Protein AF-0000000077595700 (afdb_homodimer)

Structure (mmCIF, N/CA/C/O backbone):
data_AF-0000000077595700-model_v1
#
loop_
_entity.id
_entity.type
_entity.pdbx_description
1 polymer 'Protein kinase domain-containing protein'
#
loop_
_atom_site.group_PDB
_atom_site.id
_atom_site.type_symbol
_atom_site.label_atom_id
_atom_site.label_alt_id
_atom_site.label_comp_id
_atom_site.label_asym_id
_atom_site.label_entity_id
_atom_site.label_seq_id
_atom_site.pdbx_PDB_ins_code
_atom_site.Cartn_x
_atom_site.Cartn_y
_atom_site.Cartn_z
_atom_site.occupancy
_atom_site.B_iso_or_equiv
_atom_site.auth_seq_id
_atom_site.auth_comp_id
_atom_site.auth_asym_id
_atom_site.auth_atom_id
_atom_site.pdbx_PDB_model_num
ATOM 1 N N . MET A 1 1 ? -30.312 36.594 15.594 1 29.98 1 MET A N 1
ATOM 2 C CA . MET A 1 1 ? -31.547 36.438 16.359 1 29.98 1 MET A CA 1
ATOM 3 C C . MET A 1 1 ? -31.688 37.562 17.391 1 29.98 1 MET A C 1
ATOM 5 O O . MET A 1 1 ? -30.922 37.625 18.344 1 29.98 1 MET A O 1
ATOM 9 N N . GLY A 1 2 ? -31.953 38.75 16.875 1 34.53 2 GLY A N 1
ATOM 10 C CA . GLY A 1 2 ? -32.062 39.938 17.734 1 34.53 2 GLY A CA 1
ATOM 11 C C . GLY A 1 2 ? -33.031 39.75 18.891 1 34.53 2 GLY A C 1
ATOM 12 O O . GLY A 1 2 ? -33.844 38.844 18.875 1 34.53 2 GLY A O 1
ATOM 13 N N . PRO A 1 3 ? -32.688 40.281 20.062 1 37.25 3 PRO A N 1
ATOM 14 C CA . PRO A 1 3 ? -33.594 40.25 21.203 1 37.25 3 PRO A CA 1
ATOM 15 C C . PRO A 1 3 ? -35 40.719 20.859 1 37.25 3 PRO A C 1
ATOM 17 O O . PRO A 1 3 ? -35.188 41.844 20.453 1 37.25 3 PRO A O 1
ATOM 20 N N . ARG A 1 4 ? -35.781 39.969 20.203 1 41.84 4 ARG A N 1
ATOM 21 C CA . ARG A 1 4 ? -37.188 40.344 20.234 1 41.84 4 ARG A CA 1
ATOM 22 C C . ARG A 1 4 ? -37.594 40.906 21.609 1 41.84 4 ARG A C 1
ATOM 24 O O . ARG A 1 4 ? -36.906 40.594 22.609 1 41.84 4 ARG A O 1
ATOM 31 N N . GLY A 1 5 ? -38.375 42 21.688 1 43.66 5 GLY A N 1
ATOM 32 C CA . GLY A 1 5 ? -39.031 42.75 22.734 1 43.66 5 GLY A CA 1
ATOM 33 C C . GLY A 1 5 ? -39.469 41.906 23.906 1 43.66 5 GLY A C 1
ATOM 34 O O . GLY A 1 5 ? -40.469 42.25 24.578 1 43.66 5 GLY A O 1
ATOM 35 N N . ALA A 1 6 ? -39.156 40.844 23.984 1 52.19 6 ALA A N 1
ATOM 36 C CA . ALA A 1 6 ? -39.812 40.062 25.031 1 52.19 6 ALA A CA 1
ATOM 37 C C . ALA A 1 6 ? -39.469 40.625 26.406 1 52.19 6 ALA A C 1
ATOM 39 O O . ALA A 1 6 ? -38.312 40.906 26.703 1 52.19 6 ALA A O 1
ATOM 40 N N . LEU A 1 7 ? -40.312 41.188 27.031 1 61.59 7 LEU A N 1
ATOM 41 C CA . LEU A 1 7 ? -40.281 41.625 28.422 1 61.59 7 LEU A CA 1
ATOM 42 C C . LEU A 1 7 ? -39.531 40.625 29.297 1 61.59 7 LEU A C 1
ATOM 44 O O . LEU A 1 7 ? -39.75 39.438 29.172 1 61.59 7 LEU A O 1
ATOM 48 N N . ALA A 1 8 ? -38.344 41.156 29.938 1 73 8 ALA A N 1
ATOM 49 C CA . ALA A 1 8 ? -37.562 40.344 30.906 1 73 8 ALA A CA 1
ATOM 50 C C . ALA A 1 8 ? -38.5 39.812 32 1 73 8 ALA A C 1
ATOM 52 O O . ALA A 1 8 ? -39.188 40.562 32.688 1 73 8 ALA A O 1
ATOM 53 N N . VAL A 1 9 ? -38.719 38.469 31.906 1 76.75 9 VAL A N 1
ATOM 54 C CA . VAL A 1 9 ? -39.625 37.875 32.875 1 76.75 9 VAL A CA 1
ATOM 55 C C . VAL A 1 9 ? -38.906 36.812 33.688 1 76.75 9 VAL A C 1
ATOM 57 O O . VAL A 1 9 ? -37.938 36.219 33.219 1 76.75 9 VAL A O 1
ATOM 60 N N . SER A 1 10 ? -39.156 36.781 34.938 1 86 10 SER A N 1
ATOM 61 C CA . SER A 1 10 ? -38.812 35.688 35.844 1 86 10 SER A CA 1
ATOM 62 C C . SER A 1 10 ? -40.031 35.031 36.438 1 86 10 SER A C 1
ATOM 64 O O . SER A 1 10 ? -40.875 35.719 37.031 1 86 10 SER A O 1
ATOM 66 N N . LEU A 1 11 ? -40.156 33.75 36.219 1 84.12 11 LEU A N 1
ATOM 67 C CA . LEU A 1 11 ? -41.312 33 36.688 1 84.12 11 LEU A CA 1
ATOM 68 C C . LEU A 1 11 ? -42.625 33.656 36.156 1 84.12 11 LEU A C 1
ATOM 70 O O . LEU A 1 11 ? -43.562 33.812 36.906 1 84.12 11 LEU A O 1
ATOM 74 N N . GLY A 1 12 ? -42.594 34.188 34.969 1 82.5 12 GLY A N 1
ATOM 75 C CA . GLY A 1 12 ? -43.75 34.719 34.281 1 82.5 12 GLY A CA 1
ATOM 76 C C . GLY A 1 12 ? -44.062 36.156 34.656 1 82.5 12 GLY A C 1
ATOM 77 O O . GLY A 1 12 ? -45.031 36.719 34.156 1 82.5 12 GLY A O 1
ATOM 78 N N . LYS A 1 13 ? -43.281 36.781 35.5 1 87.31 13 LYS A N 1
ATOM 79 C CA . LYS A 1 13 ? -43.531 38.156 36 1 87.31 13 LYS A CA 1
ATOM 80 C C . LYS A 1 13 ? -42.469 39.125 35.5 1 87.31 13 LYS A C 1
ATOM 82 O O . LYS A 1 13 ? -41.281 38.781 35.438 1 87.31 13 LYS A O 1
ATOM 87 N N . THR A 1 14 ? -42.969 40.281 35.156 1 87.5 14 THR A N 1
ATOM 88 C CA . THR A 1 14 ? -42.031 41.344 34.75 1 87.5 14 THR A CA 1
ATOM 89 C C . THR A 1 14 ? -41.375 41.969 35.969 1 87.5 14 THR A C 1
ATOM 91 O O . THR A 1 14 ? -41.781 41.75 37.094 1 87.5 14 THR A O 1
ATOM 94 N N . ALA A 1 15 ? -40.344 42.719 35.625 1 87.25 15 ALA A N 1
ATOM 95 C CA . ALA A 1 15 ? -39.625 43.406 36.719 1 87.25 15 ALA A CA 1
ATOM 96 C C . ALA A 1 15 ? -40.594 44.25 37.531 1 87.25 15 ALA A C 1
ATOM 98 O O . ALA A 1 15 ? -40.531 44.312 38.75 1 87.25 15 ALA A O 1
ATOM 99 N N . ALA A 1 16 ? -41.562 44.812 36.844 1 84.62 16 ALA A N 1
ATOM 100 C CA . ALA A 1 16 ? -42.531 45.656 37.5 1 84.62 16 ALA A CA 1
ATOM 101 C C . ALA A 1 16 ? -43.5 44.844 38.375 1 84.62 16 ALA A C 1
ATOM 103 O O . ALA A 1 16 ? -43.844 45.25 39.469 1 84.62 16 ALA A O 1
ATOM 104 N N . GLN A 1 17 ? -43.875 43.812 37.844 1 88.44 17 GLN A N 1
ATOM 105 C CA . GLN A 1 17 ? -44.781 42.906 38.594 1 88.44 17 GLN A CA 1
ATOM 106 C C . GLN A 1 17 ? -44.062 42.344 39.812 1 88.44 17 GLN A C 1
ATOM 108 O O . GLN A 1 17 ? -44.688 42.188 40.875 1 88.44 17 GLN A O 1
ATOM 113 N N . ILE A 1 18 ? -42.844 42.062 39.625 1 90.25 18 ILE A N 1
ATOM 114 C CA . ILE A 1 18 ? -42.031 41.531 40.719 1 90.25 18 ILE A CA 1
ATOM 115 C C . ILE A 1 18 ? -41.938 42.594 41.812 1 90.25 18 ILE A C 1
ATOM 117 O O . ILE A 1 18 ? -42.156 42.312 43 1 90.25 18 ILE A O 1
ATOM 121 N N . ALA A 1 19 ? -41.594 43.812 41.469 1 88.62 19 ALA A N 1
ATOM 122 C CA . ALA A 1 19 ? -41.5 44.906 42.438 1 88.62 19 ALA A CA 1
ATOM 123 C C . ALA A 1 19 ? -42.844 45.125 43.156 1 88.62 19 ALA A C 1
ATOM 125 O O . ALA A 1 19 ? -42.844 45.344 44.375 1 88.62 19 ALA A O 1
ATOM 126 N N . ALA A 1 20 ? -43.938 44.906 42.469 1 88.5 20 ALA A N 1
ATOM 127 C CA . ALA A 1 20 ? -45.25 45.062 43.062 1 88.5 20 ALA A CA 1
ATOM 128 C C . ALA A 1 20 ? -45.562 43.938 44.062 1 88.5 20 ALA A C 1
ATOM 130 O O . ALA A 1 20 ? -46.188 44.188 45.094 1 88.5 20 ALA A O 1
ATOM 131 N N . ASP A 1 21 ? -45.156 42.812 43.719 1 88.06 21 ASP A N 1
ATOM 132 C CA . ASP A 1 21 ? -45.406 41.656 44.562 1 88.06 21 ASP A CA 1
ATOM 133 C C . ASP A 1 21 ? -44.719 41.812 45.906 1 88.06 21 ASP A C 1
ATOM 135 O O . ASP A 1 21 ? -45.188 41.312 46.938 1 88.06 21 ASP A O 1
ATOM 139 N N . PHE A 1 22 ? -43.594 42.562 45.969 1 88.38 22 PHE A N 1
ATOM 140 C CA . PHE A 1 22 ? -42.812 42.656 47.188 1 88.38 22 PHE A CA 1
ATOM 141 C C . PHE A 1 22 ? -42.969 44 47.844 1 88.38 22 PHE A C 1
ATOM 143 O O . PHE A 1 22 ? -42.406 44.25 48.938 1 88.38 22 PHE A O 1
ATOM 150 N N . ALA A 1 23 ? -43.75 44.938 47.312 1 83.38 23 ALA A N 1
ATOM 151 C CA . ALA A 1 23 ? -43.906 46.344 47.781 1 83.38 23 ALA A CA 1
ATOM 152 C C . ALA A 1 23 ? -44.438 46.375 49.219 1 83.38 23 ALA A C 1
ATOM 154 O O . ALA A 1 23 ? -44 47.219 50 1 83.38 23 ALA A O 1
ATOM 155 N N . PRO A 1 24 ? -45.344 45.438 49.562 1 77.25 24 PRO A N 1
ATOM 156 C CA . PRO A 1 24 ? -45.938 45.531 50.906 1 77.25 24 PRO A CA 1
ATOM 157 C C . PRO A 1 24 ? -44.938 45.156 52 1 77.25 24 PRO A C 1
ATOM 159 O O . PRO A 1 24 ? -45.25 45.344 53.188 1 77.25 24 PRO A O 1
ATOM 162 N N . ILE A 1 25 ? -43.875 44.625 51.719 1 79.88 25 ILE A N 1
ATOM 163 C CA . ILE A 1 25 ? -42.969 44.094 52.719 1 79.88 25 ILE A CA 1
ATOM 164 C C . ILE A 1 25 ? -41.844 45.094 52.969 1 79.88 25 ILE A C 1
ATOM 166 O O . ILE A 1 25 ? -40.938 45.25 52.125 1 79.88 25 ILE A O 1
ATOM 170 N N . PRO A 1 26 ? -41.875 45.812 54.094 1 77.12 26 PRO A N 1
ATOM 171 C CA . PRO A 1 26 ? -40.844 46.781 54.406 1 77.12 26 PRO A CA 1
ATOM 172 C C . PRO A 1 26 ? -39.438 46.156 54.5 1 77.12 26 PRO A C 1
ATOM 174 O O . PRO A 1 26 ? -39.312 45.031 54.938 1 77.12 26 PRO A O 1
ATOM 177 N N . GLY A 1 27 ? -38.312 46.688 53.969 1 80.75 27 GLY A N 1
ATOM 178 C CA . GLY A 1 27 ? -36.938 46.25 54.125 1 80.75 27 GLY A CA 1
ATOM 179 C C . GLY A 1 27 ? -36.438 45.469 52.906 1 80.75 27 GLY A C 1
ATOM 180 O O . GLY A 1 27 ? -35.219 45.281 52.75 1 80.75 27 GLY A O 1
ATOM 181 N N . LEU A 1 28 ? -37.438 45 52.125 1 88.94 28 LEU A N 1
ATOM 182 C CA . LEU A 1 28 ? -37.031 44.125 51.031 1 88.94 28 LEU A CA 1
ATOM 183 C C . LEU A 1 28 ? -36.719 44.938 49.781 1 88.94 28 LEU A C 1
ATOM 185 O O . LEU A 1 28 ? -36.406 44.375 48.719 1 88.94 28 LEU A O 1
ATOM 189 N N . MET A 1 29 ? -36.781 46.188 49.875 1 88.44 29 MET A N 1
ATOM 190 C CA . MET A 1 29 ? -36.625 47.062 48.719 1 88.44 29 MET A CA 1
ATOM 191 C C . MET A 1 29 ? -35.281 46.875 48.062 1 88.44 29 MET A C 1
ATOM 193 O O . MET A 1 29 ? -35.156 46.844 46.844 1 88.44 29 MET A O 1
ATOM 197 N N . GLY A 1 30 ? -34.219 46.75 48.875 1 91.56 30 GLY A N 1
ATOM 198 C CA . GLY A 1 30 ? -32.875 46.562 48.344 1 91.56 30 GLY A CA 1
ATOM 199 C C . GLY A 1 30 ? -32.719 45.25 47.594 1 91.56 30 GLY A C 1
ATOM 200 O O . GLY A 1 30 ? -32.188 45.219 46.5 1 91.56 30 GLY A O 1
ATOM 201 N N . ALA A 1 31 ? -33.219 44.188 48.156 1 93.81 31 ALA A N 1
ATOM 202 C CA . ALA A 1 31 ? -33.156 42.875 47.531 1 93.81 31 ALA A CA 1
ATOM 203 C C . ALA A 1 31 ? -33.969 42.812 46.25 1 93.81 31 ALA A C 1
ATOM 205 O O . ALA A 1 31 ? -33.562 42.219 45.25 1 93.81 31 ALA A O 1
ATOM 206 N N . VAL A 1 32 ? -35.125 43.438 46.281 1 94.38 32 VAL A N 1
ATOM 207 C CA . VAL A 1 32 ? -36 43.469 45.094 1 94.38 32 VAL A CA 1
ATOM 208 C C . VAL A 1 32 ? -35.344 44.25 43.969 1 94.38 32 VAL A C 1
ATOM 210 O O . VAL A 1 32 ? -35.438 43.844 42.812 1 94.38 32 VAL A O 1
ATOM 213 N N . GLU A 1 33 ? -34.688 45.281 44.281 1 94.06 33 GLU A N 1
ATOM 214 C CA . GLU A 1 33 ? -33.969 46.062 43.25 1 94.06 33 GLU A CA 1
ATOM 215 C C . GLU A 1 33 ? -32.875 45.219 42.625 1 94.06 33 GLU A C 1
ATOM 217 O O . GLU A 1 33 ? -32.656 45.281 41.406 1 94.06 33 GLU A O 1
ATOM 222 N N . LEU A 1 34 ? -32.156 44.5 43.406 1 95.69 34 LEU A N 1
ATOM 223 C CA . LEU A 1 34 ? -31.094 43.594 42.906 1 95.69 34 LEU A CA 1
ATOM 224 C C . LEU A 1 34 ? -31.688 42.531 42 1 95.69 34 LEU A C 1
ATOM 226 O O . LEU A 1 34 ? -31.141 42.219 40.938 1 95.69 34 LEU A O 1
ATOM 230 N N . LEU A 1 35 ? -32.781 41.938 42.406 1 95.62 35 LEU A N 1
ATOM 231 C CA . LEU A 1 35 ? -33.438 40.906 41.625 1 95.62 35 LEU A CA 1
ATOM 232 C C . LEU A 1 35 ? -33.906 41.469 40.281 1 95.62 35 LEU A C 1
ATOM 234 O O . LEU A 1 35 ? -33.719 40.844 39.25 1 95.62 35 LEU A O 1
ATOM 238 N N . CYS A 1 36 ? -34.5 42.594 40.344 1 94.25 36 CYS A N 1
ATOM 239 C CA . CYS A 1 36 ? -34.969 43.219 39.094 1 94.25 36 CYS A CA 1
ATOM 240 C C . CYS A 1 36 ? -33.781 43.5 38.156 1 94.25 36 CYS A C 1
ATOM 242 O O . CYS A 1 36 ? -33.906 43.375 36.938 1 94.25 36 CYS A O 1
ATOM 244 N N . GLY A 1 37 ? -32.688 43.906 38.75 1 94.25 37 GLY A N 1
ATOM 245 C CA . GLY A 1 37 ? -31.469 44.062 37.969 1 94.25 37 GLY A CA 1
ATOM 246 C C . GLY A 1 37 ? -31.016 42.781 37.312 1 94.25 37 GLY A C 1
ATOM 247 O O . GLY A 1 37 ? -30.594 42.812 36.156 1 94.25 37 GLY A O 1
ATOM 248 N N . ILE A 1 38 ? -31.047 41.688 38 1 95.88 38 ILE A N 1
ATOM 249 C CA . ILE A 1 38 ? -30.672 40.375 37.469 1 95.88 38 ILE A CA 1
ATOM 250 C C . ILE A 1 38 ? -31.594 40 36.312 1 95.88 38 ILE A C 1
ATOM 252 O O . ILE A 1 38 ? -31.141 39.5 35.281 1 95.88 38 ILE A O 1
ATOM 256 N N . VAL A 1 39 ? -32.844 40.219 36.469 1 94.44 39 VAL A N 1
ATOM 257 C CA . VAL A 1 39 ? -33.844 39.875 35.438 1 94.44 39 VAL A CA 1
ATOM 258 C C . VAL A 1 39 ? -33.562 40.688 34.156 1 94.44 39 VAL A C 1
ATOM 260 O O . VAL A 1 39 ? -33.656 40.125 33.062 1 94.44 39 VAL A O 1
ATOM 263 N N . GLN A 1 40 ? -33.188 41.844 34.312 1 92.31 40 GLN A N 1
ATOM 264 C CA . GLN A 1 40 ? -32.906 42.688 33.156 1 92.31 40 GLN A CA 1
ATOM 265 C C . GLN A 1 40 ? -31.594 42.25 32.5 1 92.31 40 GLN A C 1
ATOM 267 O O . GLN A 1 40 ? -31.531 42.156 31.266 1 92.31 40 GLN A O 1
ATOM 272 N N . LEU A 1 41 ? -30.594 42 33.25 1 93.25 41 LEU A N 1
ATOM 273 C CA . LEU A 1 41 ? -29.297 41.594 32.75 1 93.25 41 LEU A CA 1
ATOM 274 C C . LEU A 1 41 ? -29.391 40.281 32 1 93.25 41 LEU A C 1
ATOM 276 O O . LEU A 1 41 ? -28.719 40.062 31 1 93.25 41 LEU A O 1
ATOM 280 N N . CYS A 1 42 ? -30.172 39.406 32.5 1 92.94 42 CYS A N 1
ATOM 281 C CA . CYS A 1 42 ? -30.281 38.062 31.984 1 92.94 42 CYS A CA 1
ATOM 282 C C . CYS A 1 42 ? -30.688 38.062 30.516 1 92.94 42 CYS A C 1
ATOM 284 O O . CYS A 1 42 ? -30.266 37.219 29.734 1 92.94 42 CYS A O 1
ATOM 286 N N . GLU A 1 43 ? -31.406 39 30.125 1 90.31 43 GLU A N 1
ATOM 287 C CA . GLU A 1 43 ? -31.875 39.094 28.734 1 90.31 43 GLU A CA 1
ATOM 288 C C . GLU A 1 43 ? -30.719 39.406 27.781 1 90.31 43 GLU A C 1
ATOM 290 O O . GLU A 1 43 ? -30.812 39.125 26.594 1 90.31 43 GLU A O 1
ATOM 295 N N . ASN A 1 44 ? -29.75 39.938 28.344 1 90.94 44 ASN A N 1
ATOM 296 C CA . ASN A 1 44 ? -28.641 40.344 27.5 1 90.94 44 ASN A CA 1
ATOM 297 C C . ASN A 1 44 ? -27.5 39.344 27.516 1 90.94 44 ASN A C 1
ATOM 299 O O . ASN A 1 44 ? -26.469 39.531 26.875 1 90.94 44 ASN A O 1
ATOM 303 N N . VAL A 1 45 ? -27.688 38.312 28.188 1 91.25 45 VAL A N 1
ATOM 304 C CA . VAL A 1 45 ? -26.703 37.25 28.188 1 91.25 45 VAL A CA 1
ATOM 305 C C . VAL A 1 45 ? -26.766 36.5 26.859 1 91.25 45 VAL A C 1
ATOM 307 O O . VAL A 1 45 ? -27.828 36.031 26.438 1 91.25 45 VAL A O 1
ATOM 310 N N . THR A 1 46 ? -25.625 36.375 26.219 1 88.62 46 THR A N 1
ATOM 311 C CA . THR A 1 46 ? -25.625 35.812 24.875 1 88.62 46 THR A CA 1
ATOM 312 C C . THR A 1 46 ? -25.141 34.375 24.891 1 88.62 46 THR A C 1
ATOM 314 O O . THR A 1 46 ? -25.438 33.594 23.969 1 88.62 46 THR A O 1
ATOM 317 N N . SER A 1 47 ? -24.344 33.969 25.812 1 90.25 47 SER A N 1
ATOM 318 C CA . SER A 1 47 ? -23.859 32.594 25.969 1 90.25 47 SER A CA 1
ATOM 319 C C . SER A 1 47 ? -24.344 31.984 27.281 1 90.25 47 SER A C 1
ATOM 321 O O . SER A 1 47 ? -24.438 32.688 28.297 1 90.25 47 SER A O 1
ATOM 323 N N . ASN A 1 48 ? -24.578 30.625 27.297 1 93.88 48 ASN A N 1
ATOM 324 C CA . ASN A 1 48 ? -25.141 29.922 28.453 1 93.88 48 ASN A CA 1
ATOM 325 C C . ASN A 1 48 ? -26.453 30.547 28.906 1 93.88 48 ASN A C 1
ATOM 327 O O . ASN A 1 48 ? -26.656 30.781 30.094 1 93.88 48 ASN A O 1
ATOM 331 N N . ARG A 1 49 ? -27.266 30.859 27.984 1 92.5 49 ARG A N 1
ATOM 332 C CA . ARG A 1 49 ? -28.5 31.594 28.219 1 92.5 49 ARG A CA 1
ATOM 333 C C . ARG A 1 49 ? -29.469 30.781 29.094 1 92.5 49 ARG A C 1
ATOM 335 O O . ARG A 1 49 ? -30.078 31.328 30.016 1 92.5 49 ARG A O 1
ATOM 342 N N . HIS A 1 50 ? -29.578 29.609 28.828 1 93.56 50 HIS A N 1
ATOM 343 C CA . HIS A 1 50 ? -30.516 28.781 29.562 1 93.56 50 HIS A CA 1
ATOM 344 C C . HIS A 1 50 ? -30.109 28.625 31.031 1 93.56 50 HIS A C 1
ATOM 346 O O . HIS A 1 50 ? -30.938 28.672 31.922 1 93.56 50 HIS A O 1
ATOM 352 N N . ALA A 1 51 ? -28.844 28.422 31.156 1 94.75 51 ALA A N 1
ATOM 353 C CA . ALA A 1 51 ? -28.344 28.344 32.531 1 94.75 51 ALA A CA 1
ATOM 354 C C . ALA A 1 51 ? -28.547 29.656 33.281 1 94.75 51 ALA A C 1
ATOM 356 O O . ALA A 1 51 ? -28.875 29.656 34.469 1 94.75 51 ALA A O 1
ATOM 357 N N . ALA A 1 52 ? -28.375 30.719 32.594 1 95.19 52 ALA A N 1
ATOM 358 C CA . ALA A 1 52 ? -28.594 32.031 33.188 1 95.19 52 ALA A CA 1
ATOM 359 C C . ALA A 1 52 ? -30.062 32.25 33.562 1 95.19 52 ALA A C 1
ATOM 361 O O . ALA A 1 52 ? -30.375 32.812 34.594 1 95.19 52 ALA A O 1
ATOM 362 N N . PHE A 1 53 ? -30.953 31.766 32.75 1 94.31 53 PHE A N 1
ATOM 363 C CA . PHE A 1 53 ? -32.375 31.875 33 1 94.31 53 PHE A CA 1
ATOM 364 C C . PHE A 1 53 ? -32.75 31.062 34.25 1 94.31 53 PHE A C 1
ATOM 366 O O . PHE A 1 53 ? -33.562 31.531 35.062 1 94.31 53 PHE A O 1
ATOM 373 N N . GLN A 1 54 ? -32.188 29.953 34.312 1 94.19 54 GLN A N 1
ATOM 374 C CA . GLN A 1 54 ? -32.438 29.141 35.5 1 94.19 54 GLN A CA 1
ATOM 375 C C . GLN A 1 54 ? -31.969 29.859 36.75 1 94.19 54 GLN A C 1
ATOM 377 O O . GLN A 1 54 ? -32.656 29.828 37.781 1 94.19 54 GLN A O 1
ATOM 382 N N . LEU A 1 55 ? -30.781 30.391 36.625 1 95.06 55 LEU A N 1
ATOM 383 C CA . LEU A 1 55 ? -30.219 31.109 37.781 1 95.06 55 LEU A CA 1
ATOM 384 C C . LEU A 1 55 ? -31.109 32.281 38.188 1 95.06 55 LEU A C 1
ATOM 386 O O . LEU A 1 55 ? -31.359 32.469 39.375 1 95.06 55 LEU A O 1
ATOM 390 N N . ARG A 1 56 ? -31.547 32.969 37.219 1 94.56 56 ARG A N 1
ATOM 391 C CA . ARG A 1 56 ? -32.469 34.094 37.438 1 94.56 56 ARG A CA 1
ATOM 392 C C . ARG A 1 56 ? -33.719 33.594 38.188 1 94.56 56 ARG A C 1
ATOM 394 O O . ARG A 1 56 ? -34.125 34.219 39.156 1 94.56 56 ARG A O 1
ATOM 401 N N . ASP A 1 57 ? -34.312 32.594 37.75 1 93.38 57 ASP A N 1
ATOM 402 C CA . ASP A 1 57 ? -35.531 32.062 38.344 1 93.38 57 ASP A CA 1
ATOM 403 C C . ASP A 1 57 ? -35.281 31.578 39.781 1 93.38 57 ASP A C 1
ATOM 405 O O . ASP A 1 57 ? -36.156 31.734 40.625 1 93.38 57 ASP A O 1
ATOM 409 N N . ARG A 1 58 ? -34.188 31.031 39.969 1 93.56 58 ARG A N 1
ATOM 410 C CA . ARG A 1 58 ? -33.875 30.562 41.312 1 93.56 58 ARG A CA 1
ATOM 411 C C . ARG A 1 58 ? -33.656 31.719 42.281 1 93.56 58 ARG A C 1
ATOM 413 O O . ARG A 1 58 ? -34 31.625 43.438 1 93.56 58 ARG A O 1
ATOM 420 N N . CYS A 1 59 ? -33.062 32.781 41.812 1 94 59 CYS A N 1
ATOM 421 C CA . CYS A 1 59 ? -32.938 34 42.594 1 94 59 CYS A CA 1
ATOM 422 C C . CYS A 1 59 ? -34.312 34.5 43.031 1 94 59 CYS A C 1
ATOM 424 O O . CYS A 1 59 ? -34.5 34.906 44.188 1 94 59 CYS A O 1
ATOM 426 N N . HIS A 1 60 ? -35.188 34.5 42.062 1 92.44 60 HIS A N 1
ATOM 427 C CA . HIS A 1 60 ? -36.562 34.906 42.344 1 92.44 60 HIS A CA 1
ATOM 428 C C . HIS A 1 60 ? -37.219 34 43.406 1 92.44 60 HIS A C 1
ATOM 430 O O . HIS A 1 60 ? -37.812 34.5 44.344 1 92.44 60 HIS A O 1
ATOM 436 N N . THR A 1 61 ? -37.062 32.75 43.219 1 91.06 61 THR A N 1
ATOM 437 C CA . THR A 1 61 ? -37.625 31.781 44.156 1 91.06 61 THR A CA 1
ATOM 438 C C . THR A 1 61 ? -37.031 31.953 45.531 1 91.06 61 THR A C 1
ATOM 440 O O . THR A 1 61 ? -37.719 31.797 46.531 1 91.06 61 THR A O 1
ATOM 443 N N . MET A 1 62 ? -35.781 32.219 45.594 1 90.31 62 MET A N 1
ATOM 444 C CA . MET A 1 62 ? -35.125 32.438 46.875 1 90.31 62 MET A CA 1
ATOM 445 C C . MET A 1 62 ? -35.719 33.625 47.594 1 90.31 62 MET A C 1
ATOM 447 O O . MET A 1 62 ? -35.969 33.562 48.781 1 90.31 62 MET A O 1
ATOM 451 N N . LEU A 1 63 ? -35.969 34.656 46.875 1 90.44 63 LEU A N 1
ATOM 452 C CA . LEU A 1 63 ? -36.531 35.875 47.469 1 90.44 63 LEU A CA 1
ATOM 453 C C . LEU A 1 63 ? -37.969 35.625 47.938 1 90.44 63 LEU A C 1
ATOM 455 O O . LEU A 1 63 ? -38.406 36.156 48.969 1 90.44 63 LEU A O 1
ATOM 459 N N . LEU A 1 64 ? -38.719 34.844 47.156 1 87.12 64 LEU A N 1
ATOM 460 C CA . LEU A 1 64 ? -40.062 34.469 47.562 1 87.12 64 LEU A CA 1
ATOM 461 C C . LEU A 1 64 ? -40.031 33.625 48.844 1 87.12 64 LEU A C 1
ATOM 463 O O . LEU A 1 64 ? -40.844 33.812 49.75 1 87.12 64 LEU A O 1
ATOM 467 N N . ALA A 1 65 ? -39.156 32.75 48.875 1 85.44 65 ALA A N 1
ATOM 468 C CA . ALA A 1 65 ? -39 31.922 50.062 1 85.44 65 ALA A CA 1
ATOM 469 C C . ALA A 1 65 ? -38.688 32.781 51.281 1 85.44 65 ALA A C 1
ATOM 471 O O . ALA A 1 65 ? -39.156 32.5 52.375 1 85.44 65 ALA A O 1
ATOM 472 N N . PHE A 1 66 ? -37.844 33.75 51.062 1 85.56 66 PHE A N 1
ATOM 473 C CA . PHE A 1 66 ? -37.5 34.656 52.156 1 85.56 66 PHE A CA 1
ATOM 474 C C . PHE A 1 66 ? -38.75 35.406 52.625 1 85.56 66 PHE A C 1
ATOM 476 O O . PHE A 1 66 ? -38.969 35.594 53.812 1 85.56 66 PHE A O 1
ATOM 483 N N . LYS A 1 67 ? -39.562 35.906 51.75 1 83.56 67 LYS A N 1
ATOM 484 C CA . LYS A 1 67 ? -40.781 36.625 52.031 1 83.56 67 LYS A CA 1
ATOM 485 C C . LYS A 1 67 ? -41.719 35.75 52.906 1 83.56 67 LYS A C 1
ATOM 487 O O . LYS A 1 67 ? -42.312 36.25 53.875 1 83.56 67 LYS A O 1
ATOM 492 N N . ASP A 1 68 ? -41.844 34.562 52.594 1 81.81 68 ASP A N 1
ATOM 493 C CA . ASP A 1 68 ? -42.75 33.656 53.281 1 81.81 68 ASP A CA 1
ATOM 494 C C . ASP A 1 68 ? -42.25 33.312 54.688 1 81.81 68 ASP A C 1
ATOM 496 O O . ASP A 1 68 ? -43.031 33 55.562 1 81.81 68 ASP A O 1
ATOM 500 N N . SER A 1 69 ? -41 33.344 54.844 1 77.81 69 SER A N 1
ATOM 501 C CA . SER A 1 69 ? -40.406 32.906 56.094 1 77.81 69 SER A CA 1
ATOM 502 C C . SER A 1 69 ? -40.438 34.062 57.125 1 77.81 69 SER A C 1
ATOM 504 O O . SER A 1 69 ? -40.219 33.812 58.312 1 77.81 69 SER A O 1
ATOM 506 N N . GLN A 1 70 ? -40.625 35.281 56.812 1 74.5 70 GLN A N 1
ATOM 507 C CA . GLN A 1 70 ? -40.594 36.438 57.719 1 74.5 70 GLN A CA 1
ATOM 508 C C . GLN A 1 70 ? -41.719 36.344 58.75 1 74.5 70 GLN A C 1
ATOM 510 O O . GLN A 1 70 ? -41.625 36.938 59.812 1 74.5 70 GLN A O 1
ATOM 515 N N . GLN A 1 71 ? -42.75 35.438 58.438 1 61.5 71 GLN A N 1
ATOM 516 C CA . GLN A 1 71 ? -43.844 35.344 59.375 1 61.5 71 GLN A CA 1
ATOM 517 C C . GLN A 1 71 ? -43.438 34.594 60.625 1 61.5 71 GLN A C 1
ATOM 519 O O . GLN A 1 71 ? -43.188 33.375 60.594 1 61.5 71 GLN A O 1
ATOM 524 N N . GLY A 1 72 ? -42.844 35.281 61.688 1 59.88 72 GLY A N 1
ATOM 525 C CA . GLY A 1 72 ? -42.656 34.719 63 1 59.88 72 GLY A CA 1
ATOM 526 C C . GLY A 1 72 ? -41.25 34.844 63.531 1 59.88 72 GLY A C 1
ATOM 527 O O . GLY A 1 72 ? -40.969 34.406 64.625 1 59.88 72 GLY A O 1
ATOM 528 N N . ALA A 1 73 ? -40.281 35.25 62.75 1 64.81 73 ALA A N 1
ATOM 529 C CA . ALA A 1 73 ? -38.906 35.25 63.188 1 64.81 73 ALA A CA 1
ATOM 530 C C . ALA A 1 73 ? -38.531 36.562 63.875 1 64.81 73 ALA A C 1
ATOM 532 O O . ALA A 1 73 ? -39.25 37.594 63.688 1 64.81 73 ALA A O 1
ATOM 533 N N . THR A 1 74 ? -37.594 36.531 64.812 1 71.94 74 THR A N 1
ATOM 534 C CA . THR A 1 74 ? -37.094 37.719 65.5 1 71.94 74 THR A CA 1
ATOM 535 C C . THR A 1 74 ? -36.438 38.688 64.562 1 71.94 74 THR A C 1
ATOM 537 O O . THR A 1 74 ? -35.844 38.312 63.562 1 71.94 74 THR A O 1
ATOM 540 N N . SER A 1 75 ? -36.594 40.031 64.75 1 75.56 75 SER A N 1
ATOM 541 C CA . SER A 1 75 ? -36.156 41.125 63.906 1 75.56 75 SER A CA 1
ATOM 542 C C . SER A 1 75 ? -34.688 41.031 63.594 1 75.56 75 SER A C 1
ATOM 544 O O . SER A 1 75 ? -34.25 41.312 62.469 1 75.56 75 SER A O 1
ATOM 546 N N . GLY A 1 76 ? -33.812 40.562 64.562 1 77.69 76 GLY A N 1
ATOM 547 C CA . GLY A 1 76 ? -32.375 40.469 64.312 1 77.69 76 GLY A CA 1
ATOM 548 C C . GLY A 1 76 ? -31.984 39.406 63.312 1 77.69 76 GLY A C 1
ATOM 549 O O . GLY A 1 76 ? -31.156 39.625 62.438 1 77.69 76 GLY A O 1
ATOM 550 N N . LYS A 1 77 ? -32.562 38.312 63.312 1 77 77 LYS A N 1
ATOM 551 C CA . LYS A 1 77 ? -32.281 37.156 62.438 1 77 77 LYS A CA 1
ATOM 552 C C . LYS A 1 77 ? -32.75 37.469 61.031 1 77 77 LYS A C 1
ATOM 554 O O . LYS A 1 77 ? -32.125 37.062 60.031 1 77 77 LYS A O 1
ATOM 559 N N . ILE A 1 78 ? -33.812 38.156 61.125 1 82.12 78 ILE A N 1
ATOM 560 C CA . ILE A 1 78 ? -34.406 38.5 59.844 1 82.12 78 ILE A CA 1
ATOM 561 C C . ILE A 1 78 ? -33.5 39.5 59.125 1 82.12 78 ILE A C 1
ATOM 563 O O . ILE A 1 78 ? -33.281 39.375 57.906 1 82.12 78 ILE A O 1
ATOM 567 N N . ASN A 1 79 ? -32.875 40.406 59.906 1 85.88 79 ASN A N 1
ATOM 568 C CA . ASN A 1 79 ? -32 41.406 59.281 1 85.88 79 ASN A CA 1
ATOM 569 C C . ASN A 1 79 ? -30.703 40.75 58.781 1 85.88 79 ASN A C 1
ATOM 571 O O . ASN A 1 79 ? -30.188 41.125 57.75 1 85.88 79 ASN A O 1
ATOM 575 N N . GLU A 1 80 ? -30.266 39.781 59.531 1 86.88 80 GLU A N 1
ATOM 576 C CA . GLU A 1 80 ? -29.078 39.062 59.125 1 86.88 80 GLU A CA 1
ATOM 577 C C . GLU A 1 80 ? -29.344 38.25 57.875 1 86.88 80 GLU A C 1
ATOM 579 O O . GLU A 1 80 ? -28.5 38.188 56.969 1 86.88 80 GLU A O 1
ATOM 584 N N . ALA A 1 81 ? -30.453 37.625 57.875 1 86.69 81 ALA A N 1
ATOM 585 C CA . ALA A 1 81 ? -30.859 36.844 56.719 1 86.69 81 ALA A CA 1
ATOM 586 C C . ALA A 1 81 ? -31.047 37.719 55.469 1 86.69 81 ALA A C 1
ATOM 588 O O . ALA A 1 81 ? -30.641 37.344 54.375 1 86.69 81 ALA A O 1
ATOM 589 N N . LEU A 1 82 ? -31.578 38.844 55.656 1 89.12 82 LEU A N 1
ATOM 590 C CA . LEU A 1 82 ? -31.797 39.781 54.562 1 89.12 82 LEU A CA 1
ATOM 591 C C . LEU A 1 82 ? -30.484 40.312 54 1 89.12 82 LEU A C 1
ATOM 593 O O . LEU A 1 82 ? -30.312 40.406 52.781 1 89.12 82 LEU A O 1
ATOM 597 N N . ASN A 1 83 ? -29.562 40.594 54.875 1 91.5 83 ASN A N 1
ATOM 598 C CA . ASN A 1 83 ? -28.234 41.031 54.438 1 91.5 83 ASN A CA 1
ATOM 599 C C . ASN A 1 83 ? -27.531 39.938 53.625 1 91.5 83 ASN A C 1
ATOM 601 O O . ASN A 1 83 ? -26.875 40.25 52.625 1 91.5 83 ASN A O 1
ATOM 605 N N . ALA A 1 84 ? -27.703 38.75 54 1 90.56 84 ALA A N 1
ATOM 606 C CA . ALA A 1 84 ? -27.094 37.625 53.312 1 90.56 84 ALA A CA 1
ATOM 607 C C . ALA A 1 84 ? -27.703 37.438 51.906 1 90.56 84 ALA A C 1
ATOM 609 O O . ALA A 1 84 ? -26.984 37.156 50.938 1 90.56 84 ALA A O 1
ATOM 610 N N . VAL A 1 85 ? -28.984 37.531 51.844 1 92.19 85 VAL A N 1
ATOM 611 C CA . VAL A 1 85 ? -29.688 37.406 50.594 1 92.19 85 VAL A CA 1
ATOM 612 C C . VAL A 1 85 ? -29.281 38.531 49.656 1 92.19 85 VAL A C 1
ATOM 614 O O . VAL A 1 85 ? -29.031 38.344 48.469 1 92.19 85 VAL A O 1
ATOM 617 N N . GLU A 1 86 ? -29.203 39.719 50.156 1 94.69 86 GLU A N 1
ATOM 618 C CA . GLU A 1 86 ? -28.797 40.875 49.375 1 94.69 86 GLU A CA 1
ATOM 619 C C . GLU A 1 86 ? -27.375 40.719 48.875 1 94.69 86 GLU A C 1
ATOM 621 O O . GLU A 1 86 ? -27.078 41.062 47.719 1 94.69 86 GLU A O 1
ATOM 626 N N . ASP A 1 87 ? -26.547 40.25 49.781 1 95.06 87 ASP A N 1
ATOM 627 C CA . ASP A 1 87 ? -25.156 40 49.375 1 95.06 87 ASP A CA 1
ATOM 628 C C . ASP A 1 87 ? -25.062 38.969 48.25 1 95.06 87 ASP A C 1
ATOM 630 O O . ASP A 1 87 ? -24.297 39.125 47.312 1 95.06 87 ASP A O 1
ATOM 634 N N . CYS A 1 88 ? -25.812 37.938 48.344 1 95.44 88 CYS A N 1
ATOM 635 C CA . CYS A 1 88 ? -25.844 36.875 47.344 1 95.44 88 CYS A CA 1
ATOM 636 C C . CYS A 1 88 ? -26.344 37.406 46 1 95.44 88 CYS A C 1
ATOM 638 O O . CYS A 1 88 ? -25.719 37.156 44.969 1 95.44 88 CYS A O 1
ATOM 640 N N . LEU A 1 89 ? -27.391 38.094 46.031 1 96.38 89 LEU A N 1
ATOM 641 C CA . LEU A 1 89 ? -27.969 38.656 44.812 1 96.38 89 LEU A CA 1
ATOM 642 C C . LEU A 1 89 ? -27.031 39.656 44.188 1 96.38 89 LEU A C 1
ATOM 644 O O . LEU A 1 89 ? -26.938 39.75 42.969 1 96.38 89 LEU A O 1
ATOM 648 N N . LEU A 1 90 ? -26.375 40.438 45.031 1 96.81 90 LEU A N 1
ATOM 649 C CA . LEU A 1 90 ? -25.422 41.406 44.5 1 96.81 90 LEU A CA 1
ATOM 650 C C . LEU A 1 90 ? -24.281 40.719 43.781 1 96.81 90 LEU A C 1
ATOM 652 O O . LEU A 1 90 ? -23.859 41.156 42.719 1 96.81 90 LEU A O 1
ATOM 656 N N . ASP A 1 91 ? -23.781 39.719 44.375 1 97 91 ASP A N 1
ATOM 657 C CA . ASP A 1 91 ? -22.719 38.938 43.75 1 97 91 ASP A CA 1
ATOM 658 C C . ASP A 1 91 ? -23.156 38.344 42.406 1 97 91 ASP A C 1
ATOM 660 O O . ASP A 1 91 ? -22.422 38.406 41.406 1 97 91 ASP A O 1
ATOM 664 N N . ILE A 1 92 ? -24.297 37.781 42.375 1 97.38 92 ILE A N 1
ATOM 665 C CA . ILE A 1 92 ? -24.828 37.156 41.156 1 97.38 92 ILE A CA 1
ATOM 666 C C . ILE A 1 92 ? -25.047 38.25 40.094 1 97.38 92 ILE A C 1
ATOM 668 O O . ILE A 1 92 ? -24.719 38.031 38.906 1 97.38 92 ILE A O 1
ATOM 672 N N . LYS A 1 93 ? -25.562 39.344 40.5 1 97 93 LYS A N 1
ATOM 673 C CA . LYS A 1 93 ? -25.766 40.438 39.562 1 97 93 LYS A CA 1
ATOM 674 C C . LYS A 1 93 ? -24.453 40.906 38.969 1 97 93 LYS A C 1
ATOM 676 O O . LYS A 1 93 ? -24.359 41.188 37.75 1 97 93 LYS A O 1
ATOM 681 N N . THR A 1 94 ? -23.469 41.031 39.781 1 96.94 94 THR A N 1
ATOM 682 C CA . THR A 1 94 ? -22.141 41.469 39.344 1 96.94 94 THR A CA 1
ATOM 683 C C . THR A 1 94 ? -21.578 40.469 38.312 1 96.94 94 THR A C 1
ATOM 685 O O . THR A 1 94 ? -21.047 40.875 37.281 1 96.94 94 THR A O 1
ATOM 688 N N . LYS A 1 95 ? -21.641 39.219 38.594 1 96.38 95 LYS A N 1
ATOM 689 C CA . LYS A 1 95 ? -21.141 38.188 37.688 1 96.38 95 LYS A CA 1
ATOM 690 C C . LYS A 1 95 ? -21.922 38.219 36.375 1 96.38 95 LYS A C 1
ATOM 692 O O . LYS A 1 95 ? -21.344 38.094 35.281 1 96.38 95 LYS A O 1
ATOM 697 N N . MET A 1 96 ? -23.203 38.281 36.5 1 95.5 96 MET A N 1
ATOM 698 C CA . MET A 1 96 ? -24.062 38.281 35.312 1 95.5 96 MET A CA 1
ATOM 699 C C . MET A 1 96 ? -23.766 39.469 34.438 1 95.5 96 MET A C 1
ATOM 701 O O . MET A 1 96 ? -23.797 39.375 33.188 1 95.5 96 MET A O 1
ATOM 705 N N . ASP A 1 97 ? -23.531 40.594 35.062 1 95.5 97 ASP A N 1
ATOM 706 C CA . ASP A 1 97 ? -23.109 41.781 34.312 1 95.5 97 ASP A CA 1
ATOM 707 C C . ASP A 1 97 ? -21.844 41.5 33.531 1 95.5 97 ASP A C 1
ATOM 709 O O . ASP A 1 97 ? -21.703 41.938 32.375 1 95.5 97 ASP A O 1
ATOM 713 N N . GLY A 1 98 ? -20.969 40.844 34.125 1 94.81 98 GLY A N 1
ATOM 714 C CA . GLY A 1 98 ? -19.75 40.406 33.438 1 94.81 98 GLY A CA 1
ATOM 715 C C . GLY A 1 98 ? -20.016 39.531 32.219 1 94.81 98 GLY A C 1
ATOM 716 O O . GLY A 1 98 ? -19.391 39.688 31.172 1 94.81 98 GLY A O 1
ATOM 717 N N . TRP A 1 99 ? -20.922 38.594 32.375 1 94.25 99 TRP A N 1
ATOM 718 C CA . TRP A 1 99 ? -21.25 37.688 31.281 1 94.25 99 TRP A CA 1
ATOM 719 C C . TRP A 1 99 ? -21.844 38.438 30.094 1 94.25 99 TRP A C 1
ATOM 721 O O . TRP A 1 99 ? -21.641 38.031 28.938 1 94.25 99 TRP A O 1
ATOM 731 N N . THR A 1 100 ? -22.641 39.469 30.297 1 92.75 100 THR A N 1
ATOM 732 C CA . THR A 1 100 ? -23.297 40.219 29.25 1 92.75 100 THR A CA 1
ATOM 733 C C . THR A 1 100 ? -22.266 40.969 28.406 1 92.75 100 THR A C 1
ATOM 735 O O . THR A 1 100 ? -22.516 41.312 27.25 1 92.75 100 THR A O 1
ATOM 738 N N . LYS A 1 101 ? -21.078 41.188 28.906 1 92.19 101 LYS A N 1
ATOM 739 C CA . LYS A 1 101 ? -20.062 42 28.25 1 92.19 101 LYS A CA 1
ATOM 740 C C . LYS A 1 101 ? -19.109 41.156 27.422 1 92.19 101 LYS A C 1
ATOM 742 O O . LYS A 1 101 ? -18.328 41.656 26.625 1 92.19 101 LYS A O 1
ATOM 747 N N . ILE A 1 102 ? -19.062 39.938 27.484 1 87.62 102 ILE A N 1
ATOM 748 C CA . ILE A 1 102 ? -18.125 39.031 26.828 1 87.62 102 ILE A CA 1
ATOM 749 C C . ILE A 1 102 ? -18.438 38.938 25.344 1 87.62 102 ILE A C 1
ATOM 751 O O . ILE A 1 102 ? -17.531 38.812 24.516 1 87.62 102 ILE A O 1
ATOM 755 N N . GLY A 1 103 ? -19.578 39.125 24.859 1 84.44 103 GLY A N 1
ATOM 756 C CA . GLY A 1 103 ? -20 38.938 23.484 1 84.44 103 GLY A CA 1
ATOM 757 C C . GLY A 1 103 ? -20.266 37.5 23.141 1 84.44 103 GLY A C 1
ATOM 758 O O . GLY A 1 103 ? -19.891 36.594 23.875 1 84.44 103 GLY A O 1
ATOM 759 N N . THR A 1 104 ? -20.797 37.25 22.047 1 85.62 104 THR A N 1
ATOM 760 C CA . THR A 1 104 ? -21.297 35.938 21.672 1 85.62 104 THR A CA 1
ATOM 761 C C . THR A 1 104 ? -20.156 34.969 21.391 1 85.62 104 THR A C 1
ATOM 763 O O . THR A 1 104 ? -20.062 33.906 21.984 1 85.62 104 THR A O 1
ATOM 766 N N . ILE A 1 105 ? -19.234 35.406 20.547 1 86.94 105 ILE A N 1
ATOM 767 C CA . ILE A 1 105 ? -18.188 34.5 20.062 1 86.94 105 ILE A CA 1
ATOM 768 C C . ILE A 1 105 ? -17.219 34.219 21.203 1 86.94 105 ILE A C 1
ATOM 770 O O . ILE A 1 105 ? -16.859 33.031 21.422 1 86.94 105 ILE A O 1
ATOM 774 N N . LYS A 1 106 ? -16.844 35.219 21.938 1 87.75 106 LYS A N 1
ATOM 775 C CA . LYS A 1 106 ? -15.984 35 23.109 1 87.75 106 LYS A CA 1
ATOM 776 C C . LYS A 1 106 ? -16.688 34.156 24.156 1 87.75 106 LYS A C 1
ATOM 778 O O . LYS A 1 106 ? -16.047 33.344 24.859 1 87.75 106 LYS A O 1
ATOM 783 N N . GLY A 1 107 ? -17.969 34.375 24.219 1 89.75 107 GLY A N 1
ATOM 784 C CA . GLY A 1 107 ? -18.781 33.594 25.141 1 89.75 107 GLY A CA 1
ATOM 785 C C . GLY A 1 107 ? -18.734 32.094 24.859 1 89.75 107 GLY A C 1
ATOM 786 O O . GLY A 1 107 ? -18.734 31.281 25.781 1 89.75 107 GLY A O 1
ATOM 787 N N . PHE A 1 108 ? -18.641 31.812 23.578 1 89.5 108 PHE A N 1
ATOM 788 C CA . PHE A 1 108 ? -18.562 30.406 23.188 1 89.5 108 PHE A CA 1
ATOM 789 C C . PHE A 1 108 ? -17.266 29.781 23.719 1 89.5 108 PHE A C 1
ATOM 791 O O . PHE A 1 108 ? -17.281 28.656 24.234 1 89.5 108 PHE A O 1
ATOM 798 N N . THR A 1 109 ? -16.188 30.453 23.609 1 88.38 109 THR A N 1
ATOM 799 C CA . THR A 1 109 ? -14.891 29.906 24 1 88.38 109 THR A CA 1
ATOM 800 C C . THR A 1 109 ? -14.766 29.859 25.516 1 88.38 109 THR A C 1
ATOM 802 O O . THR A 1 109 ? -13.93 29.109 26.047 1 88.38 109 THR A O 1
ATOM 805 N N . ARG A 1 110 ? -15.609 30.5 26.234 1 89.44 110 ARG A N 1
ATOM 806 C CA . ARG A 1 110 ? -15.57 30.547 27.688 1 89.44 110 ARG A CA 1
ATOM 807 C C . ARG A 1 110 ? -16.781 29.859 28.281 1 89.44 110 ARG A C 1
ATOM 809 O O . ARG A 1 110 ? -17.156 30.109 29.438 1 89.44 110 ARG A O 1
ATOM 816 N N . GLN A 1 111 ? -17.391 29.078 27.516 1 89.44 111 GLN A N 1
ATOM 817 C CA . GLN A 1 111 ? -18.641 28.453 27.922 1 89.44 111 GLN A CA 1
ATOM 818 C C . GLN A 1 111 ? -18.469 27.656 29.219 1 89.44 111 GLN A C 1
ATOM 820 O O . GLN A 1 111 ? -19.312 27.734 30.125 1 89.44 111 GLN A O 1
ATOM 825 N N . ARG A 1 112 ? -17.438 26.953 29.297 1 88.56 112 ARG A N 1
ATOM 826 C CA . ARG A 1 112 ? -17.203 26.125 30.484 1 88.56 112 ARG A CA 1
ATOM 827 C C . ARG A 1 112 ? -16.953 27 31.719 1 88.56 112 ARG A C 1
ATOM 829 O O . ARG A 1 112 ? -17.453 26.688 32.812 1 88.56 112 ARG A O 1
ATOM 836 N N . GLU A 1 113 ? -16.203 27.969 31.547 1 91.88 113 GLU A N 1
ATOM 837 C CA . GLU A 1 113 ? -15.914 28.891 32.656 1 91.88 113 GLU A CA 1
ATOM 838 C C . GLU A 1 113 ? -17.203 29.547 33.156 1 91.88 113 GLU A C 1
ATOM 840 O O . GLU A 1 113 ? -17.422 29.641 34.375 1 91.88 113 GLU A O 1
ATOM 845 N N . ILE A 1 114 ? -17.984 30.016 32.219 1 93.19 114 ILE A N 1
ATOM 846 C CA . ILE A 1 114 ? -19.234 30.656 32.562 1 93.19 114 ILE A CA 1
ATOM 847 C C . ILE A 1 114 ? -20.156 29.656 33.281 1 93.19 114 ILE A C 1
ATOM 849 O O . ILE A 1 114 ? -20.812 29.984 34.25 1 93.19 114 ILE A O 1
ATOM 853 N N . GLN A 1 115 ? -20.156 28.469 32.781 1 93.81 115 GLN A N 1
ATOM 854 C CA . GLN A 1 115 ? -20.953 27.406 33.406 1 93.81 115 GLN A CA 1
ATOM 855 C C . GLN A 1 115 ? -20.516 27.156 34.844 1 93.81 115 GLN A C 1
ATOM 857 O O . GLN A 1 115 ? -21.359 27 35.719 1 93.81 115 GLN A O 1
ATOM 862 N N . GLN A 1 116 ? -19.297 27.141 35.031 1 94.25 116 GLN A N 1
ATOM 863 C CA . GLN A 1 116 ? -18.766 26.922 36.375 1 94.25 116 GLN A CA 1
ATOM 864 C C . GLN A 1 116 ? -19.125 28.094 37.281 1 94.25 116 GLN A C 1
ATOM 866 O O . GLN A 1 116 ? -19.453 27.875 38.469 1 94.25 116 GLN A O 1
ATOM 871 N N . ASP A 1 117 ? -19.031 29.234 36.719 1 95.44 117 ASP A N 1
ATOM 872 C CA . ASP A 1 117 ? -19.438 30.406 37.5 1 95.44 117 ASP A CA 1
ATOM 873 C C . ASP A 1 117 ? -20.891 30.312 37.906 1 95.44 117 ASP A C 1
ATOM 875 O O . ASP A 1 117 ? -21.234 30.625 39.062 1 95.44 117 ASP A O 1
ATOM 879 N N . ILE A 1 118 ? -21.719 29.891 37.062 1 95.75 118 ILE A N 1
ATOM 880 C CA . ILE A 1 118 ? -23.141 29.766 37.344 1 95.75 118 ILE A CA 1
ATOM 881 C C . ILE A 1 118 ? -23.375 28.688 38.375 1 95.75 118 ILE A C 1
ATOM 883 O O . ILE A 1 118 ? -24.203 28.844 39.281 1 95.75 118 ILE A O 1
ATOM 887 N N . GLU A 1 119 ? -22.688 27.656 38.25 1 95.19 119 GLU A N 1
ATOM 888 C CA . GLU A 1 119 ? -22.781 26.578 39.219 1 95.19 119 GLU A CA 1
ATOM 889 C C . GLU A 1 119 ? -22.422 27.062 40.625 1 95.19 119 GLU A C 1
ATOM 891 O O . GLU A 1 119 ? -23.094 26.734 41.594 1 95.19 119 GLU A O 1
ATOM 896 N N . ARG A 1 120 ? -21.422 27.844 40.75 1 96 120 ARG A N 1
ATOM 897 C CA . ARG A 1 120 ? -21.016 28.422 42.031 1 96 120 ARG A CA 1
ATOM 898 C C . ARG A 1 120 ? -22.094 29.328 42.594 1 96 120 ARG A C 1
ATOM 900 O O . ARG A 1 120 ? -22.297 29.406 43.812 1 96 120 ARG A O 1
ATOM 907 N N . CYS A 1 121 ? -22.766 30.062 41.688 1 96.06 121 CYS A N 1
ATOM 908 C CA . CYS A 1 121 ? -23.875 30.906 42.125 1 96.06 121 CYS A CA 1
ATOM 909 C C . CYS A 1 121 ? -25.016 30.078 42.688 1 96.06 121 CYS A C 1
ATOM 911 O O . CYS A 1 121 ? -25.609 30.438 43.688 1 96.06 121 CYS A O 1
ATOM 913 N N . HIS A 1 122 ? -25.312 28.984 42.031 1 94.75 122 HIS A N 1
ATOM 914 C CA . HIS A 1 122 ? -26.328 28.078 42.531 1 94.75 122 HIS A CA 1
ATOM 915 C C . HIS A 1 122 ? -25.969 27.562 43.938 1 94.75 122 HIS A C 1
ATOM 917 O O . HIS A 1 122 ? -26.828 27.469 44.812 1 94.75 122 HIS A O 1
ATOM 923 N N . GLU A 1 123 ? -24.719 27.219 44.094 1 94.19 123 GLU A N 1
ATOM 924 C CA . GLU A 1 123 ? -24.25 26.75 45.375 1 94.19 123 GLU A CA 1
ATOM 925 C C . GLU A 1 123 ? -24.375 27.828 46.438 1 94.19 123 GLU A C 1
ATOM 927 O O . GLU A 1 123 ? -24.75 27.547 47.594 1 94.19 123 GLU A O 1
ATOM 932 N N . ALA A 1 124 ? -24.031 29.031 46.062 1 94.06 124 ALA A N 1
ATOM 933 C CA . ALA A 1 124 ? -24.172 30.156 47 1 94.06 124 ALA A CA 1
ATOM 934 C C . ALA A 1 124 ? -25.625 30.328 47.438 1 94.06 124 ALA A C 1
ATOM 936 O O . ALA A 1 124 ? -25.891 30.641 48.594 1 94.06 124 ALA A O 1
ATOM 937 N N . ILE A 1 125 ? -26.547 30.188 46.531 1 93.56 125 ILE A N 1
ATOM 938 C CA . ILE A 1 125 ? -27.969 30.266 46.844 1 93.56 125 ILE A CA 1
ATOM 939 C C . ILE A 1 125 ? -28.328 29.141 47.844 1 93.56 125 ILE A C 1
ATOM 941 O O . ILE A 1 125 ? -29.031 29.391 48.812 1 93.56 125 ILE A O 1
ATOM 945 N N . SER A 1 126 ? -27.891 27.953 47.562 1 91.81 126 SER A N 1
ATOM 946 C CA . SER A 1 126 ? -28.156 26.812 48.438 1 91.81 126 SER A CA 1
ATOM 947 C C . SER A 1 126 ? -27.609 27.047 49.812 1 91.81 126 SER A C 1
ATOM 949 O O . SER A 1 126 ? -28.266 26.719 50.812 1 91.81 126 SER A O 1
ATOM 951 N N . ASP A 1 127 ? -26.438 27.625 49.938 1 89.81 127 ASP A N 1
ATOM 952 C CA . ASP A 1 127 ? -25.828 27.938 51.219 1 89.81 127 ASP A CA 1
ATOM 953 C C . ASP A 1 127 ? -26.656 28.953 52 1 89.81 127 ASP A C 1
ATOM 955 O O . ASP A 1 127 ? -26.859 28.812 53.219 1 89.81 127 ASP A O 1
ATOM 959 N N . CYS A 1 128 ? -27.125 29.953 51.281 1 88.44 128 CYS A N 1
ATOM 960 C CA . CYS A 1 128 ? -27.953 30.984 51.906 1 88.44 128 CYS A CA 1
ATOM 961 C C . CYS A 1 128 ? -29.266 30.406 52.406 1 88.44 128 CYS A C 1
ATOM 963 O O . CYS A 1 128 ? -29.688 30.703 53.531 1 88.44 128 CYS A O 1
ATOM 965 N N . VAL A 1 129 ? -29.891 29.578 51.688 1 86.31 129 VAL A N 1
ATOM 966 C CA . VAL A 1 129 ? -31.156 28.953 52.031 1 86.31 129 VAL A CA 1
ATOM 967 C C . VAL A 1 129 ? -30.953 28.031 53.25 1 86.31 129 VAL A C 1
ATOM 969 O O . VAL A 1 129 ? -31.781 28.016 54.156 1 86.31 129 VAL A O 1
ATOM 972 N N . ALA A 1 130 ? -29.922 27.297 53.219 1 85.25 130 ALA A N 1
ATOM 973 C CA . ALA A 1 130 ? -29.656 26.359 54.312 1 85.25 130 ALA A CA 1
ATOM 974 C C . ALA A 1 130 ? -29.328 27.078 55.594 1 85.25 130 ALA A C 1
ATOM 976 O O . ALA A 1 130 ? -29.797 26.688 56.688 1 85.25 130 ALA A O 1
ATOM 977 N N . LYS A 1 131 ? -28.578 28.062 55.531 1 83.38 131 LYS A N 1
ATOM 978 C CA . LYS A 1 131 ? -28.125 28.812 56.688 1 83.38 131 LYS A CA 1
ATOM 979 C C . LYS A 1 131 ? -29.297 29.438 57.438 1 83.38 131 LYS A C 1
ATOM 981 O O . LYS A 1 131 ? -29.297 29.484 58.688 1 83.38 131 LYS A O 1
ATOM 986 N N . PHE A 1 132 ? -30.359 29.875 56.75 1 78 132 PHE A N 1
ATOM 987 C CA . PHE A 1 132 ? -31.422 30.625 57.406 1 78 132 PHE A CA 1
ATOM 988 C C . PHE A 1 132 ? -32.719 29.844 57.375 1 78 132 PHE A C 1
ATOM 990 O O . PHE A 1 132 ? -33.781 30.391 57.656 1 78 132 PHE A O 1
ATOM 997 N N . GLN A 1 133 ? -32.594 28.453 57.156 1 74.38 133 GLN A N 1
ATOM 998 C CA . GLN A 1 133 ? -33.688 27.5 57.188 1 74.38 133 GLN A CA 1
ATOM 999 C C . GLN A 1 133 ? -34.938 28.047 56.5 1 74.38 133 GLN A C 1
ATOM 1001 O O . GLN A 1 133 ? -36.031 28.016 57.062 1 74.38 133 GLN A O 1
ATOM 1006 N N . LEU A 1 134 ? -34.656 28.766 55.5 1 65.5 134 LEU A N 1
ATOM 1007 C CA . LEU A 1 134 ? -35.781 29.297 54.719 1 65.5 134 LEU A CA 1
ATOM 1008 C C . LEU A 1 134 ? -36.688 28.188 54.219 1 65.5 134 LEU A C 1
ATOM 1010 O O . LEU A 1 134 ? -36.188 27.094 53.906 1 65.5 134 LEU A O 1
ATOM 1014 N N . VAL A 1 135 ? -37.938 28.078 54.562 1 59.5 135 VAL A N 1
ATOM 1015 C CA . VAL A 1 135 ? -38.906 27.047 54.219 1 59.5 135 VAL A CA 1
ATOM 1016 C C . VAL A 1 135 ? -38.875 26.766 52.719 1 59.5 135 VAL A C 1
ATOM 1018 O O . VAL A 1 135 ? -39 27.672 51.906 1 59.5 135 VAL A O 1
ATOM 1021 N N . SER A 1 136 ? -38.062 25.906 52.312 1 58.06 136 SER A N 1
ATOM 1022 C CA . SER A 1 136 ? -37.469 25.828 51 1 58.06 136 SER A CA 1
ATOM 1023 C C . SER A 1 136 ? -38.344 25 50.062 1 58.06 136 SER A C 1
ATOM 1025 O O . SER A 1 136 ? -38.938 23.984 50.469 1 58.06 136 SER A O 1
ATOM 1027 N N . HIS A 1 137 ? -38.969 25.609 49.062 1 59 137 HIS A N 1
ATOM 1028 C CA . HIS A 1 137 ? -39.531 24.938 47.875 1 59 137 HIS A CA 1
ATOM 1029 C C . HIS A 1 137 ? -38.531 23.938 47.312 1 59 137 HIS A C 1
ATOM 1031 O O . HIS A 1 137 ? -37.312 24.172 47.312 1 59 137 HIS A O 1
ATOM 1037 N N . MET A 1 138 ? -39.062 22.703 47.219 1 52.81 138 MET A N 1
ATOM 1038 C CA . MET A 1 138 ? -38.375 21.562 46.594 1 52.81 138 MET A CA 1
ATOM 1039 C C . MET A 1 138 ? -37.5 22.016 45.438 1 52.81 138 MET A C 1
ATOM 1041 O O . MET A 1 138 ? -36.375 21.5 45.25 1 52.81 138 MET A O 1
ATOM 1045 N N . GLU A 1 139 ? -37.938 23.016 44.938 1 59.47 139 GLU A N 1
ATOM 1046 C CA . GLU A 1 139 ? -37.281 23.469 43.719 1 59.47 139 GLU A CA 1
ATOM 1047 C C . GLU A 1 139 ? -35.938 24.141 44.031 1 59.47 139 GLU A C 1
ATOM 1049 O O . GLU A 1 139 ? -35 24.094 43.188 1 59.47 139 GLU A O 1
ATOM 1054 N N . LEU A 1 140 ? -35.812 24.625 45.156 1 68.25 140 LEU A N 1
ATOM 1055 C CA . LEU A 1 140 ? -34.594 25.312 45.562 1 68.25 140 LEU A CA 1
ATOM 1056 C C . LEU A 1 140 ? -33.469 24.312 45.844 1 68.25 140 LEU A C 1
ATOM 1058 O O . LEU A 1 140 ? -32.281 24.625 45.625 1 68.25 140 LEU A O 1
ATOM 1062 N N . HIS A 1 141 ? -34 23.094 46.094 1 71.5 141 HIS A N 1
ATOM 1063 C CA . HIS A 1 141 ? -33 22.094 46.469 1 71.5 141 HIS A CA 1
ATOM 1064 C C . HIS A 1 141 ? -32.625 21.219 45.281 1 71.5 141 HIS A C 1
ATOM 1066 O O . HIS A 1 141 ? -31.516 20.703 45.219 1 71.5 141 HIS A O 1
ATOM 1072 N N . GLN A 1 142 ? -33.531 21.141 44.375 1 82.31 142 GLN A N 1
ATOM 1073 C CA . GLN A 1 142 ? -33.281 20.219 43.281 1 82.31 142 GLN A CA 1
ATOM 1074 C C . GLN A 1 142 ? -32.906 20.969 42 1 82.31 142 GLN A C 1
ATOM 1076 O O . GLN A 1 142 ? -33.531 20.781 40.938 1 82.31 142 GLN A O 1
ATOM 1081 N N . TRP A 1 143 ? -31.891 21.75 42.062 1 89.25 143 TRP A N 1
ATOM 1082 C CA . TRP A 1 143 ? -31.531 22.594 40.906 1 89.25 143 TRP A CA 1
ATOM 1083 C C . TRP A 1 143 ? -30.531 21.859 40 1 89.25 143 TRP A C 1
ATOM 1085 O O . TRP A 1 143 ? -30.406 22.203 38.844 1 89.25 143 TRP A O 1
ATOM 1095 N N . GLN A 1 144 ? -29.875 20.828 40.531 1 90.62 144 GLN A N 1
ATOM 1096 C CA . GLN A 1 144 ? -28.766 20.172 39.812 1 90.62 144 GLN A CA 1
ATOM 1097 C C . GLN A 1 144 ? -29.234 19.469 38.562 1 90.62 144 GLN A C 1
ATOM 1099 O O . GLN A 1 144 ? -28.578 19.531 37.531 1 90.62 144 GLN A O 1
ATOM 1104 N N . HIS A 1 145 ? -30.359 18.875 38.688 1 91.25 145 HIS A N 1
ATOM 1105 C CA . HIS A 1 145 ? -30.891 18.203 37.531 1 91.25 145 HIS A CA 1
ATOM 1106 C C . HIS A 1 145 ? -31.219 19.188 36.406 1 91.25 145 HIS A C 1
ATOM 1108 O O . HIS A 1 145 ? -30.859 18.953 35.25 1 91.25 145 HIS A O 1
ATOM 1114 N N . GLN A 1 146 ? -31.875 20.219 36.812 1 90.69 146 GLN A N 1
ATOM 1115 C CA . GLN A 1 146 ? -32.219 21.234 35.844 1 90.69 146 GLN A CA 1
ATOM 1116 C C . GLN A 1 146 ? -30.953 21.891 35.281 1 90.69 146 GLN A C 1
ATOM 1118 O O . GLN A 1 146 ? -30.922 22.266 34.094 1 90.69 146 GLN A O 1
ATOM 1123 N N . PHE A 1 147 ? -29.953 21.969 36.031 1 93.19 147 PHE A N 1
ATOM 1124 C CA . PHE A 1 147 ? -28.703 22.578 35.594 1 93.19 147 PHE A CA 1
ATOM 1125 C C . PHE A 1 147 ? -28.047 21.719 34.531 1 93.19 147 PHE A C 1
ATOM 1127 O O . PHE A 1 147 ? -27.516 22.266 33.562 1 93.19 147 PHE A O 1
ATOM 1134 N N . GLU A 1 148 ? -28.141 20.469 34.656 1 92.69 148 GLU A N 1
ATOM 1135 C CA . GLU A 1 148 ? -27.594 19.562 33.656 1 92.69 148 GLU A CA 1
ATOM 1136 C C . GLU A 1 148 ? -28.344 19.688 32.344 1 92.69 148 GLU A C 1
ATOM 1138 O O . GLU A 1 148 ? -27.734 19.672 31.266 1 92.69 148 GLU A O 1
ATOM 1143 N N . VAL A 1 149 ? -29.547 19.859 32.5 1 93.06 149 VAL A N 1
ATOM 1144 C CA . VAL A 1 149 ? -30.391 19.984 31.312 1 93.06 149 VAL A CA 1
ATOM 1145 C C . VAL A 1 149 ? -30.078 21.297 30.578 1 93.06 149 VAL A C 1
ATOM 1147 O O . VAL A 1 149 ? -29.938 21.312 29.359 1 93.06 149 VAL A O 1
ATOM 1150 N N . THR A 1 150 ? -29.969 22.391 31.328 1 92.75 150 THR A N 1
ATOM 1151 C CA . THR A 1 150 ? -29.703 23.688 30.719 1 92.75 150 THR A CA 1
ATOM 1152 C C . THR A 1 150 ? -28.297 23.719 30.125 1 92.75 150 THR A C 1
ATOM 1154 O O . THR A 1 150 ? -28.062 24.359 29.109 1 92.75 150 THR A O 1
ATOM 1157 N N . ALA A 1 151 ? -27.422 23.047 30.781 1 92.19 151 ALA A N 1
ATOM 1158 C CA . ALA A 1 151 ? -26.078 22.953 30.234 1 92.19 151 ALA A CA 1
ATOM 1159 C C . ALA A 1 151 ? -26.062 22.281 28.875 1 92.19 151 ALA A C 1
ATOM 1161 O O . ALA A 1 151 ? -25.359 22.719 27.969 1 92.19 151 ALA A O 1
ATOM 1162 N N . LYS A 1 152 ? -26.797 21.266 28.75 1 92.75 152 LYS A N 1
ATOM 1163 C CA . LYS A 1 152 ? -26.906 20.547 27.484 1 92.75 152 LYS A CA 1
ATOM 1164 C C . LYS A 1 152 ? -27.562 21.406 26.406 1 92.75 152 LYS A C 1
ATOM 1166 O O . LYS A 1 152 ? -27.125 21.422 25.266 1 92.75 152 LYS A O 1
ATOM 1171 N N . GLN A 1 153 ? -28.531 22.078 26.828 1 92.31 153 GLN A N 1
ATOM 1172 C CA . GLN A 1 153 ? -29.219 22.969 25.891 1 92.31 153 GLN A CA 1
ATOM 1173 C C . GLN A 1 153 ? -28.297 24.062 25.391 1 92.31 153 GLN A C 1
ATOM 1175 O O . GLN A 1 153 ? -28.297 24.391 24.203 1 92.31 153 GLN A O 1
ATOM 1180 N N . ASP A 1 154 ? -27.562 24.578 26.297 1 93.38 154 ASP A N 1
ATOM 1181 C CA . ASP A 1 154 ? -26.609 25.625 25.938 1 93.38 154 ASP A CA 1
ATOM 1182 C C . ASP A 1 154 ? -25.547 25.094 24.984 1 93.38 154 ASP A C 1
ATOM 1184 O O . ASP A 1 154 ? -25.172 25.766 24.016 1 93.38 154 ASP A O 1
ATOM 1188 N N . HIS A 1 155 ? -25.141 23.984 25.25 1 91 155 HIS A N 1
ATOM 1189 C CA . HIS A 1 155 ? -24.156 23.344 24.375 1 91 155 HIS A CA 1
ATOM 1190 C C . HIS A 1 155 ? -24.719 23.109 22.984 1 91 155 HIS A C 1
ATOM 1192 O O . HIS A 1 155 ? -24.047 23.391 21.984 1 91 155 HIS A O 1
ATOM 1198 N N . ASP A 1 156 ? -25.844 22.609 22.938 1 91.06 156 ASP A N 1
ATOM 1199 C CA . ASP A 1 156 ? -26.5 22.344 21.672 1 91.06 156 ASP A CA 1
ATOM 1200 C C . ASP A 1 156 ? -26.688 23.641 20.875 1 91.06 156 ASP A C 1
ATOM 1202 O O . ASP A 1 156 ? -26.562 23.641 19.641 1 91.06 156 ASP A O 1
ATOM 1206 N N . GLU A 1 157 ? -27 24.625 21.578 1 90.44 157 GLU A N 1
ATOM 1207 C CA . GLU A 1 157 ? -27.172 25.922 20.906 1 90.44 157 GLU A CA 1
ATOM 1208 C C . GLU A 1 157 ? -25.859 26.422 20.312 1 90.44 157 GLU A C 1
ATOM 1210 O O . GLU A 1 157 ? -25.844 26.969 19.203 1 90.44 157 GLU A O 1
ATOM 1215 N N . THR A 1 158 ? -24.906 26.328 21.062 1 91.19 158 THR A N 1
ATOM 1216 C CA . THR A 1 158 ? -23.578 26.719 20.578 1 91.19 158 THR A CA 1
ATOM 1217 C C . THR A 1 158 ? -23.203 25.906 19.344 1 91.19 158 THR A C 1
ATOM 1219 O O . THR A 1 158 ? -22.75 26.469 18.344 1 91.19 158 THR A O 1
ATOM 1222 N N . CYS A 1 159 ? -23.359 24.672 19.406 1 91.19 159 CYS A N 1
ATOM 1223 C CA . CYS A 1 159 ? -23.062 23.781 18.297 1 91.19 159 CYS A CA 1
ATOM 1224 C C . CYS A 1 159 ? -23.859 24.172 17.062 1 91.19 159 CYS A C 1
ATOM 1226 O O . CYS A 1 159 ? -23.328 24.234 15.953 1 91.19 159 CYS A O 1
ATOM 1228 N N . ALA A 1 160 ? -25.094 24.375 17.312 1 90.38 160 ALA A N 1
ATOM 1229 C CA . ALA A 1 160 ? -25.984 24.734 16.219 1 90.38 160 ALA A CA 1
ATOM 1230 C C . ALA A 1 160 ? -25.547 26.047 15.57 1 90.38 160 ALA A C 1
ATOM 1232 O O . ALA A 1 160 ? -25.578 26.188 14.344 1 90.38 160 ALA A O 1
ATOM 1233 N N . TYR A 1 161 ? -25.188 26.984 16.391 1 91.31 161 TYR A N 1
ATOM 1234 C CA . TYR A 1 161 ? -24.734 28.266 15.883 1 91.31 161 TYR A CA 1
ATOM 1235 C C . TYR A 1 161 ? -23.484 28.094 15.023 1 91.31 161 TYR A C 1
ATOM 1237 O O . TYR A 1 161 ? -23.406 28.656 13.93 1 91.31 161 TYR A O 1
ATOM 1245 N N . LEU A 1 162 ? -22.578 27.406 15.5 1 92.25 162 LEU A N 1
ATOM 1246 C CA . LEU A 1 162 ? -21.297 27.219 14.836 1 92.25 162 LEU A CA 1
ATOM 1247 C C . LEU A 1 162 ? -21.453 26.375 13.578 1 92.25 162 LEU A C 1
ATOM 1249 O O . LEU A 1 162 ? -20.609 26.438 12.68 1 92.25 162 LEU A O 1
ATOM 1253 N N . ALA A 1 163 ? -22.469 25.547 13.508 1 92.44 163 ALA A N 1
ATOM 1254 C CA . ALA A 1 163 ? -22.703 24.656 12.375 1 92.44 163 ALA A CA 1
ATOM 1255 C C . ALA A 1 163 ? -23.453 25.375 11.266 1 92.44 163 ALA A C 1
ATOM 1257 O O . ALA A 1 163 ? -23.5 24.906 10.125 1 92.44 163 ALA A O 1
ATOM 1258 N N . GLU A 1 164 ? -24.031 26.469 11.617 1 91.12 164 GLU A N 1
ATOM 1259 C CA . GLU A 1 164 ? -24.781 27.203 10.609 1 91.12 164 GLU A CA 1
ATOM 1260 C C . GLU A 1 164 ? -23.844 27.938 9.656 1 91.12 164 GLU A C 1
ATOM 1262 O O . GLU A 1 164 ? -23.203 28.922 10.039 1 91.12 164 GLU A O 1
ATOM 1267 N N . ILE A 1 165 ? -23.859 27.641 8.422 1 88.44 165 ILE A N 1
ATOM 1268 C CA . ILE A 1 165 ? -22.922 28.109 7.414 1 88.44 165 ILE A CA 1
ATOM 1269 C C . ILE A 1 165 ? -23.016 29.625 7.277 1 88.44 165 ILE A C 1
ATOM 1271 O O . ILE A 1 165 ? -22 30.297 7.078 1 88.44 165 ILE A O 1
ATOM 1275 N N . GLN A 1 166 ? -24.172 30.125 7.469 1 87.94 166 GLN A N 1
ATOM 1276 C CA . GLN A 1 166 ? -24.406 31.562 7.324 1 87.94 166 GLN A CA 1
ATOM 1277 C C . GLN A 1 166 ? -23.672 32.344 8.391 1 87.94 166 GLN A C 1
ATOM 1279 O O . GLN A 1 166 ? -23.328 33.531 8.18 1 87.94 166 GLN A O 1
ATOM 1284 N N . ASN A 1 167 ? -23.438 31.719 9.469 1 88.69 167 ASN A N 1
ATOM 1285 C CA . ASN A 1 167 ? -22.75 32.406 10.555 1 88.69 167 ASN A CA 1
ATOM 1286 C C . ASN A 1 167 ? -21.234 32.5 10.297 1 88.69 167 ASN A C 1
ATOM 1288 O O . ASN A 1 167 ? -20.5 33.094 11.086 1 88.69 167 ASN A O 1
ATOM 1292 N N . GLY A 1 168 ? -20.844 31.938 9.219 1 88.56 168 GLY A N 1
ATOM 1293 C CA . GLY A 1 168 ? -19.438 32 8.859 1 88.56 168 GLY A CA 1
ATOM 1294 C C . GLY A 1 168 ? -18.906 33.406 8.695 1 88.56 168 GLY A C 1
ATOM 1295 O O . GLY A 1 168 ? -17.781 33.719 9.086 1 88.56 168 GLY A O 1
ATOM 1296 N N . GLN A 1 169 ? -19.766 34.219 8.227 1 86.5 169 GLN A N 1
ATOM 1297 C CA . GLN A 1 169 ? -19.375 35.625 8.023 1 86.5 169 GLN A CA 1
ATOM 1298 C C . GLN A 1 169 ? -19.141 36.312 9.352 1 86.5 169 GLN A C 1
ATOM 1300 O O . GLN A 1 169 ? -18.219 37.125 9.484 1 86.5 169 GLN A O 1
ATOM 1305 N N . GLN A 1 170 ? -19.969 36 10.273 1 86.38 170 GLN A N 1
ATOM 1306 C CA . GLN A 1 170 ? -19.828 36.594 11.594 1 86.38 170 GLN A CA 1
ATOM 1307 C C . GLN A 1 170 ? -18.578 36.094 12.305 1 86.38 170 GLN A C 1
ATOM 1309 O O . GLN A 1 170 ? -17.891 36.844 12.992 1 86.38 170 GLN A O 1
ATOM 1314 N N . LEU A 1 171 ? -18.328 34.938 12.094 1 88.62 171 LEU A N 1
ATOM 1315 C CA . LEU A 1 171 ? -17.203 34.281 12.742 1 88.62 171 LEU A CA 1
ATOM 1316 C C . LEU A 1 171 ? -15.875 34.812 12.18 1 88.62 171 LEU A C 1
ATOM 1318 O O . LEU A 1 171 ? -14.844 34.719 12.844 1 88.62 171 LEU A O 1
ATOM 1322 N N . THR A 1 172 ? -15.906 35.375 10.945 1 88.5 172 THR A N 1
ATOM 1323 C CA . THR A 1 172 ? -14.656 35.75 10.297 1 88.5 172 THR A CA 1
ATOM 1324 C C . THR A 1 172 ? -14.539 37.281 10.234 1 88.5 172 THR A C 1
ATOM 1326 O O . THR A 1 172 ? -13.812 37.812 9.398 1 88.5 172 THR A O 1
ATOM 1329 N N . GLN A 1 173 ? -15.227 37.812 11.062 1 86.56 173 GLN A N 1
ATOM 1330 C CA . GLN A 1 173 ? -15.117 39.281 11.141 1 86.56 173 GLN A CA 1
ATOM 1331 C C . GLN A 1 173 ? -13.727 39.688 11.602 1 86.56 173 GLN A C 1
ATOM 1333 O O . GLN A 1 173 ? -13.055 38.969 12.336 1 86.56 173 GLN A O 1
ATOM 1338 N N . GLN A 1 174 ? -13.359 40.875 11.266 1 81.75 174 GLN A N 1
ATOM 1339 C CA . GLN A 1 174 ? -11.992 41.375 11.414 1 81.75 174 GLN A CA 1
ATOM 1340 C C . GLN A 1 174 ? -11.578 41.375 12.883 1 81.75 174 GLN A C 1
ATOM 1342 O O . GLN A 1 174 ? -10.43 41.062 13.211 1 81.75 174 GLN A O 1
ATOM 1347 N N . ASP A 1 175 ? -12.469 41.75 13.664 1 79.38 175 ASP A N 1
ATOM 1348 C CA . ASP A 1 175 ? -12.141 41.875 15.078 1 79.38 175 ASP A CA 1
ATOM 1349 C C . ASP A 1 175 ? -11.758 40.5 15.672 1 79.38 175 ASP A C 1
ATOM 1351 O O . ASP A 1 175 ? -10.891 40.438 16.547 1 79.38 175 ASP A O 1
ATOM 1355 N N . ILE A 1 176 ? -12.375 39.625 15.203 1 79.19 176 ILE A N 1
ATOM 1356 C CA . ILE A 1 176 ? -12.102 38.25 15.656 1 79.19 176 ILE A CA 1
ATOM 1357 C C . ILE A 1 176 ? -10.797 37.75 15.047 1 79.19 176 ILE A C 1
ATOM 1359 O O . ILE A 1 176 ? -9.938 37.219 15.758 1 79.19 176 ILE A O 1
ATOM 1363 N N . MET A 1 177 ? -10.57 38.062 13.82 1 82.69 177 MET A N 1
ATOM 1364 C CA . MET A 1 177 ? -9.422 37.531 13.07 1 82.69 177 MET A CA 1
ATOM 1365 C C . MET A 1 177 ? -8.133 38.188 13.547 1 82.69 177 MET A C 1
ATOM 1367 O O . MET A 1 177 ? -7.062 37.594 13.469 1 82.69 177 MET A O 1
ATOM 1371 N N . GLN A 1 178 ? -8.312 39.312 14.117 1 85 178 GLN A N 1
ATOM 1372 C CA . GLN A 1 178 ? -7.145 40.062 14.602 1 85 178 GLN A CA 1
ATOM 1373 C C . GLN A 1 178 ? -6.676 39.5 15.945 1 85 178 GLN A C 1
ATOM 1375 O O . GLN A 1 178 ? -5.512 39.688 16.312 1 85 178 GLN A O 1
ATOM 1380 N N . ASN A 1 179 ? -7.629 38.875 16.609 1 88.5 179 ASN A N 1
ATOM 1381 C CA . ASN A 1 179 ? -7.273 38.219 17.859 1 88.5 179 ASN A CA 1
ATOM 1382 C C . ASN A 1 179 ? -6.855 36.781 17.625 1 88.5 179 ASN A C 1
ATOM 1384 O O . ASN A 1 179 ? -7.68 35.844 17.703 1 88.5 179 ASN A O 1
ATOM 1388 N N . THR A 1 180 ? -5.602 36.562 17.484 1 88.56 180 THR A N 1
ATOM 1389 C CA . THR A 1 180 ? -5.039 35.281 17.094 1 88.56 180 THR A CA 1
ATOM 1390 C C . THR A 1 180 ? -5.395 34.219 18.109 1 88.56 180 THR A C 1
ATOM 1392 O O . THR A 1 180 ? -5.715 33.094 17.75 1 88.56 180 THR A O 1
ATOM 1395 N N . GLU A 1 181 ? -5.375 34.594 19.344 1 89.94 181 GLU A N 1
ATOM 1396 C CA . GLU A 1 181 ? -5.652 33.625 20.406 1 89.94 181 GLU A CA 1
ATOM 1397 C C . GLU A 1 181 ? -7.117 33.188 20.391 1 89.94 181 GLU A C 1
ATOM 1399 O O . GLU A 1 181 ? -7.422 32 20.531 1 89.94 181 GLU A O 1
ATOM 1404 N N . LEU A 1 182 ? -7.934 34.156 20.281 1 89.38 182 LEU A N 1
ATOM 1405 C CA . LEU A 1 182 ? -9.359 33.844 20.234 1 89.38 182 LEU A CA 1
ATOM 1406 C C . LEU A 1 182 ? -9.695 32.969 19.047 1 89.38 182 LEU A C 1
ATOM 1408 O O . LEU A 1 182 ? -10.461 32 19.188 1 89.38 182 LEU A O 1
ATOM 1412 N N . THR A 1 183 ? -9.156 33.312 17.938 1 92.25 183 THR A N 1
ATOM 1413 C CA . THR A 1 183 ? -9.406 32.531 16.734 1 92.25 183 THR A CA 1
ATOM 1414 C C . THR A 1 183 ? -8.938 31.094 16.906 1 92.25 183 THR A C 1
ATOM 1416 O O . THR A 1 183 ? -9.625 30.156 16.5 1 92.25 183 THR A O 1
ATOM 1419 N N . ARG A 1 184 ? -7.871 30.922 17.484 1 92.81 184 ARG A N 1
ATOM 1420 C CA . ARG A 1 184 ? -7.32 29.578 17.703 1 92.81 184 ARG A CA 1
ATOM 1421 C C . ARG A 1 184 ? -8.219 28.781 18.641 1 92.81 184 ARG A C 1
ATOM 1423 O O . ARG A 1 184 ? -8.469 27.594 18.406 1 92.81 184 ARG A O 1
ATOM 1430 N N . GLN A 1 185 ? -8.656 29.438 19.688 1 91.31 185 GLN A N 1
ATOM 1431 C CA . GLN A 1 185 ? -9.562 28.781 20.625 1 91.31 185 GLN A CA 1
ATOM 1432 C C . GLN A 1 185 ? -10.859 28.359 19.938 1 91.31 185 GLN A C 1
ATOM 1434 O O . GLN A 1 185 ? -11.367 27.266 20.188 1 91.31 185 GLN A O 1
ATOM 1439 N N . LEU A 1 186 ? -11.289 29.266 19.172 1 92.06 186 LEU A N 1
ATOM 1440 C CA . LEU A 1 186 ? -12.531 28.984 18.453 1 92.06 186 LEU A CA 1
ATOM 1441 C C . LEU A 1 186 ? -12.359 27.797 17.5 1 92.06 186 LEU A C 1
ATOM 1443 O O . LEU A 1 186 ? -13.211 26.906 17.469 1 92.06 186 LEU A O 1
ATOM 1447 N N . MET A 1 187 ? -11.305 27.812 16.734 1 94.62 187 MET A N 1
ATOM 1448 C CA . MET A 1 187 ? -11.039 26.703 15.828 1 94.62 187 MET A CA 1
ATOM 1449 C C . MET A 1 187 ? -10.914 25.391 16.594 1 94.62 187 MET A C 1
ATOM 1451 O O . MET A 1 187 ? -11.438 24.359 16.172 1 94.62 187 MET A O 1
ATOM 1455 N N . GLY A 1 188 ? -10.219 25.453 17.703 1 94.38 188 GLY A N 1
ATOM 1456 C CA . GLY A 1 188 ? -10.102 24.266 18.531 1 94.38 188 GLY A CA 1
ATOM 1457 C C . GLY A 1 188 ? -11.438 23.75 19.016 1 94.38 188 GLY A C 1
ATOM 1458 O O . GLY A 1 188 ? -11.664 22.531 19.047 1 94.38 188 GLY A O 1
ATOM 1459 N N . MET A 1 189 ? -12.273 24.625 19.406 1 91.75 189 MET A N 1
ATOM 1460 C CA . MET A 1 189 ? -13.609 24.25 19.859 1 91.75 189 MET A CA 1
ATOM 1461 C C . MET A 1 189 ? -14.406 23.578 18.734 1 91.75 189 MET A C 1
ATOM 1463 O O . MET A 1 189 ? -15.055 22.562 18.969 1 91.75 189 MET A O 1
ATOM 1467 N N . VAL A 1 190 ? -14.336 24.172 17.609 1 93.31 190 VAL A N 1
ATOM 1468 C CA . VAL A 1 190 ? -15.07 23.609 16.469 1 93.31 190 VAL A CA 1
ATOM 1469 C C . VAL A 1 190 ? -14.539 22.219 16.141 1 93.31 190 VAL A C 1
ATOM 1471 O O . VAL A 1 190 ? -15.32 21.312 15.852 1 93.31 190 VAL A O 1
ATOM 1474 N N . GLN A 1 191 ? -13.258 22 16.188 1 93.62 191 GLN A N 1
ATOM 1475 C CA . GLN A 1 191 ? -12.68 20.672 15.953 1 93.62 191 GLN A CA 1
ATOM 1476 C C . GLN A 1 191 ? -13.234 19.656 16.953 1 93.62 191 GLN A C 1
ATOM 1478 O O . GLN A 1 191 ? -13.547 18.531 16.578 1 93.62 191 GLN A O 1
ATOM 1483 N N . GLN A 1 192 ? -13.344 20.078 18.156 1 90.75 192 GLN A N 1
ATOM 1484 C CA . GLN A 1 192 ? -13.867 19.188 19.203 1 90.75 192 GLN A CA 1
ATOM 1485 C C . GLN A 1 192 ? -15.32 18.812 18.922 1 90.75 192 GLN A C 1
ATOM 1487 O O . GLN A 1 192 ? -15.727 17.672 19.141 1 90.75 192 GLN A O 1
ATOM 1492 N N . LEU A 1 193 ? -16.031 19.766 18.547 1 90 193 LEU A N 1
ATOM 1493 C CA . LEU A 1 193 ? -17.422 19.531 18.234 1 90 193 LEU A CA 1
ATOM 1494 C C . LEU A 1 193 ? -17.562 18.578 17.047 1 90 193 LEU A C 1
ATOM 1496 O O . LEU A 1 193 ? -18.469 17.75 17.016 1 90 193 LEU A O 1
ATOM 1500 N N . MET A 1 194 ? -16.688 18.75 16.125 1 91.44 194 MET A N 1
ATOM 1501 C CA . MET A 1 194 ? -16.703 17.875 14.969 1 91.44 194 MET A CA 1
ATOM 1502 C C . MET A 1 194 ? -16.453 16.422 15.375 1 91.44 194 MET A C 1
ATOM 1504 O O . MET A 1 194 ? -17.047 15.508 14.812 1 91.44 194 MET A O 1
ATOM 1508 N N . GLN A 1 195 ? -15.555 16.188 16.219 1 87.38 195 GLN A N 1
ATOM 1509 C CA . GLN A 1 195 ? -15.227 14.844 16.688 1 87.38 195 GLN A CA 1
ATOM 1510 C C . GLN A 1 195 ? -16.453 14.133 17.219 1 87.38 195 GLN A C 1
ATOM 1512 O O . GLN A 1 195 ? -16.656 12.938 16.984 1 87.38 195 GLN A O 1
ATOM 1517 N N . LYS A 1 196 ? -17.281 14.812 17.859 1 80.62 196 LYS A N 1
ATOM 1518 C CA . LYS A 1 196 ? -18.484 14.25 18.469 1 80.62 196 LYS A CA 1
ATOM 1519 C C . LYS A 1 196 ? -19.562 13.992 17.406 1 80.62 196 LYS A C 1
ATOM 1521 O O . LYS A 1 196 ? -20.375 13.078 17.562 1 80.62 196 LYS A O 1
ATOM 1526 N N . SER A 1 197 ? -19.5 14.664 16.359 1 73.62 197 SER A N 1
ATOM 1527 C CA . SER A 1 197 ? -20.531 14.594 15.328 1 73.62 197 SER A CA 1
ATOM 1528 C C . SER A 1 197 ? -20.094 13.688 14.18 1 73.62 197 SER A C 1
ATOM 1530 O O . SER A 1 197 ? -20.859 13.461 13.242 1 73.62 197 SER A O 1
ATOM 1532 N N . ASN A 1 198 ? -18.938 13.18 14.039 1 68.69 198 ASN A N 1
ATOM 1533 C CA . ASN A 1 198 ? -18.312 12.508 12.898 1 68.69 198 ASN A CA 1
ATOM 1534 C C . ASN A 1 198 ? -19.031 11.203 12.562 1 68.69 198 ASN A C 1
ATOM 1536 O O . ASN A 1 198 ? -18.969 10.734 11.43 1 68.69 198 ASN A O 1
ATOM 1540 N N . GLU A 1 199 ? -19.797 10.625 13.336 1 63.53 199 GLU A N 1
ATOM 1541 C CA . GLU A 1 199 ? -20.391 9.312 13.086 1 63.53 199 GLU A CA 1
ATOM 1542 C C . GLU A 1 199 ? -21.406 9.375 11.953 1 63.53 199 GLU A C 1
ATOM 1544 O O . GLU A 1 199 ? -21.516 8.43 11.164 1 63.53 199 GLU A O 1
ATOM 1549 N N . ASP A 1 200 ? -22.062 10.492 11.789 1 62.97 200 ASP A N 1
ATOM 1550 C CA . ASP A 1 200 ? -23.172 10.445 10.836 1 62.97 200 ASP A CA 1
ATOM 1551 C C . ASP A 1 200 ? -22.969 11.469 9.719 1 62.97 200 ASP A C 1
ATOM 1553 O O . ASP A 1 200 ? -23.797 11.562 8.805 1 62.97 200 ASP A O 1
ATOM 1557 N N . HIS A 1 201 ? -21.797 12.07 9.547 1 63.66 201 HIS A N 1
ATOM 1558 C CA . HIS A 1 201 ? -21.531 13.102 8.547 1 63.66 201 HIS A CA 1
ATOM 1559 C C . HIS A 1 201 ? -22.812 13.82 8.156 1 63.66 201 HIS A C 1
ATOM 1561 O O . HIS A 1 201 ? -23.125 13.945 6.973 1 63.66 201 HIS A O 1
ATOM 1567 N N . ASP A 1 202 ? -23.438 14.289 9.195 1 82 202 ASP A N 1
ATOM 1568 C CA . ASP A 1 202 ? -24.75 14.922 9.031 1 82 202 ASP A CA 1
ATOM 1569 C C . ASP A 1 202 ? -24.609 16.406 8.719 1 82 202 ASP A C 1
ATOM 1571 O O . ASP A 1 202 ? -23.5 16.891 8.484 1 82 202 ASP A O 1
ATOM 1575 N N . ARG A 1 203 ? -25.688 17.109 8.633 1 85.31 203 ARG A N 1
ATOM 1576 C CA . ARG A 1 203 ? -25.75 18.531 8.312 1 85.31 203 ARG A CA 1
ATOM 1577 C C . ARG A 1 203 ? -24.922 19.344 9.297 1 85.31 203 ARG A C 1
ATOM 1579 O O . ARG A 1 203 ? -24.297 20.344 8.914 1 85.31 203 ARG A O 1
ATOM 1586 N N . THR A 1 204 ? -24.922 18.953 10.547 1 89.44 204 THR A N 1
ATOM 1587 C CA . THR A 1 204 ? -24.141 19.641 11.578 1 89.44 204 THR A CA 1
ATOM 1588 C C . THR A 1 204 ? -22.641 19.516 11.297 1 89.44 204 THR A C 1
ATOM 1590 O O . THR A 1 204 ? -21.922 20.516 11.367 1 89.44 204 THR A O 1
ATOM 1593 N N . PHE A 1 205 ? -22.281 18.375 10.945 1 92.38 205 PHE A N 1
ATOM 1594 C CA . PHE A 1 205 ? -20.875 18.141 10.648 1 92.38 205 PHE A CA 1
ATOM 1595 C C . PHE A 1 205 ? -20.422 18.969 9.461 1 92.38 205 PHE A C 1
ATOM 1597 O O . PHE A 1 205 ? -19.359 19.578 9.484 1 92.38 205 PHE A O 1
ATOM 1604 N N . SER A 1 206 ? -21.203 18.953 8.453 1 91.56 206 SER A N 1
ATOM 1605 C CA . SER A 1 206 ? -20.875 19.719 7.25 1 91.56 206 SER A CA 1
ATOM 1606 C C . SER A 1 206 ? -20.781 21.203 7.547 1 91.56 206 SER A C 1
ATOM 1608 O O . SER A 1 206 ? -19.891 21.891 7.016 1 91.56 206 SER A O 1
ATOM 1610 N N . GLY A 1 207 ? -21.688 21.672 8.312 1 93 207 GLY A N 1
ATOM 1611 C CA . GLY A 1 207 ? -21.656 23.078 8.695 1 93 207 GLY A CA 1
ATOM 1612 C C . GLY A 1 207 ? -20.422 23.438 9.508 1 93 207 GLY A C 1
ATOM 1613 O O . GLY A 1 207 ? -19.797 24.469 9.258 1 93 207 GLY A O 1
ATOM 1614 N N . LEU A 1 208 ? -20.156 22.625 10.484 1 93.75 208 LEU A N 1
ATOM 1615 C CA . LEU A 1 208 ? -18.969 22.844 11.297 1 93.75 208 LEU A CA 1
ATOM 1616 C C . LEU A 1 208 ? -17.703 22.844 10.438 1 93.75 208 LEU A C 1
ATOM 1618 O O . LEU A 1 208 ? -16.828 23.688 10.602 1 93.75 208 LEU A O 1
ATOM 1622 N N . SER A 1 209 ? -17.641 21.906 9.5 1 94.94 209 SER A N 1
ATOM 1623 C CA . SER A 1 209 ? -16.5 21.797 8.594 1 94.94 209 SER A CA 1
ATOM 1624 C C . SER A 1 209 ? -16.328 23.047 7.758 1 94.94 209 SER A C 1
ATOM 1626 O O . SER A 1 209 ? -15.227 23.562 7.621 1 94.94 209 SER A O 1
ATOM 1628 N N . SER A 1 210 ? -17.406 23.469 7.297 1 93.5 210 SER A N 1
ATOM 1629 C CA . SER A 1 210 ? -17.391 24.656 6.445 1 93.5 210 SER A CA 1
ATOM 1630 C C . SER A 1 210 ? -16.906 25.875 7.211 1 93.5 210 SER A C 1
ATOM 1632 O O . SER A 1 210 ? -16.031 26.594 6.738 1 93.5 210 SER A O 1
ATOM 1634 N N . ASN A 1 211 ? -17.453 26.109 8.344 1 94.38 211 ASN A N 1
ATOM 1635 C CA . ASN A 1 211 ? -17.094 27.281 9.125 1 94.38 211 ASN A CA 1
ATOM 1636 C C . ASN A 1 211 ? -15.664 27.188 9.648 1 94.38 211 ASN A C 1
ATOM 1638 O O . ASN A 1 211 ? -14.977 28.203 9.773 1 94.38 211 ASN A O 1
ATOM 1642 N N . LEU A 1 212 ? -15.281 26.016 9.984 1 95.31 212 LEU A N 1
ATOM 1643 C CA . LEU A 1 212 ? -13.898 25.812 10.398 1 95.31 212 LEU A CA 1
ATOM 1644 C C . LEU A 1 212 ? -12.93 26.156 9.273 1 95.31 212 LEU A C 1
ATOM 1646 O O . LEU A 1 212 ? -11.906 26.797 9.5 1 95.31 212 LEU A O 1
ATOM 1650 N N . HIS A 1 213 ? -13.273 25.734 8.109 1 95.62 213 HIS A N 1
ATOM 1651 C CA . HIS A 1 213 ? -12.453 26.047 6.945 1 95.62 213 HIS A CA 1
ATOM 1652 C C . HIS A 1 213 ? -12.352 27.562 6.742 1 95.62 213 HIS A C 1
ATOM 1654 O O . HIS A 1 213 ? -11.266 28.078 6.48 1 95.62 213 HIS A O 1
ATOM 1660 N N . GLN A 1 214 ? -13.422 28.219 6.875 1 93 214 GLN A N 1
ATOM 1661 C CA . GLN A 1 214 ? -13.445 29.672 6.715 1 93 214 GLN A CA 1
ATOM 1662 C C . GLN A 1 214 ? -12.57 30.359 7.766 1 93 214 GLN A C 1
ATOM 1664 O O . GLN A 1 214 ? -11.836 31.297 7.453 1 93 214 GLN A O 1
ATOM 1669 N N . LEU A 1 215 ? -12.75 29.875 8.969 1 93.56 215 LEU A N 1
ATOM 1670 C CA . LEU A 1 215 ? -11.938 30.422 10.047 1 93.56 215 LEU A CA 1
ATOM 1671 C C . LEU A 1 215 ? -10.453 30.25 9.742 1 93.56 215 LEU A C 1
ATOM 1673 O O . LEU A 1 215 ? -9.672 31.188 9.914 1 93.56 215 LEU A O 1
ATOM 1677 N N . GLN A 1 216 ? -10.086 29.109 9.281 1 93.69 216 GLN A N 1
ATOM 1678 C CA . GLN A 1 216 ? -8.688 28.828 8.984 1 93.69 216 GLN A CA 1
ATOM 1679 C C . GLN A 1 216 ? -8.172 29.703 7.848 1 93.69 216 GLN A C 1
ATOM 1681 O O . GLN A 1 216 ? -7.109 30.312 7.957 1 93.69 216 GLN A O 1
ATOM 1686 N N . VAL A 1 217 ? -8.891 29.781 6.785 1 91.81 217 VAL A N 1
ATOM 1687 C CA . VAL A 1 217 ? -8.484 30.516 5.594 1 91.81 217 VAL A CA 1
ATOM 1688 C C . VAL A 1 217 ? -8.344 32 5.918 1 91.81 217 VAL A C 1
ATOM 1690 O O . VAL A 1 217 ? -7.336 32.625 5.574 1 91.81 217 VAL A O 1
ATOM 1693 N N . HIS A 1 218 ? -9.281 32.531 6.621 1 91.19 218 HIS A N 1
ATOM 1694 C CA . HIS A 1 218 ? -9.297 33.969 6.879 1 91.19 218 HIS A CA 1
ATOM 1695 C C . HIS A 1 218 ? -8.281 34.344 7.953 1 91.19 218 HIS A C 1
ATOM 1697 O O . HIS A 1 218 ? -7.734 35.469 7.934 1 91.19 218 HIS A O 1
ATOM 1703 N N . SER A 1 219 ? -8.07 33.469 8.844 1 90.75 219 SER A N 1
ATOM 1704 C CA . SER A 1 219 ? -7.086 33.781 9.891 1 90.75 219 SER A CA 1
ATOM 1705 C C . SER A 1 219 ? -5.664 33.594 9.375 1 90.75 219 SER A C 1
ATOM 1707 O O . SER A 1 219 ? -4.719 34.125 9.938 1 90.75 219 SER A O 1
ATOM 1709 N N . GLY A 1 220 ? -5.508 32.719 8.383 1 89.88 220 GLY A N 1
ATOM 1710 C CA . GLY A 1 220 ? -4.184 32.375 7.871 1 89.88 220 GLY A CA 1
ATOM 1711 C C . GLY A 1 220 ? -3.395 31.469 8.797 1 89.88 220 GLY A C 1
ATOM 1712 O O . GLY A 1 220 ? -2.164 31.422 8.727 1 89.88 220 GLY A O 1
ATOM 1713 N N . GLN A 1 221 ? -4.113 30.812 9.68 1 91.5 221 GLN A N 1
ATOM 1714 C CA . GLN A 1 221 ? -3.48 29.891 10.625 1 91.5 221 GLN A CA 1
ATOM 1715 C C . GLN A 1 221 ? -3.83 28.453 10.305 1 91.5 221 GLN A C 1
ATOM 1717 O O . GLN A 1 221 ? -4.82 28.172 9.617 1 91.5 221 GLN A O 1
ATOM 1722 N N . LEU A 1 222 ? -2.943 27.578 10.781 1 94.12 222 LEU A N 1
ATOM 1723 C CA . LEU A 1 222 ? -3.316 26.172 10.75 1 94.12 222 LEU A CA 1
ATOM 1724 C C . LEU A 1 222 ? -4.242 25.828 11.914 1 94.12 222 LEU A C 1
ATOM 1726 O O . LEU A 1 222 ? -4.395 26.625 12.844 1 94.12 222 LEU A O 1
ATOM 1730 N N . LEU A 1 223 ? -4.848 24.703 11.805 1 95.62 223 LEU A N 1
ATOM 1731 C CA . LEU A 1 223 ? -5.699 24.266 12.906 1 95.62 223 LEU A CA 1
ATOM 1732 C C . LEU A 1 223 ? -4.879 24.031 14.172 1 95.62 223 LEU A C 1
ATOM 1734 O O . LEU A 1 223 ? -3.693 23.703 14.094 1 95.62 223 LEU A O 1
ATOM 1738 N N . PRO A 1 224 ? -5.52 24.266 15.281 1 93 224 PRO A N 1
ATOM 1739 C CA . PRO A 1 224 ? -4.785 24.062 16.531 1 93 224 PRO A CA 1
ATOM 1740 C C . PRO A 1 224 ? -4.402 22.609 16.766 1 93 224 PRO A C 1
ATOM 1742 O O . PRO A 1 224 ? -3.324 22.328 17.297 1 93 224 PRO A O 1
ATOM 1745 N N . ASP A 1 225 ? -5.238 21.766 16.5 1 93.19 225 ASP A N 1
ATOM 1746 C CA . ASP A 1 225 ? -4.922 20.344 16.562 1 93.19 225 ASP A CA 1
ATOM 1747 C C . ASP A 1 225 ? -4.582 19.797 15.18 1 93.19 225 ASP A C 1
ATOM 1749 O O . ASP A 1 225 ? -5.473 19.578 14.359 1 93.19 225 ASP A O 1
ATOM 1753 N N . LEU A 1 226 ? -3.297 19.469 15.086 1 94.12 226 LEU A N 1
ATOM 1754 C CA . LEU A 1 226 ? -2.861 19.031 13.766 1 94.12 226 LEU A CA 1
ATOM 1755 C C . LEU A 1 226 ? -2.977 17.516 13.633 1 94.12 226 LEU A C 1
ATOM 1757 O O . LEU A 1 226 ? -2.744 16.953 12.555 1 94.12 226 LEU A O 1
ATOM 1761 N N . ASN A 1 227 ? -3.262 16.844 14.766 1 93.81 227 ASN A N 1
ATOM 1762 C CA . ASN A 1 227 ? -3.727 15.469 14.656 1 93.81 227 ASN A CA 1
ATOM 1763 C C . ASN A 1 227 ? -5.188 15.406 14.219 1 93.81 227 ASN A C 1
ATOM 1765 O O . ASN A 1 227 ? -6.094 15.5 15.047 1 93.81 227 ASN A O 1
ATOM 1769 N N . LEU A 1 228 ? -5.398 15.211 13.016 1 94.94 228 LEU A N 1
ATOM 1770 C CA . LEU A 1 228 ? -6.707 15.383 12.391 1 94.94 228 LEU A CA 1
ATOM 1771 C C . LEU A 1 228 ? -7.566 14.141 12.586 1 94.94 228 LEU A C 1
ATOM 1773 O O . LEU A 1 228 ? -7.941 13.477 11.609 1 94.94 228 LEU A O 1
ATOM 1777 N N . LYS A 1 229 ? -7.969 13.867 13.719 1 91.56 229 LYS A N 1
ATOM 1778 C CA . LYS A 1 229 ? -8.695 12.648 14.047 1 91.56 229 LYS A CA 1
ATOM 1779 C C . LYS A 1 229 ? -10.195 12.906 14.156 1 91.56 229 LYS A C 1
ATOM 1781 O O . LYS A 1 229 ? -10.969 12 14.453 1 91.56 229 LYS A O 1
ATOM 1786 N N . SER A 1 230 ? -10.625 14.148 13.875 1 89.25 230 SER A N 1
ATOM 1787 C CA . SER A 1 230 ? -12.016 14.531 14.086 1 89.25 230 SER A CA 1
ATOM 1788 C C . SER A 1 230 ? -12.812 14.469 12.789 1 89.25 230 SER A C 1
ATOM 1790 O O . SER A 1 230 ? -13.93 14.977 12.711 1 89.25 230 SER A O 1
ATOM 1792 N N . GLY A 1 231 ? -12.203 13.93 11.781 1 90.56 231 GLY A N 1
ATOM 1793 C CA . GLY A 1 231 ? -12.891 13.82 10.508 1 90.56 231 GLY A CA 1
ATOM 1794 C C . GLY A 1 231 ? -12.594 14.984 9.57 1 90.56 231 GLY A C 1
ATOM 1795 O O . GLY A 1 231 ? -13.312 15.195 8.594 1 90.56 231 GLY A O 1
ATOM 1796 N N . GLU A 1 232 ? -11.617 15.711 9.852 1 94.69 232 GLU A N 1
ATOM 1797 C CA . GLU A 1 232 ? -11.258 16.875 9.055 1 94.69 232 GLU A CA 1
ATOM 1798 C C . GLU A 1 232 ? -10.945 16.484 7.617 1 94.69 232 GLU A C 1
ATOM 1800 O O . GLU A 1 232 ? -11.078 17.312 6.703 1 94.69 232 GLU A O 1
ATOM 1805 N N . VAL A 1 233 ? -10.523 15.227 7.453 1 94.94 233 VAL A N 1
ATOM 1806 C CA . VAL A 1 233 ? -10.086 14.789 6.129 1 94.94 233 VAL A CA 1
ATOM 1807 C C . VAL A 1 233 ? -10.859 13.531 5.719 1 94.94 233 VAL A C 1
ATOM 1809 O O . VAL A 1 233 ? -11.062 12.633 6.535 1 94.94 233 VAL A O 1
ATOM 1812 N N . GLN A 1 234 ? -11.312 13.594 4.473 1 91.56 234 GLN A N 1
ATOM 1813 C CA . GLN A 1 234 ? -11.984 12.438 3.883 1 91.56 234 GLN A CA 1
ATOM 1814 C C . GLN A 1 234 ? -11.312 12.016 2.584 1 91.56 234 GLN A C 1
ATOM 1816 O O . GLN A 1 234 ? -11.023 12.844 1.721 1 91.56 234 GLN A O 1
ATOM 1821 N N . ARG A 1 235 ? -11.016 10.742 2.393 1 90.88 235 ARG A N 1
ATOM 1822 C CA . ARG A 1 235 ? -10.406 10.219 1.175 1 90.88 235 ARG A CA 1
ATOM 1823 C C . ARG A 1 235 ? -11.422 10.172 0.035 1 90.88 235 ARG A C 1
ATOM 1825 O O . ARG A 1 235 ? -12.578 9.797 0.242 1 90.88 235 ARG A O 1
ATOM 1832 N N . VAL A 1 236 ? -10.883 10.594 -1.096 1 88.69 236 VAL A N 1
ATOM 1833 C CA . VAL A 1 236 ? -11.672 10.5 -2.316 1 88.69 236 VAL A CA 1
ATOM 1834 C C . VAL A 1 236 ? -11.234 9.289 -3.131 1 88.69 236 VAL A C 1
ATOM 1836 O O . VAL A 1 236 ? -10.109 9.25 -3.639 1 88.69 236 VAL A O 1
ATOM 1839 N N . GLY A 1 237 ? -11.961 8.125 -3.156 1 79.62 237 GLY A N 1
ATOM 1840 C CA . GLY A 1 237 ? -11.633 6.926 -3.918 1 79.62 237 GLY A CA 1
ATOM 1841 C C . GLY A 1 237 ? -10.953 5.859 -3.088 1 79.62 237 GLY A C 1
ATOM 1842 O O . GLY A 1 237 ? -10.516 6.121 -1.966 1 79.62 237 GLY A O 1
ATOM 1843 N N . THR A 1 238 ? -10.805 4.684 -3.639 1 78.69 238 THR A N 1
ATOM 1844 C CA . THR A 1 238 ? -10.289 3.549 -2.885 1 78.69 238 THR A CA 1
ATOM 1845 C C . THR A 1 238 ? -8.852 3.24 -3.295 1 78.69 238 THR A C 1
ATOM 1847 O O . THR A 1 238 ? -8.156 2.471 -2.623 1 78.69 238 THR A O 1
ATOM 1850 N N . HIS A 1 239 ? -8.336 3.926 -4.312 1 77.38 239 HIS A N 1
ATOM 1851 C CA . HIS A 1 239 ? -6.992 3.617 -4.793 1 77.38 239 HIS A CA 1
ATOM 1852 C C . HIS A 1 239 ? -6.105 4.859 -4.785 1 77.38 239 HIS A C 1
ATOM 1854 O O . HIS A 1 239 ? -6.594 5.977 -4.977 1 77.38 239 HIS A O 1
ATOM 1860 N N . PRO A 1 240 ? -4.852 4.664 -4.555 1 83.69 240 PRO A N 1
ATOM 1861 C CA . PRO A 1 240 ? -3.926 5.797 -4.633 1 83.69 240 PRO A CA 1
ATOM 1862 C C . PRO A 1 240 ? -3.797 6.355 -6.047 1 83.69 240 PRO A C 1
ATOM 1864 O O . PRO A 1 240 ? -3.893 5.605 -7.023 1 83.69 240 PRO A O 1
ATOM 1867 N N . VAL A 1 241 ? -3.668 7.66 -6.145 1 81.69 241 VAL A N 1
ATOM 1868 C CA . VAL A 1 241 ? -3.506 8.328 -7.434 1 81.69 241 VAL A CA 1
ATOM 1869 C C . VAL A 1 241 ? -2.045 8.25 -7.871 1 81.69 241 VAL A C 1
ATOM 1871 O O . VAL A 1 241 ? -1.743 8.336 -9.062 1 81.69 241 VAL A O 1
ATOM 1874 N N . SER A 1 242 ? -1.168 8.25 -6.934 1 78.25 242 SER A N 1
ATOM 1875 C CA . SER A 1 242 ? 0.267 8.125 -7.168 1 78.25 242 SER A CA 1
ATOM 1876 C C . SER A 1 242 ? 0.987 7.59 -5.938 1 78.25 242 SER A C 1
ATOM 1878 O O . SER A 1 242 ? 0.356 7.312 -4.914 1 78.25 242 SER A O 1
ATOM 1880 N N . GLY A 1 243 ? 2.166 7.25 -6.207 1 71.12 243 GLY A N 1
ATOM 1881 C CA . GLY A 1 243 ? 2.924 6.816 -5.043 1 71.12 243 GLY A CA 1
ATOM 1882 C C . GLY A 1 243 ? 4.266 6.207 -5.398 1 71.12 243 GLY A C 1
ATOM 1883 O O . GLY A 1 243 ? 4.66 6.203 -6.566 1 71.12 243 GLY A O 1
ATOM 1884 N N . SER A 1 244 ? 5.031 6.141 -4.371 1 66.19 244 SER A N 1
ATOM 1885 C CA . SER A 1 244 ? 6.305 5.426 -4.41 1 66.19 244 SER A CA 1
ATOM 1886 C C . SER A 1 244 ? 6.281 4.203 -3.5 1 66.19 244 SER A C 1
ATOM 1888 O O . SER A 1 244 ? 5.23 3.836 -2.969 1 66.19 244 SER A O 1
ATOM 1890 N N . ALA A 1 245 ? 7.387 3.455 -3.461 1 62.75 245 ALA A N 1
ATOM 1891 C CA . ALA A 1 245 ? 7.508 2.311 -2.561 1 62.75 245 ALA A CA 1
ATOM 1892 C C . ALA A 1 245 ? 7.305 2.732 -1.108 1 62.75 245 ALA A C 1
ATOM 1894 O O . ALA A 1 245 ? 6.75 1.977 -0.308 1 62.75 245 ALA A O 1
ATOM 1895 N N . ALA A 1 246 ? 7.602 3.957 -0.84 1 66.25 246 ALA A N 1
ATOM 1896 C CA . ALA A 1 246 ? 7.605 4.402 0.552 1 66.25 246 ALA A CA 1
ATOM 1897 C C . ALA A 1 246 ? 6.312 5.141 0.896 1 66.25 246 ALA A C 1
ATOM 1899 O O . ALA A 1 246 ? 5.977 5.297 2.07 1 66.25 246 ALA A O 1
ATOM 1900 N N . MET A 1 247 ? 5.613 5.547 -0.149 1 79 247 MET A N 1
ATOM 1901 C CA . MET A 1 247 ? 4.48 6.426 0.123 1 79 247 MET A CA 1
ATOM 1902 C C . MET A 1 247 ? 3.373 6.223 -0.905 1 79 247 MET A C 1
ATOM 1904 O O . MET A 1 247 ? 3.648 5.961 -2.078 1 79 247 MET A O 1
ATOM 1908 N N . ASP A 1 248 ? 2.111 6.266 -0.458 1 82.94 248 ASP A N 1
ATOM 1909 C CA . ASP A 1 248 ? 0.936 6.324 -1.322 1 82.94 248 ASP A CA 1
ATOM 1910 C C . ASP A 1 248 ? 0.244 7.68 -1.215 1 82.94 248 ASP A C 1
ATOM 1912 O O . ASP A 1 248 ? 0.102 8.227 -0.118 1 82.94 248 ASP A O 1
ATOM 1916 N N . ILE A 1 249 ? -0.057 8.219 -2.338 1 90.06 249 ILE A N 1
ATOM 1917 C CA . ILE A 1 249 ? -0.746 9.5 -2.338 1 90.06 249 ILE A CA 1
ATOM 1918 C C . ILE A 1 249 ? -2.195 9.312 -2.779 1 90.06 249 ILE A C 1
ATOM 1920 O O . ILE A 1 249 ? -2.457 8.797 -3.869 1 90.06 249 ILE A O 1
ATOM 1924 N N . TYR A 1 250 ? -3.137 9.711 -1.929 1 91.81 250 TYR A N 1
ATOM 1925 C CA . TYR A 1 250 ? -4.566 9.703 -2.223 1 91.81 250 TYR A CA 1
ATOM 1926 C C . TYR A 1 250 ? -5.094 11.125 -2.385 1 91.81 250 TYR A C 1
ATOM 1928 O O . TYR A 1 250 ? -4.535 12.07 -1.822 1 91.81 250 TYR A O 1
ATOM 1936 N N . GLU A 1 251 ? -6.09 11.188 -3.184 1 93.81 251 GLU A N 1
ATOM 1937 C CA . GLU A 1 251 ? -6.863 12.422 -3.201 1 93.81 251 GLU A CA 1
ATOM 1938 C C . GLU A 1 251 ? -7.863 12.461 -2.051 1 93.81 251 GLU A C 1
ATOM 1940 O O . GLU A 1 251 ? -8.477 11.445 -1.713 1 93.81 251 GLU A O 1
ATOM 1945 N N . GLY A 1 252 ? -7.953 13.648 -1.458 1 95.25 252 GLY A N 1
ATOM 1946 C CA . GLY A 1 252 ? -8.898 13.797 -0.365 1 95.25 252 GLY A CA 1
ATOM 1947 C C . GLY A 1 252 ? -9.57 15.156 -0.339 1 95.25 252 GLY A C 1
ATOM 1948 O O . GLY A 1 252 ? -9.297 16.016 -1.186 1 95.25 252 GLY A O 1
ATOM 1949 N N . LEU A 1 253 ? -10.539 15.203 0.585 1 95.44 253 LEU A N 1
ATOM 1950 C CA . LEU A 1 253 ? -11.242 16.453 0.841 1 95.44 253 LEU A CA 1
ATOM 1951 C C . LEU A 1 253 ? -11.016 16.922 2.273 1 95.44 253 LEU A C 1
ATOM 1953 O O . LEU A 1 253 ? -11.242 16.172 3.223 1 95.44 253 LEU A O 1
ATOM 1957 N N . TYR A 1 254 ? -10.469 18.125 2.416 1 96.44 254 TYR A N 1
ATOM 1958 C CA . TYR A 1 254 ? -10.195 18.781 3.695 1 96.44 254 TYR A CA 1
ATOM 1959 C C . TYR A 1 254 ? -11.336 19.703 4.098 1 96.44 254 TYR A C 1
ATOM 1961 O O . TYR A 1 254 ? -11.68 20.625 3.359 1 96.44 254 TYR A O 1
ATOM 1969 N N . LEU A 1 255 ? -11.922 19.344 5.254 1 96.25 255 LEU A N 1
ATOM 1970 C CA . LEU A 1 255 ? -13.047 20.078 5.812 1 96.25 255 LEU A CA 1
ATOM 1971 C C . LEU A 1 255 ? -14.164 20.219 4.781 1 96.25 255 LEU A C 1
ATOM 1973 O O . LEU A 1 255 ? -14.812 21.266 4.711 1 96.25 255 LEU A O 1
ATOM 1977 N N . GLN A 1 256 ? -14.242 19.297 3.838 1 91.44 256 GLN A N 1
ATOM 1978 C CA . GLN A 1 256 ? -15.266 19.156 2.811 1 91.44 256 GLN A CA 1
ATOM 1979 C C . GLN A 1 256 ? -15.227 20.328 1.829 1 91.44 256 GLN A C 1
ATOM 1981 O O . GLN A 1 256 ? -16.203 20.609 1.146 1 91.44 256 GLN A O 1
ATOM 1986 N N . ARG A 1 257 ? -14.164 21.031 1.812 1 93.31 257 ARG A N 1
ATOM 1987 C CA . ARG A 1 257 ? -14.133 22.25 1.007 1 93.31 257 ARG A CA 1
ATOM 1988 C C . ARG A 1 257 ? -12.93 22.25 0.068 1 93.31 257 ARG A C 1
ATOM 1990 O O . ARG A 1 257 ? -13.016 22.734 -1.061 1 93.31 257 ARG A O 1
ATOM 1997 N N . GLU A 1 258 ? -11.914 21.719 0.524 1 95.69 258 GLU A N 1
ATOM 1998 C CA . GLU A 1 258 ? -10.664 21.875 -0.209 1 95.69 258 GLU A CA 1
ATOM 1999 C C . GLU A 1 258 ? -10.078 20.516 -0.591 1 95.69 258 GLU A C 1
ATOM 2001 O O . GLU A 1 258 ? -10.062 19.594 0.221 1 95.69 258 GLU A O 1
ATOM 2006 N N . LYS A 1 259 ? -9.633 20.438 -1.878 1 95.38 259 LYS A N 1
ATOM 2007 C CA . LYS A 1 259 ? -8.938 19.219 -2.32 1 95.38 259 LYS A CA 1
ATOM 2008 C C . LYS A 1 259 ? -7.539 19.141 -1.717 1 95.38 259 LYS A C 1
ATOM 2010 O O . LYS A 1 259 ? -6.812 20.141 -1.682 1 95.38 259 LYS A O 1
ATOM 2015 N N . VAL A 1 260 ? -7.203 17.969 -1.241 1 97.38 260 VAL A N 1
ATOM 2016 C CA . VAL A 1 260 ? -5.91 17.812 -0.583 1 97.38 260 VAL A CA 1
ATOM 2017 C C . VAL A 1 260 ? -5.262 16.5 -1.022 1 97.38 260 VAL A C 1
ATOM 2019 O O . VAL A 1 260 ? -5.926 15.633 -1.588 1 97.38 260 VAL A O 1
ATOM 2022 N N . ALA A 1 261 ? -3.932 16.422 -0.847 1 95.69 261 ALA A N 1
ATOM 2023 C CA . ALA A 1 261 ? -3.16 15.188 -0.988 1 95.69 261 ALA A CA 1
ATOM 2024 C C . ALA A 1 261 ? -2.975 14.5 0.361 1 95.69 261 ALA A C 1
ATOM 2026 O O . ALA A 1 261 ? -2.475 15.109 1.312 1 95.69 261 ALA A O 1
ATOM 2027 N N . ILE A 1 262 ? -3.498 13.289 0.426 1 95.38 262 ILE A N 1
ATOM 2028 C CA . ILE A 1 262 ? -3.277 12.438 1.594 1 95.38 262 ILE A CA 1
ATOM 2029 C C . ILE A 1 262 ? -2.098 11.508 1.339 1 95.38 262 ILE A C 1
ATOM 2031 O O . ILE A 1 262 ? -2.199 10.57 0.543 1 95.38 262 ILE A O 1
ATOM 2035 N N . LYS A 1 263 ? -0.979 11.695 1.984 1 93.5 263 LYS A N 1
ATOM 2036 C CA . LYS A 1 263 ? 0.241 10.914 1.785 1 93.5 263 LYS A CA 1
ATOM 2037 C C . LYS A 1 263 ? 0.409 9.867 2.881 1 93.5 263 LYS A C 1
ATOM 2039 O O . LYS A 1 263 ? 0.714 10.203 4.027 1 93.5 263 LYS A O 1
ATOM 2044 N N . ILE A 1 264 ? 0.251 8.68 2.566 1 90.12 264 ILE A N 1
ATOM 2045 C CA . ILE A 1 264 ? 0.411 7.578 3.51 1 90.12 264 ILE A CA 1
ATOM 2046 C C . ILE A 1 264 ? 1.887 7.203 3.619 1 90.12 264 ILE A C 1
ATOM 2048 O O . ILE A 1 264 ? 2.533 6.898 2.613 1 90.12 264 ILE A O 1
ATOM 2052 N N . ILE A 1 265 ? 2.383 7.25 4.828 1 87.44 265 ILE A N 1
ATOM 2053 C CA . ILE A 1 265 ? 3.787 6.938 5.074 1 87.44 265 ILE A CA 1
ATOM 2054 C C . ILE A 1 265 ? 3.93 5.465 5.457 1 87.44 265 ILE A C 1
ATOM 2056 O O . ILE A 1 265 ? 3.934 5.121 6.641 1 87.44 265 ILE A O 1
ATOM 2060 N N . ARG A 1 266 ? 4.352 4.68 4.539 1 79.38 266 ARG A N 1
ATOM 2061 C CA . ARG A 1 266 ? 4.359 3.232 4.719 1 79.38 266 ARG A CA 1
ATOM 2062 C C . ARG A 1 266 ? 5.605 2.783 5.477 1 79.38 266 ARG A C 1
ATOM 2064 O O . ARG A 1 266 ? 5.652 1.668 5.996 1 79.38 266 ARG A O 1
ATOM 2071 N N . ALA A 1 267 ? 6.539 3.635 5.562 1 77.44 267 ALA A N 1
ATOM 2072 C CA . ALA A 1 267 ? 7.797 3.301 6.23 1 77.44 267 ALA A CA 1
ATOM 2073 C C . ALA A 1 267 ? 7.613 3.238 7.742 1 77.44 267 ALA A C 1
ATOM 2075 O O . ALA A 1 267 ? 8.461 2.695 8.453 1 77.44 267 ALA A O 1
ATOM 2076 N N . VAL A 1 268 ? 6.457 3.74 8.203 1 80.44 268 VAL A N 1
ATOM 2077 C CA . VAL A 1 268 ? 6.227 3.832 9.641 1 80.44 268 VAL A CA 1
ATOM 2078 C C . VAL A 1 268 ? 4.863 3.24 9.992 1 80.44 268 VAL A C 1
ATOM 2080 O O . VAL A 1 268 ? 3.889 3.447 9.266 1 80.44 268 VAL A O 1
ATOM 2083 N N . ASN A 1 269 ? 4.875 2.492 11.07 1 82.56 269 ASN A N 1
ATOM 2084 C CA . ASN A 1 269 ? 3.594 2.025 11.586 1 82.56 269 ASN A CA 1
ATOM 2085 C C . ASN A 1 269 ? 2.982 3.031 12.562 1 82.56 269 ASN A C 1
ATOM 2087 O O . ASN A 1 269 ? 3.705 3.705 13.297 1 82.56 269 ASN A O 1
ATOM 2091 N N . ALA A 1 270 ? 1.672 3.062 12.516 1 87.56 270 ALA A N 1
ATOM 2092 C CA . ALA A 1 270 ? 0.968 3.887 13.5 1 87.56 270 ALA A CA 1
ATOM 2093 C C . ALA A 1 270 ? 1.081 3.289 14.898 1 87.56 270 ALA A C 1
ATOM 2095 O O . ALA A 1 270 ? 0.667 2.15 15.125 1 87.56 270 ALA A O 1
ATOM 2096 N N . CYS A 1 271 ? 1.718 3.941 15.781 1 90.31 271 CYS A N 1
ATOM 2097 C CA . CYS A 1 271 ? 1.905 3.533 17.172 1 90.31 271 CYS A CA 1
ATOM 2098 C C . CYS A 1 271 ? 2.143 4.742 18.062 1 90.31 271 CYS A C 1
ATOM 2100 O O . CYS A 1 271 ? 2.051 5.883 17.609 1 90.31 271 CYS A O 1
ATOM 2102 N N . GLU A 1 272 ? 2.344 4.52 19.297 1 90.81 272 GLU A N 1
ATOM 2103 C CA . GLU A 1 272 ? 2.539 5.609 20.25 1 90.81 272 GLU A CA 1
ATOM 2104 C C . GLU A 1 272 ? 3.822 6.379 19.953 1 90.81 272 GLU A C 1
ATOM 2106 O O . GLU A 1 272 ? 3.871 7.602 20.109 1 90.81 272 GLU A O 1
ATOM 2111 N N . GLN A 1 273 ? 4.742 5.641 19.484 1 90 273 GLN A N 1
ATOM 2112 C CA . GLN A 1 273 ? 6.023 6.27 19.172 1 90 273 GLN A CA 1
ATOM 2113 C C . GLN A 1 273 ? 5.891 7.223 18 1 90 273 GLN A C 1
ATOM 2115 O O . GLN A 1 273 ? 6.402 8.344 18.031 1 90 273 GLN A O 1
ATOM 2120 N N . SER A 1 274 ? 5.273 6.723 16.984 1 91.38 274 SER A N 1
ATOM 2121 C CA . SER A 1 274 ? 5.074 7.586 15.82 1 91.38 274 SER A CA 1
ATOM 2122 C C . SER A 1 274 ? 4.199 8.789 16.172 1 91.38 274 SER A C 1
ATOM 2124 O O . SER A 1 274 ? 4.441 9.898 15.688 1 91.38 274 SER A O 1
ATOM 2126 N N . LEU A 1 275 ? 3.225 8.602 17.031 1 92.31 275 LEU A N 1
ATOM 2127 C CA . LEU A 1 275 ? 2.354 9.695 17.438 1 92.31 275 LEU A CA 1
ATOM 2128 C C . LEU A 1 275 ? 3.148 10.781 18.156 1 92.31 275 LEU A C 1
ATOM 2130 O O . LEU A 1 275 ? 2.984 11.969 17.875 1 92.31 275 LEU A O 1
ATOM 2134 N N . ARG A 1 276 ? 3.924 10.406 19.047 1 92.5 276 ARG A N 1
ATOM 2135 C CA . ARG A 1 276 ? 4.758 11.344 19.781 1 92.5 276 ARG A CA 1
ATOM 2136 C C . ARG A 1 276 ? 5.684 12.117 18.844 1 92.5 276 ARG A C 1
ATOM 2138 O O . ARG A 1 276 ? 5.848 13.328 19 1 92.5 276 ARG A O 1
ATOM 2145 N N . ARG A 1 277 ? 6.227 11.375 17.938 1 92.12 277 ARG A N 1
ATOM 2146 C CA . ARG A 1 277 ? 7.184 12 17.031 1 92.12 277 ARG A CA 1
ATOM 2147 C C . ARG A 1 277 ? 6.492 12.992 16.094 1 92.12 277 ARG A C 1
ATOM 2149 O O . ARG A 1 277 ? 7.016 14.078 15.836 1 92.12 277 ARG A O 1
ATOM 2156 N N . PHE A 1 278 ? 5.391 12.656 15.602 1 92.06 278 PHE A N 1
ATOM 2157 C CA . PHE A 1 278 ? 4.641 13.562 14.742 1 92.06 278 PHE A CA 1
ATOM 2158 C C . PHE A 1 278 ? 4.18 14.789 15.531 1 92.06 278 PHE A C 1
ATOM 2160 O O . PHE A 1 278 ? 4.176 15.898 15 1 92.06 278 PHE A O 1
ATOM 2167 N N . ASN A 1 279 ? 3.836 14.609 16.75 1 91.88 279 ASN A N 1
ATOM 2168 C CA . ASN A 1 279 ? 3.395 15.727 17.578 1 91.88 279 ASN A CA 1
ATOM 2169 C C . ASN A 1 279 ? 4.52 16.734 17.797 1 91.88 279 ASN A C 1
ATOM 2171 O O . ASN A 1 279 ? 4.266 17.938 17.953 1 91.88 279 ASN A O 1
ATOM 2175 N N . ARG A 1 280 ? 5.633 16.219 17.781 1 90.31 280 ARG A N 1
ATOM 2176 C CA . ARG A 1 280 ? 6.777 17.125 17.891 1 90.31 280 ARG A CA 1
ATOM 2177 C C . ARG A 1 280 ? 7.004 17.875 16.578 1 90.31 280 ARG A C 1
ATOM 2179 O O . ARG A 1 280 ? 7.352 19.062 16.594 1 90.31 280 ARG A O 1
ATOM 2186 N N . GLU A 1 281 ? 6.801 17.219 15.5 1 90.44 281 GLU A N 1
ATOM 2187 C CA . GLU A 1 281 ? 7.051 17.781 14.188 1 90.44 281 GLU A CA 1
ATOM 2188 C C . GLU A 1 281 ? 6.02 18.859 13.852 1 90.44 281 GLU A C 1
ATOM 2190 O O . GLU A 1 281 ? 6.32 19.812 13.117 1 90.44 281 GLU A O 1
ATOM 2195 N N . VAL A 1 282 ? 4.852 18.703 14.383 1 90.5 282 VAL A N 1
ATOM 2196 C CA . VAL A 1 282 ? 3.76 19.625 14.062 1 90.5 282 VAL A CA 1
ATOM 2197 C C . VAL A 1 282 ? 4.129 21.047 14.484 1 90.5 282 VAL A C 1
ATOM 2199 O O . VAL A 1 282 ? 3.748 22.016 13.828 1 90.5 282 VAL A O 1
ATOM 2202 N N . LYS A 1 283 ? 4.855 21.156 15.477 1 91 283 LYS A N 1
ATOM 2203 C CA . LYS A 1 283 ? 5.293 22.469 15.922 1 91 283 LYS A CA 1
ATOM 2204 C C . LYS A 1 283 ? 6.18 23.141 14.875 1 91 283 LYS A C 1
ATOM 2206 O O . LYS A 1 283 ? 6.039 24.344 14.609 1 91 283 LYS A O 1
ATOM 2211 N N . ILE A 1 284 ? 7.051 22.344 14.336 1 92.88 284 ILE A N 1
ATOM 2212 C CA . ILE A 1 284 ? 7.949 22.844 13.305 1 92.88 284 ILE A CA 1
ATOM 2213 C C . ILE A 1 284 ? 7.148 23.234 12.062 1 92.88 284 ILE A C 1
ATOM 2215 O O . ILE A 1 284 ? 7.395 24.297 11.461 1 92.88 284 ILE A O 1
ATOM 2219 N N . TRP A 1 285 ? 6.199 22.453 11.695 1 93.5 285 TRP A N 1
ATOM 2220 C CA . TRP A 1 285 ? 5.336 22.75 10.555 1 93.5 285 TRP A CA 1
ATOM 2221 C C . TRP A 1 285 ? 4.625 24.078 10.734 1 93.5 285 TRP A C 1
ATOM 2223 O O . TRP A 1 285 ? 4.598 24.906 9.812 1 93.5 285 TRP A O 1
ATOM 2233 N N . ASN A 1 286 ? 4.121 24.203 11.93 1 92.56 286 ASN A N 1
ATOM 2234 C CA . ASN A 1 286 ? 3.387 25.422 12.242 1 92.56 286 ASN A CA 1
ATOM 2235 C C . ASN A 1 286 ? 4.293 26.641 12.195 1 92.56 286 ASN A C 1
ATOM 2237 O O . ASN A 1 286 ? 3.9 27.703 11.68 1 92.56 286 ASN A O 1
ATOM 2241 N N . GLU A 1 287 ? 5.434 26.578 12.742 1 94 287 GLU A N 1
ATOM 2242 C CA . GLU A 1 287 ? 6.379 27.688 12.758 1 94 287 GLU A CA 1
ATOM 2243 C C . GLU A 1 287 ? 6.77 28.094 11.344 1 94 287 GLU A C 1
ATOM 2245 O O . GLU A 1 287 ? 6.812 29.281 11.031 1 94 287 GLU A O 1
ATOM 2250 N N . ILE A 1 288 ? 7.039 27.172 10.547 1 95.94 288 ILE A N 1
ATOM 2251 C CA . ILE A 1 288 ? 7.43 27.438 9.172 1 95.94 288 ILE A CA 1
ATOM 2252 C C . ILE A 1 288 ? 6.258 28.078 8.422 1 95.94 288 ILE A C 1
ATOM 2254 O O . ILE A 1 288 ? 6.445 29.031 7.656 1 95.94 288 ILE A O 1
ATOM 2258 N N . TYR A 1 289 ? 5.09 27.562 8.68 1 95.31 289 TYR A N 1
ATOM 2259 C CA . TYR A 1 289 ? 3.918 28.125 8.016 1 95.31 289 TYR A CA 1
ATOM 2260 C C . TYR A 1 289 ? 3.709 29.578 8.43 1 95.31 289 TYR A C 1
ATOM 2262 O O . TYR A 1 289 ? 3.342 30.422 7.602 1 95.31 289 TYR A O 1
ATOM 2270 N N . GLN A 1 290 ? 3.895 29.828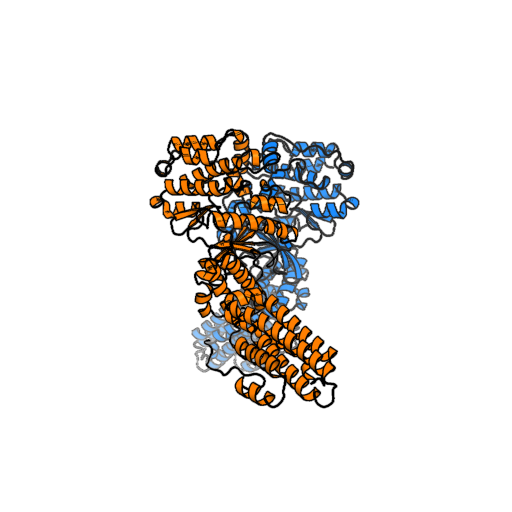 9.656 1 91.5 290 GLN A N 1
ATOM 2271 C CA . GLN A 1 290 ? 3.729 31.188 10.148 1 91.5 290 GLN A CA 1
ATOM 2272 C C . GLN A 1 290 ? 4.723 32.156 9.492 1 91.5 290 GLN A C 1
ATOM 2274 O O . GLN A 1 290 ? 4.406 33.312 9.234 1 91.5 290 GLN A O 1
ATOM 2279 N N . MET A 1 291 ? 5.805 31.609 9.211 1 93.5 291 MET A N 1
ATOM 2280 C CA . MET A 1 291 ? 6.859 32.438 8.625 1 93.5 291 MET A CA 1
ATOM 2281 C C . MET A 1 291 ? 6.691 32.531 7.109 1 93.5 291 MET A C 1
ATOM 2283 O O . MET A 1 291 ? 6.848 33.625 6.535 1 93.5 291 MET A O 1
ATOM 2287 N N . ASP A 1 292 ? 6.402 31.453 6.461 1 95.56 292 ASP A N 1
ATOM 2288 C CA . ASP A 1 292 ? 6.441 31.328 5.008 1 95.56 292 ASP A CA 1
ATOM 2289 C C . ASP A 1 292 ? 5.047 31.484 4.402 1 95.56 292 ASP A C 1
ATOM 2291 O O . ASP A 1 292 ? 4.902 31.922 3.26 1 95.56 292 ASP A O 1
ATOM 2295 N N . HIS A 1 293 ? 4.039 31.125 5.117 1 94.19 293 HIS A N 1
ATOM 2296 C CA . HIS A 1 293 ? 2.635 31.188 4.73 1 94.19 293 HIS A CA 1
ATOM 2297 C C . HIS A 1 293 ? 2.406 30.484 3.393 1 94.19 293 HIS A C 1
ATOM 2299 O O . HIS A 1 293 ? 1.637 30.969 2.559 1 94.19 293 HIS A O 1
ATOM 2305 N N . GLY A 1 294 ? 3.203 29.531 3.133 1 94.69 294 GLY A N 1
ATOM 2306 C CA . GLY A 1 294 ? 2.986 28.719 1.945 1 94.69 294 GLY A CA 1
ATOM 2307 C C . GLY A 1 294 ? 3.559 29.344 0.685 1 94.69 294 GLY A C 1
ATOM 2308 O O . GLY A 1 294 ? 3.201 28.938 -0.426 1 94.69 294 GLY A O 1
ATOM 2309 N N . LYS A 1 295 ? 4.383 30.312 0.873 1 96.69 295 LYS A N 1
ATOM 2310 C CA . LYS A 1 295 ? 4.953 31 -0.283 1 96.69 295 LYS A CA 1
ATOM 2311 C C . LYS A 1 295 ? 6 30.125 -0.976 1 96.69 295 LYS A C 1
ATOM 2313 O O . LYS A 1 295 ? 6.027 30.047 -2.205 1 96.69 295 LYS A O 1
ATOM 2318 N N . HIS A 1 296 ? 6.891 29.5 -0.158 1 98.06 296 HIS A N 1
ATOM 2319 C CA . HIS A 1 296 ? 7.98 28.703 -0.705 1 98.06 296 HIS A CA 1
ATOM 2320 C C . HIS A 1 296 ? 7.91 27.266 -0.206 1 98.06 296 HIS A C 1
ATOM 2322 O O . HIS A 1 296 ? 8.555 26.375 -0.768 1 98.06 296 HIS A O 1
ATOM 2328 N N . ILE A 1 297 ? 7.156 27.047 0.813 1 98.25 297 ILE A N 1
ATOM 2329 C CA . ILE A 1 297 ? 7.055 25.734 1.441 1 98.25 297 ILE A CA 1
ATOM 2330 C C . ILE A 1 297 ? 5.609 25.234 1.374 1 98.25 297 ILE A C 1
ATOM 2332 O O . ILE A 1 297 ? 4.68 25.969 1.738 1 98.25 297 ILE A O 1
ATOM 2336 N N . LEU A 1 298 ? 5.418 24.031 0.85 1 97.88 298 LEU A N 1
ATOM 2337 C CA . LEU A 1 298 ? 4.09 23.422 0.861 1 97.88 298 LEU A CA 1
ATOM 2338 C C . LEU A 1 298 ? 3.611 23.188 2.289 1 97.88 298 LEU A C 1
ATOM 2340 O O . LEU A 1 298 ? 4.273 22.484 3.062 1 97.88 298 LEU A O 1
ATOM 2344 N N . PRO A 1 299 ? 2.547 23.75 2.672 1 95.94 299 PRO A N 1
ATOM 2345 C CA . PRO A 1 299 ? 2.068 23.594 4.047 1 95.94 299 PRO A CA 1
ATOM 2346 C C . PRO A 1 299 ? 1.661 22.156 4.375 1 95.94 299 PRO A C 1
ATOM 2348 O O . PRO A 1 299 ? 1.159 21.438 3.504 1 95.94 299 PRO A O 1
ATOM 2351 N N . PHE A 1 300 ? 1.88 21.797 5.602 1 95.81 300 PHE A N 1
ATOM 2352 C CA . PHE A 1 300 ? 1.278 20.594 6.184 1 95.81 300 PHE A CA 1
ATOM 2353 C C . PHE A 1 300 ? 0.059 20.969 7.023 1 95.81 300 PHE A C 1
ATOM 2355 O O . PHE A 1 300 ? 0.184 21.609 8.062 1 95.81 300 PHE A O 1
ATOM 2362 N N . TYR A 1 301 ? -1.093 20.5 6.551 1 96.44 301 TYR A N 1
ATOM 2363 C CA . TYR A 1 301 ? -2.318 20.812 7.277 1 96.44 301 TYR A CA 1
ATOM 2364 C C . TYR A 1 301 ? -2.432 19.953 8.539 1 96.44 301 TYR A C 1
ATOM 2366 O O . TYR A 1 301 ? -3.131 20.328 9.484 1 96.44 301 TYR A O 1
ATOM 2374 N N . GLY A 1 302 ? -1.795 18.875 8.555 1 96.19 302 GLY A N 1
ATOM 2375 C CA . GLY A 1 302 ? -1.828 18 9.703 1 96.19 302 GLY A CA 1
ATOM 2376 C C . GLY A 1 302 ? -1.508 16.547 9.359 1 96.19 302 GLY A C 1
ATOM 2377 O O . GLY A 1 302 ? -0.998 16.266 8.273 1 96.19 302 GLY A O 1
ATOM 2378 N N . PHE A 1 303 ? -1.661 15.695 10.375 1 95.62 303 PHE A N 1
ATOM 2379 C CA . PHE A 1 3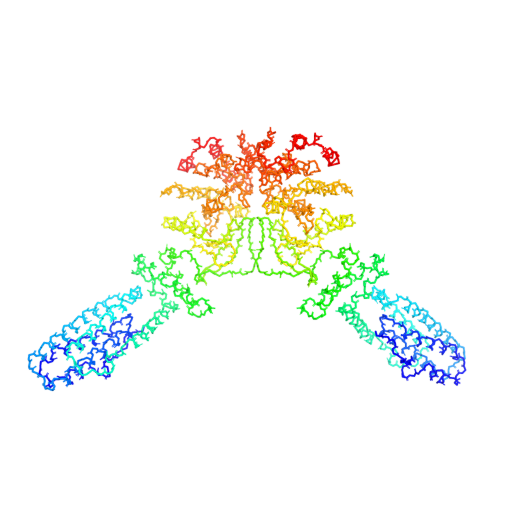03 ? -1.44 14.266 10.227 1 95.62 303 PHE A CA 1
ATOM 2380 C C . PHE A 1 303 ? -2.539 13.477 10.922 1 95.62 303 PHE A C 1
ATOM 2382 O O . PHE A 1 303 ? -3.371 14.047 11.633 1 95.62 303 PHE A O 1
ATOM 2389 N N . CYS A 1 304 ? -2.629 12.227 10.625 1 94.94 304 CYS A N 1
ATOM 2390 C CA . CYS A 1 304 ? -3.547 11.336 11.328 1 94.94 304 CYS A CA 1
ATOM 2391 C C . CYS A 1 304 ? -3.018 9.906 11.344 1 94.94 304 CYS A C 1
ATOM 2393 O O . CYS A 1 304 ? -2.246 9.523 10.461 1 94.94 304 CYS A O 1
ATOM 2395 N N . GLN A 1 305 ? -3.297 9.102 12.336 1 91.25 305 GLN A N 1
ATOM 2396 C CA . GLN A 1 305 ? -2.834 7.719 12.391 1 91.25 305 GLN A CA 1
ATOM 2397 C C . GLN A 1 305 ? -3.959 6.781 12.82 1 91.25 305 GLN A C 1
ATOM 2399 O O . GLN A 1 305 ? -3.707 5.637 13.211 1 91.25 305 GLN A O 1
ATOM 2404 N N . ASN A 1 306 ? -5.164 7.207 12.75 1 82.5 306 ASN A N 1
ATOM 2405 C CA . ASN A 1 306 ? -6.262 6.379 13.242 1 82.5 306 ASN A CA 1
ATOM 2406 C C . ASN A 1 306 ? -6.98 5.668 12.102 1 82.5 306 ASN A C 1
ATOM 2408 O O . ASN A 1 306 ? -8.039 5.07 12.305 1 82.5 306 ASN A O 1
ATOM 2412 N N . ASP A 1 307 ? -6.551 5.797 10.969 1 79.31 307 ASP A N 1
ATOM 2413 C CA . ASP A 1 307 ? -7.176 5.234 9.781 1 79.31 307 ASP A CA 1
ATOM 2414 C C . ASP A 1 307 ? -6.305 4.141 9.164 1 79.31 307 ASP A C 1
ATOM 2416 O O . ASP A 1 307 ? -5.906 4.242 8 1 79.31 307 ASP A O 1
ATOM 2420 N N . GLY A 1 308 ? -6.008 3.127 9.914 1 77.94 308 GLY A N 1
ATOM 2421 C CA . GLY A 1 308 ? -5.199 2.043 9.383 1 77.94 308 GLY A CA 1
ATOM 2422 C C . GLY A 1 308 ? -3.871 1.879 10.102 1 77.94 308 GLY A C 1
ATOM 2423 O O . GLY A 1 308 ? -3.641 2.5 11.141 1 77.94 308 GLY A O 1
ATOM 2424 N N . PRO A 1 309 ? -3.002 1.077 9.43 1 84.12 309 PRO A N 1
ATOM 2425 C CA . PRO A 1 309 ? -1.752 0.732 10.117 1 84.12 309 PRO A CA 1
ATOM 2426 C C . PRO A 1 309 ? -0.659 1.777 9.906 1 84.12 309 PRO A C 1
ATOM 2428 O O . PRO A 1 309 ? 0.361 1.755 10.602 1 84.12 309 PRO A O 1
ATOM 2431 N N . TYR A 1 310 ? -0.871 2.691 9 1 87.31 310 TYR A N 1
ATOM 2432 C CA . TYR A 1 310 ? 0.159 3.676 8.688 1 87.31 310 TYR A CA 1
ATOM 2433 C C . TYR A 1 310 ? -0.35 5.094 8.922 1 87.31 310 TYR A C 1
ATOM 2435 O O . TYR A 1 310 ? -1.515 5.395 8.648 1 87.31 310 TYR A O 1
ATOM 2443 N N . PRO A 1 311 ? 0.552 5.973 9.406 1 92.31 311 PRO A N 1
ATOM 2444 C CA . PRO A 1 311 ? 0.167 7.383 9.492 1 92.31 311 PRO A CA 1
ATOM 2445 C C . PRO A 1 311 ? 0.127 8.07 8.133 1 92.31 311 PRO A C 1
ATOM 2447 O O . PRO A 1 311 ? 0.724 7.574 7.172 1 92.31 311 PRO A O 1
ATOM 2450 N N . TYR A 1 312 ? -0.61 9.102 8.078 1 93.31 312 TYR A N 1
ATOM 2451 C CA . TYR A 1 312 ? -0.609 9.891 6.848 1 93.31 312 TYR A CA 1
ATOM 2452 C C . TYR A 1 312 ? -0.529 11.375 7.16 1 93.31 312 TYR A C 1
ATOM 2454 O O . TYR A 1 312 ? -0.849 11.805 8.273 1 93.31 312 TYR A O 1
ATOM 2462 N N . MET A 1 313 ? -0.044 12.102 6.234 1 95 313 MET A N 1
ATOM 2463 C CA . MET A 1 313 ? 0.059 13.562 6.289 1 95 313 MET A CA 1
ATOM 2464 C C . MET A 1 313 ? -0.817 14.211 5.223 1 95 313 MET A C 1
ATOM 2466 O O . MET A 1 313 ? -1.063 13.617 4.172 1 95 313 MET A O 1
ATOM 2470 N N . VAL A 1 314 ? -1.239 15.445 5.52 1 96.5 314 VAL A N 1
ATOM 2471 C CA . VAL A 1 314 ? -2.193 16.109 4.645 1 96.5 314 VAL A CA 1
ATOM 2472 C C . VAL A 1 314 ? -1.607 17.438 4.16 1 96.5 314 VAL A C 1
ATOM 2474 O O . VAL A 1 314 ? -1.118 18.234 4.965 1 96.5 314 VAL A O 1
ATOM 2477 N N . SER A 1 315 ? -1.583 17.641 2.871 1 97.12 315 SER A N 1
ATOM 2478 C CA . SER A 1 315 ? -1.164 18.891 2.242 1 97.12 315 SER A CA 1
ATOM 2479 C C . SER A 1 315 ? -2.111 19.281 1.115 1 97.12 315 SER A C 1
ATOM 2481 O O . SER A 1 315 ? -2.84 18.438 0.583 1 97.12 315 SER A O 1
ATOM 2483 N N . PRO A 1 316 ? -2.148 20.609 0.822 1 96.38 316 PRO A N 1
ATOM 2484 C CA . PRO A 1 316 ? -2.998 21.016 -0.3 1 96.38 316 PRO A CA 1
ATOM 2485 C C . PRO A 1 316 ? -2.648 20.297 -1.6 1 96.38 316 PRO A C 1
ATOM 2487 O O . PRO A 1 316 ? -1.472 20.031 -1.869 1 96.38 316 PRO A O 1
ATOM 2490 N N . TRP A 1 317 ? -3.693 20.016 -2.387 1 95.19 317 TRP A N 1
ATOM 2491 C CA . TRP A 1 317 ? -3.5 19.422 -3.705 1 95.19 317 TRP A CA 1
ATOM 2492 C C . TRP A 1 317 ? -2.887 20.438 -4.672 1 95.19 317 TRP A C 1
ATOM 2494 O O . TRP A 1 317 ? -3.367 21.562 -4.789 1 95.19 317 TRP A O 1
ATOM 2504 N N . MET A 1 318 ? -1.859 20.078 -5.301 1 94.88 318 MET A N 1
ATOM 2505 C CA . MET A 1 318 ? -1.224 20.922 -6.312 1 94.88 318 MET A CA 1
ATOM 2506 C C . MET A 1 318 ? -1.492 20.375 -7.715 1 94.88 318 MET A C 1
ATOM 2508 O O . MET A 1 318 ? -0.924 19.359 -8.109 1 94.88 318 MET A O 1
ATOM 2512 N N . LYS A 1 319 ? -2.186 21.094 -8.484 1 91.81 319 LYS A N 1
ATOM 2513 C CA . LYS A 1 319 ? -2.662 20.641 -9.789 1 91.81 319 LYS A CA 1
ATOM 2514 C C . LYS A 1 319 ? -1.5 20.406 -10.742 1 91.81 319 LYS A C 1
ATOM 2516 O O . LYS A 1 319 ? -1.544 19.484 -11.562 1 91.81 319 LYS A O 1
ATOM 2521 N N . ASN A 1 320 ? -0.443 21.234 -10.664 1 94.94 320 ASN A N 1
ATOM 2522 C CA . ASN A 1 320 ? 0.675 21.125 -11.594 1 94.94 320 ASN A CA 1
ATOM 2523 C C . ASN A 1 320 ? 1.605 19.969 -11.234 1 94.94 320 ASN A C 1
ATOM 2525 O O . ASN A 1 320 ? 2.523 19.656 -11.992 1 94.94 320 ASN A O 1
ATOM 2529 N N . GLY A 1 321 ? 1.432 19.406 -10.062 1 93.62 321 GLY A N 1
ATOM 2530 C CA . GLY A 1 321 ? 2.23 18.266 -9.656 1 93.62 321 GLY A CA 1
ATOM 2531 C C . GLY A 1 321 ? 3.654 18.641 -9.281 1 93.62 321 GLY A C 1
ATOM 2532 O O . GLY A 1 321 ? 3.908 19.734 -8.797 1 93.62 321 GLY A O 1
ATOM 2533 N N . SER A 1 322 ? 4.535 17.656 -9.492 1 95.62 322 SER A N 1
ATOM 2534 C CA . SER A 1 322 ? 5.941 17.875 -9.156 1 95.62 322 SER A CA 1
ATOM 2535 C C . SER A 1 322 ? 6.609 18.812 -10.148 1 95.62 322 SER A C 1
ATOM 2537 O O . SER A 1 322 ? 6.137 18.969 -11.273 1 95.62 322 SER A O 1
ATOM 2539 N N . VAL A 1 323 ? 7.652 19.391 -9.711 1 98.19 323 VAL A N 1
ATOM 2540 C CA . VAL A 1 323 ? 8.359 20.344 -10.555 1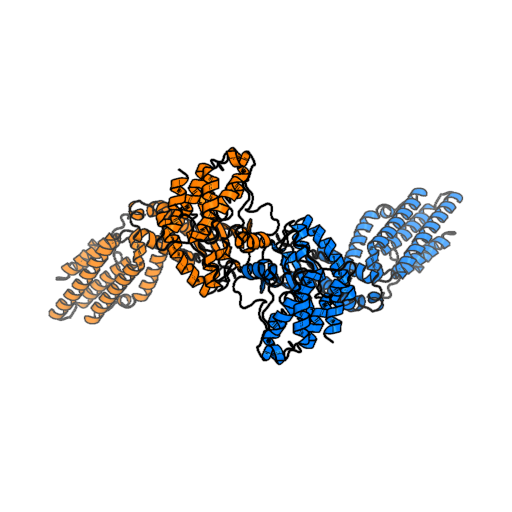 98.19 323 VAL A CA 1
ATOM 2541 C C . VAL A 1 323 ? 8.859 19.656 -11.82 1 98.19 323 VAL A C 1
ATOM 2543 O O . VAL A 1 323 ? 8.891 20.266 -12.898 1 98.19 323 VAL A O 1
ATOM 2546 N N . ILE A 1 324 ? 9.172 18.391 -11.781 1 96.75 324 ILE A N 1
ATOM 2547 C CA . ILE A 1 324 ? 9.68 17.656 -12.93 1 96.75 324 ILE A CA 1
ATOM 2548 C C . ILE A 1 324 ? 8.555 17.453 -13.945 1 96.75 324 ILE A C 1
ATOM 2550 O O . ILE A 1 324 ? 8.75 17.672 -15.148 1 96.75 324 ILE A O 1
ATOM 2554 N N . ASN A 1 325 ? 7.438 17.062 -13.438 1 94.5 325 ASN A N 1
ATOM 2555 C CA . ASN A 1 325 ? 6.293 16.938 -14.336 1 94.5 325 ASN A CA 1
ATOM 2556 C C . ASN A 1 325 ? 5.93 18.281 -14.969 1 94.5 325 ASN A C 1
ATOM 2558 O O . ASN A 1 325 ? 5.594 18.344 -16.156 1 94.5 325 ASN A O 1
ATOM 2562 N N . TYR A 1 326 ? 5.98 19.266 -14.227 1 97.06 326 TYR A N 1
ATOM 2563 C CA . TYR A 1 326 ? 5.609 20.594 -14.672 1 97.06 326 TYR A CA 1
ATOM 2564 C C . TYR A 1 326 ? 6.531 21.078 -15.797 1 97.06 326 TYR A C 1
ATOM 2566 O O . TYR A 1 326 ? 6.062 21.531 -16.844 1 97.06 326 TYR A O 1
ATOM 2574 N N . VAL A 1 327 ? 7.816 20.938 -15.586 1 97.94 327 VAL A N 1
ATOM 2575 C CA . VAL A 1 327 ? 8.758 21.453 -16.562 1 97.94 327 VAL A CA 1
ATOM 2576 C C . VAL A 1 327 ? 8.703 20.609 -17.828 1 97.94 327 VAL A C 1
ATOM 2578 O O . VAL A 1 327 ? 8.906 21.125 -18.938 1 97.94 327 VAL A O 1
ATOM 2581 N N . LYS A 1 328 ? 8.492 19.328 -17.766 1 96.56 328 LYS A N 1
ATOM 2582 C CA . LYS A 1 328 ? 8.375 18.469 -18.938 1 96.56 328 LYS A CA 1
ATOM 2583 C C . LYS A 1 328 ? 7.141 18.828 -19.75 1 96.56 328 LYS A C 1
ATOM 2585 O O . LYS A 1 328 ? 7.176 18.797 -20.984 1 96.56 328 LYS A O 1
ATOM 2590 N N . SER A 1 329 ? 6.102 19.219 -19.062 1 96.06 329 SER A N 1
ATOM 2591 C CA . SER A 1 329 ? 4.832 19.5 -19.719 1 96.06 329 SER A CA 1
ATOM 2592 C C . SER A 1 329 ? 4.785 20.938 -20.25 1 96.06 329 SER A C 1
ATOM 2594 O O . SER A 1 329 ? 4.035 21.234 -21.172 1 96.06 329 SER A O 1
ATOM 2596 N N . ASN A 1 330 ? 5.59 21.812 -19.672 1 96.56 330 ASN A N 1
ATOM 2597 C CA . ASN A 1 330 ? 5.484 23.234 -20 1 96.56 330 ASN A CA 1
ATOM 2598 C C . ASN A 1 330 ? 6.836 23.828 -20.391 1 96.56 330 ASN A C 1
ATOM 2600 O O . ASN A 1 330 ? 7.09 25.016 -20.188 1 96.56 330 ASN A O 1
ATOM 2604 N N . ASP A 1 331 ? 7.652 23.078 -20.938 1 96.25 331 ASP A N 1
ATOM 2605 C CA . ASP A 1 331 ? 9.055 23.391 -21.172 1 96.25 331 ASP A CA 1
ATOM 2606 C C . ASP A 1 331 ? 9.211 24.781 -21.797 1 96.25 331 ASP A C 1
ATOM 2608 O O . ASP A 1 331 ? 9.977 25.609 -21.281 1 96.25 331 ASP A O 1
ATOM 2612 N N . ASN A 1 332 ? 8.438 25.094 -22.766 1 94.25 332 ASN A N 1
ATOM 2613 C CA . ASN A 1 332 ? 8.609 26.328 -23.516 1 94.25 332 ASN A CA 1
ATOM 2614 C C . ASN A 1 332 ? 8.016 27.531 -22.781 1 94.25 332 ASN A C 1
ATOM 2616 O O . ASN A 1 332 ? 8.305 28.672 -23.125 1 94.25 332 ASN A O 1
ATOM 2620 N N . GLN A 1 333 ? 7.289 27.312 -21.734 1 95.5 333 GLN A N 1
ATOM 2621 C CA . GLN A 1 333 ? 6.598 28.406 -21.047 1 95.5 333 GLN A CA 1
ATOM 2622 C C . GLN A 1 333 ? 7.219 28.672 -19.672 1 95.5 333 GLN A C 1
ATOM 2624 O O . GLN A 1 333 ? 6.867 29.641 -19.016 1 95.5 333 GLN A O 1
ATOM 2629 N N . VAL A 1 334 ? 8.164 27.906 -19.328 1 97.25 334 VAL A N 1
ATOM 2630 C CA . VAL A 1 334 ? 8.711 27.984 -17.984 1 97.25 334 VAL A CA 1
ATOM 2631 C C . VAL A 1 334 ? 9.812 29.031 -17.922 1 97.25 334 VAL A C 1
ATOM 2633 O O . VAL A 1 334 ? 10.688 29.078 -18.797 1 97.25 334 VAL A O 1
ATOM 2636 N N . ASP A 1 335 ? 9.727 29.922 -16.984 1 97.12 335 ASP A N 1
ATOM 2637 C CA . ASP A 1 335 ? 10.859 30.766 -16.609 1 97.12 335 ASP A CA 1
ATOM 2638 C C . ASP A 1 335 ? 11.789 30.031 -15.641 1 97.12 335 ASP A C 1
ATOM 2640 O O . ASP A 1 335 ? 11.656 30.156 -14.422 1 97.12 335 ASP A O 1
ATOM 2644 N N . TYR A 1 336 ? 12.781 29.391 -16.188 1 97.62 336 TYR A N 1
ATOM 2645 C CA . TYR A 1 336 ? 13.633 28.5 -15.422 1 97.62 336 TYR A CA 1
ATOM 2646 C C . TYR A 1 336 ? 14.453 29.266 -14.391 1 97.62 336 TYR A C 1
ATOM 2648 O O . TYR A 1 336 ? 14.719 28.766 -13.297 1 97.62 336 TYR A O 1
ATOM 2656 N N . ARG A 1 337 ? 14.891 30.406 -14.719 1 95.25 337 ARG A N 1
ATOM 2657 C CA . ARG A 1 337 ? 15.664 31.203 -13.773 1 95.25 337 ARG A CA 1
ATOM 2658 C C . ARG A 1 337 ? 14.844 31.531 -12.531 1 95.25 337 ARG A C 1
ATOM 2660 O O . ARG A 1 337 ? 15.328 31.406 -11.406 1 95.25 337 ARG A O 1
ATOM 2667 N N . LYS A 1 338 ? 13.648 31.953 -12.789 1 96.44 338 LYS A N 1
ATOM 2668 C CA . LYS A 1 338 ? 12.742 32.25 -11.68 1 96.44 338 LYS A CA 1
ATOM 2669 C C . LYS A 1 338 ? 12.438 30.984 -10.867 1 96.44 338 LYS A C 1
ATOM 2671 O O . LYS A 1 338 ? 12.375 31.031 -9.641 1 96.44 338 LYS A O 1
ATOM 2676 N N . LEU A 1 339 ? 12.227 29.953 -11.578 1 97.88 339 LEU A N 1
ATOM 2677 C CA . LEU A 1 339 ? 11.898 28.688 -10.945 1 97.88 339 LEU A CA 1
ATOM 2678 C C . LEU A 1 339 ? 13.031 28.219 -10.031 1 97.88 339 LEU A C 1
ATOM 2680 O O . LEU A 1 339 ? 12.797 27.859 -8.883 1 97.88 339 LEU A O 1
ATOM 2684 N N . VAL A 1 340 ? 14.266 28.234 -10.523 1 97.81 340 VAL A N 1
ATOM 2685 C CA . VAL A 1 340 ? 15.438 27.797 -9.773 1 97.81 340 VAL A CA 1
ATOM 2686 C C . VAL A 1 340 ? 15.648 28.703 -8.562 1 97.81 340 VAL A C 1
ATOM 2688 O O . VAL A 1 340 ? 15.914 28.219 -7.457 1 97.81 340 VAL A O 1
ATOM 2691 N N . LYS A 1 341 ? 15.5 29.922 -8.766 1 96.94 341 LYS A N 1
ATOM 2692 C CA . LYS A 1 341 ? 15.609 30.859 -7.656 1 96.94 341 LYS A CA 1
ATOM 2693 C C . LYS A 1 341 ? 14.578 30.562 -6.578 1 96.94 341 LYS A C 1
ATOM 2695 O O . LYS A 1 341 ? 14.891 30.578 -5.387 1 96.94 341 LYS A O 1
ATOM 2700 N N . GLY A 1 342 ? 13.359 30.359 -7.031 1 97.88 342 GLY A N 1
ATOM 2701 C CA . GLY A 1 342 ? 12.297 30.031 -6.094 1 97.88 342 GLY A CA 1
ATOM 2702 C C . GLY A 1 342 ? 12.594 28.797 -5.27 1 97.88 342 GLY A C 1
ATOM 2703 O O . GLY A 1 342 ? 12.297 28.75 -4.074 1 97.88 342 GLY A O 1
ATOM 2704 N N . ILE A 1 343 ? 13.18 27.797 -5.891 1 98.62 343 ILE A N 1
ATOM 2705 C CA . ILE A 1 343 ? 13.555 26.562 -5.191 1 98.62 343 ILE A CA 1
ATOM 2706 C C . ILE A 1 343 ? 14.617 26.875 -4.137 1 98.62 343 ILE A C 1
ATOM 2708 O O . ILE A 1 343 ? 14.508 26.438 -2.99 1 98.62 343 ILE A O 1
ATOM 2712 N N . MET A 1 344 ? 15.594 27.672 -4.516 1 98.38 344 MET A N 1
ATOM 2713 C CA . MET A 1 344 ? 16.656 28.047 -3.584 1 98.38 344 MET A CA 1
ATOM 2714 C C . MET A 1 344 ? 16.094 28.828 -2.412 1 98.38 344 MET A C 1
ATOM 2716 O O . MET A 1 344 ? 16.5 28.641 -1.267 1 98.38 344 MET A O 1
ATOM 2720 N N . GLU A 1 345 ? 15.195 29.672 -2.689 1 98.06 345 GLU A N 1
ATOM 2721 C CA . GLU A 1 345 ? 14.57 30.469 -1.643 1 98.06 345 GLU A CA 1
ATOM 2722 C C . GLU A 1 345 ? 13.781 29.594 -0.671 1 98.06 345 GLU A C 1
ATOM 2724 O O . GLU A 1 345 ? 13.727 29.891 0.525 1 98.06 345 GLU A O 1
ATOM 2729 N N . GLY A 1 346 ? 13.133 28.609 -1.21 1 98.5 346 GLY A N 1
ATOM 2730 C CA . GLY A 1 346 ? 12.477 27.641 -0.338 1 98.5 346 GLY A CA 1
ATOM 2731 C C . GLY A 1 346 ? 13.43 26.953 0.611 1 98.5 346 GLY A C 1
ATOM 2732 O O . GLY A 1 346 ? 13.148 26.828 1.805 1 98.5 346 GLY A O 1
ATOM 2733 N N . VAL A 1 347 ? 14.586 26.516 0.106 1 98.56 347 VAL A N 1
ATOM 2734 C CA . VAL A 1 347 ? 15.602 25.875 0.933 1 98.56 347 VAL A CA 1
ATOM 2735 C C . VAL A 1 347 ? 16.125 26.859 1.973 1 98.56 347 VAL A C 1
ATOM 2737 O O . VAL A 1 347 ? 16.391 26.484 3.115 1 98.56 347 VAL A O 1
ATOM 2740 N N . GLN A 1 348 ? 16.203 28.062 1.562 1 98.38 348 GLN A N 1
ATOM 2741 C CA . GLN A 1 348 ? 16.656 29.125 2.473 1 98.38 348 GLN A CA 1
ATOM 2742 C C . GLN A 1 348 ? 15.719 29.25 3.67 1 98.38 348 GLN A C 1
ATOM 2744 O O . GLN A 1 348 ? 16.172 29.438 4.801 1 98.38 348 GLN A O 1
ATOM 2749 N N . VAL A 1 349 ? 14.438 29.203 3.449 1 97.94 349 VAL A N 1
ATOM 2750 C CA . VAL A 1 349 ? 13.469 29.266 4.535 1 97.94 349 VAL A CA 1
ATOM 2751 C C . VAL A 1 349 ? 13.766 28.188 5.574 1 97.94 349 VAL A C 1
ATOM 2753 O O . VAL A 1 349 ? 13.82 28.484 6.773 1 97.94 349 VAL A O 1
ATOM 2756 N N . LEU A 1 350 ? 13.992 26.984 5.148 1 98 350 LEU A N 1
ATOM 2757 C CA . LEU A 1 350 ? 14.266 25.859 6.051 1 98 350 LEU A CA 1
ATOM 2758 C C . LEU A 1 350 ? 15.578 26.062 6.793 1 98 350 LEU A C 1
ATOM 2760 O O . LEU A 1 350 ? 15.633 25.938 8.016 1 98 350 LEU A O 1
ATOM 2764 N N . HIS A 1 351 ? 16.594 26.453 6.031 1 98 351 HIS A N 1
ATOM 2765 C CA . HIS A 1 351 ? 17.953 26.5 6.566 1 98 351 HIS A CA 1
ATOM 2766 C C . HIS A 1 351 ? 18.141 27.688 7.516 1 98 351 HIS A C 1
ATOM 2768 O O . HIS A 1 351 ? 19.094 27.719 8.297 1 98 351 HIS A O 1
ATOM 2774 N N . THR A 1 352 ? 17.25 28.594 7.477 1 96.38 352 THR A N 1
ATOM 2775 C CA . THR A 1 352 ? 17.391 29.781 8.312 1 96.38 352 THR A CA 1
ATOM 2776 C C . THR A 1 352 ? 16.516 29.688 9.562 1 96.38 352 THR A C 1
ATOM 2778 O O . THR A 1 352 ? 16.469 30.609 10.375 1 96.38 352 THR A O 1
ATOM 2781 N N . MET A 1 353 ? 15.781 28.609 9.617 1 95.31 353 MET A N 1
ATOM 2782 C CA . MET A 1 353 ? 15.086 28.359 10.875 1 95.31 353 MET A CA 1
ATOM 2783 C C . MET A 1 353 ? 16.062 28.219 12.031 1 95.31 353 MET A C 1
ATOM 2785 O O . MET A 1 353 ? 17.266 28.031 11.812 1 95.31 353 MET A O 1
ATOM 2789 N N . GLN A 1 354 ? 15.531 28.359 13.281 1 93.69 354 GLN A N 1
ATOM 2790 C CA . GLN A 1 354 ? 16.359 28.203 14.477 1 93.69 354 GLN A CA 1
ATOM 2791 C C . GLN A 1 354 ? 15.75 27.172 15.422 1 93.69 354 GLN A C 1
ATOM 2793 O O . GLN A 1 354 ? 14.766 27.453 16.109 1 93.69 354 GLN A O 1
ATOM 2798 N N . PRO A 1 355 ? 16.438 26.062 15.523 1 93.88 355 PRO A N 1
ATOM 2799 C CA . PRO A 1 355 ? 17.594 25.578 14.75 1 93.88 355 PRO A CA 1
ATOM 2800 C C . PRO A 1 355 ? 17.25 25.312 13.281 1 93.88 355 PRO A C 1
ATOM 2802 O O . PRO A 1 355 ? 16.062 25.203 12.93 1 93.88 355 PRO A O 1
ATOM 2805 N N . PRO A 1 356 ? 18.297 25.188 12.43 1 95.81 356 PRO A N 1
ATOM 2806 C CA . PRO A 1 356 ? 18.031 24.938 11.016 1 95.81 356 PRO A CA 1
ATOM 2807 C C . PRO A 1 356 ? 17.266 23.625 10.781 1 95.81 356 PRO A C 1
ATOM 2809 O O . PRO A 1 356 ? 17.5 22.641 11.492 1 95.81 356 PRO A O 1
ATOM 2812 N N . VAL A 1 357 ? 16.406 23.734 9.867 1 95.94 357 VAL A N 1
ATOM 2813 C CA . VAL A 1 357 ? 15.664 22.547 9.484 1 95.94 357 VAL A CA 1
ATOM 2814 C C . VAL A 1 357 ? 16.281 21.922 8.234 1 95.94 357 VAL A C 1
ATOM 2816 O O . VAL A 1 357 ? 16.438 22.594 7.215 1 95.94 357 VAL A O 1
ATOM 2819 N N . VAL A 1 358 ? 16.672 20.688 8.352 1 95.94 358 VAL A N 1
ATOM 2820 C CA . VAL A 1 358 ? 17.219 19.922 7.23 1 95.94 358 VAL A CA 1
ATOM 2821 C C . VAL A 1 358 ? 16.078 19.234 6.473 1 95.94 358 VAL A C 1
ATOM 2823 O O . VAL A 1 358 ? 15.203 18.609 7.082 1 95.94 358 VAL A O 1
ATOM 2826 N N . HIS A 1 359 ? 16.016 19.438 5.133 1 96.62 359 HIS A N 1
ATOM 2827 C CA . HIS A 1 359 ? 15 18.75 4.336 1 96.62 359 HIS A CA 1
ATOM 2828 C C . HIS A 1 359 ? 15.195 17.25 4.367 1 96.62 359 HIS A C 1
ATOM 2830 O O . HIS A 1 359 ? 14.258 16.5 4.648 1 96.62 359 HIS A O 1
ATOM 2836 N N . GLY A 1 360 ? 16.406 16.797 3.969 1 94.06 360 GLY A N 1
ATOM 2837 C CA . GLY A 1 360 ? 16.844 15.414 4.109 1 94.06 360 GLY A CA 1
ATOM 2838 C C . GLY A 1 360 ? 16.578 14.578 2.875 1 94.06 360 GLY A C 1
ATOM 2839 O O . GLY A 1 360 ? 17.125 13.484 2.723 1 94.06 360 GLY A O 1
ATOM 2840 N N . ASP A 1 361 ? 15.766 15.016 1.924 1 93.31 361 ASP A N 1
ATOM 2841 C CA . ASP A 1 361 ? 15.461 14.273 0.704 1 93.31 361 ASP A CA 1
ATOM 2842 C C . ASP A 1 361 ? 15.07 15.219 -0.429 1 93.31 361 ASP A C 1
ATOM 2844 O O . ASP A 1 361 ? 14.031 15.031 -1.073 1 93.31 361 ASP A O 1
ATOM 2848 N N . LEU A 1 362 ? 15.891 16.188 -0.633 1 96.69 362 LEU A N 1
ATOM 2849 C CA . LEU A 1 362 ? 15.633 17.172 -1.682 1 96.69 362 LEU A CA 1
ATOM 2850 C C . LEU A 1 362 ? 15.82 16.547 -3.062 1 96.69 362 LEU A C 1
ATOM 2852 O O . LEU A 1 362 ? 16.891 16.031 -3.373 1 96.69 362 LEU A O 1
ATOM 2856 N N . LYS A 1 363 ? 14.797 16.562 -3.881 1 96.19 363 LYS A N 1
ATOM 2857 C CA . LYS A 1 363 ? 14.75 16.109 -5.27 1 96.19 363 LYS A CA 1
ATOM 2858 C C . LYS A 1 363 ? 13.531 16.672 -5.992 1 96.19 363 LYS A C 1
ATOM 2860 O O . LYS A 1 363 ? 12.648 17.266 -5.363 1 96.19 363 LYS A O 1
ATOM 2865 N N . GLY A 1 364 ? 13.508 16.562 -7.254 1 96.62 364 GLY A N 1
ATOM 2866 C CA . GLY A 1 364 ? 12.453 17.156 -8.055 1 96.62 364 GLY A CA 1
ATOM 2867 C C . GLY A 1 364 ? 11.062 16.703 -7.645 1 96.62 364 GLY A C 1
ATOM 2868 O O . GLY A 1 364 ? 10.117 17.484 -7.66 1 96.62 364 GLY A O 1
ATOM 2869 N N . ASN A 1 365 ? 10.922 15.453 -7.188 1 92.19 365 ASN A N 1
ATOM 2870 C CA . ASN A 1 365 ? 9.625 14.883 -6.824 1 92.19 365 ASN A CA 1
ATOM 2871 C C . ASN A 1 365 ? 9.109 15.461 -5.508 1 92.19 365 ASN A C 1
ATOM 2873 O O . ASN A 1 365 ? 7.934 15.328 -5.184 1 92.19 365 ASN A O 1
ATOM 2877 N N . ASN A 1 366 ? 9.984 16.125 -4.762 1 94.88 366 ASN A N 1
ATOM 2878 C CA . ASN A 1 366 ? 9.602 16.719 -3.484 1 94.88 366 ASN A CA 1
ATOM 2879 C C . ASN A 1 366 ? 9.477 18.234 -3.592 1 94.88 366 ASN A C 1
ATOM 2881 O O . ASN A 1 366 ? 9.641 18.953 -2.6 1 94.88 366 ASN A O 1
ATOM 2885 N N . ILE A 1 367 ? 9.312 18.688 -4.789 1 98.25 367 ILE A N 1
ATOM 2886 C CA . ILE A 1 367 ? 8.984 20.078 -5.098 1 98.25 367 ILE A CA 1
ATOM 2887 C C . ILE A 1 367 ? 7.738 20.125 -5.977 1 98.25 367 ILE A C 1
ATOM 2889 O O . ILE A 1 367 ? 7.695 19.531 -7.047 1 98.25 367 ILE A O 1
ATOM 2893 N N . VAL A 1 368 ? 6.75 20.844 -5.492 1 97.81 368 VAL A N 1
ATOM 2894 C CA . VAL A 1 368 ? 5.52 20.969 -6.266 1 97.81 368 VAL A CA 1
ATOM 2895 C C . VAL A 1 368 ? 5.383 22.391 -6.781 1 97.81 368 VAL A C 1
ATOM 2897 O O . VAL A 1 368 ? 6.098 23.297 -6.336 1 97.81 368 VAL A O 1
ATOM 2900 N N . VAL A 1 369 ? 4.531 22.531 -7.789 1 98.06 369 VAL A N 1
ATOM 2901 C CA . VAL A 1 369 ? 4.352 23.844 -8.406 1 98.06 369 VAL A CA 1
ATOM 2902 C C . VAL A 1 369 ? 2.898 24.297 -8.25 1 98.06 369 VAL A C 1
ATOM 2904 O O . VAL A 1 369 ? 1.973 23.547 -8.586 1 98.06 369 VAL A O 1
ATOM 2907 N N . ASP A 1 370 ? 2.752 25.516 -7.773 1 96.56 370 ASP A N 1
ATOM 2908 C CA . ASP A 1 370 ? 1.394 26 -7.562 1 96.56 370 ASP A CA 1
ATOM 2909 C C . ASP A 1 370 ? 0.811 26.578 -8.852 1 96.56 370 ASP A C 1
ATOM 2911 O O . ASP A 1 370 ? 1.404 26.438 -9.922 1 96.56 370 ASP A O 1
ATOM 2915 N N . ASN A 1 371 ? -0.373 27.156 -8.766 1 93.94 371 ASN A N 1
ATOM 2916 C CA . ASN A 1 371 ? -1.109 27.641 -9.922 1 93.94 371 ASN A CA 1
ATOM 2917 C C . ASN A 1 371 ? -0.456 28.891 -10.523 1 93.94 371 ASN A C 1
ATOM 2919 O O . ASN A 1 371 ? -0.762 29.266 -11.656 1 93.94 371 ASN A O 1
ATOM 2923 N N . TYR A 1 372 ? 0.419 29.5 -9.852 1 94.62 372 TYR A N 1
ATOM 2924 C CA . TYR A 1 372 ? 1.096 30.703 -10.312 1 94.62 372 TYR A CA 1
ATOM 2925 C C . TYR A 1 372 ? 2.512 30.391 -10.781 1 94.62 372 TYR A C 1
ATOM 2927 O O . TYR A 1 372 ? 3.342 31.297 -10.914 1 94.62 372 TYR A O 1
ATOM 2935 N N . ALA A 1 373 ? 2.85 29.078 -10.875 1 96 373 ALA A N 1
ATOM 2936 C CA . ALA A 1 373 ? 4.121 28.562 -11.383 1 96 373 ALA A CA 1
ATOM 2937 C C . ALA A 1 373 ? 5.242 28.781 -10.367 1 96 373 ALA A C 1
ATOM 2939 O O . ALA A 1 373 ? 6.406 28.938 -10.742 1 96 373 ALA A O 1
ATOM 2940 N N . ASN A 1 374 ? 4.852 28.938 -9.109 1 97.44 374 ASN A N 1
ATOM 2941 C CA . ASN A 1 374 ? 5.852 29.016 -8.047 1 97.44 374 ASN A CA 1
ATOM 2942 C C . ASN A 1 374 ? 6.176 27.641 -7.477 1 97.44 374 ASN A C 1
ATOM 2944 O O . ASN A 1 374 ? 5.273 26.844 -7.238 1 97.44 374 ASN A O 1
ATOM 2948 N N . PRO A 1 375 ? 7.473 27.375 -7.305 1 98.5 375 PRO A N 1
ATOM 2949 C CA . PRO A 1 375 ? 7.84 26.109 -6.676 1 98.5 375 PRO A CA 1
ATOM 2950 C C . PRO A 1 375 ? 7.66 26.125 -5.16 1 98.5 375 PRO A C 1
ATOM 2952 O O . PRO A 1 375 ? 7.938 27.141 -4.516 1 98.5 375 PRO A O 1
ATOM 2955 N N . LEU A 1 376 ? 7.156 25.094 -4.598 1 98.69 376 LEU A N 1
ATOM 2956 C CA . LEU A 1 376 ? 7.031 24.891 -3.156 1 98.69 376 LEU A CA 1
ATOM 2957 C C . LEU A 1 376 ? 7.766 23.625 -2.721 1 98.69 376 LEU A C 1
ATOM 2959 O O . LEU A 1 376 ? 7.543 22.547 -3.283 1 98.69 376 LEU A O 1
ATOM 2963 N N . ILE A 1 377 ? 8.648 23.75 -1.731 1 98.5 377 ILE A N 1
ATOM 2964 C CA . ILE A 1 377 ? 9.344 22.594 -1.171 1 98.5 377 ILE A CA 1
ATOM 2965 C C . ILE A 1 377 ? 8.359 21.734 -0.381 1 98.5 377 ILE A C 1
ATOM 2967 O O . ILE A 1 377 ? 7.641 22.25 0.483 1 98.5 377 ILE A O 1
ATOM 2971 N N . ALA A 1 378 ? 8.328 20.469 -0.733 1 96.62 378 ALA A N 1
ATOM 2972 C CA . ALA A 1 378 ? 7.418 19.547 -0.075 1 96.62 378 ALA A CA 1
ATOM 2973 C C . ALA A 1 378 ? 8.188 18.484 0.715 1 96.62 378 ALA A C 1
ATOM 2975 O O . ALA A 1 378 ? 9.391 18.312 0.52 1 96.62 378 ALA A O 1
ATOM 2976 N N . ASP A 1 379 ? 7.566 17.859 1.712 1 92.31 379 ASP A N 1
ATOM 2977 C CA . ASP A 1 379 ? 7.992 16.672 2.432 1 92.31 379 ASP A CA 1
ATOM 2978 C C . ASP A 1 379 ? 9.312 16.906 3.162 1 92.31 379 ASP A C 1
ATOM 2980 O O . ASP A 1 379 ? 10.156 16.016 3.238 1 92.31 379 ASP A O 1
ATOM 2984 N N . PHE A 1 380 ? 9.492 18.156 3.572 1 94.56 380 PHE A N 1
ATOM 2985 C CA . PHE A 1 380 ? 10.68 18.406 4.367 1 94.56 380 PHE A CA 1
ATOM 2986 C C . PHE A 1 380 ? 10.609 17.688 5.707 1 94.56 380 PHE A C 1
ATOM 2988 O O . PHE A 1 380 ? 9.531 17.547 6.281 1 94.56 380 PHE A O 1
ATOM 2995 N N . GLY A 1 381 ? 11.734 17.188 6.168 1 89.44 381 GLY A N 1
ATOM 2996 C CA . GLY A 1 381 ? 11.844 16.656 7.512 1 89.44 381 GLY A CA 1
ATOM 2997 C C . GLY A 1 381 ? 11.328 15.227 7.629 1 89.44 381 GLY A C 1
ATOM 2998 O O . GLY A 1 381 ? 11.539 14.57 8.648 1 89.44 381 GLY A O 1
ATOM 2999 N N . LEU A 1 382 ? 10.695 14.688 6.656 1 86.81 382 LEU A N 1
ATOM 3000 C CA . LEU A 1 382 ? 10.109 13.359 6.703 1 86.81 382 LEU A CA 1
ATOM 3001 C C . LEU A 1 382 ? 11.188 12.289 6.859 1 86.81 382 LEU A C 1
ATOM 3003 O O . LEU A 1 382 ? 10.977 11.281 7.531 1 86.81 382 LEU A O 1
ATOM 3007 N N . SER A 1 383 ? 12.289 12.484 6.191 1 85.38 383 SER A N 1
ATOM 3008 C CA . SER A 1 383 ? 13.398 11.547 6.293 1 85.38 383 SER A CA 1
ATOM 3009 C C . SER A 1 383 ? 13.852 11.375 7.738 1 85.38 383 SER A C 1
ATOM 3011 O O . SER A 1 383 ? 14.07 10.25 8.203 1 85.38 383 SER A O 1
ATOM 3013 N N . GLN A 1 384 ? 13.891 12.445 8.422 1 85.06 384 GLN A N 1
ATOM 3014 C CA . GLN A 1 384 ? 14.305 12.414 9.82 1 85.06 384 GLN A CA 1
ATOM 3015 C C . GLN A 1 384 ? 13.227 11.781 10.695 1 85.06 384 GLN A C 1
ATOM 3017 O O . GLN A 1 384 ? 13.539 11.047 11.633 1 85.06 384 GLN A O 1
ATOM 3022 N N . ILE A 1 385 ? 12.023 12.07 10.414 1 85.44 385 ILE A N 1
ATOM 3023 C CA . ILE A 1 385 ? 10.906 11.5 11.164 1 85.44 385 ILE A CA 1
ATOM 3024 C C . ILE A 1 385 ? 10.938 9.977 11.055 1 85.44 385 ILE A C 1
ATOM 3026 O O . ILE A 1 385 ? 10.844 9.273 12.062 1 85.44 385 ILE A O 1
ATOM 3030 N N . VAL A 1 386 ? 11.133 9.523 9.883 1 83.69 386 VAL A N 1
ATOM 3031 C CA . VAL A 1 386 ? 11.148 8.086 9.625 1 83.69 386 VAL A CA 1
ATOM 3032 C C . VAL A 1 386 ? 12.32 7.441 10.367 1 83.69 386 VAL A C 1
ATOM 3034 O O . VAL A 1 386 ? 12.156 6.41 11.023 1 83.69 386 VAL A O 1
ATOM 3037 N N . GLU A 1 387 ? 13.438 8.062 10.273 1 82.69 387 GLU A N 1
ATOM 3038 C CA . GLU A 1 387 ? 14.617 7.547 10.953 1 82.69 387 GLU A CA 1
ATOM 3039 C C . GLU A 1 387 ? 14.398 7.48 12.461 1 82.69 387 GLU A C 1
ATOM 3041 O O . GLU A 1 387 ? 14.75 6.488 13.102 1 82.69 387 GLU A O 1
ATOM 3046 N N . ASP A 1 388 ? 13.844 8.516 12.984 1 84.19 388 ASP A N 1
ATOM 3047 C CA . ASP A 1 388 ? 13.656 8.609 14.43 1 84.19 388 ASP A CA 1
ATOM 3048 C C . ASP A 1 388 ? 12.672 7.547 14.922 1 84.19 388 ASP A C 1
ATOM 3050 O O . ASP A 1 388 ? 12.844 7 16.016 1 84.19 388 ASP A O 1
ATOM 3054 N N . ILE A 1 389 ? 11.695 7.336 14.195 1 84 389 ILE A N 1
ATOM 3055 C CA . ILE A 1 389 ? 10.648 6.41 14.609 1 84 389 ILE A CA 1
ATOM 3056 C C . ILE A 1 389 ? 11.141 4.973 14.469 1 84 389 ILE A C 1
ATOM 3058 O O . ILE A 1 389 ? 10.938 4.148 15.359 1 84 389 ILE A O 1
ATOM 3062 N N . THR A 1 390 ? 11.758 4.664 13.328 1 76.69 390 THR A N 1
ATOM 3063 C CA . THR A 1 390 ? 12.102 3.281 13.016 1 76.69 390 THR A CA 1
ATOM 3064 C C . THR A 1 390 ? 13.445 2.902 13.641 1 76.69 390 THR A C 1
ATOM 3066 O O . THR A 1 390 ? 13.742 1.718 13.805 1 76.69 390 THR A O 1
ATOM 3069 N N . GLY A 1 391 ? 14.234 3.871 13.891 1 75 391 GLY A N 1
ATOM 3070 C CA . GLY A 1 391 ? 15.586 3.619 14.367 1 75 391 GLY A CA 1
ATOM 3071 C C . GLY A 1 391 ? 16.531 3.176 13.273 1 75 391 GLY A C 1
ATOM 3072 O O . GLY A 1 391 ? 17.719 2.914 13.531 1 75 391 GLY A O 1
ATOM 3073 N N . ILE A 1 392 ? 16.062 3.084 12.078 1 73.25 392 ILE A N 1
ATOM 3074 C CA . ILE A 1 392 ? 16.859 2.684 10.922 1 73.25 392 ILE A CA 1
ATOM 3075 C C . ILE A 1 392 ? 17.25 3.916 10.117 1 73.25 392 ILE A C 1
ATOM 3077 O O . ILE A 1 392 ? 16.438 4.824 9.922 1 73.25 392 ILE A O 1
ATOM 3081 N N . PRO A 1 393 ? 18.516 3.963 9.758 1 72.31 393 PRO A N 1
ATOM 3082 C CA . PRO A 1 393 ? 18.906 5.09 8.906 1 72.31 393 PRO A CA 1
ATOM 3083 C C . PRO A 1 393 ? 17.984 5.258 7.699 1 72.31 393 PRO A C 1
ATOM 3085 O O . PRO A 1 393 ? 17.547 4.27 7.105 1 72.31 393 PRO A O 1
ATOM 3088 N N . PHE A 1 394 ? 17.734 6.492 7.414 1 71 394 PHE A N 1
ATOM 3089 C CA . PHE A 1 394 ? 16.828 6.816 6.32 1 71 394 PHE A CA 1
ATOM 3090 C C . PHE A 1 394 ? 17.266 6.137 5.031 1 71 394 PHE A C 1
ATOM 3092 O O . PHE A 1 394 ? 16.422 5.66 4.258 1 71 394 PHE A O 1
ATOM 3099 N N . THR A 1 395 ? 18.531 6.109 4.805 1 70 395 THR A N 1
ATOM 3100 C CA . THR A 1 395 ? 19.062 5.535 3.574 1 70 395 THR A CA 1
ATOM 3101 C C . THR A 1 395 ? 18.703 4.055 3.469 1 70 395 THR A C 1
ATOM 3103 O O . THR A 1 395 ? 18.812 3.461 2.395 1 70 395 THR A O 1
ATOM 3106 N N . GLN A 1 396 ? 18.234 3.51 4.582 1 68.69 396 GLN A N 1
ATOM 3107 C CA . GLN A 1 396 ? 17.891 2.094 4.594 1 68.69 396 GLN A CA 1
ATOM 3108 C C . GLN A 1 396 ? 16.375 1.898 4.672 1 68.69 396 GLN A C 1
ATOM 3110 O O . GLN A 1 396 ? 15.891 0.766 4.664 1 68.69 396 GLN A O 1
ATOM 3115 N N . SER A 1 397 ? 15.789 2.979 4.793 1 65.06 397 SER A N 1
ATOM 3116 C CA . SER A 1 397 ? 14.344 2.871 4.965 1 65.06 397 SER A CA 1
ATOM 3117 C C . SER A 1 397 ? 13.664 2.443 3.67 1 65.06 397 SER A C 1
ATOM 3119 O O . SER A 1 397 ? 14.219 2.623 2.584 1 65.06 397 SER A O 1
ATOM 3121 N N . ARG A 1 398 ? 12.555 2.039 3.795 1 60.97 398 ARG A N 1
ATOM 3122 C CA . ARG A 1 398 ? 11.75 1.515 2.695 1 60.97 398 ARG A CA 1
ATOM 3123 C C . ARG A 1 398 ? 11.516 2.58 1.629 1 60.97 398 ARG A C 1
ATOM 3125 O O . ARG A 1 398 ? 11.102 3.697 1.94 1 60.97 398 ARG A O 1
ATOM 3132 N N . GLY A 1 399 ? 11.883 2.248 0.394 1 63.12 399 GLY A N 1
ATOM 3133 C CA . GLY A 1 399 ? 11.531 3.07 -0.754 1 63.12 399 GLY A CA 1
ATOM 3134 C C . GLY A 1 399 ? 12.516 4.203 -0.996 1 63.12 399 GLY A C 1
ATOM 3135 O O . GLY A 1 399 ? 12.32 5.012 -1.904 1 63.12 399 GLY A O 1
ATOM 3136 N N . VAL A 1 400 ? 13.609 4.223 -0.257 1 63.41 400 VAL A N 1
ATOM 3137 C CA . VAL A 1 400 ? 14.5 5.371 -0.321 1 63.41 400 VAL A CA 1
ATOM 3138 C C . VAL A 1 400 ? 15.5 5.191 -1.464 1 63.41 400 VAL A C 1
ATOM 3140 O O . VAL A 1 400 ? 16.172 6.141 -1.859 1 63.41 400 VAL A O 1
ATOM 3143 N N . SER A 1 401 ? 15.555 4.078 -2.07 1 69.94 401 SER A N 1
ATOM 3144 C CA . SER A 1 401 ? 16.547 3.805 -3.102 1 69.94 401 SER A CA 1
ATOM 3145 C C . SER A 1 401 ? 16.406 4.77 -4.273 1 69.94 401 SER A C 1
ATOM 3147 O O . SER A 1 401 ? 17.391 5.098 -4.934 1 69.94 401 SER A O 1
ATOM 3149 N N . ASP A 1 402 ? 15.32 5.406 -4.297 1 75.25 402 ASP A N 1
ATOM 3150 C CA . ASP A 1 402 ? 15.031 6.328 -5.391 1 75.25 402 ASP A CA 1
ATOM 3151 C C . ASP A 1 402 ? 15.711 7.68 -5.168 1 75.25 402 ASP A C 1
ATOM 3153 O O . ASP A 1 402 ? 15.805 8.492 -6.09 1 75.25 402 ASP A O 1
ATOM 3157 N N . SER A 1 403 ? 16.219 7.82 -3.973 1 87.75 403 SER A N 1
ATOM 3158 C CA . SER A 1 403 ? 16.75 9.133 -3.633 1 87.75 403 SER A CA 1
ATOM 3159 C C . SER A 1 403 ? 18.281 9.125 -3.617 1 87.75 403 SER A C 1
ATOM 3161 O O . SER A 1 403 ? 18.906 10.172 -3.475 1 87.75 403 SER A O 1
ATOM 3163 N N . TYR A 1 404 ? 18.938 8.055 -3.855 1 89.5 404 TYR A N 1
ATOM 3164 C CA . TYR A 1 404 ? 20.375 7.914 -3.652 1 89.5 404 TYR A CA 1
ATOM 3165 C C . TYR A 1 404 ? 21.156 8.82 -4.605 1 89.5 404 TYR A C 1
ATOM 3167 O O . TYR A 1 404 ? 22.219 9.344 -4.25 1 89.5 404 TYR A O 1
ATOM 3175 N N . ARG A 1 405 ? 20.578 9.008 -5.73 1 93.62 405 ARG A N 1
ATOM 3176 C CA . ARG A 1 405 ? 21.281 9.789 -6.746 1 93.62 405 ARG A CA 1
ATOM 3177 C C . ARG A 1 405 ? 21.438 11.242 -6.309 1 93.62 405 ARG A C 1
ATOM 3179 O O . ARG A 1 405 ? 22.312 11.953 -6.82 1 93.62 405 ARG A O 1
ATOM 3186 N N . TRP A 1 406 ? 20.688 11.672 -5.359 1 96.56 406 TRP A N 1
ATOM 3187 C CA . TRP A 1 406 ? 20.703 13.062 -4.926 1 96.56 406 TRP A CA 1
ATOM 3188 C C . TRP A 1 406 ? 21.5 13.227 -3.633 1 96.56 406 TRP A C 1
ATOM 3190 O O . TRP A 1 406 ? 21.859 14.336 -3.25 1 96.56 406 TRP A O 1
ATOM 3200 N N . PHE A 1 407 ? 21.797 12.109 -3.002 1 94.62 407 PHE A N 1
ATOM 3201 C CA . PHE A 1 407 ? 22.391 12.172 -1.672 1 94.62 407 PHE A CA 1
ATOM 3202 C C . PHE A 1 407 ? 23.859 12.547 -1.752 1 94.62 407 PHE A C 1
ATOM 3204 O O . PHE A 1 407 ? 24.578 12.102 -2.652 1 94.62 407 PHE A O 1
ATOM 3211 N N . ALA A 1 408 ? 24.234 13.336 -0.769 1 96.25 408 ALA A N 1
ATOM 3212 C CA . ALA A 1 408 ? 25.656 13.586 -0.574 1 96.25 408 ALA A CA 1
ATOM 3213 C C . ALA A 1 408 ? 26.375 12.312 -0.138 1 96.25 408 ALA A C 1
ATOM 3215 O O . ALA A 1 408 ? 25.812 11.477 0.561 1 96.25 408 ALA A O 1
ATOM 3216 N N . PRO A 1 409 ? 27.609 12.18 -0.526 1 94.62 409 PRO A N 1
ATOM 3217 C CA . PRO A 1 409 ? 28.359 10.961 -0.208 1 94.62 409 PRO A CA 1
ATOM 3218 C C . PRO A 1 409 ? 28.391 10.656 1.289 1 94.62 409 PRO A C 1
ATOM 3220 O O . PRO A 1 409 ? 28.297 9.5 1.689 1 94.62 409 PRO A O 1
ATOM 3223 N N . GLU A 1 410 ? 28.5 11.656 2.162 1 93.75 410 GLU A N 1
ATOM 3224 C CA . GLU A 1 410 ? 28.625 11.438 3.6 1 93.75 410 GLU A CA 1
ATOM 3225 C C . GLU A 1 410 ? 27.328 10.914 4.195 1 93.75 410 GLU A C 1
ATOM 3227 O O . GLU A 1 410 ? 27.312 10.367 5.301 1 93.75 410 GLU A O 1
ATOM 3232 N N . VAL A 1 411 ? 26.219 11.156 3.57 1 92 411 VAL A N 1
ATOM 3233 C CA . VAL A 1 411 ? 24.922 10.664 4.039 1 92 411 VAL A CA 1
ATOM 3234 C C . VAL A 1 411 ? 24.844 9.156 3.846 1 92 411 VAL A C 1
ATOM 3236 O O . VAL A 1 411 ? 24.078 8.469 4.535 1 92 411 VAL A O 1
ATOM 3239 N N . CYS A 1 412 ? 25.641 8.578 2.938 1 90.31 412 CYS A N 1
ATOM 3240 C CA . CYS A 1 412 ? 25.531 7.184 2.523 1 90.31 412 CYS A CA 1
ATOM 3241 C C . CYS A 1 412 ? 26.5 6.312 3.314 1 90.31 412 CYS A C 1
ATOM 3243 O O . CYS A 1 412 ? 26.531 5.094 3.141 1 90.31 412 CYS A O 1
ATOM 3245 N N . VAL A 1 413 ? 27.328 6.906 4.137 1 88.94 413 VAL A N 1
ATOM 3246 C CA . VAL A 1 413 ? 28.344 6.137 4.836 1 88.94 413 VAL A CA 1
ATOM 3247 C C . VAL A 1 413 ? 28.406 6.57 6.301 1 88.94 413 VAL A C 1
ATOM 3249 O O . VAL A 1 413 ? 27.906 7.641 6.66 1 88.94 413 VAL A O 1
ATOM 3252 N N . GLY A 1 414 ? 28.906 5.684 7.066 1 83.25 414 GLY A N 1
ATOM 3253 C CA . GLY A 1 414 ? 29.141 6.02 8.461 1 83.25 414 GLY A CA 1
ATOM 3254 C C . GLY A 1 414 ? 27.859 6.27 9.234 1 83.25 414 GLY A C 1
ATOM 3255 O O . GLY A 1 414 ? 26.953 5.434 9.234 1 83.25 414 GLY A O 1
ATOM 3256 N N . GLN A 1 415 ? 27.828 7.418 9.812 1 78.69 415 GLN A N 1
ATOM 3257 C CA . GLN A 1 415 ? 26.625 7.738 10.594 1 78.69 415 GLN A CA 1
ATOM 3258 C C . GLN A 1 415 ? 25.516 8.273 9.703 1 78.69 415 GLN A C 1
ATOM 3260 O O . GLN A 1 415 ? 24.359 8.312 10.117 1 78.69 415 GLN A O 1
ATOM 3265 N N . GLY A 1 416 ? 25.906 8.555 8.477 1 80.06 416 GLY A N 1
ATOM 3266 C CA . GLY A 1 416 ? 24.906 8.992 7.52 1 80.06 416 GLY A CA 1
ATOM 3267 C C . GLY A 1 416 ? 24.156 10.234 7.969 1 80.06 416 GLY A C 1
ATOM 3268 O O . GLY A 1 416 ? 22.922 10.281 7.91 1 80.06 416 GLY A O 1
ATOM 3269 N N . THR A 1 417 ? 24.797 11.227 8.438 1 81.06 417 THR A N 1
ATOM 3270 C CA . THR A 1 417 ? 24.156 12.367 9.094 1 81.06 417 THR A CA 1
ATOM 3271 C C . THR A 1 417 ? 23.594 13.336 8.07 1 81.06 417 THR A C 1
ATOM 3273 O O . THR A 1 417 ? 24.297 13.75 7.145 1 81.06 417 THR A O 1
ATOM 3276 N N . LEU A 1 418 ? 22.359 13.578 8.164 1 89 418 LEU A N 1
ATOM 3277 C CA . LEU A 1 418 ? 21.719 14.625 7.379 1 89 418 LEU A CA 1
ATOM 3278 C C . LEU A 1 418 ? 22.078 16 7.926 1 89 418 LEU A C 1
ATOM 3280 O O . LEU A 1 418 ? 22.156 16.188 9.141 1 89 418 LEU A O 1
ATOM 3284 N N . SER A 1 419 ? 22.422 16.969 7.027 1 94.19 419 SER A N 1
ATOM 3285 C CA . SER A 1 419 ? 22.812 18.312 7.418 1 94.19 419 SER A CA 1
ATOM 3286 C C . SER A 1 419 ? 22.391 19.328 6.367 1 94.19 419 SER A C 1
ATOM 3288 O O . SER A 1 419 ? 21.875 18.969 5.305 1 94.19 419 SER A O 1
ATOM 3290 N N . VAL A 1 420 ? 22.562 20.594 6.73 1 97.25 420 VAL A N 1
ATOM 3291 C CA . VAL A 1 420 ? 22.281 21.656 5.777 1 97.25 420 VAL A CA 1
ATOM 3292 C C . VAL A 1 420 ? 23.219 21.547 4.578 1 97.25 420 VAL A C 1
ATOM 3294 O O . VAL A 1 420 ? 22.844 21.844 3.447 1 97.25 420 VAL A O 1
ATOM 3297 N N . ALA A 1 421 ? 24.438 21.047 4.848 1 97.69 421 ALA A N 1
ATOM 3298 C CA . ALA A 1 421 ? 25.406 20.875 3.77 1 97.69 421 ALA A CA 1
ATOM 3299 C C . ALA A 1 421 ? 24.984 19.766 2.818 1 97.69 421 ALA A C 1
ATOM 3301 O O . ALA A 1 421 ? 25.219 19.844 1.609 1 97.69 421 ALA A O 1
ATOM 3302 N N . SER A 1 422 ? 24.453 18.672 3.375 1 96.88 422 SER A N 1
ATOM 3303 C CA . SER A 1 422 ? 23.984 17.594 2.514 1 96.88 422 SER A CA 1
ATOM 3304 C C . SER A 1 422 ? 22.797 18.047 1.67 1 96.88 422 SER A C 1
ATOM 3306 O O . SER A 1 422 ? 22.625 17.594 0.534 1 96.88 422 SER A O 1
ATOM 3308 N N . ASP A 1 423 ? 21.953 18.953 2.217 1 98.25 423 ASP A N 1
ATOM 3309 C CA . ASP A 1 423 ? 20.859 19.547 1.451 1 98.25 423 ASP A CA 1
ATOM 3310 C C . ASP A 1 423 ? 21.391 20.344 0.261 1 98.25 423 ASP A C 1
ATOM 3312 O O . ASP A 1 423 ? 20.781 20.344 -0.812 1 98.25 423 ASP A O 1
ATOM 3316 N N . ILE A 1 424 ? 22.484 21.016 0.529 1 98.75 424 ILE A N 1
ATOM 3317 C CA . ILE A 1 424 ? 23.078 21.844 -0.524 1 98.75 424 ILE A CA 1
ATOM 3318 C C . ILE A 1 424 ? 23.531 20.938 -1.677 1 98.75 424 ILE A C 1
ATOM 3320 O O . ILE A 1 424 ? 23.344 21.281 -2.846 1 98.75 424 ILE A O 1
ATOM 3324 N N . TYR A 1 425 ? 24.156 19.844 -1.354 1 98.56 425 TYR A N 1
ATOM 3325 C CA . TYR A 1 425 ? 24.531 18.859 -2.355 1 98.56 425 TYR A CA 1
ATOM 3326 C C . TYR A 1 425 ? 23.312 18.406 -3.15 1 98.56 425 TYR A C 1
ATOM 3328 O O . TYR A 1 425 ? 23.328 18.422 -4.383 1 98.56 425 TYR A O 1
ATOM 3336 N N . ALA A 1 426 ? 22.281 18 -2.461 1 98.38 426 ALA A N 1
ATOM 3337 C CA . ALA A 1 426 ? 21.047 17.5 -3.07 1 98.38 426 ALA A CA 1
ATOM 3338 C C . ALA A 1 426 ? 20.375 18.594 -3.9 1 98.38 426 ALA A C 1
ATOM 3340 O O . ALA A 1 426 ? 19.781 18.312 -4.945 1 98.38 426 ALA A O 1
ATOM 3341 N N . LEU A 1 427 ? 20.422 19.812 -3.404 1 98.75 427 LEU A N 1
ATOM 3342 C CA . LEU A 1 427 ? 19.844 20.953 -4.125 1 98.75 427 LEU A CA 1
ATOM 3343 C C . LEU A 1 427 ? 20.484 21.094 -5.504 1 98.75 427 LEU A C 1
ATOM 3345 O O . LEU A 1 427 ? 19.781 21.281 -6.5 1 98.75 427 LEU A O 1
ATOM 3349 N N . ALA A 1 428 ? 21.781 21.031 -5.523 1 98.81 428 ALA A N 1
ATOM 3350 C CA . ALA A 1 428 ? 22.5 21.156 -6.793 1 98.81 428 ALA A CA 1
ATOM 3351 C C . ALA A 1 428 ? 22.109 20.031 -7.75 1 98.81 428 ALA A C 1
ATOM 3353 O O . ALA A 1 428 ? 21.938 20.266 -8.953 1 98.81 428 ALA A O 1
ATOM 3354 N N . MET A 1 429 ? 21.984 18.828 -7.227 1 98.75 429 MET A N 1
ATOM 3355 C CA . MET A 1 429 ? 21.5 17.719 -8.047 1 98.75 429 MET A CA 1
ATOM 3356 C C . MET A 1 429 ? 20.094 17.984 -8.578 1 98.75 429 MET A C 1
ATOM 3358 O O . MET A 1 429 ? 19.797 17.656 -9.727 1 98.75 429 MET A O 1
ATOM 3362 N N . THR A 1 430 ? 19.266 18.547 -7.754 1 98.69 430 THR A N 1
ATOM 3363 C CA . THR A 1 430 ? 17.875 18.844 -8.109 1 98.69 430 THR A CA 1
ATOM 3364 C C . THR A 1 430 ? 17.812 19.891 -9.211 1 98.69 430 THR A C 1
ATOM 3366 O O . THR A 1 430 ? 17.016 19.781 -10.141 1 98.69 430 THR A O 1
ATOM 3369 N N . ILE A 1 431 ? 18.625 20.938 -9.039 1 98.5 431 ILE A N 1
ATOM 3370 C CA . ILE A 1 431 ? 18.672 22 -10.047 1 98.5 431 ILE A CA 1
ATOM 3371 C C . ILE A 1 431 ? 19.094 21.391 -11.391 1 98.5 431 ILE A C 1
ATOM 3373 O O . ILE A 1 431 ? 18.484 21.688 -12.422 1 98.5 431 ILE A O 1
ATOM 3377 N N . LEU A 1 432 ? 20.125 20.562 -11.367 1 98.56 432 LEU A N 1
ATOM 3378 C CA . LEU A 1 432 ? 20.531 19.875 -12.586 1 98.56 432 LEU A CA 1
ATOM 3379 C C . LEU A 1 432 ? 19.375 19.062 -13.164 1 98.56 432 LEU A C 1
ATOM 3381 O O . LEU A 1 432 ? 19.156 19.078 -14.383 1 98.56 432 LEU A O 1
ATOM 3385 N N . GLU A 1 433 ? 18.672 18.344 -12.352 1 98.31 433 GLU A N 1
ATOM 3386 C CA . GLU A 1 433 ? 17.516 17.547 -12.75 1 98.31 433 GLU A CA 1
ATOM 3387 C C . GLU A 1 433 ? 16.469 18.422 -13.43 1 98.31 433 GLU A C 1
ATOM 3389 O O . GLU A 1 433 ? 15.922 18.031 -14.469 1 98.31 433 GLU A O 1
ATOM 3394 N N . VAL A 1 434 ? 16.156 19.547 -12.852 1 98.38 434 VAL A N 1
ATOM 3395 C CA . VAL A 1 434 ? 15.133 20.469 -13.359 1 98.38 434 VAL A CA 1
ATOM 3396 C C . VAL A 1 434 ? 15.547 20.984 -14.734 1 98.38 434 VAL A C 1
ATOM 3398 O O . VAL A 1 434 ? 14.719 21.062 -15.648 1 98.38 434 VAL A O 1
ATOM 3401 N N . LEU A 1 435 ? 16.766 21.312 -14.891 1 98.12 435 LEU A N 1
ATOM 3402 C CA . LEU A 1 435 ? 17.25 21.938 -16.125 1 98.12 435 LEU A CA 1
ATOM 3403 C C . LEU A 1 435 ? 17.406 20.891 -17.234 1 98.12 435 LEU A C 1
ATOM 3405 O O . LEU A 1 435 ? 17.234 21.203 -18.406 1 98.12 435 LEU A O 1
ATOM 3409 N N . THR A 1 436 ? 17.719 19.625 -16.844 1 97.94 436 THR A N 1
ATOM 3410 C CA . THR A 1 436 ? 17.953 18.594 -17.844 1 97.94 436 THR A CA 1
ATOM 3411 C C . THR A 1 436 ? 16.688 17.766 -18.078 1 97.94 436 THR A C 1
ATOM 3413 O O . THR A 1 436 ? 16.594 17.031 -19.062 1 97.94 436 THR A O 1
ATOM 3416 N N . HIS A 1 437 ? 15.781 17.812 -17.125 1 97.5 437 HIS A N 1
ATOM 3417 C CA . HIS A 1 437 ? 14.57 17 -17.094 1 97.5 437 HIS A CA 1
ATOM 3418 C C . HIS A 1 437 ? 14.906 15.523 -16.906 1 97.5 437 HIS A C 1
ATOM 3420 O O . HIS A 1 437 ? 14.109 14.648 -17.266 1 97.5 437 HIS A O 1
ATOM 3426 N N . LYS A 1 438 ? 16.141 15.234 -16.453 1 95.62 438 LYS A N 1
ATOM 3427 C CA . LYS A 1 438 ? 16.625 13.875 -16.234 1 95.62 438 LYS A CA 1
ATOM 3428 C C . LYS A 1 438 ? 17.219 13.734 -14.828 1 95.62 438 LYS A C 1
ATOM 3430 O O . LYS A 1 438 ? 17.656 14.719 -14.227 1 95.62 438 LYS A O 1
ATOM 3435 N N . GLN A 1 439 ? 17.188 12.516 -14.328 1 94.44 439 GLN A N 1
ATOM 3436 C CA . GLN A 1 439 ? 17.797 12.281 -13.023 1 94.44 439 GLN A CA 1
ATOM 3437 C C . GLN A 1 439 ? 19.312 12.508 -13.078 1 94.44 439 GLN A C 1
ATOM 3439 O O . GLN A 1 439 ? 19.922 12.367 -14.133 1 94.44 439 GLN A O 1
ATOM 3444 N N . PRO A 1 440 ? 19.922 12.875 -11.938 1 96.12 440 PRO A N 1
ATOM 3445 C CA . PRO A 1 440 ? 21.391 13 -11.922 1 96.12 440 PRO A CA 1
ATOM 3446 C C . PRO A 1 440 ? 22.094 11.703 -12.312 1 96.12 440 PRO A C 1
ATOM 3448 O O . PRO A 1 440 ? 21.609 10.617 -12 1 96.12 440 PRO A O 1
ATOM 3451 N N . PHE A 1 441 ? 23.219 11.844 -13.055 1 95.81 441 PHE A N 1
ATOM 3452 C CA . PHE A 1 441 ? 23.969 10.688 -13.523 1 95.81 441 PHE A CA 1
ATOM 3453 C C . PHE A 1 441 ? 23.109 9.805 -14.422 1 95.81 441 PHE A C 1
ATOM 3455 O O . PHE A 1 441 ? 23.109 8.586 -14.281 1 95.81 441 PHE A O 1
ATOM 3462 N N . ASN A 1 442 ? 22.375 10.438 -15.25 1 92.94 442 ASN A N 1
ATOM 3463 C CA . ASN A 1 442 ? 21.391 9.742 -16.062 1 92.94 442 ASN A CA 1
ATOM 3464 C C . ASN A 1 442 ? 22.031 8.727 -17 1 92.94 442 ASN A C 1
ATOM 3466 O O . ASN A 1 442 ? 21.375 7.816 -17.5 1 92.94 442 ASN A O 1
ATOM 3470 N N . HIS A 1 443 ? 23.328 8.797 -17.219 1 91.94 443 HIS A N 1
ATOM 3471 C CA . HIS A 1 443 ? 24.031 7.863 -18.094 1 91.94 443 HIS A CA 1
ATOM 3472 C C . HIS A 1 443 ? 24.375 6.57 -17.359 1 91.94 443 HIS A C 1
ATOM 3474 O O . HIS A 1 443 ? 24.828 5.602 -17.969 1 91.94 443 HIS A O 1
ATOM 3480 N N . ILE A 1 444 ? 24.234 6.621 -16.125 1 91.88 444 ILE A N 1
ATOM 3481 C CA . ILE A 1 444 ? 24.484 5.441 -15.305 1 91.88 444 ILE A CA 1
ATOM 3482 C C . ILE A 1 444 ? 23.156 4.746 -14.984 1 91.88 444 ILE A C 1
ATOM 3484 O O . ILE A 1 444 ? 22.25 5.348 -14.391 1 91.88 444 ILE A O 1
ATOM 3488 N N . LYS A 1 445 ? 23.094 3.52 -15.273 1 85.19 445 LYS A N 1
ATOM 3489 C CA . LYS A 1 445 ? 21.844 2.771 -15.18 1 85.19 445 LYS A CA 1
ATOM 3490 C C . LYS A 1 445 ? 21.484 2.482 -13.727 1 85.19 445 LYS A C 1
ATOM 3492 O O . LYS A 1 445 ? 20.344 2.693 -13.312 1 85.19 445 LYS A O 1
ATOM 3497 N N . HIS A 1 446 ? 22.484 2.057 -12.922 1 86.69 446 HIS A N 1
ATOM 3498 C CA . HIS A 1 446 ? 22.203 1.589 -11.562 1 86.69 446 HIS A CA 1
ATOM 3499 C C . HIS A 1 446 ? 22.484 2.682 -10.539 1 86.69 446 HIS A C 1
ATOM 3501 O O . HIS A 1 446 ? 23.594 3.23 -10.492 1 86.69 446 HIS A O 1
ATOM 3507 N N . THR A 1 447 ? 21.516 2.881 -9.695 1 88.81 447 THR A N 1
ATOM 3508 C CA . THR A 1 447 ? 21.656 3.861 -8.625 1 88.81 447 THR A CA 1
ATOM 3509 C C . THR A 1 447 ? 22.812 3.484 -7.707 1 88.81 447 THR A C 1
ATOM 3511 O O . THR A 1 447 ? 23.516 4.359 -7.195 1 88.81 447 THR A O 1
ATOM 3514 N N . THR A 1 448 ? 23.031 2.193 -7.465 1 89 448 THR A N 1
ATOM 3515 C CA . THR A 1 448 ? 24.109 1.724 -6.613 1 89 448 THR A CA 1
ATOM 3516 C C . THR A 1 448 ? 25.469 2.125 -7.191 1 89 448 THR A C 1
ATOM 3518 O O . THR A 1 448 ? 26.391 2.447 -6.445 1 89 448 THR A O 1
ATOM 3521 N N . GLU A 1 449 ? 25.547 2.1 -8.453 1 92.19 449 GLU A N 1
ATOM 3522 C CA . GLU A 1 449 ? 26.781 2.529 -9.086 1 92.19 449 GLU A CA 1
ATOM 3523 C C . GLU A 1 449 ? 27.031 4.02 -8.867 1 92.19 449 GLU A C 1
ATOM 3525 O O . GLU A 1 449 ? 28.172 4.445 -8.703 1 92.19 449 GLU A O 1
ATOM 3530 N N . VAL A 1 450 ? 25.984 4.777 -8.906 1 93.25 450 VAL A N 1
ATOM 3531 C CA . VAL A 1 450 ? 26.094 6.207 -8.633 1 93.25 450 VAL A CA 1
ATOM 3532 C C . VAL A 1 450 ? 26.609 6.426 -7.215 1 93.25 450 VAL A C 1
ATOM 3534 O O . VAL A 1 450 ? 27.469 7.277 -6.988 1 93.25 450 VAL A O 1
ATOM 3537 N N . VAL A 1 451 ? 26.125 5.66 -6.297 1 92.75 451 VAL A N 1
ATOM 3538 C CA . VAL A 1 451 ? 26.562 5.754 -4.902 1 92.75 451 VAL A CA 1
ATOM 3539 C C . VAL A 1 451 ? 28.047 5.445 -4.797 1 92.75 451 VAL A C 1
ATOM 3541 O O . VAL A 1 451 ? 28.781 6.156 -4.109 1 92.75 451 VAL A O 1
ATOM 3544 N N . ILE A 1 452 ? 28.5 4.441 -5.5 1 93.81 452 ILE A N 1
ATOM 3545 C CA . ILE A 1 452 ? 29.891 4.035 -5.496 1 93.81 452 ILE A CA 1
ATOM 3546 C C . ILE A 1 452 ? 30.766 5.148 -6.086 1 93.81 452 ILE A C 1
ATOM 3548 O O . ILE A 1 452 ? 31.766 5.543 -5.496 1 93.81 452 ILE A O 1
ATOM 3552 N N . ARG A 1 453 ? 30.328 5.672 -7.176 1 95.12 453 ARG A N 1
ATOM 3553 C CA . ARG A 1 453 ? 31.094 6.684 -7.895 1 95.12 453 ARG A CA 1
ATOM 3554 C C . ARG A 1 453 ? 31.125 8 -7.129 1 95.12 453 ARG A C 1
ATOM 3556 O O . ARG A 1 453 ? 32.156 8.664 -7.059 1 95.12 453 ARG A O 1
ATOM 3563 N N . SER A 1 454 ? 30.016 8.406 -6.613 1 95.12 454 SER A N 1
ATOM 3564 C CA . SER A 1 454 ? 29.953 9.648 -5.84 1 95.12 454 SER A CA 1
ATOM 3565 C C . SER A 1 454 ? 30.844 9.57 -4.609 1 95.12 454 SER A C 1
ATOM 3567 O O . SER A 1 454 ? 31.453 10.57 -4.215 1 95.12 454 SER A O 1
ATOM 3569 N N . ALA A 1 455 ? 30.875 8.422 -4 1 93.75 455 ALA A N 1
ATOM 3570 C CA . ALA A 1 455 ? 31.734 8.234 -2.828 1 93.75 455 ALA A CA 1
ATOM 3571 C C . ALA A 1 455 ? 33.188 8.422 -3.182 1 93.75 455 ALA A C 1
ATOM 3573 O O . ALA A 1 455 ? 34 8.773 -2.324 1 93.75 455 ALA A O 1
ATOM 3574 N N . ARG A 1 456 ? 33.5 8.195 -4.473 1 94.19 456 ARG A N 1
ATOM 3575 C CA . ARG A 1 456 ? 34.875 8.336 -4.945 1 94.19 456 ARG A CA 1
ATOM 3576 C C . ARG A 1 456 ? 35.156 9.758 -5.43 1 94.19 456 ARG A C 1
ATOM 3578 O O . ARG A 1 456 ? 36.25 10.07 -5.887 1 94.19 456 ARG A O 1
ATOM 3585 N N . GLY A 1 457 ? 34.125 10.609 -5.477 1 95 457 GLY A N 1
ATOM 3586 C CA . GLY A 1 457 ? 34.281 12.016 -5.82 1 95 457 GLY A CA 1
ATOM 3587 C C . GLY A 1 457 ? 33.812 12.352 -7.223 1 95 457 GLY A C 1
ATOM 3588 O O . GLY A 1 457 ? 34 13.477 -7.688 1 95 457 GLY A O 1
ATOM 3589 N N . ASP A 1 458 ? 33.219 11.336 -7.863 1 96.62 458 ASP A N 1
ATOM 3590 C CA . ASP A 1 458 ? 32.688 11.609 -9.195 1 96.62 458 ASP A CA 1
ATOM 3591 C C . ASP A 1 458 ? 31.547 12.617 -9.141 1 96.62 458 ASP A C 1
ATOM 3593 O O . ASP A 1 458 ? 30.781 12.641 -8.18 1 96.62 458 ASP A O 1
ATOM 3597 N N . ARG A 1 459 ? 31.484 13.438 -10.148 1 97.19 459 ARG A N 1
ATOM 3598 C CA . ARG A 1 459 ? 30.422 14.422 -10.312 1 97.19 459 ARG A CA 1
ATOM 3599 C C . ARG A 1 459 ? 29.656 14.203 -11.609 1 97.19 459 ARG A C 1
ATOM 3601 O O . ARG A 1 459 ? 30.109 13.453 -12.484 1 97.19 459 ARG A O 1
ATOM 3608 N N . PRO A 1 460 ? 28.469 14.773 -11.711 1 97.44 460 PRO A N 1
ATOM 3609 C CA . PRO A 1 460 ? 27.75 14.648 -12.984 1 97.44 460 PRO A CA 1
ATOM 3610 C C . PRO A 1 460 ? 28.516 15.234 -14.164 1 97.44 460 PRO A C 1
ATOM 3612 O O . PRO A 1 460 ? 29.344 16.125 -13.984 1 97.44 460 PRO A O 1
ATOM 3615 N N . ILE A 1 461 ? 28.203 14.695 -15.352 1 96.88 461 ILE A N 1
ATOM 3616 C CA . ILE A 1 461 ? 28.797 15.203 -16.578 1 96.88 461 ILE A CA 1
ATOM 3617 C C . ILE A 1 461 ? 28.062 16.469 -17.031 1 96.88 461 ILE A C 1
ATOM 3619 O O . ILE A 1 461 ? 26.828 16.516 -17 1 96.88 461 ILE A O 1
ATOM 3623 N N . ARG A 1 462 ? 28.797 17.453 -17.391 1 97.12 462 ARG A N 1
ATOM 3624 C CA . ARG A 1 462 ? 28.188 18.688 -17.844 1 97.12 462 ARG A CA 1
ATOM 3625 C C . ARG A 1 462 ? 27.328 18.438 -19.094 1 97.12 462 ARG A C 1
ATOM 3627 O O . ARG A 1 462 ? 27.828 17.953 -20.109 1 97.12 462 ARG A O 1
ATOM 3634 N N . PRO A 1 463 ? 26.078 18.781 -18.984 1 96.5 463 PRO A N 1
ATOM 3635 C CA . PRO A 1 463 ? 25.234 18.656 -20.172 1 96.5 463 PRO A CA 1
ATOM 3636 C C . PRO A 1 463 ? 25.672 19.594 -21.297 1 96.5 463 PRO A C 1
ATOM 3638 O O . PRO A 1 463 ? 26.047 20.734 -21.047 1 96.5 463 PRO A O 1
ATOM 3641 N N . THR A 1 464 ? 25.531 19.125 -22.594 1 93.25 464 THR A N 1
ATOM 3642 C CA . THR A 1 464 ? 25.922 19.938 -23.734 1 93.25 464 THR A CA 1
ATOM 3643 C C . THR A 1 464 ? 24.719 20.266 -24.609 1 93.25 464 THR A C 1
ATOM 3645 O O . THR A 1 464 ? 24.828 21.047 -25.562 1 93.25 464 THR A O 1
ATOM 3648 N N . ASP A 1 465 ? 23.672 19.719 -24.281 1 94.31 465 ASP A N 1
ATOM 3649 C CA . ASP A 1 465 ? 22.438 19.969 -25.031 1 94.31 465 ASP A CA 1
ATOM 3650 C C . ASP A 1 465 ? 22.094 21.453 -25.047 1 94.31 465 ASP A C 1
ATOM 3652 O O . ASP A 1 465 ? 22.047 22.109 -24 1 94.31 465 ASP A O 1
ATOM 3656 N N . GLN A 1 466 ? 21.766 22 -26.188 1 94.69 466 GLN A N 1
ATOM 3657 C CA . GLN A 1 466 ? 21.469 23.422 -26.375 1 94.69 466 GLN A CA 1
ATOM 3658 C C . GLN A 1 466 ? 20.25 23.828 -25.562 1 94.69 466 GLN A C 1
ATOM 3660 O O . GLN A 1 466 ? 20.172 24.953 -25.062 1 94.69 466 GLN A O 1
ATOM 3665 N N . ARG A 1 467 ? 19.359 22.953 -25.484 1 95.62 467 ARG A N 1
ATOM 3666 C CA . ARG A 1 467 ? 18.125 23.266 -24.766 1 95.62 467 ARG A CA 1
ATOM 3667 C C . ARG A 1 467 ? 18.406 23.484 -23.281 1 95.62 467 ARG A C 1
ATOM 3669 O O . ARG A 1 467 ? 17.781 24.328 -22.641 1 95.62 467 ARG A O 1
ATOM 3676 N N . VAL A 1 468 ? 19.281 22.734 -22.734 1 97.19 468 VAL A N 1
ATOM 3677 C CA . VAL A 1 468 ? 19.641 22.859 -21.328 1 97.19 468 VAL A CA 1
ATOM 3678 C C . VAL A 1 468 ? 20.328 24.188 -21.078 1 97.19 468 VAL A C 1
ATOM 3680 O O . VAL A 1 468 ? 20.094 24.844 -20.062 1 97.19 468 VAL A O 1
ATOM 3683 N N . LEU A 1 469 ? 21.109 24.594 -22.047 1 95.62 469 LEU A N 1
ATOM 3684 C CA . LEU A 1 469 ? 21.766 25.891 -21.953 1 95.62 469 LEU A CA 1
ATOM 3685 C C . LEU A 1 469 ? 20.734 27.016 -22 1 95.62 469 LEU A C 1
ATOM 3687 O O . LEU A 1 469 ? 20.828 27.984 -21.25 1 95.62 469 LEU A O 1
ATOM 3691 N N . GLU A 1 470 ? 19.781 26.828 -22.844 1 95.88 470 GLU A N 1
ATOM 3692 C CA . GLU A 1 470 ? 18.719 27.828 -22.969 1 95.88 470 GLU A CA 1
ATOM 3693 C C . GLU A 1 470 ? 17.875 27.906 -21.703 1 95.88 470 GLU A C 1
ATOM 3695 O O . GLU A 1 470 ? 17.297 28.953 -21.406 1 95.88 470 GLU A O 1
ATOM 3700 N N . ARG A 1 471 ? 17.891 26.875 -20.953 1 97.06 471 ARG A N 1
ATOM 3701 C CA . ARG A 1 471 ? 17.109 26.844 -19.703 1 97.06 471 ARG A CA 1
ATOM 3702 C C . ARG A 1 471 ? 17.875 27.516 -18.578 1 97.06 471 ARG A C 1
ATOM 3704 O O . ARG A 1 471 ? 17.312 27.734 -17.484 1 97.06 471 ARG A O 1
ATOM 3711 N N . GLY A 1 472 ? 19.156 27.812 -18.859 1 94.94 472 GLY A N 1
ATOM 3712 C CA . GLY A 1 472 ? 19.812 28.656 -17.875 1 94.94 472 GLY A CA 1
ATOM 3713 C C . GLY A 1 472 ? 21.109 28.047 -17.359 1 94.94 472 GLY A C 1
ATOM 3714 O O . GLY A 1 472 ? 21.781 28.625 -16.5 1 94.94 472 GLY A O 1
ATOM 3715 N N . LEU A 1 473 ? 21.484 26.859 -17.875 1 96.88 473 LEU A N 1
ATOM 3716 C CA . LEU A 1 473 ? 22.719 26.25 -17.406 1 96.88 473 LEU A CA 1
ATOM 3717 C C . LEU A 1 473 ? 23.922 26.906 -18.078 1 96.88 473 LEU A C 1
ATOM 3719 O O . LEU A 1 473 ? 24.594 26.281 -18.906 1 96.88 473 LEU A O 1
ATOM 3723 N N . ASP A 1 474 ? 24.344 28.031 -17.656 1 94.69 474 ASP A N 1
ATOM 3724 C CA . ASP A 1 474 ? 25.516 28.703 -18.172 1 94.69 474 ASP A CA 1
ATOM 3725 C C . ASP A 1 474 ? 26.766 28.359 -17.375 1 94.69 474 ASP A C 1
ATOM 3727 O O . ASP A 1 474 ? 26.703 27.5 -16.484 1 94.69 474 ASP A O 1
ATOM 3731 N N . ASP A 1 475 ? 27.844 28.953 -17.656 1 95.88 475 ASP A N 1
ATOM 3732 C CA . ASP A 1 475 ? 29.125 28.625 -17.031 1 95.88 475 ASP A CA 1
ATOM 3733 C C . ASP A 1 475 ? 29.109 28.953 -15.547 1 95.88 475 ASP A C 1
ATOM 3735 O O . ASP A 1 475 ? 29.672 28.219 -14.734 1 95.88 475 ASP A O 1
ATOM 3739 N N . ASN A 1 476 ? 28.516 30.031 -15.234 1 95.19 476 ASN A N 1
ATOM 3740 C CA . ASN A 1 476 ? 28.453 30.438 -13.836 1 95.19 476 ASN A CA 1
ATOM 3741 C C . ASN A 1 476 ? 27.656 29.453 -12.984 1 95.19 476 ASN A C 1
ATOM 3743 O O . ASN A 1 476 ? 28.125 29.031 -11.922 1 95.19 476 ASN A O 1
ATOM 3747 N N . LEU A 1 477 ? 26.516 29.125 -13.469 1 96.81 477 LEU A N 1
ATOM 3748 C CA . LEU A 1 477 ? 25.688 28.188 -12.719 1 96.81 477 LEU A CA 1
ATOM 3749 C C . LEU A 1 477 ? 26.391 26.828 -12.625 1 96.81 477 LEU A C 1
ATOM 3751 O O . LEU A 1 477 ? 26.344 26.172 -11.578 1 96.81 477 LEU A O 1
ATOM 3755 N N . TRP A 1 478 ? 26.984 26.391 -13.672 1 97.56 478 TRP A N 1
ATOM 3756 C CA . TRP A 1 478 ? 27.672 25.109 -13.648 1 97.56 478 TRP A CA 1
ATOM 3757 C C . TRP A 1 478 ? 28.781 25.109 -12.602 1 97.56 478 TRP A C 1
ATOM 3759 O O . TRP A 1 478 ? 28.953 24.141 -11.867 1 97.56 478 TRP A O 1
ATOM 3769 N N . MET A 1 479 ? 29.531 26.188 -12.57 1 97.25 479 MET A N 1
ATOM 3770 C CA . MET A 1 479 ? 30.578 26.328 -11.57 1 97.25 479 MET A CA 1
ATOM 3771 C C . MET A 1 479 ? 30.016 26.234 -10.156 1 97.25 479 MET A C 1
ATOM 3773 O O . MET A 1 479 ? 30.578 25.562 -9.297 1 97.25 479 MET A O 1
ATOM 3777 N N . LEU A 1 480 ? 28.953 26.891 -9.922 1 97.5 480 LEU A N 1
ATOM 3778 C CA . LEU A 1 480 ? 28.312 26.875 -8.609 1 97.5 480 LEU A CA 1
ATOM 3779 C C . LEU A 1 480 ? 27.859 25.469 -8.242 1 97.5 480 LEU A C 1
ATOM 3781 O O . LEU A 1 480 ? 28.047 25.016 -7.109 1 97.5 480 LEU A O 1
ATOM 3785 N N . LEU A 1 481 ? 27.219 24.766 -9.211 1 98.38 481 LEU A N 1
ATOM 3786 C CA . LEU A 1 481 ? 26.781 23.406 -8.953 1 98.38 481 LEU A CA 1
ATOM 3787 C C . LEU A 1 481 ? 27.953 22.516 -8.578 1 98.38 481 LEU A C 1
ATOM 3789 O O . LEU A 1 481 ? 27.859 21.703 -7.652 1 98.38 481 LEU A O 1
ATOM 3793 N N . ASN A 1 482 ? 29 22.688 -9.219 1 98.38 482 ASN A N 1
ATOM 3794 C CA . ASN A 1 482 ? 30.188 21.891 -8.945 1 98.38 482 ASN A CA 1
ATOM 3795 C C . ASN A 1 482 ? 30.719 22.141 -7.531 1 98.38 482 ASN A C 1
ATOM 3797 O O . ASN A 1 482 ? 31.172 21.203 -6.867 1 98.38 482 ASN A O 1
ATOM 3801 N N . GLN A 1 483 ? 30.688 23.359 -7.121 1 98.12 483 GLN A N 1
ATOM 3802 C CA . GLN A 1 483 ? 31.109 23.688 -5.762 1 98.12 483 GLN A CA 1
ATOM 3803 C C . GLN A 1 483 ? 30.203 23.016 -4.73 1 98.12 483 GLN A C 1
ATOM 3805 O O . GLN A 1 483 ? 30.672 22.578 -3.674 1 98.12 483 GLN A O 1
ATOM 3810 N N . CYS A 1 484 ? 28.953 22.953 -5.031 1 98.56 484 CYS A N 1
ATOM 3811 C CA . CYS A 1 484 ? 27.984 22.312 -4.141 1 98.56 484 CYS A CA 1
ATOM 3812 C C . CYS A 1 484 ? 28.25 20.812 -4.031 1 98.56 484 CYS A C 1
ATOM 3814 O O . CYS A 1 484 ? 27.891 20.188 -3.031 1 98.56 484 CYS A O 1
ATOM 3816 N N . TRP A 1 485 ? 28.875 20.203 -5.062 1 98.44 485 TRP A N 1
ATOM 3817 C CA . TRP A 1 485 ? 29.094 18.766 -5.109 1 98.44 485 TRP A CA 1
ATOM 3818 C C . TRP A 1 485 ? 30.469 18.406 -4.555 1 98.44 485 TRP A C 1
ATOM 3820 O O . TRP A 1 485 ? 30.984 17.297 -4.793 1 98.44 485 TRP A O 1
ATOM 3830 N N . ALA A 1 486 ? 31.062 19.328 -3.832 1 97.88 486 ALA A N 1
ATOM 3831 C CA . ALA A 1 486 ? 32.344 19.016 -3.172 1 97.88 486 ALA A CA 1
ATOM 3832 C C . ALA A 1 486 ? 32.188 17.766 -2.297 1 97.88 486 ALA A C 1
ATOM 3834 O O . ALA A 1 486 ? 31.188 17.578 -1.628 1 97.88 486 ALA A O 1
ATOM 3835 N N . LEU A 1 487 ? 33.219 16.969 -2.281 1 96.31 487 LEU A N 1
ATOM 3836 C CA . LEU A 1 487 ? 33.188 15.727 -1.526 1 96.31 487 LEU A CA 1
ATOM 3837 C C . LEU A 1 487 ? 33.094 15.992 -0.028 1 96.31 487 LEU A C 1
ATOM 3839 O O . LEU A 1 487 ? 32.344 15.336 0.681 1 96.31 487 LEU A O 1
ATOM 3843 N N . GLU A 1 488 ? 33.875 17 0.412 1 95.5 488 GLU A N 1
ATOM 3844 C CA . GLU A 1 488 ? 33.812 17.391 1.82 1 95.5 488 GLU A CA 1
ATOM 3845 C C . GLU A 1 488 ? 32.688 18.375 2.084 1 95.5 488 GLU A C 1
ATOM 3847 O O . GLU A 1 488 ? 32.625 19.438 1.441 1 95.5 488 GLU A O 1
ATOM 3852 N N . ALA A 1 489 ? 31.906 18.109 3.002 1 95.94 489 ALA A N 1
ATOM 3853 C CA . ALA A 1 489 ? 30.719 18.922 3.307 1 95.94 489 ALA A CA 1
ATOM 3854 C C . ALA A 1 489 ? 31.109 20.359 3.627 1 95.94 489 ALA A C 1
ATOM 3856 O O . ALA A 1 489 ? 30.391 21.297 3.279 1 95.94 489 ALA A O 1
ATOM 3857 N N . THR A 1 490 ? 32.219 20.578 4.246 1 96.12 490 THR A N 1
ATOM 3858 C CA . THR A 1 490 ? 32.656 21.891 4.699 1 96.12 490 THR A CA 1
ATOM 3859 C C . THR A 1 490 ? 33.062 22.766 3.518 1 96.12 490 THR A C 1
ATOM 3861 O O . THR A 1 490 ? 33.188 23.984 3.652 1 96.12 490 THR A O 1
ATOM 3864 N N . ASP A 1 491 ? 33.312 22.172 2.389 1 97.5 491 ASP A N 1
ATOM 3865 C CA . ASP A 1 491 ? 33.781 22.922 1.221 1 97.5 491 ASP A CA 1
ATOM 3866 C C . ASP A 1 491 ? 32.594 23.438 0.4 1 97.5 491 ASP A C 1
ATOM 3868 O O . ASP A 1 491 ? 32.781 24.172 -0.575 1 97.5 491 ASP A O 1
ATOM 3872 N N . ARG A 1 492 ? 31.406 23.141 0.815 1 97.94 492 ARG A N 1
ATOM 3873 C CA . ARG A 1 492 ? 30.219 23.531 0.068 1 97.94 492 ARG A CA 1
ATOM 3874 C C . ARG A 1 492 ? 29.703 24.891 0.547 1 97.94 492 ARG A C 1
ATOM 3876 O O . ARG A 1 492 ? 29.766 25.203 1.739 1 97.94 492 ARG A O 1
ATOM 3883 N N . PRO A 1 493 ? 29.188 25.672 -0.365 1 97.94 493 PRO A N 1
ATOM 3884 C CA . PRO A 1 493 ? 28.609 26.953 0.054 1 97.94 493 PRO A CA 1
ATOM 3885 C C . PRO A 1 493 ? 27.297 26.766 0.831 1 97.94 493 PRO A C 1
ATOM 3887 O O . PRO A 1 493 ? 26.703 25.703 0.796 1 97.94 493 PRO A O 1
ATOM 3890 N N . ASP A 1 494 ? 26.969 27.781 1.571 1 97.75 494 ASP A N 1
ATOM 3891 C CA . ASP A 1 494 ? 25.641 27.75 2.188 1 97.75 494 ASP A CA 1
ATOM 3892 C C . ASP A 1 494 ? 24.594 28.359 1.261 1 97.75 494 ASP A C 1
ATOM 3894 O O . ASP A 1 494 ? 24.922 28.844 0.177 1 97.75 494 ASP A O 1
ATOM 3898 N N . ILE A 1 495 ? 23.406 28.266 1.618 1 98.19 495 ILE A N 1
ATOM 3899 C CA . ILE A 1 495 ? 22.297 28.625 0.743 1 98.19 495 ILE A CA 1
ATOM 3900 C C . ILE A 1 495 ? 22.312 30.125 0.474 1 98.19 495 ILE A C 1
ATOM 3902 O O . ILE A 1 495 ? 21.984 30.578 -0.625 1 98.19 495 ILE A O 1
ATOM 3906 N N . GLN A 1 496 ? 22.703 30.969 1.422 1 96.5 496 GLN A N 1
ATOM 3907 C CA . GLN A 1 496 ? 22.766 32.406 1.238 1 96.5 496 GLN A CA 1
ATOM 3908 C C . GLN A 1 496 ? 23.812 32.781 0.186 1 96.5 496 GLN A C 1
ATOM 3910 O O . GLN A 1 496 ? 23.547 33.625 -0.679 1 96.5 496 GLN A O 1
ATOM 3915 N N . GLU A 1 497 ? 24.906 32.156 0.298 1 96.06 497 GLU A N 1
ATOM 3916 C CA . GLU A 1 497 ? 25.984 32.406 -0.674 1 96.06 497 GLU A CA 1
ATOM 3917 C C . GLU A 1 497 ? 25.531 32 -2.08 1 96.06 497 GLU A C 1
ATOM 3919 O O . GLU A 1 497 ? 25.828 32.688 -3.051 1 96.06 497 GLU A O 1
ATOM 3924 N N . LEU A 1 498 ? 24.875 30.891 -2.191 1 96.12 498 LEU A N 1
ATOM 3925 C CA . LEU A 1 498 ? 24.422 30.391 -3.484 1 96.12 498 LEU A CA 1
ATOM 3926 C C . LEU A 1 498 ? 23.453 31.375 -4.141 1 96.12 498 LEU A C 1
ATOM 3928 O O . LEU A 1 498 ? 23.562 31.656 -5.332 1 96.12 498 LEU A O 1
ATOM 3932 N N . ILE A 1 499 ? 22.5 31.891 -3.365 1 96.12 499 ILE A N 1
ATOM 3933 C CA . ILE A 1 499 ? 21.5 32.812 -3.893 1 96.12 499 ILE A CA 1
ATOM 3934 C C . ILE A 1 499 ? 22.172 34.125 -4.328 1 96.12 499 ILE A C 1
ATOM 3936 O O . ILE A 1 499 ? 21.844 34.656 -5.391 1 96.12 499 ILE A O 1
ATOM 3940 N N . GLN A 1 500 ? 23.125 34.562 -3.598 1 94.62 500 GLN A N 1
ATOM 3941 C CA . GLN A 1 500 ? 23.828 35.812 -3.908 1 94.62 500 GLN A CA 1
ATOM 3942 C C . GLN A 1 500 ? 24.625 35.688 -5.203 1 94.62 500 GLN A C 1
ATOM 3944 O O . GLN A 1 500 ? 24.688 36.625 -5.996 1 94.62 500 GLN A O 1
ATOM 3949 N N . ARG A 1 501 ? 25.188 34.562 -5.402 1 91.81 501 ARG A N 1
ATOM 3950 C CA . ARG A 1 501 ? 26.062 34.375 -6.551 1 91.81 501 ARG A CA 1
ATOM 3951 C C . ARG A 1 501 ? 25.25 34.062 -7.809 1 91.81 501 ARG A C 1
ATOM 3953 O O . ARG A 1 501 ? 25.766 34.156 -8.922 1 91.81 501 ARG A O 1
ATOM 3960 N N . LEU A 1 502 ? 24.062 33.625 -7.652 1 87.5 502 LEU A N 1
ATOM 3961 C CA . LEU A 1 502 ? 23.203 33.375 -8.805 1 87.5 502 LEU A CA 1
ATOM 3962 C C . LEU A 1 502 ? 22.703 34.688 -9.414 1 87.5 502 LEU A C 1
ATOM 3964 O O . LEU A 1 502 ? 22.406 34.75 -10.602 1 87.5 502 LEU A O 1
ATOM 3968 N N . GLN A 1 503 ? 22.562 35.75 -8.547 1 73.94 503 GLN A N 1
ATOM 3969 C CA . GLN A 1 503 ? 22.141 37.062 -9.023 1 73.94 503 GLN A CA 1
ATOM 3970 C C . GLN A 1 503 ? 23.234 37.75 -9.82 1 73.94 503 GLN A C 1
ATOM 3972 O O . GLN A 1 503 ? 22.969 38.438 -10.805 1 73.94 503 GLN A O 1
ATOM 3977 N N . MET B 1 1 ? -26.844 -41.531 -8.961 1 29.7 1 MET B N 1
ATOM 3978 C CA . MET B 1 1 ? -28.219 -41.594 -9.453 1 29.7 1 MET B CA 1
ATOM 3979 C C . MET B 1 1 ? -28.375 -42.781 -10.422 1 29.7 1 MET B C 1
ATOM 3981 O O . MET B 1 1 ? -27.797 -42.781 -11.5 1 29.7 1 MET B O 1
ATOM 3985 N N . GLY B 1 2 ? -28.406 -43.969 -9.836 1 34.34 2 GLY B N 1
ATOM 3986 C CA . GLY B 1 2 ? -28.5 -45.219 -10.609 1 34.34 2 GLY B CA 1
ATOM 3987 C C . GLY B 1 2 ? -29.641 -45.219 -11.609 1 34.34 2 GLY B C 1
ATOM 3988 O O . GLY B 1 2 ? -30.547 -44.375 -11.523 1 34.34 2 GLY B O 1
ATOM 3989 N N . PRO B 1 3 ? -29.453 -45.844 -12.773 1 36.91 3 PRO B N 1
ATOM 3990 C CA . PRO B 1 3 ? -30.531 -45.969 -13.75 1 36.91 3 PRO B CA 1
ATOM 3991 C C . PRO B 1 3 ? -31.828 -46.5 -13.133 1 36.91 3 PRO B C 1
ATOM 3993 O O . PRO B 1 3 ? -31.859 -47.594 -12.57 1 36.91 3 PRO B O 1
ATOM 3996 N N . ARG B 1 4 ? -32.562 -45.719 -12.414 1 41.66 4 ARG B N 1
ATOM 3997 C CA . ARG B 1 4 ? -33.906 -46.219 -12.195 1 41.66 4 ARG B CA 1
ATOM 3998 C C . ARG B 1 4 ? -34.469 -46.906 -13.453 1 41.66 4 ARG B C 1
ATOM 4000 O O . ARG B 1 4 ? -34.062 -46.562 -14.57 1 41.66 4 ARG B O 1
ATOM 4007 N N . GLY B 1 5 ? -34.938 -48.188 -13.352 1 43.41 5 GLY B N 1
ATOM 4008 C CA . GLY B 1 5 ? -35.625 -49.062 -14.273 1 43.41 5 GLY B CA 1
ATOM 4009 C C . GLY B 1 5 ? -36.5 -48.312 -15.266 1 43.41 5 GLY B C 1
ATOM 4010 O O . GLY B 1 5 ? -37.531 -48.844 -15.695 1 43.41 5 GLY B O 1
ATOM 4011 N N . ALA B 1 6 ? -36.406 -47.219 -15.406 1 52.5 6 ALA B N 1
ATOM 4012 C CA . ALA B 1 6 ? -37.406 -46.594 -16.266 1 52.5 6 ALA B CA 1
ATOM 4013 C C . ALA B 1 6 ? -37.312 -47.125 -17.688 1 52.5 6 ALA B C 1
ATOM 4015 O O . ALA B 1 6 ? -36.219 -47.25 -18.25 1 52.5 6 ALA B O 1
ATOM 4016 N N . LEU B 1 7 ? -38.219 -47.812 -18.094 1 61.56 7 LEU B N 1
ATOM 4017 C CA . LEU B 1 7 ? -38.438 -48.312 -19.453 1 61.56 7 LEU B CA 1
ATOM 4018 C C . LEU B 1 7 ? -38.094 -47.219 -20.484 1 61.56 7 LEU B C 1
ATOM 4020 O O . LEU B 1 7 ? -38.438 -46.062 -20.312 1 61.56 7 LEU B O 1
ATOM 4024 N N . ALA B 1 8 ? -37 -47.562 -21.391 1 73.06 8 ALA B N 1
ATOM 4025 C CA . ALA B 1 8 ? -36.594 -46.719 -22.5 1 73.06 8 ALA B CA 1
ATOM 4026 C C . ALA B 1 8 ? -37.812 -46.344 -23.359 1 73.06 8 ALA B C 1
ATOM 4028 O O . ALA B 1 8 ? -38.5 -47.219 -23.875 1 73.06 8 ALA B O 1
ATOM 4029 N N . VAL B 1 9 ? -38.219 -45.062 -23.203 1 77.81 9 VAL B N 1
ATOM 4030 C CA . VAL B 1 9 ? -39.438 -44.688 -23.938 1 77.81 9 VAL B CA 1
ATOM 4031 C C . VAL B 1 9 ? -39.094 -43.531 -24.891 1 77.81 9 VAL B C 1
ATOM 4033 O O . VAL B 1 9 ? -38.156 -42.75 -24.625 1 77.81 9 VAL B O 1
ATOM 4036 N N . SER B 1 10 ? -39.594 -43.531 -26.016 1 85.75 10 SER B N 1
ATOM 4037 C CA . SER B 1 10 ? -39.625 -42.406 -26.953 1 85.75 10 SER B CA 1
ATOM 4038 C C . SER B 1 10 ? -41.062 -42 -27.266 1 85.75 10 SER B C 1
ATOM 4040 O O . SER B 1 10 ? -41.875 -42.812 -27.672 1 85.75 10 SER B O 1
ATOM 4042 N N . LEU B 1 11 ? -41.344 -40.75 -27 1 84.06 11 LEU B N 1
ATOM 4043 C CA . LEU B 1 11 ? -42.688 -40.219 -27.188 1 84.06 11 LEU B CA 1
ATOM 4044 C C . LEU B 1 11 ? -43.688 -41.031 -26.406 1 84.06 11 LEU B C 1
ATOM 4046 O O . LEU B 1 11 ? -44.781 -41.344 -26.922 1 84.06 11 LEU B O 1
ATOM 4050 N N . GLY B 1 12 ? -43.344 -41.5 -25.266 1 82.62 12 GLY B N 1
ATOM 4051 C CA . GLY B 1 12 ? -44.219 -42.188 -24.344 1 82.62 12 GLY B CA 1
ATOM 4052 C C . GLY B 1 12 ? -44.375 -43.688 -24.656 1 82.62 12 GLY B C 1
ATOM 4053 O O . GLY B 1 12 ? -45.094 -44.375 -23.969 1 82.62 12 GLY B O 1
ATOM 4054 N N . LYS B 1 13 ? -43.688 -44.219 -25.656 1 87.69 13 LYS B N 1
ATOM 4055 C CA . LYS B 1 13 ? -43.844 -45.625 -26.078 1 87.69 13 LYS B CA 1
ATOM 4056 C C . LYS B 1 13 ? -42.562 -46.406 -25.844 1 87.69 13 LYS B C 1
ATOM 4058 O O . LYS B 1 13 ? -41.469 -45.875 -26.047 1 87.69 13 LYS B O 1
ATOM 4063 N N . THR B 1 14 ? -42.75 -47.625 -25.438 1 87.62 14 THR B N 1
ATOM 4064 C CA . THR B 1 14 ? -41.625 -48.5 -25.25 1 87.62 14 THR B CA 1
ATOM 4065 C C . THR B 1 14 ? -41.156 -49.062 -26.594 1 87.62 14 THR B C 1
ATOM 4067 O O . THR B 1 14 ? -41.844 -48.906 -27.609 1 87.62 14 THR B O 1
ATOM 4070 N N . ALA B 1 15 ? -39.969 -49.625 -26.516 1 87.44 15 ALA B N 1
ATOM 4071 C CA . ALA B 1 15 ? -39.438 -50.219 -27.734 1 87.44 15 ALA B CA 1
ATOM 4072 C C . ALA B 1 15 ? -40.406 -51.219 -28.312 1 87.44 15 ALA B C 1
ATOM 4074 O O . ALA B 1 15 ? -40.594 -51.281 -29.531 1 87.44 15 ALA B O 1
ATOM 4075 N N . ALA B 1 16 ? -41.062 -51.906 -27.453 1 84.94 16 ALA B N 1
ATOM 4076 C CA . ALA B 1 16 ? -42 -52.938 -27.875 1 84.94 16 ALA B CA 1
ATOM 4077 C C . ALA B 1 16 ? -43.25 -52.312 -28.5 1 84.94 16 ALA B C 1
ATOM 4079 O O . ALA B 1 16 ? -43.75 -52.781 -29.5 1 84.94 16 ALA B O 1
ATOM 4080 N N . GLN B 1 17 ? -43.688 -51.312 -27.891 1 88.62 17 GLN B N 1
ATOM 4081 C CA . GLN B 1 17 ? -44.844 -50.594 -28.406 1 88.62 17 GLN B CA 1
ATOM 4082 C C . GLN B 1 17 ? -44.531 -49.938 -29.75 1 88.62 17 GLN B C 1
ATOM 4084 O O . GLN B 1 17 ? -45.375 -49.938 -30.641 1 88.62 17 GLN B O 1
ATOM 4089 N N . ILE B 1 18 ? -43.344 -49.469 -29.828 1 90.44 18 ILE B N 1
ATOM 4090 C CA . ILE B 1 18 ? -42.906 -48.844 -31.078 1 90.44 18 ILE B CA 1
ATOM 4091 C C . ILE B 1 18 ? -42.875 -49.906 -32.188 1 90.44 18 ILE B C 1
ATOM 4093 O O . ILE B 1 18 ? -43.406 -49.688 -33.281 1 90.44 18 ILE B O 1
ATOM 4097 N N . ALA B 1 19 ? -42.312 -51.062 -31.922 1 88.81 19 ALA B N 1
ATOM 4098 C CA . ALA B 1 19 ? -42.25 -52.156 -32.875 1 88.81 19 ALA B CA 1
ATOM 4099 C C . ALA B 1 19 ? -43.656 -52.562 -33.312 1 88.81 19 ALA B C 1
ATOM 4101 O O . ALA B 1 19 ? -43.906 -52.844 -34.5 1 88.81 19 ALA B O 1
ATOM 4102 N N . ALA B 1 20 ? -44.594 -52.531 -32.375 1 88.5 20 ALA B N 1
ATOM 4103 C CA . ALA B 1 20 ? -45.969 -52.906 -32.656 1 88.5 20 ALA B CA 1
ATOM 4104 C C . ALA B 1 20 ? -46.656 -51.875 -33.562 1 88.5 20 ALA B C 1
ATOM 4106 O O . ALA B 1 20 ? -47.469 -52.25 -34.438 1 88.5 20 ALA B O 1
ATOM 4107 N N . ASP B 1 21 ? -46.375 -50.688 -33.312 1 88.38 21 ASP B N 1
ATOM 4108 C CA . ASP B 1 21 ? -46.969 -49.594 -34.062 1 88.38 21 ASP B CA 1
ATOM 4109 C C . ASP B 1 21 ? -46.594 -49.688 -35.562 1 88.38 21 ASP B C 1
ATOM 4111 O O . ASP B 1 21 ? -47.344 -49.281 -36.406 1 88.38 21 ASP B O 1
ATOM 4115 N N . PHE B 1 22 ? -45.406 -50.25 -35.844 1 88.56 22 PHE B N 1
ATOM 4116 C CA . PHE B 1 22 ? -44.906 -50.219 -37.219 1 88.56 22 PHE B CA 1
ATOM 4117 C C . PHE B 1 22 ? -45 -51.594 -37.844 1 88.56 22 PHE B C 1
ATOM 4119 O O . PHE B 1 22 ? -44.656 -51.781 -39.031 1 88.56 22 PHE B O 1
ATOM 4126 N N . ALA B 1 23 ? -45.5 -52.656 -37.156 1 83.69 23 ALA B N 1
ATOM 4127 C CA . ALA B 1 23 ? -45.531 -54.031 -37.594 1 83.69 23 ALA B CA 1
ATOM 4128 C C . ALA B 1 23 ? -46.344 -54.219 -38.875 1 83.69 23 ALA B C 1
ATOM 4130 O O . ALA B 1 23 ? -45.969 -55 -39.75 1 83.69 23 ALA B O 1
ATOM 4131 N N . PRO B 1 24 ? -47.406 -53.438 -39 1 77.81 24 PRO B N 1
ATOM 4132 C CA . PRO B 1 24 ? -48.25 -53.656 -40.188 1 77.81 24 PRO B CA 1
ATOM 4133 C C . PRO B 1 24 ? -47.625 -53.156 -41.469 1 77.81 24 PRO B C 1
ATOM 4135 O O . PRO B 1 24 ? -48.125 -53.406 -42.562 1 77.81 24 PRO B O 1
ATOM 4138 N N . ILE B 1 25 ? -46.625 -52.438 -41.406 1 80.06 25 ILE B N 1
ATOM 4139 C CA . ILE B 1 25 ? -46.062 -51.812 -42.594 1 80.06 25 ILE B CA 1
ATOM 4140 C C . ILE B 1 25 ? -44.844 -52.625 -43.094 1 80.06 25 ILE B C 1
ATOM 4142 O O . ILE B 1 25 ? -43.781 -52.594 -42.469 1 80.06 25 ILE B O 1
ATOM 4146 N N . PRO B 1 26 ? -45.031 -53.344 -44.188 1 77.44 26 PRO B N 1
ATOM 4147 C CA . PRO B 1 26 ? -43.938 -54.156 -44.75 1 77.44 26 PRO B CA 1
ATOM 4148 C C . PRO B 1 26 ? -42.719 -53.344 -45.125 1 77.44 26 PRO B C 1
ATOM 4150 O O . PRO B 1 26 ? -42.844 -52.188 -45.562 1 77.44 26 PRO B O 1
ATOM 4153 N N . GLY B 1 27 ? -41.438 -53.688 -44.844 1 80.94 27 GLY B N 1
ATOM 4154 C CA . GLY B 1 27 ? -40.219 -53.031 -45.312 1 80.94 27 GLY B CA 1
ATOM 4155 C C . GLY B 1 27 ? -39.594 -52.125 -44.25 1 80.94 27 GLY B C 1
ATOM 4156 O O . GLY B 1 27 ? -38.406 -51.75 -44.344 1 80.94 27 GLY B O 1
ATOM 4157 N N . LEU B 1 28 ? -40.469 -51.812 -43.25 1 88.94 28 LEU B N 1
ATOM 4158 C CA . LEU B 1 28 ? -39.969 -50.844 -42.281 1 88.94 28 LEU B CA 1
ATOM 4159 C C . LEU B 1 28 ? -39.25 -51.562 -41.125 1 88.94 28 LEU B C 1
ATOM 4161 O O . LEU B 1 28 ? -38.812 -50.938 -40.156 1 88.94 28 LEU B O 1
ATOM 4165 N N . MET B 1 29 ? -39.156 -52.812 -41.219 1 88.56 29 MET B N 1
ATOM 4166 C CA . MET B 1 29 ? -38.625 -53.625 -40.156 1 88.56 29 MET B CA 1
ATOM 4167 C C . MET B 1 29 ? -37.188 -53.219 -39.812 1 88.56 29 MET B C 1
ATOM 4169 O O . MET B 1 29 ? -36.812 -53.125 -38.625 1 88.56 29 MET B O 1
ATOM 4173 N N . GLY B 1 30 ? -36.375 -52.938 -40.844 1 91.69 30 GLY B N 1
ATOM 4174 C CA . GLY B 1 30 ? -35 -52.531 -40.625 1 91.69 30 GLY B CA 1
ATOM 4175 C C . GLY B 1 30 ? -34.875 -51.188 -39.906 1 91.69 30 GLY B C 1
ATOM 4176 O O . GLY B 1 30 ? -34.125 -51.062 -38.938 1 91.69 30 GLY B O 1
ATOM 4177 N N . ALA B 1 31 ? -35.656 -50.25 -40.312 1 94 31 ALA B N 1
ATOM 4178 C CA . ALA B 1 31 ? -35.656 -48.906 -39.719 1 94 31 ALA B CA 1
ATOM 4179 C C . ALA B 1 31 ? -36.188 -48.969 -38.281 1 94 31 ALA B C 1
ATOM 4181 O O . ALA B 1 31 ? -35.656 -48.281 -37.406 1 94 31 ALA B O 1
ATOM 4182 N N . VAL B 1 32 ? -37.156 -49.75 -38.062 1 94.44 32 VAL B N 1
ATOM 4183 C CA . VAL B 1 32 ? -37.75 -49.906 -36.719 1 94.44 32 VAL B CA 1
ATOM 4184 C C . VAL B 1 32 ? -36.75 -50.531 -35.781 1 94.44 32 VAL B C 1
ATOM 4186 O O . VAL B 1 32 ? -36.656 -50.125 -34.625 1 94.44 32 VAL B O 1
ATOM 4189 N N . GLU B 1 33 ? -36.031 -51.469 -36.25 1 94.12 33 GLU B N 1
ATOM 4190 C CA . GLU B 1 33 ? -35 -52.062 -35.406 1 94.12 33 GLU B CA 1
ATOM 4191 C C . GLU B 1 33 ? -33.938 -51.062 -35.031 1 94.12 33 GLU B C 1
ATOM 4193 O O . GLU B 1 33 ? -33.438 -51.062 -33.875 1 94.12 33 GLU B O 1
ATOM 4198 N N . LEU B 1 34 ? -33.531 -50.25 -35.938 1 95.75 34 LEU B N 1
ATOM 4199 C CA . LEU B 1 34 ? -32.531 -49.188 -35.688 1 95.75 34 LEU B CA 1
ATOM 4200 C C . LEU B 1 34 ? -33.094 -48.188 -34.656 1 95.75 34 LEU B C 1
ATOM 4202 O O . LEU B 1 34 ? -32.375 -47.812 -33.75 1 95.75 34 LEU B O 1
ATOM 4206 N N . LEU B 1 35 ? -34.312 -47.781 -34.812 1 95.69 35 LEU B N 1
ATOM 4207 C CA . LEU B 1 35 ? -34.938 -46.844 -33.875 1 95.69 35 LEU B CA 1
ATOM 4208 C C . LEU B 1 35 ? -35 -47.469 -32.469 1 95.69 35 LEU B C 1
ATOM 4210 O O . LEU B 1 35 ? -34.688 -46.781 -31.484 1 95.69 35 LEU B O 1
ATOM 4214 N N . CYS B 1 36 ? -35.406 -48.656 -32.406 1 94.31 36 CYS B N 1
ATOM 4215 C CA . CYS B 1 36 ? -35.469 -49.344 -31.109 1 94.31 36 CYS B CA 1
ATOM 4216 C C . CYS B 1 36 ? -34.094 -49.406 -30.484 1 94.31 36 CYS B C 1
ATOM 4218 O O . CYS B 1 36 ? -33.938 -49.25 -29.266 1 94.31 36 CYS B O 1
ATOM 4220 N N . GLY B 1 37 ? -33.094 -49.625 -31.297 1 94.38 37 GLY B N 1
ATOM 4221 C CA . GLY B 1 37 ? -31.734 -49.594 -30.812 1 94.38 37 GLY B CA 1
ATOM 4222 C C . GLY B 1 37 ? -31.359 -48.25 -30.234 1 94.38 37 GLY B C 1
ATOM 4223 O O . GLY B 1 37 ? -30.703 -48.156 -29.188 1 94.38 37 GLY B O 1
ATOM 4224 N N . ILE B 1 38 ? -31.703 -47.156 -30.891 1 95.94 38 ILE B N 1
ATOM 4225 C CA . ILE B 1 38 ? -31.438 -45.812 -30.438 1 95.94 38 ILE B CA 1
ATOM 4226 C C . ILE B 1 38 ? -32.125 -45.562 -29.109 1 95.94 38 ILE B C 1
ATOM 4228 O O . ILE B 1 38 ? -31.547 -44.969 -28.188 1 95.94 38 ILE B O 1
ATOM 4232 N N . VAL B 1 39 ? -33.344 -45.969 -28.984 1 94.56 39 VAL B N 1
ATOM 4233 C CA . VAL B 1 39 ? -34.125 -45.781 -27.766 1 94.56 39 VAL B CA 1
ATOM 4234 C C . VAL B 1 39 ? -33.438 -46.469 -26.594 1 94.56 39 VAL B C 1
ATOM 4236 O O . VAL B 1 39 ? -33.375 -45.938 -25.484 1 94.56 39 VAL B O 1
ATOM 4239 N N . GLN B 1 40 ? -32.938 -47.594 -26.844 1 92.44 40 GLN B N 1
ATOM 4240 C CA . GLN B 1 40 ? -32.25 -48.344 -25.797 1 92.44 40 GLN B CA 1
ATOM 4241 C C . GLN B 1 40 ? -30.938 -47.688 -25.422 1 92.44 40 GLN B C 1
ATOM 4243 O O . GLN B 1 40 ? -30.609 -47.562 -24.25 1 92.44 40 GLN B O 1
ATOM 4248 N N . LEU B 1 41 ? -30.172 -47.312 -26.406 1 93.38 41 LEU B N 1
ATOM 4249 C CA . LEU B 1 41 ? -28.875 -46.688 -26.172 1 93.38 41 LEU B CA 1
ATOM 4250 C C . LEU B 1 41 ? -29.031 -45.375 -25.406 1 93.38 41 LEU B C 1
ATOM 4252 O O . LEU B 1 41 ? -28.188 -45.031 -24.578 1 93.38 41 LEU B O 1
ATOM 4256 N N . CYS B 1 42 ? -30.016 -44.656 -25.719 1 93.06 42 CYS B N 1
ATOM 4257 C CA . CYS B 1 42 ? -30.219 -43.312 -25.172 1 93.06 42 CYS B CA 1
ATOM 4258 C C . CYS B 1 42 ? -30.297 -43.375 -23.656 1 93.06 42 CYS B C 1
ATOM 4260 O O . CYS B 1 42 ? -29.844 -42.438 -22.969 1 93.06 42 CYS B O 1
ATOM 4262 N N . GLU B 1 43 ? -30.734 -44.375 -23.125 1 90.38 43 GLU B N 1
ATOM 4263 C CA . GLU B 1 43 ? -30.875 -44.531 -21.672 1 90.38 43 GLU B CA 1
ATOM 4264 C C . GLU B 1 43 ? -29.5 -44.625 -21 1 90.38 43 GLU B C 1
ATOM 4266 O O . GLU B 1 43 ? -29.359 -44.344 -19.812 1 90.38 43 GLU B O 1
ATOM 4271 N N . ASN B 1 44 ? -28.609 -45 -21.766 1 90.94 44 ASN B N 1
ATOM 4272 C CA . ASN B 1 44 ? -27.281 -45.219 -21.219 1 90.94 44 ASN B CA 1
ATOM 4273 C C . ASN B 1 44 ? -26.359 -44.031 -21.453 1 90.94 44 ASN B C 1
ATOM 4275 O O . ASN B 1 44 ? -25.188 -44.062 -21.062 1 90.94 44 ASN B O 1
ATOM 4279 N N . VAL B 1 45 ? -26.844 -43.094 -22.062 1 91.31 45 VAL B N 1
ATOM 4280 C CA . VAL B 1 45 ? -26.062 -41.875 -22.266 1 91.31 45 VAL B CA 1
ATOM 4281 C C . VAL B 1 45 ? -25.938 -41.125 -20.938 1 91.31 45 VAL B C 1
ATOM 4283 O O . VAL B 1 45 ? -26.938 -40.844 -20.281 1 91.31 45 VAL B O 1
ATOM 4286 N N . THR B 1 46 ? -24.719 -40.781 -20.578 1 88.69 46 THR B N 1
ATOM 4287 C CA . THR B 1 46 ? -24.5 -40.188 -19.266 1 88.69 46 THR B CA 1
ATOM 4288 C C . THR B 1 46 ? -24.281 -38.688 -19.375 1 88.69 46 THR B C 1
ATOM 4290 O O . THR B 1 46 ? -24.469 -37.969 -18.391 1 88.69 46 THR B O 1
ATOM 4293 N N . SER B 1 47 ? -23.781 -38.188 -20.438 1 90.38 47 SER B N 1
ATOM 4294 C CA . SER B 1 47 ? -23.562 -36.781 -20.672 1 90.38 47 SER B CA 1
ATOM 4295 C C . SER B 1 47 ? -24.422 -36.281 -21.828 1 90.38 47 SER B C 1
ATOM 4297 O O . SER B 1 47 ? -24.641 -37 -22.812 1 90.38 47 SER B O 1
ATOM 4299 N N . ASN B 1 48 ? -24.875 -34.969 -21.781 1 93.88 48 ASN B N 1
ATOM 4300 C CA . ASN B 1 48 ? -25.781 -34.375 -22.766 1 93.88 48 ASN B CA 1
ATOM 4301 C C . ASN B 1 48 ? -27.047 -35.188 -22.922 1 93.88 48 ASN B C 1
ATOM 4303 O O . ASN B 1 48 ? -27.484 -35.5 -24.031 1 93.88 48 ASN B O 1
ATOM 4307 N N . ARG B 1 49 ? -27.562 -35.625 -21.844 1 92.62 49 ARG B N 1
ATOM 4308 C CA . ARG B 1 49 ? -28.688 -36.562 -21.812 1 92.62 49 ARG B CA 1
ATOM 4309 C C . ARG B 1 49 ? -29.938 -35.938 -22.438 1 92.62 49 ARG B C 1
ATOM 4311 O O . ARG B 1 49 ? -30.641 -36.562 -23.203 1 92.62 49 ARG B O 1
ATOM 4318 N N . HIS B 1 50 ? -30.188 -34.781 -22.141 1 93.5 50 HIS B N 1
ATOM 4319 C CA . HIS B 1 50 ? -31.391 -34.125 -22.625 1 93.5 50 HIS B CA 1
ATOM 4320 C C . HIS B 1 50 ? -31.344 -33.938 -24.141 1 93.5 50 HIS B C 1
ATOM 4322 O O . HIS B 1 50 ? -32.344 -34.125 -24.828 1 93.5 50 HIS B O 1
ATOM 4328 N N . ALA B 1 51 ? -30.188 -33.531 -24.562 1 94.81 51 ALA B N 1
ATOM 4329 C CA . ALA B 1 51 ? -30.031 -33.406 -26 1 94.81 51 ALA B CA 1
ATOM 4330 C C . ALA B 1 51 ? -30.172 -34.75 -26.703 1 94.81 51 ALA B C 1
ATOM 4332 O O . ALA B 1 51 ? -30.766 -34.844 -27.781 1 94.81 51 ALA B O 1
ATOM 4333 N N . ALA B 1 52 ? -29.688 -35.781 -26.094 1 95.19 52 ALA B N 1
ATOM 4334 C CA . ALA B 1 52 ? -29.812 -37.125 -26.641 1 95.19 52 ALA B CA 1
ATOM 4335 C C . ALA B 1 52 ? -31.281 -37.562 -26.672 1 95.19 52 ALA B C 1
ATOM 4337 O O . ALA B 1 52 ? -31.719 -38.188 -27.625 1 95.19 52 ALA B O 1
ATOM 4338 N N . PHE B 1 53 ? -32.031 -37.219 -25.672 1 94.38 53 PHE B N 1
ATOM 4339 C CA . PHE B 1 53 ? -33.438 -37.562 -25.609 1 94.38 53 PHE B CA 1
ATOM 4340 C C . PHE B 1 53 ? -34.219 -36.844 -26.719 1 94.38 53 PHE B C 1
ATOM 4342 O O . PHE B 1 53 ? -35.094 -37.469 -27.359 1 94.38 53 PHE B O 1
ATOM 4349 N N . GLN B 1 54 ? -33.875 -35.656 -26.875 1 94.19 54 GLN B N 1
ATOM 4350 C CA . GLN B 1 54 ? -34.5 -34.938 -27.969 1 94.19 54 GLN B CA 1
ATOM 4351 C C . GLN B 1 54 ? -34.219 -35.594 -29.312 1 94.19 54 GLN B C 1
ATOM 4353 O O . GLN B 1 54 ? -35.094 -35.719 -30.156 1 94.19 54 GLN B O 1
ATOM 4358 N N . LEU B 1 55 ? -32.969 -35.938 -29.484 1 95.12 55 LEU B N 1
ATOM 4359 C CA . LEU B 1 55 ? -32.562 -36.562 -30.734 1 95.12 55 LEU B CA 1
ATOM 4360 C C . LEU B 1 55 ? -33.312 -37.875 -30.938 1 95.12 55 LEU B C 1
ATOM 4362 O O . LEU B 1 55 ? -33.781 -38.156 -32.062 1 95.12 55 LEU B O 1
ATOM 4366 N N . ARG B 1 56 ? -33.406 -38.625 -29.906 1 94.62 56 ARG B N 1
ATOM 4367 C CA . ARG B 1 56 ? -34.156 -39.875 -29.922 1 94.62 56 ARG B CA 1
ATOM 4368 C C . ARG B 1 56 ? -35.594 -39.625 -30.375 1 94.62 56 ARG B C 1
ATOM 4370 O O . ARG B 1 56 ? -36.125 -40.312 -31.25 1 94.62 56 ARG B O 1
ATOM 4377 N N . ASP B 1 57 ? -36.25 -38.688 -29.781 1 93.44 57 ASP B N 1
ATOM 4378 C CA . ASP B 1 57 ? -37.625 -38.406 -30.078 1 93.44 57 ASP B CA 1
ATOM 4379 C C . ASP B 1 57 ? -37.781 -37.906 -31.531 1 93.44 57 ASP B C 1
ATOM 4381 O O . ASP B 1 57 ? -38.781 -38.219 -32.188 1 93.44 57 ASP B O 1
ATOM 4385 N N . ARG B 1 58 ? -36.875 -37.188 -31.953 1 93.62 58 ARG B N 1
ATOM 4386 C CA . ARG B 1 58 ? -36.938 -36.688 -33.344 1 93.62 58 ARG B CA 1
ATOM 4387 C C . ARG B 1 58 ? -36.75 -37.844 -34.344 1 93.62 58 ARG B C 1
ATOM 4389 O O . ARG B 1 58 ? -37.375 -37.812 -35.406 1 93.62 58 ARG B O 1
ATOM 4396 N N . CYS B 1 59 ? -35.906 -38.781 -34.031 1 94 59 CYS B N 1
ATOM 4397 C CA . CYS B 1 59 ? -35.781 -39.969 -34.844 1 94 59 CYS B CA 1
ATOM 4398 C C . CYS B 1 59 ? -37.125 -40.688 -34.969 1 94 59 CYS B C 1
ATOM 4400 O O . CYS B 1 59 ? -37.5 -41.156 -36.031 1 94 59 CYS B O 1
ATOM 4402 N N . HIS B 1 60 ? -37.75 -40.812 -33.844 1 92.44 60 HIS B N 1
ATOM 4403 C CA . HIS B 1 60 ? -39.062 -41.438 -33.812 1 92.44 60 HIS B CA 1
ATOM 4404 C C . HIS B 1 60 ? -40.062 -40.688 -34.656 1 92.44 60 HIS B C 1
ATOM 4406 O O . HIS B 1 60 ? -40.781 -41.312 -35.469 1 92.44 60 HIS B O 1
ATOM 4412 N N . THR B 1 61 ? -40.094 -39.438 -34.5 1 91.19 61 THR B N 1
ATOM 4413 C CA . THR B 1 61 ? -41 -38.594 -35.281 1 91.19 61 THR B CA 1
ATOM 4414 C C . THR B 1 61 ? -40.719 -38.688 -36.781 1 91.19 61 THR B C 1
ATOM 4416 O O . THR B 1 61 ? -41.625 -38.656 -37.594 1 91.19 61 THR B O 1
ATOM 4419 N N . MET B 1 62 ? -39.469 -38.75 -37.094 1 90.38 62 MET B N 1
ATOM 4420 C CA . MET B 1 62 ? -39.062 -38.875 -38.5 1 90.38 62 MET B CA 1
ATOM 4421 C C . MET B 1 62 ? -39.625 -40.188 -39.094 1 90.38 62 MET B C 1
ATOM 4423 O O . MET B 1 62 ? -40.156 -40.188 -40.188 1 90.38 62 MET B O 1
ATOM 4427 N N . LEU B 1 63 ? -39.531 -41.25 -38.344 1 90.38 63 LEU B N 1
ATOM 4428 C CA . LEU B 1 63 ? -40 -42.531 -38.812 1 90.38 63 LEU B CA 1
ATOM 4429 C C . LEU B 1 63 ? -41.531 -42.531 -38.938 1 90.38 63 LEU B C 1
ATOM 4431 O O . LEU B 1 63 ? -42.094 -43.125 -39.844 1 90.38 63 LEU B O 1
ATOM 4435 N N . LEU B 1 64 ? -42.219 -41.875 -38.031 1 87.31 64 LEU B N 1
ATOM 4436 C CA . LEU B 1 64 ? -43.656 -41.719 -38.094 1 87.31 64 LEU B CA 1
ATOM 4437 C C . LEU B 1 64 ? -44.031 -40.906 -39.344 1 87.31 64 LEU B C 1
ATOM 4439 O O . LEU B 1 64 ? -45 -41.25 -40.031 1 87.31 64 LEU B O 1
ATOM 4443 N N . ALA B 1 65 ? -43.344 -39.906 -39.562 1 85.56 65 ALA B N 1
ATOM 4444 C CA . ALA B 1 65 ? -43.594 -39.094 -40.75 1 85.56 65 ALA B CA 1
ATOM 4445 C C . ALA B 1 65 ? -43.406 -39.906 -42 1 85.56 65 ALA B C 1
ATOM 4447 O O . ALA B 1 65 ? -44.188 -39.781 -42.969 1 85.56 65 ALA B O 1
ATOM 4448 N N . PHE B 1 66 ? -42.406 -40.719 -42 1 85.75 66 PHE B N 1
ATOM 4449 C CA . PHE B 1 66 ? -42.188 -41.594 -43.156 1 85.75 66 PHE B CA 1
ATOM 4450 C C . PHE B 1 66 ? -43.344 -42.562 -43.344 1 85.75 66 PHE B C 1
ATOM 4452 O O . PHE B 1 66 ? -43.812 -42.781 -44.438 1 85.75 66 PHE B O 1
ATOM 4459 N N . LYS B 1 67 ? -43.875 -43.156 -42.281 1 83.75 67 LYS B N 1
ATOM 4460 C CA . LYS B 1 67 ? -45 -44.062 -42.312 1 83.75 67 LYS B CA 1
ATOM 4461 C C . LYS B 1 67 ? -46.219 -43.406 -42.938 1 83.75 67 LYS B C 1
ATOM 4463 O O . LYS B 1 67 ? -46.906 -44 -43.75 1 83.75 67 LYS B O 1
ATOM 4468 N N . ASP B 1 68 ? -46.469 -42.219 -42.594 1 81.94 68 ASP B N 1
ATOM 4469 C CA . ASP B 1 68 ? -47.656 -41.5 -43.031 1 81.94 68 ASP B CA 1
ATOM 4470 C C . ASP B 1 68 ? -47.531 -41.094 -44.5 1 81.94 68 ASP B C 1
ATOM 4472 O O . ASP B 1 68 ? -48.531 -40.938 -45.188 1 81.94 68 ASP B O 1
ATOM 4476 N N . SER B 1 69 ? -46.344 -40.938 -44.938 1 77.81 69 SER B N 1
ATOM 4477 C CA . SER B 1 69 ? -46.125 -40.469 -46.312 1 77.81 69 SER B CA 1
ATOM 4478 C C . SER B 1 69 ? -46.219 -41.594 -47.312 1 77.81 69 SER B C 1
ATOM 4480 O O . SER B 1 69 ? -46.312 -41.375 -48.531 1 77.81 69 SER B O 1
ATOM 4482 N N . GLN B 1 70 ? -46.125 -42.844 -46.969 1 74.44 70 GLN B N 1
ATOM 4483 C CA . GLN B 1 70 ? -46.125 -44 -47.875 1 74.44 70 GLN B CA 1
ATOM 4484 C C . GLN B 1 70 ? -47.438 -44.125 -48.625 1 74.44 70 GLN B C 1
ATOM 4486 O O . GLN B 1 70 ? -47.5 -44.719 -49.719 1 74.44 70 GLN B O 1
ATOM 4491 N N . GLN B 1 71 ? -48.531 -43.406 -48.094 1 61.53 71 GLN B N 1
ATOM 4492 C CA . GLN B 1 71 ? -49.812 -43.5 -48.75 1 61.53 71 GLN B CA 1
ATOM 4493 C C . GLN B 1 71 ? -49.812 -42.719 -50.062 1 61.53 71 GLN B C 1
ATOM 4495 O O . GLN B 1 71 ? -49.75 -41.5 -50.062 1 61.53 71 GLN B O 1
ATOM 4500 N N . GLY B 1 72 ? -49.312 -43.344 -51.25 1 59.66 72 GLY B N 1
ATOM 4501 C CA . GLY B 1 72 ? -49.562 -42.812 -52.594 1 59.66 72 GLY B CA 1
ATOM 4502 C C . GLY B 1 72 ? -48.281 -42.688 -53.406 1 59.66 72 GLY B C 1
ATOM 4503 O O . GLY B 1 72 ? -48.312 -42.219 -54.562 1 59.66 72 GLY B O 1
ATOM 4504 N N . ALA B 1 73 ? -47.125 -42.906 -52.875 1 65.06 73 ALA B N 1
ATOM 4505 C CA . ALA B 1 73 ? -45.875 -42.688 -53.625 1 65.06 73 ALA B CA 1
ATOM 4506 C C . ALA B 1 73 ? -45.5 -43.969 -54.375 1 65.06 73 ALA B C 1
ATOM 4508 O O . ALA B 1 73 ? -45.969 -45.062 -54.031 1 65.06 73 ALA B O 1
ATOM 4509 N N . THR B 1 74 ? -44.781 -43.812 -55.5 1 71.31 74 THR B N 1
ATOM 4510 C CA . THR B 1 74 ? -44.281 -44.906 -56.312 1 71.31 74 THR B CA 1
ATOM 4511 C C . THR B 1 74 ? -43.281 -45.75 -55.531 1 71.31 74 THR B C 1
ATOM 4513 O O . THR B 1 74 ? -42.531 -45.25 -54.688 1 71.31 74 THR B O 1
ATOM 4516 N N . SER B 1 75 ? -43.25 -47.094 -55.688 1 75.44 75 SER B N 1
ATOM 4517 C CA . SER B 1 75 ? -42.469 -48.094 -54.969 1 75.44 75 SER B CA 1
ATOM 4518 C C . SER B 1 75 ? -40.969 -47.75 -55 1 75.44 75 SER B C 1
ATOM 4520 O O . SER B 1 75 ? -40.281 -47.938 -54 1 75.44 75 SER B O 1
ATOM 4522 N N . GLY B 1 76 ? -40.406 -47.156 -56.094 1 77.75 76 GLY B N 1
ATOM 4523 C CA . GLY B 1 76 ? -39 -46.844 -56.219 1 77.75 76 GLY B CA 1
ATOM 4524 C C . GLY B 1 76 ? -38.594 -45.688 -55.312 1 77.75 76 GLY B C 1
ATOM 4525 O O . GLY B 1 76 ? -37.562 -45.75 -54.625 1 77.75 76 GLY B O 1
ATOM 4526 N N . LYS B 1 77 ? -39.312 -44.719 -55.156 1 76.62 77 LYS B N 1
ATOM 4527 C CA . LYS B 1 77 ? -39.031 -43.531 -54.344 1 76.62 77 LYS B CA 1
ATOM 4528 C C . LYS B 1 77 ? -39.125 -43.844 -52.875 1 76.62 77 LYS B C 1
ATOM 4530 O O . LYS B 1 77 ? -38.375 -43.344 -52.062 1 76.62 77 LYS B O 1
ATOM 4535 N N . ILE B 1 78 ? -40.062 -44.688 -52.75 1 82.12 78 ILE B N 1
ATOM 4536 C CA . ILE B 1 78 ? -40.281 -45.125 -51.375 1 82.12 78 ILE B CA 1
ATOM 4537 C C . ILE B 1 78 ? -39.094 -45.938 -50.875 1 82.12 78 ILE B C 1
ATOM 4539 O O . ILE B 1 78 ? -38.625 -45.75 -49.75 1 82.12 78 ILE B O 1
ATOM 4543 N N . ASN B 1 79 ? -38.531 -46.75 -51.812 1 85.94 79 ASN B N 1
ATOM 4544 C CA . ASN B 1 79 ? -37.375 -47.562 -51.406 1 85.94 79 ASN B CA 1
ATOM 4545 C C . ASN B 1 79 ? -36.125 -46.688 -51.219 1 85.94 79 ASN B C 1
ATOM 4547 O O . ASN B 1 79 ? -35.344 -46.938 -50.281 1 85.94 79 ASN B O 1
ATOM 4551 N N . GLU B 1 80 ? -36.031 -45.688 -52.031 1 87 80 GLU B N 1
ATOM 4552 C CA . GLU B 1 80 ? -34.906 -44.75 -51.875 1 87 80 GLU B CA 1
ATOM 4553 C C . GLU B 1 80 ? -35.031 -43.969 -50.594 1 87 80 GLU B C 1
ATOM 4555 O O . GLU B 1 80 ? -34.031 -43.781 -49.875 1 87 80 GLU B O 1
ATOM 4560 N N . ALA B 1 81 ? -36.219 -43.562 -50.344 1 86.75 81 ALA B N 1
ATOM 4561 C CA . ALA B 1 81 ? -36.469 -42.812 -49.094 1 86.75 81 ALA B CA 1
ATOM 4562 C C . ALA B 1 81 ? -36.219 -43.688 -47.875 1 86.75 81 ALA B C 1
ATOM 4564 O O . ALA B 1 81 ? -35.625 -43.219 -46.875 1 86.75 81 ALA B O 1
ATOM 4565 N N . LEU B 1 82 ? -36.594 -44.875 -47.938 1 89.19 82 LEU B N 1
ATOM 4566 C CA . LEU B 1 82 ? -36.438 -45.812 -46.844 1 89.19 82 LEU B CA 1
ATOM 4567 C C . LEU B 1 82 ? -34.938 -46.094 -46.594 1 89.19 82 LEU B C 1
ATOM 4569 O O . LEU B 1 82 ? -34.5 -46.125 -45.438 1 89.19 82 LEU B O 1
ATOM 4573 N N . ASN B 1 83 ? -34.188 -46.25 -47.656 1 91.5 83 ASN B N 1
ATOM 4574 C CA . ASN B 1 83 ? -32.75 -46.469 -47.531 1 91.5 83 ASN B CA 1
ATOM 4575 C C . ASN B 1 83 ? -32.062 -45.25 -46.875 1 91.5 83 ASN B C 1
ATOM 4577 O O . ASN B 1 83 ? -31.172 -45.438 -46.062 1 91.5 83 ASN B O 1
ATOM 4581 N N . ALA B 1 84 ? -32.531 -44.094 -47.219 1 90.62 84 ALA B N 1
ATOM 4582 C CA . ALA B 1 84 ? -31.953 -42.875 -46.656 1 90.62 84 ALA B CA 1
ATOM 4583 C C . ALA B 1 84 ? -32.25 -42.781 -45.156 1 90.62 84 ALA B C 1
ATOM 4585 O O . ALA B 1 84 ? -31.391 -42.375 -44.375 1 90.62 84 ALA B O 1
ATOM 4586 N N . VAL B 1 85 ? -33.469 -43.062 -44.781 1 92.19 85 VAL B N 1
ATOM 4587 C CA . VAL B 1 85 ? -33.875 -43 -43.406 1 92.19 85 VAL B CA 1
ATOM 4588 C C . VAL B 1 85 ? -33.094 -44.062 -42.594 1 92.19 85 VAL B C 1
ATOM 4590 O O . VAL B 1 85 ? -32.625 -43.781 -41.5 1 92.19 85 VAL B O 1
ATOM 4593 N N . GLU B 1 86 ? -32.969 -45.219 -43.125 1 94.75 86 GLU B N 1
ATOM 4594 C CA . GLU B 1 86 ? -32.219 -46.281 -42.469 1 94.75 86 GLU B CA 1
ATOM 4595 C C . GLU B 1 86 ? -30.75 -45.906 -42.312 1 94.75 86 GLU B C 1
ATOM 4597 O O . GLU B 1 86 ? -30.156 -46.156 -41.25 1 94.75 86 GLU B O 1
ATOM 4602 N N . ASP B 1 87 ? -30.219 -45.312 -43.344 1 95.12 87 ASP B N 1
ATOM 4603 C CA . ASP B 1 87 ? -28.828 -44.844 -43.25 1 95.12 87 ASP B CA 1
ATOM 4604 C C . ASP B 1 87 ? -28.672 -43.781 -42.188 1 95.12 87 ASP B C 1
ATOM 4606 O O . ASP B 1 87 ? -27.688 -43.781 -41.438 1 95.12 87 ASP B O 1
ATOM 4610 N N . CYS B 1 88 ? -29.578 -42.875 -42.094 1 95.56 88 CYS B N 1
ATOM 4611 C CA . CYS B 1 88 ? -29.562 -41.812 -41.094 1 95.56 88 CYS B CA 1
ATOM 4612 C C . CYS B 1 88 ? -29.656 -42.375 -39.688 1 95.56 88 CYS B C 1
ATOM 4614 O O . CYS B 1 88 ? -28.859 -42.031 -38.812 1 95.56 88 CYS B O 1
ATOM 4616 N N . LEU B 1 89 ? -30.562 -43.25 -39.5 1 96.44 89 LEU B N 1
ATOM 4617 C CA . LEU B 1 89 ? -30.75 -43.844 -38.188 1 96.44 89 LEU B CA 1
ATOM 4618 C C . LEU B 1 89 ? -29.547 -44.688 -37.781 1 96.44 89 LEU B C 1
ATOM 4620 O O . LEU B 1 89 ? -29.172 -44.719 -36.625 1 96.44 89 LEU B O 1
ATOM 4624 N N . LEU B 1 90 ? -28.984 -45.344 -38.781 1 96.88 90 LEU B N 1
ATOM 4625 C CA . LEU B 1 90 ? -27.797 -46.156 -38.5 1 96.88 90 LEU B CA 1
ATOM 4626 C C . LEU B 1 90 ? -26.641 -45.281 -38.031 1 96.88 90 LEU B C 1
ATOM 4628 O O . LEU B 1 90 ? -25.922 -45.625 -37.094 1 96.88 90 LEU B O 1
ATOM 4632 N N . ASP B 1 91 ? -26.469 -44.219 -38.719 1 97 91 ASP B N 1
ATOM 4633 C CA . ASP B 1 91 ? -25.422 -43.25 -38.344 1 97 91 ASP B CA 1
ATOM 4634 C C . ASP B 1 91 ? -25.641 -42.719 -36.906 1 97 91 ASP B C 1
ATOM 4636 O O . ASP B 1 91 ? -24.703 -42.656 -36.125 1 97 91 ASP B O 1
ATOM 4640 N N . ILE B 1 92 ? -26.812 -42.312 -36.625 1 97.38 92 ILE B N 1
ATOM 4641 C CA . ILE B 1 92 ? -27.156 -41.781 -35.312 1 97.38 92 ILE B CA 1
ATOM 4642 C C . ILE B 1 92 ? -26.953 -42.844 -34.25 1 97.38 92 ILE B C 1
ATOM 4644 O O . ILE B 1 92 ? -26.406 -42.594 -33.156 1 97.38 92 ILE B O 1
ATOM 4648 N N . LYS B 1 93 ? -27.375 -44.031 -34.531 1 97.06 93 LYS B N 1
ATOM 4649 C CA . LYS B 1 93 ? -27.188 -45.125 -33.594 1 97.06 93 LYS B CA 1
ATOM 4650 C C . LYS B 1 93 ? -25.703 -45.375 -33.312 1 97.06 93 LYS B C 1
ATOM 4652 O O . LYS B 1 93 ? -25.328 -45.594 -32.156 1 97.06 93 LYS B O 1
ATOM 4657 N N . THR B 1 94 ? -24.938 -45.344 -34.312 1 97 94 THR B N 1
ATOM 4658 C CA . THR B 1 94 ? -23.5 -45.562 -34.188 1 97 94 THR B CA 1
ATOM 4659 C C . THR B 1 94 ? -22.875 -44.469 -33.312 1 97 94 THR B C 1
ATOM 4661 O O . THR B 1 94 ? -22.078 -44.75 -32.438 1 97 94 THR B O 1
ATOM 4664 N N . LYS B 1 95 ? -23.188 -43.25 -33.562 1 96.38 95 LYS B N 1
ATOM 4665 C CA . LYS B 1 95 ? -22.688 -42.125 -32.781 1 96.38 95 LYS B CA 1
ATOM 4666 C C . LYS B 1 95 ? -23.141 -42.25 -31.328 1 96.38 95 LYS B C 1
ATOM 4668 O O . LYS B 1 95 ? -22.359 -42.031 -30.406 1 96.38 95 LYS B O 1
ATOM 4673 N N . MET B 1 96 ? -24.391 -42.5 -31.156 1 95.56 96 MET B N 1
ATOM 4674 C CA . MET B 1 96 ? -24.953 -42.625 -29.797 1 95.56 96 MET B CA 1
ATOM 4675 C C . MET B 1 96 ? -24.281 -43.75 -29.031 1 95.56 96 MET B C 1
ATOM 4677 O O . MET B 1 96 ? -24.047 -43.625 -27.828 1 95.56 96 MET B O 1
ATOM 4681 N N . ASP B 1 97 ? -24.016 -44.812 -29.719 1 95.56 97 ASP B N 1
ATOM 4682 C CA . ASP B 1 97 ? -23.266 -45.906 -29.094 1 95.56 97 ASP B CA 1
ATOM 4683 C C . ASP B 1 97 ? -21.906 -45.406 -28.594 1 95.56 97 ASP B C 1
ATOM 4685 O O . ASP B 1 97 ? -21.453 -45.812 -27.516 1 95.56 97 ASP B O 1
ATOM 4689 N N . GLY B 1 98 ? -21.297 -44.625 -29.391 1 94.81 98 GLY B N 1
ATOM 4690 C CA . GLY B 1 98 ? -20.047 -44 -28.984 1 94.81 98 GLY B CA 1
ATOM 4691 C C . GLY B 1 98 ? -20.172 -43.156 -27.734 1 94.81 98 GLY B C 1
ATOM 4692 O O . GLY B 1 98 ? -19.312 -43.219 -26.859 1 94.81 98 GLY B O 1
ATOM 4693 N N . TRP B 1 99 ? -21.219 -42.375 -27.656 1 94.31 99 TRP B N 1
ATOM 4694 C CA . TRP B 1 99 ? -21.438 -41.5 -26.516 1 94.31 99 TRP B CA 1
ATOM 4695 C C . TRP B 1 99 ? -21.625 -42.281 -25.234 1 94.31 99 TRP B C 1
ATOM 4697 O O . TRP B 1 99 ? -21.234 -41.844 -24.141 1 94.31 99 TRP B O 1
ATOM 4707 N N . THR B 1 100 ? -22.281 -43.438 -25.266 1 92.75 100 THR B N 1
ATOM 4708 C CA . THR B 1 100 ? -22.547 -44.281 -24.109 1 92.75 100 THR B CA 1
ATOM 4709 C C . THR B 1 100 ? -21.25 -44.844 -23.531 1 92.75 100 THR B C 1
ATOM 4711 O O . THR B 1 100 ? -21.188 -45.156 -22.344 1 92.75 100 THR B O 1
ATOM 4714 N N . LYS B 1 101 ? -20.188 -44.875 -24.281 1 92.25 101 LYS B N 1
ATOM 4715 C CA . LYS B 1 101 ? -18.938 -45.5 -23.875 1 92.25 101 LYS B CA 1
ATOM 4716 C C . LYS B 1 101 ? -17.969 -44.469 -23.281 1 92.25 101 LYS B C 1
ATOM 4718 O O . LYS B 1 101 ? -16.953 -44.844 -22.688 1 92.25 101 LYS B O 1
ATOM 4723 N N . ILE B 1 102 ? -18.141 -43.25 -23.344 1 87.62 102 ILE B N 1
ATOM 4724 C CA . ILE B 1 102 ? -17.234 -42.219 -22.906 1 87.62 102 ILE B CA 1
ATOM 4725 C C . ILE B 1 102 ? -17.219 -42.156 -21.375 1 87.62 102 ILE B C 1
ATOM 4727 O O . ILE B 1 102 ? -16.172 -41.875 -20.766 1 87.62 102 ILE B O 1
ATOM 4731 N N . GLY B 1 103 ? -18.172 -42.5 -20.656 1 84.5 103 GLY B N 1
ATOM 4732 C CA . GLY B 1 103 ? -18.297 -42.344 -19.219 1 84.5 103 GLY B CA 1
ATOM 4733 C C . GLY B 1 103 ? -18.719 -40.969 -18.797 1 84.5 103 GLY B C 1
ATOM 4734 O O . GLY B 1 103 ? -18.656 -40.031 -19.594 1 84.5 103 GLY B O 1
ATOM 4735 N N . THR B 1 104 ? -19.016 -40.781 -17.609 1 85.69 104 THR B N 1
ATOM 4736 C CA . THR B 1 104 ? -19.625 -39.562 -17.109 1 85.69 104 THR B CA 1
ATOM 4737 C C . THR B 1 104 ? -18.609 -38.438 -17.078 1 85.69 104 THR B C 1
ATOM 4739 O O . THR B 1 104 ? -18.828 -37.375 -17.672 1 85.69 104 THR B O 1
ATOM 4742 N N . ILE B 1 105 ? -17.469 -38.688 -16.469 1 86.94 105 ILE B N 1
ATOM 4743 C CA . ILE B 1 105 ? -16.5 -37.625 -16.219 1 86.94 105 ILE B CA 1
ATOM 4744 C C . ILE B 1 105 ? -15.859 -37.188 -17.531 1 86.94 105 ILE B C 1
ATOM 4746 O O . ILE B 1 105 ? -15.75 -36 -17.812 1 86.94 105 ILE B O 1
ATOM 4750 N N . LYS B 1 106 ? -15.508 -38.125 -18.359 1 87.75 106 LYS B N 1
ATOM 4751 C CA . LYS B 1 106 ? -14.977 -37.812 -19.672 1 87.75 106 LYS B CA 1
ATOM 4752 C C . LYS B 1 106 ? -16.031 -37.094 -20.531 1 87.75 106 LYS B C 1
ATOM 4754 O O . LYS B 1 106 ? -15.695 -36.25 -21.359 1 87.75 106 LYS B O 1
ATOM 4759 N N . GLY B 1 107 ? -17.25 -37.531 -20.312 1 89.75 107 GLY B N 1
ATOM 4760 C CA . GLY B 1 107 ? -18.344 -36.906 -21.016 1 89.75 107 GLY B CA 1
ATOM 4761 C C . GLY B 1 107 ? -18.484 -35.406 -20.719 1 89.75 107 GLY B C 1
ATOM 4762 O O . GLY B 1 107 ? -18.812 -34.625 -21.609 1 89.75 107 GLY B O 1
ATOM 4763 N N . PHE B 1 108 ? -18.141 -35.094 -19.484 1 89.44 108 PHE B N 1
ATOM 4764 C CA . PHE B 1 108 ? -18.203 -33.688 -19.125 1 89.44 108 PHE B CA 1
ATOM 4765 C C . PHE B 1 108 ? -17.172 -32.875 -19.906 1 89.44 108 PHE B C 1
ATOM 4767 O O . PHE B 1 108 ? -17.484 -31.797 -20.406 1 89.44 108 PHE B O 1
ATOM 4774 N N . THR B 1 109 ? -16.016 -33.375 -20.062 1 88.31 109 THR B N 1
ATOM 4775 C CA . THR B 1 109 ? -14.938 -32.656 -20.719 1 88.31 109 THR B CA 1
ATOM 4776 C C . THR B 1 109 ? -15.164 -32.594 -22.234 1 88.31 109 THR B C 1
ATOM 4778 O O . THR B 1 109 ? -14.602 -31.75 -22.922 1 88.31 109 THR B O 1
ATOM 4781 N N . ARG B 1 110 ? -16.016 -33.375 -22.734 1 89.56 110 ARG B N 1
ATOM 4782 C CA . ARG B 1 110 ? -16.297 -33.438 -24.156 1 89.56 110 ARG B CA 1
ATOM 4783 C C . ARG B 1 110 ? -17.719 -32.969 -24.469 1 89.56 110 ARG B C 1
ATOM 4785 O O . ARG B 1 110 ? -18.281 -33.312 -25.5 1 89.56 110 ARG B O 1
ATOM 4792 N N . GLN B 1 111 ? -18.266 -32.312 -23.562 1 89.38 111 GLN B N 1
ATOM 4793 C CA . GLN B 1 111 ? -19.656 -31.891 -23.672 1 89.38 111 GLN B CA 1
ATOM 4794 C C . GLN B 1 111 ? -19.906 -31.109 -24.953 1 89.38 111 GLN B C 1
ATOM 4796 O O . GLN B 1 111 ? -20.891 -31.344 -25.656 1 89.38 111 GLN B O 1
ATOM 4801 N N . ARG B 1 112 ? -19.031 -30.25 -25.266 1 89.06 112 ARG B N 1
ATOM 4802 C CA . ARG B 1 112 ? -19.203 -29.422 -26.453 1 89.06 112 ARG B CA 1
ATOM 4803 C C . ARG B 1 112 ? -19.109 -30.266 -27.719 1 89.06 112 ARG B C 1
ATOM 4805 O O . ARG B 1 112 ? -19.875 -30.062 -28.672 1 89.06 112 ARG B O 1
ATOM 4812 N N . GLU B 1 113 ? -18.188 -31.094 -27.75 1 92 113 GLU B N 1
ATOM 4813 C CA . GLU B 1 113 ? -18.016 -31.984 -28.891 1 92 113 GLU B CA 1
ATOM 4814 C C . GLU B 1 113 ? -19.25 -32.844 -29.109 1 92 113 GLU B C 1
ATOM 4816 O O . GLU B 1 113 ? -19.719 -33 -30.25 1 92 113 GLU B O 1
ATOM 4821 N N . ILE B 1 114 ? -19.719 -33.406 -28.031 1 93.12 114 ILE B N 1
ATOM 4822 C CA . ILE B 1 114 ? -20.906 -34.25 -28.109 1 93.12 114 ILE B CA 1
ATOM 4823 C C . ILE B 1 114 ? -22.109 -33.438 -28.562 1 93.12 114 ILE B C 1
ATOM 4825 O O . ILE B 1 114 ? -22.906 -33.875 -29.391 1 93.12 114 ILE B O 1
ATOM 4829 N N . GLN B 1 115 ? -22.203 -32.25 -28.078 1 93.81 115 GLN B N 1
ATOM 4830 C CA . GLN B 1 115 ? -23.266 -31.344 -28.484 1 93.81 115 GLN B CA 1
ATOM 4831 C C . GLN B 1 115 ? -23.203 -31.047 -29.969 1 93.81 115 GLN B C 1
ATOM 4833 O O . GLN B 1 115 ? -24.234 -31.047 -30.656 1 93.81 115 GLN B O 1
ATOM 4838 N N . GLN B 1 116 ? -22.062 -30.844 -30.438 1 94.31 116 GLN B N 1
ATOM 4839 C CA . GLN B 1 116 ? -21.891 -30.578 -31.859 1 94.31 116 GLN B CA 1
ATOM 4840 C C . GLN B 1 116 ? -22.266 -31.812 -32.688 1 94.31 116 GLN B C 1
ATOM 4842 O O . GLN B 1 116 ? -22.875 -31.672 -33.75 1 94.31 116 GLN B O 1
ATOM 4847 N N . ASP B 1 117 ? -21.859 -32.906 -32.188 1 95.44 117 ASP B N 1
ATOM 4848 C CA . ASP B 1 117 ? -22.234 -34.156 -32.844 1 95.44 117 ASP B CA 1
ATOM 4849 C C . ASP B 1 117 ? -23.75 -34.312 -32.938 1 95.44 117 ASP B C 1
ATOM 4851 O O . ASP B 1 117 ? -24.281 -34.688 -33.969 1 95.44 117 ASP B O 1
ATOM 4855 N N . ILE B 1 118 ? -24.422 -34 -31.906 1 95.75 118 ILE B N 1
ATOM 4856 C CA . ILE B 1 118 ? -25.875 -34.125 -31.859 1 95.75 118 ILE B CA 1
ATOM 4857 C C . ILE B 1 118 ? -26.5 -33.094 -32.812 1 95.75 118 ILE B C 1
ATOM 4859 O O . ILE B 1 118 ? -27.469 -33.406 -33.5 1 95.75 118 ILE B O 1
ATOM 4863 N N . GLU B 1 119 ? -25.969 -31.969 -32.812 1 95.25 119 GLU B N 1
ATOM 4864 C CA . GLU B 1 119 ? -26.469 -30.938 -33.719 1 95.25 119 GLU B CA 1
ATOM 4865 C C . GLU B 1 119 ? -26.359 -31.406 -35.188 1 95.25 119 GLU B C 1
ATOM 4867 O O . GLU B 1 119 ? -27.281 -31.203 -35.969 1 95.25 119 GLU B O 1
ATOM 4872 N N . ARG B 1 120 ? -25.281 -32.031 -35.531 1 96.06 120 ARG B N 1
ATOM 4873 C CA . ARG B 1 120 ? -25.078 -32.562 -36.906 1 96.06 120 ARG B CA 1
ATOM 4874 C C . ARG B 1 120 ? -26.109 -33.625 -37.219 1 96.06 120 ARG B C 1
ATOM 4876 O O . ARG B 1 120 ? -26.562 -33.75 -38.344 1 96.06 120 ARG B O 1
ATOM 4883 N N . CYS B 1 121 ? -26.422 -34.438 -36.188 1 96.19 121 CYS B N 1
ATOM 4884 C CA . CYS B 1 121 ? -27.438 -35.469 -36.375 1 96.19 121 CYS B CA 1
ATOM 4885 C C . CYS B 1 121 ? -28.797 -34.844 -36.656 1 96.19 121 CYS B C 1
ATOM 4887 O O . CYS B 1 121 ? -29.547 -35.312 -37.5 1 96.19 121 CYS B O 1
ATOM 4889 N N . HIS B 1 122 ? -29.125 -33.781 -35.938 1 94.81 122 HIS B N 1
ATOM 4890 C CA . HIS B 1 122 ? -30.375 -33.062 -36.188 1 94.81 122 HIS B CA 1
ATOM 4891 C C . HIS B 1 122 ? -30.422 -32.531 -37.625 1 94.81 122 HIS B C 1
ATOM 4893 O O . HIS B 1 122 ? -31.453 -32.594 -38.281 1 94.81 122 HIS B O 1
ATOM 4899 N N . GLU B 1 123 ? -29.297 -32 -38.031 1 94.25 123 GLU B N 1
ATOM 4900 C CA . GLU B 1 123 ? -29.219 -31.5 -39.406 1 94.25 123 GLU B CA 1
ATOM 4901 C C . GLU B 1 123 ? -29.391 -32.594 -40.438 1 94.25 123 GLU B C 1
ATOM 4903 O O . GLU B 1 123 ? -30.062 -32.406 -41.438 1 94.25 123 GLU B O 1
ATOM 4908 N N . ALA B 1 124 ? -28.797 -33.719 -40.156 1 94.12 124 ALA B N 1
ATOM 4909 C CA . ALA B 1 124 ? -28.938 -34.875 -41.031 1 94.12 124 ALA B CA 1
ATOM 4910 C C . ALA B 1 124 ? -30.406 -35.312 -41.156 1 94.12 124 ALA B C 1
ATOM 4912 O O . ALA B 1 124 ? -30.875 -35.688 -42.219 1 94.12 124 ALA B O 1
ATOM 4913 N N . ILE B 1 125 ? -31.125 -35.281 -40.062 1 93.56 125 ILE B N 1
ATOM 4914 C CA . ILE B 1 125 ? -32.531 -35.594 -40.062 1 93.56 125 ILE B CA 1
ATOM 4915 C C . ILE B 1 125 ? -33.281 -34.594 -40.906 1 93.56 125 ILE B C 1
ATOM 4917 O O . ILE B 1 125 ? -34.125 -34.938 -41.719 1 93.56 125 ILE B O 1
ATOM 4921 N N . SER B 1 126 ? -33 -33.312 -40.719 1 91.88 126 SER B N 1
ATOM 4922 C CA . SER B 1 126 ? -33.625 -32.281 -41.5 1 91.88 126 SER B CA 1
ATOM 4923 C C . SER B 1 126 ? -33.375 -32.438 -43 1 91.88 126 SER B C 1
ATOM 4925 O O . SER B 1 126 ? -34.281 -32.25 -43.812 1 91.88 126 SER B O 1
ATOM 4927 N N . ASP B 1 127 ? -32.188 -32.844 -43.375 1 89.88 127 ASP B N 1
ATOM 4928 C CA . ASP B 1 127 ? -31.828 -33.062 -44.781 1 89.88 127 ASP B CA 1
ATOM 4929 C C . ASP B 1 127 ? -32.656 -34.219 -45.344 1 89.88 127 ASP B C 1
ATOM 4931 O O . ASP B 1 127 ? -33.125 -34.156 -46.469 1 89.88 127 ASP B O 1
ATOM 4935 N N . CYS B 1 128 ? -32.781 -35.281 -44.562 1 88.38 128 CYS B N 1
ATOM 4936 C CA . CYS B 1 128 ? -33.531 -36.469 -45 1 88.38 128 CYS B CA 1
ATOM 4937 C C . CYS B 1 128 ? -35 -36.094 -45.219 1 88.38 128 CYS B C 1
ATOM 4939 O O . CYS B 1 128 ? -35.594 -36.469 -46.219 1 88.38 128 CYS B O 1
ATOM 4941 N N . VAL B 1 129 ? -35.562 -35.344 -44.344 1 86.38 129 VAL B N 1
ATOM 4942 C CA . VAL B 1 129 ? -36.969 -34.938 -44.406 1 86.38 129 VAL B CA 1
ATOM 4943 C C . VAL B 1 129 ? -37.188 -34.031 -45.594 1 86.38 129 VAL B C 1
ATOM 4945 O O . VAL B 1 129 ? -38.188 -34.188 -46.312 1 86.38 129 VAL B O 1
ATOM 4948 N N . ALA B 1 130 ? -36.312 -33.156 -45.812 1 85.31 130 ALA B N 1
ATOM 4949 C CA . ALA B 1 130 ? -36.438 -32.219 -46.906 1 85.31 130 ALA B CA 1
ATOM 4950 C C . ALA B 1 130 ? -36.312 -32.906 -48.25 1 85.31 130 ALA B C 1
ATOM 4952 O O . ALA B 1 130 ? -37.062 -32.625 -49.188 1 85.31 130 ALA B O 1
ATOM 4953 N N . LYS B 1 131 ? -35.406 -33.75 -48.375 1 83.44 131 LYS B N 1
ATOM 4954 C CA . LYS B 1 131 ? -35.125 -34.438 -49.625 1 83.44 131 LYS B CA 1
ATOM 4955 C C . LYS B 1 131 ? -36.312 -35.281 -50.094 1 83.44 131 LYS B C 1
ATOM 4957 O O . LYS B 1 131 ? -36.594 -35.344 -51.312 1 83.44 131 LYS B O 1
ATOM 4962 N N . PHE B 1 132 ? -37.094 -35.875 -49.188 1 77.94 132 PHE B N 1
ATOM 4963 C CA . PHE B 1 132 ? -38.125 -36.812 -49.594 1 77.94 132 PHE B CA 1
ATOM 4964 C C . PHE B 1 132 ? -39.531 -36.219 -49.281 1 77.94 132 PHE B C 1
ATOM 4966 O O . PHE B 1 132 ? -40.5 -36.969 -49.312 1 77.94 132 PHE B O 1
ATOM 4973 N N . GLN B 1 133 ? -39.562 -34.844 -49.062 1 74.5 133 GLN B N 1
ATOM 4974 C CA . GLN B 1 133 ? -40.781 -34.094 -48.844 1 74.5 133 GLN B CA 1
ATOM 4975 C C . GLN B 1 133 ? -41.75 -34.812 -47.906 1 74.5 133 GLN B C 1
ATOM 4977 O O . GLN B 1 133 ? -42.938 -34.969 -48.188 1 74.5 133 GLN B O 1
ATOM 4982 N N . LEU B 1 134 ? -41.125 -35.469 -47 1 65.81 134 LEU B N 1
ATOM 4983 C CA . LEU B 1 134 ? -41.938 -36.156 -46 1 65.81 134 LEU B CA 1
ATOM 4984 C C . LEU B 1 134 ? -42.906 -35.188 -45.312 1 65.81 134 LEU B C 1
ATOM 4986 O O . LEU B 1 134 ? -42.531 -34.031 -45.062 1 65.81 134 LEU B O 1
ATOM 4990 N N . VAL B 1 135 ? -44.188 -35.344 -45.312 1 59.78 135 VAL B N 1
ATOM 4991 C CA . VAL B 1 135 ? -45.188 -34.438 -44.75 1 59.78 135 VAL B CA 1
ATOM 4992 C C . VAL B 1 135 ? -44.812 -34.094 -43.312 1 59.78 135 VAL B C 1
ATOM 4994 O O . VAL B 1 135 ? -44.562 -35 -42.5 1 59.78 135 VAL B O 1
ATOM 4997 N N . SER B 1 136 ? -44.156 -33.031 -43.125 1 58.94 136 SER B N 1
ATOM 4998 C CA . SER B 1 136 ? -43.312 -32.719 -42 1 58.94 136 SER B CA 1
ATOM 4999 C C . SER B 1 136 ? -44.094 -32.094 -40.844 1 58.94 136 SER B C 1
ATOM 5001 O O . SER B 1 136 ? -44.969 -31.266 -41.094 1 58.94 136 SER B O 1
ATOM 5003 N N . HIS B 1 137 ? -44.281 -32.812 -39.75 1 59.16 137 HIS B N 1
ATOM 5004 C CA . HIS B 1 137 ? -44.688 -32.219 -38.469 1 59.16 137 HIS B CA 1
ATOM 5005 C C . HIS B 1 137 ? -43.781 -31.047 -38.094 1 59.16 137 HIS B C 1
ATOM 5007 O O . HIS B 1 137 ? -42.594 -31.078 -38.375 1 59.16 137 HIS B O 1
ATOM 5013 N N . MET B 1 138 ? -44.5 -29.938 -37.875 1 53.03 138 MET B N 1
ATOM 5014 C CA . MET B 1 138 ? -43.875 -28.688 -37.406 1 53.03 138 MET B CA 1
ATOM 5015 C C . MET B 1 138 ? -42.719 -28.953 -36.469 1 53.03 138 MET B C 1
ATOM 5017 O O . MET B 1 138 ? -41.688 -28.266 -36.5 1 53.03 138 MET B O 1
ATOM 5021 N N . GLU B 1 139 ? -42.875 -30.016 -35.906 1 59.59 139 GLU B N 1
ATOM 5022 C CA . GLU B 1 139 ? -41.906 -30.328 -34.844 1 59.59 139 GLU B CA 1
ATOM 5023 C C . GLU B 1 139 ? -40.562 -30.781 -35.438 1 59.59 139 GLU B C 1
ATOM 5025 O O . GLU B 1 139 ? -39.5 -30.562 -34.844 1 59.59 139 GLU B O 1
ATOM 5030 N N . LEU B 1 140 ? -40.625 -31.25 -36.594 1 68.31 140 LEU B N 1
ATOM 5031 C CA . LEU B 1 140 ? -39.438 -31.734 -37.25 1 68.31 140 LEU B CA 1
ATOM 5032 C C . LEU B 1 140 ? -38.562 -30.578 -37.75 1 68.31 140 LEU B C 1
ATOM 5034 O O . LEU B 1 140 ? -37.344 -30.688 -37.781 1 68.31 140 LEU B O 1
ATOM 5038 N N . HIS B 1 141 ? -39.344 -29.453 -37.875 1 71.88 141 HIS B N 1
ATOM 5039 C CA . HIS B 1 141 ? -38.625 -28.328 -38.438 1 71.88 141 HIS B CA 1
ATOM 5040 C C . HIS B 1 141 ? -38.156 -27.359 -37.344 1 71.88 141 HIS B C 1
ATOM 5042 O O . HIS B 1 141 ? -37.125 -26.672 -37.5 1 71.88 141 HIS B O 1
ATOM 5048 N N . GLN B 1 142 ? -38.812 -27.422 -36.25 1 82.25 142 GLN B N 1
ATOM 5049 C CA . GLN B 1 142 ? -38.469 -26.453 -35.219 1 82.25 142 GLN B CA 1
ATOM 5050 C C . GLN B 1 142 ? -37.719 -27.109 -34.062 1 82.25 142 GLN B C 1
ATOM 5052 O O . GLN B 1 142 ? -38.125 -27.016 -32.906 1 82.25 142 GLN B O 1
ATOM 5057 N N . TRP B 1 143 ? -36.594 -27.703 -34.375 1 89.38 143 TRP B N 1
ATOM 5058 C CA . TRP B 1 143 ? -35.844 -28.438 -33.375 1 89.38 143 TRP B CA 1
ATOM 5059 C C . TRP B 1 143 ? -34.812 -27.547 -32.688 1 89.38 143 TRP B C 1
ATOM 5061 O O . TRP B 1 143 ? -34.375 -27.828 -31.578 1 89.38 143 TRP B O 1
ATOM 5071 N N . GLN B 1 144 ? -34.469 -26.406 -33.312 1 90.75 144 GLN B N 1
ATOM 5072 C CA . GLN B 1 144 ? -33.344 -25.578 -32.875 1 90.75 144 GLN B CA 1
ATOM 5073 C C . GLN B 1 144 ? -33.656 -24.938 -31.516 1 90.75 144 GLN B C 1
ATOM 5075 O O . GLN B 1 144 ? -32.75 -24.875 -30.656 1 90.75 144 GLN B O 1
ATOM 5080 N N . HIS B 1 145 ? -34.844 -24.531 -31.406 1 91.25 145 HIS B N 1
ATOM 5081 C CA . HIS B 1 145 ? -35.219 -23.922 -30.141 1 91.25 145 HIS B CA 1
ATOM 5082 C C . HIS B 1 145 ? -35.094 -24.922 -29 1 91.25 145 HIS B C 1
ATOM 5084 O O . HIS B 1 145 ? -34.531 -24.609 -27.953 1 91.25 145 HIS B O 1
ATOM 5090 N N . GLN B 1 146 ? -35.688 -26.062 -29.266 1 90.75 146 GLN B N 1
ATOM 5091 C CA . GLN B 1 146 ? -35.625 -27.094 -28.234 1 90.75 146 GLN B CA 1
ATOM 5092 C C . GLN B 1 146 ? -34.188 -27.531 -27.984 1 90.75 146 GLN B C 1
ATOM 5094 O O . GLN B 1 146 ? -33.812 -27.859 -26.844 1 90.75 146 GLN B O 1
ATOM 5099 N N . PHE B 1 147 ? -33.375 -27.453 -28.953 1 93.38 147 PHE B N 1
ATOM 5100 C CA . PHE B 1 147 ? -31.984 -27.844 -28.828 1 93.38 147 PHE B CA 1
ATOM 5101 C C . PHE B 1 147 ? -31.234 -26.875 -27.906 1 93.38 147 PHE B C 1
ATOM 5103 O O . PHE B 1 147 ? -30.438 -27.312 -27.078 1 93.38 147 PHE B O 1
ATOM 5110 N N . GLU B 1 148 ? -31.562 -25.656 -28.016 1 92.94 148 GLU B N 1
ATOM 5111 C CA . GLU B 1 148 ? -30.953 -24.656 -27.141 1 92.94 148 GLU B CA 1
ATOM 5112 C C . GLU B 1 148 ? -31.359 -24.875 -25.688 1 92.94 148 GLU B C 1
ATOM 5114 O O . GLU B 1 148 ? -30.547 -24.734 -24.766 1 92.94 148 GLU B O 1
ATOM 5119 N N . VAL B 1 149 ? -32.531 -25.234 -25.562 1 93 149 VAL B N 1
ATOM 5120 C CA . VAL B 1 149 ? -33.062 -25.453 -24.219 1 93 149 VAL B CA 1
ATOM 5121 C C . VAL B 1 149 ? -32.375 -26.688 -23.594 1 93 149 VAL B C 1
ATOM 5123 O O . VAL B 1 149 ? -31.969 -26.641 -22.438 1 93 149 VAL B O 1
ATOM 5126 N N . THR B 1 150 ? -32.281 -27.75 -24.359 1 92.88 150 THR B N 1
ATOM 5127 C CA . THR B 1 150 ? -31.672 -28.969 -23.844 1 92.88 150 THR B CA 1
ATOM 5128 C C . THR B 1 150 ? -30.172 -28.766 -23.578 1 92.88 150 THR B C 1
ATOM 5130 O O . THR B 1 150 ? -29.625 -29.359 -22.656 1 92.88 150 THR B O 1
ATOM 5133 N N . ALA B 1 151 ? -29.609 -27.984 -24.406 1 92.31 151 ALA B N 1
ATOM 5134 C CA . ALA B 1 151 ? -28.188 -27.672 -24.188 1 92.31 151 ALA B CA 1
ATOM 5135 C C . ALA B 1 151 ? -27.984 -26.984 -22.859 1 92.31 151 ALA B C 1
ATOM 5137 O O . ALA B 1 151 ? -27.031 -27.281 -22.125 1 92.31 151 ALA B O 1
ATOM 5138 N N . LYS B 1 152 ? -28.812 -26.078 -22.562 1 92.81 152 LYS B N 1
ATOM 5139 C CA . LYS B 1 152 ? -28.75 -25.359 -21.297 1 92.81 152 LYS B CA 1
ATOM 5140 C C . LYS B 1 152 ? -29 -26.297 -20.109 1 92.81 152 LYS B C 1
ATOM 5142 O O . LYS B 1 152 ? -28.312 -26.219 -19.094 1 92.81 152 LYS B O 1
ATOM 5147 N N . GLN B 1 153 ? -29.922 -27.125 -20.297 1 92.38 153 GLN B N 1
ATOM 5148 C CA . GLN B 1 153 ? -30.234 -28.078 -19.25 1 92.38 153 GLN B CA 1
ATOM 5149 C C . GLN B 1 153 ? -29.062 -29.016 -19 1 92.38 153 GLN B C 1
ATOM 5151 O O . GLN B 1 153 ? -28.734 -29.312 -17.844 1 92.38 153 GLN B O 1
ATOM 5156 N N . ASP B 1 154 ? -28.484 -29.438 -20.047 1 93.31 154 ASP B N 1
ATOM 5157 C CA . ASP B 1 154 ? -27.328 -30.312 -19.922 1 93.31 154 ASP B CA 1
ATOM 5158 C C . ASP B 1 154 ? -26.172 -29.594 -19.219 1 93.31 154 ASP B C 1
ATOM 5160 O O . ASP B 1 154 ? -25.5 -30.188 -18.375 1 93.31 154 ASP B O 1
ATOM 5164 N N . HIS B 1 155 ? -26 -28.422 -19.562 1 91.06 155 HIS B N 1
ATOM 5165 C CA . HIS B 1 155 ? -24.969 -27.625 -18.922 1 91.06 155 HIS B CA 1
ATOM 5166 C C . HIS B 1 155 ? -25.234 -27.453 -17.438 1 91.06 155 HIS B C 1
ATOM 5168 O O . HIS B 1 155 ? -24.328 -27.594 -16.625 1 91.06 155 HIS B O 1
ATOM 5174 N N . ASP B 1 156 ? -26.391 -27.141 -17.125 1 91.12 156 ASP B N 1
ATOM 5175 C CA . ASP B 1 156 ? -26.781 -26.953 -15.734 1 91.12 156 ASP B CA 1
ATOM 5176 C C . ASP B 1 156 ? -26.578 -28.234 -14.938 1 91.12 156 ASP B C 1
ATOM 5178 O O . ASP B 1 156 ? -26.188 -28.188 -13.766 1 91.12 156 ASP B O 1
ATOM 5182 N N . GLU B 1 157 ? -26.875 -29.281 -15.57 1 90.69 157 GLU B N 1
ATOM 5183 C CA . GLU B 1 157 ? -26.703 -30.578 -14.906 1 90.69 157 GLU B CA 1
ATOM 5184 C C . GLU B 1 157 ? -25.219 -30.844 -14.625 1 90.69 157 GLU B C 1
ATOM 5186 O O . GLU B 1 157 ? -24.875 -31.359 -13.562 1 90.69 157 GLU B O 1
ATOM 5191 N N . THR B 1 158 ? -24.484 -30.625 -15.562 1 91.19 158 THR B N 1
ATOM 5192 C CA . THR B 1 158 ? -23.047 -30.797 -15.391 1 91.19 158 THR B CA 1
ATOM 5193 C C . THR B 1 158 ? -22.531 -29.906 -14.266 1 91.19 158 THR B C 1
ATOM 5195 O O . THR B 1 158 ? -21.781 -30.375 -13.398 1 91.19 158 THR B O 1
ATOM 5198 N N . CYS B 1 159 ? -22.891 -28.719 -14.281 1 91.25 159 CYS B N 1
ATOM 5199 C CA . CYS B 1 159 ? -22.5 -27.766 -13.25 1 91.25 159 CYS B CA 1
ATOM 5200 C C . CYS B 1 159 ? -22.938 -28.25 -11.867 1 91.25 159 CYS B C 1
ATOM 5202 O O . CYS B 1 159 ? -22.156 -28.203 -10.914 1 91.25 159 CYS B O 1
ATOM 5204 N N . ALA B 1 160 ? -24.141 -28.656 -11.852 1 90.44 160 ALA B N 1
ATOM 5205 C CA . ALA B 1 160 ? -24.688 -29.141 -10.586 1 90.44 160 ALA B CA 1
ATOM 5206 C C . ALA B 1 160 ? -23.922 -30.344 -10.07 1 90.44 160 ALA B C 1
ATOM 5208 O O . ALA B 1 160 ? -23.656 -30.453 -8.867 1 90.44 160 ALA B O 1
ATOM 5209 N N . TYR B 1 161 ? -23.625 -31.219 -10.961 1 91.31 161 TYR B N 1
ATOM 5210 C CA . TYR B 1 161 ? -22.859 -32.406 -10.578 1 91.31 161 TYR B CA 1
ATOM 5211 C C . TYR B 1 161 ? -21.5 -32.031 -10.023 1 91.31 161 TYR B C 1
ATOM 5213 O O . TYR B 1 161 ? -21.078 -32.531 -8.984 1 91.31 161 TYR B O 1
ATOM 5221 N N . LEU B 1 162 ? -20.844 -31.203 -10.68 1 92.31 162 LEU B N 1
ATOM 5222 C CA . LEU B 1 162 ? -19.484 -30.812 -10.32 1 92.31 162 LEU B CA 1
ATOM 5223 C C . LEU B 1 162 ? -19.484 -29.969 -9.047 1 92.31 162 LEU B C 1
ATOM 5225 O O . LEU B 1 162 ? -18.469 -29.891 -8.352 1 92.31 162 LEU B O 1
ATOM 5229 N N . ALA B 1 163 ? -20.578 -29.312 -8.742 1 92.5 163 ALA B N 1
ATOM 5230 C CA . ALA B 1 163 ? -20.688 -28.453 -7.57 1 92.5 163 ALA B CA 1
ATOM 5231 C C . ALA B 1 163 ? -21.047 -29.25 -6.324 1 92.5 163 ALA B C 1
ATOM 5233 O O . ALA B 1 163 ? -20.922 -28.766 -5.203 1 92.5 163 ALA B O 1
ATOM 5234 N N . GLU B 1 164 ? -21.484 -30.422 -6.562 1 91.25 164 GLU B N 1
ATOM 5235 C CA . GLU B 1 164 ? -21.859 -31.266 -5.422 1 91.25 164 GLU B CA 1
ATOM 5236 C C . GLU B 1 164 ? -20.625 -31.812 -4.719 1 91.25 164 GLU B C 1
ATOM 5238 O O . GLU B 1 164 ? -19.953 -32.688 -5.254 1 91.25 164 GLU B O 1
ATOM 5243 N N . ILE B 1 165 ? -20.422 -31.5 -3.508 1 88.12 165 ILE B N 1
ATOM 5244 C CA . ILE B 1 165 ? -19.203 -31.781 -2.754 1 88.12 165 ILE B CA 1
ATOM 5245 C C . ILE B 1 165 ? -19.031 -33.312 -2.623 1 88.12 165 ILE B C 1
ATOM 5247 O O . ILE B 1 165 ? -17.906 -33.812 -2.67 1 88.12 165 ILE B O 1
ATOM 5251 N N . GLN B 1 166 ? -20.109 -33.969 -2.549 1 87.81 166 GLN B N 1
ATOM 5252 C CA . GLN B 1 166 ? -20.078 -35.438 -2.377 1 87.81 166 GLN B CA 1
ATOM 5253 C C . GLN B 1 166 ? -19.484 -36.125 -3.6 1 87.81 166 GLN B C 1
ATOM 5255 O O . GLN B 1 166 ? -18.922 -37.219 -3.49 1 87.81 166 GLN B O 1
ATOM 5260 N N . ASN B 1 167 ? -19.594 -35.469 -4.684 1 88.62 167 ASN B N 1
ATOM 5261 C CA . ASN B 1 167 ? -19.078 -36.062 -5.91 1 88.62 167 ASN B CA 1
ATOM 5262 C C . ASN B 1 167 ? -17.562 -35.875 -6.004 1 88.62 167 ASN B C 1
ATOM 5264 O O . ASN B 1 167 ? -16.938 -36.375 -6.949 1 88.62 167 ASN B O 1
ATOM 5268 N N . GLY B 1 168 ? -17.016 -35.281 -5.043 1 88.62 168 GLY B N 1
ATOM 5269 C CA . GLY B 1 168 ? -15.57 -35.094 -5.008 1 88.62 168 GLY B CA 1
ATOM 5270 C C . GLY B 1 168 ? -14.812 -36.406 -4.992 1 88.62 168 GLY B C 1
ATOM 5271 O O . GLY B 1 168 ? -13.773 -36.531 -5.641 1 88.62 168 GLY B O 1
ATOM 5272 N N . GLN B 1 169 ? -15.391 -37.312 -4.359 1 86.38 169 GLN B N 1
ATOM 5273 C CA . GLN B 1 169 ? -14.758 -38.625 -4.27 1 86.38 169 GLN B CA 1
ATOM 5274 C C . GLN B 1 169 ? -14.727 -39.312 -5.633 1 86.38 169 GLN B C 1
ATOM 5276 O O . GLN B 1 169 ? -13.734 -39.969 -5.984 1 86.38 169 GLN B O 1
ATOM 5281 N N . GLN B 1 170 ? -15.781 -39.156 -6.324 1 86.06 170 GLN B N 1
ATOM 5282 C CA . GLN B 1 170 ? -15.852 -39.75 -7.656 1 86.06 170 GLN B CA 1
ATOM 5283 C C . GLN B 1 170 ? -14.891 -39.062 -8.617 1 86.06 170 GLN B C 1
ATOM 5285 O O . GLN B 1 170 ? -14.266 -39.719 -9.453 1 86.06 170 GLN B O 1
ATOM 5290 N N . LEU B 1 171 ? -14.781 -37.906 -8.453 1 88.44 171 LEU B N 1
ATOM 5291 C CA . LEU B 1 171 ? -13.945 -37.094 -9.328 1 88.44 171 LEU B CA 1
ATOM 5292 C C . LEU B 1 171 ? -12.469 -37.375 -9.086 1 88.44 171 LEU B C 1
ATOM 5294 O O . LEU B 1 171 ? -11.633 -37.156 -9.961 1 88.44 171 LEU B O 1
ATOM 5298 N N . THR B 1 172 ? -12.133 -37.906 -7.895 1 88 172 THR B N 1
ATOM 5299 C CA . THR B 1 172 ? -10.727 -38.094 -7.543 1 88 172 THR B CA 1
ATOM 5300 C C . THR B 1 172 ? -10.359 -39.562 -7.527 1 88 172 THR B C 1
ATOM 5302 O O . THR B 1 172 ? -9.391 -39.969 -6.879 1 88 172 THR B O 1
ATOM 5305 N N . GLN B 1 173 ? -11.133 -40.219 -8.188 1 86.12 173 GLN B N 1
ATOM 5306 C CA . GLN B 1 173 ? -10.812 -41.656 -8.305 1 86.12 173 GLN B CA 1
ATOM 5307 C C . GLN B 1 173 ? -9.508 -41.844 -9.07 1 86.12 173 GLN B C 1
ATOM 5309 O O . GLN B 1 173 ? -9.148 -41.031 -9.922 1 86.12 173 GLN B O 1
ATOM 5314 N N . GLN B 1 174 ? -8.883 -42.938 -8.852 1 80.94 174 GLN B N 1
ATOM 5315 C CA . GLN B 1 174 ? -7.531 -43.219 -9.312 1 80.94 174 GLN B CA 1
ATOM 5316 C C . GLN B 1 174 ? -7.453 -43.219 -10.836 1 80.94 174 GLN B C 1
ATOM 5318 O O . GLN B 1 174 ? -6.48 -42.719 -11.406 1 80.94 174 GLN B O 1
ATOM 5323 N N . ASP B 1 175 ? -8.438 -43.75 -11.398 1 79 175 ASP B N 1
ATOM 5324 C CA . ASP B 1 175 ? -8.414 -43.844 -12.859 1 79 175 ASP B CA 1
ATOM 5325 C C . ASP B 1 175 ? -8.398 -42.438 -13.492 1 79 175 ASP B C 1
ATOM 5327 O O . ASP B 1 175 ? -7.77 -42.25 -14.539 1 79 175 ASP B O 1
ATOM 5331 N N . ILE B 1 176 ? -9.023 -41.625 -12.875 1 78.62 176 ILE B N 1
ATOM 5332 C CA . ILE B 1 176 ? -9.078 -40.25 -13.367 1 78.62 176 ILE B CA 1
ATOM 5333 C C . ILE B 1 176 ? -7.762 -39.562 -13.055 1 78.62 176 ILE B C 1
ATOM 5335 O O . ILE B 1 176 ? -7.176 -38.906 -13.922 1 78.62 176 ILE B O 1
ATOM 5339 N N . MET B 1 177 ? -7.219 -39.781 -11.914 1 82.38 177 MET B N 1
ATOM 5340 C CA . MET B 1 177 ? -6.031 -39.094 -11.438 1 82.38 177 MET B CA 1
ATOM 5341 C C . MET B 1 177 ? -4.789 -39.531 -12.203 1 82.38 177 MET B C 1
ATOM 5343 O O . MET B 1 177 ? -3.836 -38.781 -12.359 1 82.38 177 MET B O 1
ATOM 5347 N N . GLN B 1 178 ? -4.93 -40.688 -12.742 1 84.62 178 GLN B N 1
ATOM 5348 C CA . GLN B 1 178 ? -3.801 -41.25 -13.492 1 84.62 178 GLN B CA 1
ATOM 5349 C C . GLN B 1 178 ? -3.736 -40.656 -14.898 1 84.62 178 GLN B C 1
ATOM 5351 O O . GLN B 1 178 ? -2.676 -40.656 -15.523 1 84.62 178 GLN B O 1
ATOM 5356 N N . ASN B 1 179 ? -4.906 -40.188 -15.297 1 88.12 179 ASN B N 1
ATOM 5357 C CA . ASN B 1 179 ? -4.953 -39.5 -16.594 1 88.12 179 ASN B CA 1
ATOM 5358 C C . ASN B 1 179 ? -4.723 -38 -16.438 1 88.12 179 ASN B C 1
ATOM 5360 O O . ASN B 1 179 ? -5.68 -37.219 -16.281 1 88.12 179 ASN B O 1
ATOM 5364 N N . THR B 1 180 ? -3.502 -37.594 -16.578 1 88.56 180 THR B N 1
ATOM 5365 C CA . THR B 1 180 ? -3.078 -36.25 -16.297 1 88.56 180 THR B CA 1
ATOM 5366 C C . THR B 1 180 ? -3.818 -35.25 -17.203 1 88.56 180 THR B C 1
ATOM 5368 O O . THR B 1 180 ? -4.23 -34.188 -16.75 1 88.56 180 THR B O 1
ATOM 5371 N N . GLU B 1 181 ? -4.016 -35.625 -18.422 1 89.75 181 GLU B N 1
ATOM 5372 C CA . GLU B 1 181 ? -4.672 -34.75 -19.375 1 89.75 181 GLU B CA 1
ATOM 5373 C C . GLU B 1 181 ? -6.148 -34.562 -19.016 1 89.75 181 GLU B C 1
ATOM 5375 O O . GLU B 1 181 ? -6.66 -33.438 -19.062 1 89.75 181 GLU B O 1
ATOM 5380 N N . LEU B 1 182 ? -6.75 -35.625 -18.734 1 89.31 182 LEU B N 1
ATOM 5381 C CA . LEU B 1 182 ? -8.164 -35.562 -18.375 1 89.31 182 LEU B CA 1
ATOM 5382 C C . LEU B 1 182 ? -8.359 -34.719 -17.125 1 89.31 182 LEU B C 1
ATOM 5384 O O . LEU B 1 182 ? -9.281 -33.906 -17.062 1 89.31 182 LEU B O 1
ATOM 5388 N N . THR B 1 183 ? -7.535 -34.938 -16.172 1 92.19 183 THR B N 1
ATOM 5389 C CA . THR B 1 183 ? -7.629 -34.188 -14.922 1 92.19 183 THR B CA 1
ATOM 5390 C C . THR B 1 183 ? -7.445 -32.688 -15.18 1 92.19 183 THR B C 1
ATOM 5392 O O . THR B 1 183 ? -8.172 -31.875 -14.625 1 92.19 183 THR B O 1
ATOM 5395 N N . ARG B 1 184 ? -6.57 -32.375 -15.969 1 92.75 184 ARG B N 1
ATOM 5396 C CA . ARG B 1 184 ? -6.309 -30.984 -16.297 1 92.75 184 ARG B CA 1
ATOM 5397 C C . ARG B 1 184 ? -7.508 -30.344 -16.984 1 92.75 184 ARG B C 1
ATOM 5399 O O . ARG B 1 184 ? -7.879 -29.203 -16.688 1 92.75 184 ARG B O 1
ATOM 5406 N N . GLN B 1 185 ? -8.062 -31.078 -17.906 1 91.25 185 GLN B N 1
ATOM 5407 C CA . GLN B 1 185 ? -9.242 -30.594 -18.609 1 91.25 185 GLN B CA 1
ATOM 5408 C C . GLN B 1 185 ? -10.406 -30.375 -17.656 1 91.25 185 GLN B C 1
ATOM 5410 O O . GLN B 1 185 ? -11.125 -29.375 -17.766 1 91.25 185 GLN B O 1
ATOM 5415 N N . LEU B 1 186 ? -10.508 -31.312 -16.812 1 91.94 186 LEU B N 1
ATOM 5416 C CA . LEU B 1 186 ? -11.578 -31.219 -15.828 1 91.94 186 LEU B CA 1
ATOM 5417 C C . LEU B 1 186 ? -11.391 -30 -14.93 1 91.94 186 LEU B C 1
ATOM 5419 O O . LEU B 1 186 ? -12.336 -29.25 -14.695 1 91.94 186 LEU B O 1
ATOM 5423 N N . MET B 1 187 ? -10.195 -29.844 -14.43 1 94.56 187 MET B N 1
ATOM 5424 C CA . MET B 1 187 ? -9.906 -28.688 -13.586 1 94.56 187 MET B CA 1
ATOM 5425 C C . MET B 1 187 ? -10.172 -27.375 -14.344 1 94.56 187 MET B C 1
ATOM 5427 O O . MET B 1 187 ? -10.75 -26.438 -13.789 1 94.56 187 MET B O 1
ATOM 5431 N N . GLY B 1 188 ? -9.75 -27.359 -15.586 1 94.31 188 GLY B N 1
ATOM 5432 C CA . GLY B 1 188 ? -10.008 -26.188 -16.406 1 94.31 188 GLY B CA 1
ATOM 5433 C C . GLY B 1 188 ? -11.484 -25.891 -16.562 1 94.31 188 GLY B C 1
ATOM 5434 O O . GLY B 1 188 ? -11.898 -24.719 -16.516 1 94.31 188 GLY B O 1
ATOM 5435 N N . MET B 1 189 ? -12.242 -26.891 -16.75 1 91.69 189 MET B N 1
ATOM 5436 C CA . MET B 1 189 ? -13.688 -26.75 -16.891 1 91.69 189 MET B CA 1
ATOM 5437 C C . MET B 1 189 ? -14.305 -26.188 -15.609 1 91.69 189 MET B C 1
ATOM 5439 O O . MET B 1 189 ? -15.141 -25.281 -15.664 1 91.69 189 MET B O 1
ATOM 5443 N N . VAL B 1 190 ? -13.891 -26.719 -14.531 1 93.25 190 VAL B N 1
ATOM 5444 C CA . VAL B 1 190 ? -14.43 -26.281 -13.25 1 93.25 190 VAL B CA 1
ATOM 5445 C C . VAL B 1 190 ? -14.07 -24.812 -13.023 1 93.25 190 VAL B C 1
ATOM 5447 O O . VAL B 1 190 ? -14.898 -24.031 -12.547 1 93.25 190 VAL B O 1
ATOM 5450 N N . GLN B 1 191 ? -12.883 -24.391 -13.352 1 93.62 191 GLN B N 1
ATOM 5451 C CA . GLN B 1 191 ? -12.484 -22.984 -13.242 1 93.62 191 GLN B CA 1
ATOM 5452 C C . GLN B 1 191 ? -13.398 -22.094 -14.07 1 93.62 191 GLN B C 1
ATOM 5454 O O . GLN B 1 191 ? -13.805 -21.016 -13.617 1 93.62 191 GLN B O 1
ATOM 5459 N N . GLN B 1 192 ? -13.719 -22.531 -15.227 1 90.81 192 GLN B N 1
ATOM 5460 C CA . GLN B 1 192 ? -14.594 -21.766 -16.109 1 90.81 192 GLN B CA 1
ATOM 5461 C C . GLN B 1 192 ? -15.984 -21.625 -15.5 1 90.81 192 GLN B C 1
ATOM 5463 O O . GLN B 1 192 ? -16.609 -20.562 -15.594 1 90.81 192 GLN B O 1
ATOM 5468 N N . LEU B 1 193 ? -16.422 -22.672 -14.992 1 90.06 193 LEU B N 1
ATOM 5469 C CA . LEU B 1 193 ? -17.75 -22.656 -14.359 1 90.06 193 LEU B CA 1
ATOM 5470 C C . LEU B 1 193 ? -17.766 -21.719 -13.156 1 90.06 193 LEU B C 1
ATOM 5472 O O . LEU B 1 193 ? -18.766 -21.047 -12.906 1 90.06 193 LEU B O 1
ATOM 5476 N N . MET B 1 194 ? -16.688 -21.734 -12.484 1 91.38 194 MET B N 1
ATOM 5477 C CA . MET B 1 194 ? -16.562 -20.844 -11.328 1 91.38 194 MET B CA 1
ATOM 5478 C C . MET B 1 194 ? -16.656 -19.375 -11.758 1 91.38 194 MET B C 1
ATOM 5480 O O . MET B 1 194 ? -17.25 -18.562 -11.055 1 91.38 194 MET B O 1
ATOM 5484 N N . GLN B 1 195 ? -16.016 -19.016 -12.766 1 87.38 195 GLN B N 1
ATOM 5485 C CA . GLN B 1 195 ? -16.016 -17.641 -13.266 1 87.38 195 GLN B CA 1
ATOM 5486 C C . GLN B 1 195 ? -17.438 -17.141 -13.508 1 87.38 195 GLN B C 1
ATOM 5488 O O . GLN B 1 195 ? -17.766 -15.992 -13.203 1 87.38 195 GLN B O 1
ATOM 5493 N N . LYS B 1 196 ? -18.266 -17.953 -13.945 1 80.62 196 LYS B N 1
ATOM 5494 C CA . LYS B 1 196 ? -19.656 -17.609 -14.25 1 80.62 196 LYS B CA 1
ATOM 5495 C C . LYS B 1 196 ? -20.484 -17.5 -12.977 1 80.62 196 LYS B C 1
ATOM 5497 O O . LYS B 1 196 ? -21.453 -16.719 -12.922 1 80.62 196 LYS B O 1
ATOM 5502 N N . SER B 1 197 ? -20.094 -18.141 -11.984 1 73.69 197 SER B N 1
ATOM 5503 C CA . SER B 1 197 ? -20.859 -18.219 -10.75 1 73.69 197 SER B CA 1
ATOM 5504 C C . SER B 1 197 ? -20.328 -17.234 -9.711 1 73.69 197 SER B C 1
ATOM 5506 O O . SER B 1 197 ? -20.891 -17.109 -8.617 1 73.69 197 SER B O 1
ATOM 5508 N N . ASN B 1 198 ? -19.266 -16.547 -9.82 1 68.5 198 ASN B N 1
ATOM 5509 C CA . ASN B 1 198 ? -18.516 -15.766 -8.836 1 68.5 198 ASN B CA 1
ATOM 5510 C C . ASN B 1 198 ? -19.328 -14.578 -8.336 1 68.5 198 ASN B C 1
ATOM 5512 O O . ASN B 1 198 ? -19.094 -14.078 -7.23 1 68.5 198 ASN B O 1
ATOM 5516 N N . GLU B 1 199 ? -20.328 -14.141 -8.922 1 63.25 199 GLU B N 1
ATOM 5517 C CA . GLU B 1 199 ? -21.047 -12.938 -8.531 1 63.25 199 GLU B CA 1
ATOM 5518 C C . GLU B 1 199 ? -21.766 -13.133 -7.195 1 63.25 199 GLU B C 1
ATOM 5520 O O . GLU B 1 199 ? -21.844 -12.203 -6.387 1 63.25 199 GLU B O 1
ATOM 5525 N N . ASP B 1 200 ? -22.188 -14.328 -6.902 1 62.88 200 ASP B N 1
ATOM 5526 C CA . ASP B 1 200 ? -23.047 -14.438 -5.727 1 62.88 200 ASP B CA 1
ATOM 5527 C C . ASP B 1 200 ? -22.453 -15.391 -4.695 1 62.88 200 ASP B C 1
ATOM 5529 O O . ASP B 1 200 ? -23.031 -15.602 -3.625 1 62.88 200 ASP B O 1
ATOM 5533 N N . HIS B 1 201 ? -21.172 -15.812 -4.809 1 63.66 201 HIS B N 1
ATOM 5534 C CA . HIS B 1 201 ? -20.531 -16.766 -3.906 1 63.66 201 HIS B CA 1
ATOM 5535 C C . HIS B 1 201 ? -21.562 -17.688 -3.254 1 63.66 201 HIS B C 1
ATOM 5537 O O . HIS B 1 201 ? -21.578 -17.828 -2.029 1 63.66 201 HIS B O 1
ATOM 5543 N N . ASP B 1 202 ? -22.328 -18.266 -4.129 1 82.06 202 ASP B N 1
ATOM 5544 C CA . ASP B 1 202 ? -23.453 -19.094 -3.68 1 82.06 202 ASP B CA 1
ATOM 5545 C C . ASP B 1 202 ? -23 -20.531 -3.439 1 82.06 202 ASP B C 1
ATOM 5547 O O . ASP B 1 202 ? -21.812 -20.828 -3.471 1 82.06 202 ASP B O 1
ATOM 5551 N N . ARG B 1 203 ? -23.922 -21.438 -3.135 1 84.94 203 ARG B N 1
ATOM 5552 C CA . ARG B 1 203 ? -23.688 -22.844 -2.826 1 84.94 203 ARG B CA 1
ATOM 5553 C C . ARG B 1 203 ? -22.969 -23.547 -3.982 1 84.94 203 ARG B C 1
ATOM 5555 O O . ARG B 1 203 ? -22.125 -24.422 -3.764 1 84.94 203 ARG B O 1
ATOM 5562 N N . THR B 1 204 ? -23.312 -23.125 -5.184 1 89.06 204 THR B N 1
ATOM 5563 C CA . THR B 1 204 ? -22.688 -23.703 -6.371 1 89.06 204 THR B CA 1
ATOM 5564 C C . THR B 1 204 ? -21.203 -23.344 -6.434 1 89.06 204 THR B C 1
ATOM 5566 O O . THR B 1 204 ? -20.359 -24.219 -6.676 1 89.06 204 THR B O 1
ATOM 5569 N N . PHE B 1 205 ? -20.953 -22.156 -6.168 1 92.31 205 PHE B N 1
ATOM 5570 C CA . PHE B 1 205 ? -19.562 -21.703 -6.188 1 92.31 205 PHE B CA 1
ATOM 5571 C C . PHE B 1 205 ? -18.734 -22.422 -5.137 1 92.31 205 PHE B C 1
ATOM 5573 O O . PHE B 1 205 ? -17.625 -22.859 -5.414 1 92.31 205 PHE B O 1
ATOM 5580 N N . SER B 1 206 ? -19.25 -22.516 -3.986 1 91.56 206 SER B N 1
ATOM 5581 C CA . SER B 1 206 ? -18.562 -23.203 -2.898 1 91.56 206 SER B CA 1
ATOM 5582 C C . SER B 1 206 ? -18.281 -24.656 -3.24 1 91.56 206 SER B C 1
ATOM 5584 O O . SER B 1 206 ? -17.203 -25.188 -2.941 1 91.56 206 SER B O 1
ATOM 5586 N N . GLY B 1 207 ? -19.266 -25.266 -3.777 1 92.94 207 GLY B N 1
ATOM 5587 C CA . GLY B 1 207 ? -19.094 -26.656 -4.184 1 92.94 207 GLY B CA 1
ATOM 5588 C C . GLY B 1 207 ? -18.031 -26.844 -5.258 1 92.94 207 GLY B C 1
ATOM 5589 O O . GLY B 1 207 ? -17.203 -27.75 -5.18 1 92.94 207 GLY B O 1
ATOM 5590 N N . LEU B 1 208 ? -18.125 -26.016 -6.254 1 93.69 208 LEU B N 1
ATOM 5591 C CA . LEU B 1 208 ? -17.141 -26.047 -7.32 1 93.69 208 LEU B CA 1
ATOM 5592 C C . LEU B 1 208 ? -15.734 -25.828 -6.762 1 93.69 208 LEU B C 1
ATOM 5594 O O . LEU B 1 208 ? -14.789 -26.531 -7.133 1 93.69 208 LEU B O 1
ATOM 5598 N N . SER B 1 209 ? -15.609 -24.875 -5.852 1 94.88 209 SER B N 1
ATOM 5599 C CA . SER B 1 209 ? -14.328 -24.562 -5.23 1 94.88 209 SER B CA 1
ATOM 5600 C C . SER B 1 209 ? -13.773 -25.766 -4.473 1 94.88 209 SER B C 1
ATOM 5602 O O . SER B 1 209 ? -12.594 -26.094 -4.605 1 94.88 209 SER B O 1
ATOM 5604 N N . SER B 1 210 ? -14.625 -26.328 -3.793 1 93.5 210 SER B N 1
ATOM 5605 C CA . SER B 1 210 ? -14.227 -27.484 -2.986 1 93.5 210 SER B CA 1
ATOM 5606 C C . SER B 1 210 ? -13.734 -28.625 -3.863 1 93.5 210 SER B C 1
ATOM 5608 O O . SER B 1 210 ? -12.672 -29.188 -3.615 1 93.5 210 SER B O 1
ATOM 5610 N N . ASN B 1 211 ? -14.5 -28.969 -4.84 1 94.25 211 ASN B N 1
ATOM 5611 C CA . ASN B 1 211 ? -14.133 -30.078 -5.703 1 94.25 211 ASN B CA 1
ATOM 5612 C C . ASN B 1 211 ? -12.898 -29.766 -6.535 1 94.25 211 ASN B C 1
ATOM 5614 O O . ASN B 1 211 ? -12.102 -30.656 -6.828 1 94.25 211 ASN B O 1
ATOM 5618 N N . LEU B 1 212 ? -12.797 -28.562 -6.93 1 95.25 212 LEU B N 1
ATOM 5619 C CA . LEU B 1 212 ? -11.594 -28.156 -7.645 1 95.25 212 LEU B CA 1
ATOM 5620 C C . LEU B 1 212 ? -10.359 -28.328 -6.77 1 95.25 212 LEU B C 1
ATOM 5622 O O . LEU B 1 212 ? -9.328 -28.812 -7.234 1 95.25 212 LEU B O 1
ATOM 5626 N N . HIS B 1 213 ? -10.484 -27.922 -5.562 1 95.5 213 HIS B N 1
ATOM 5627 C CA . HIS B 1 213 ? -9.383 -28.094 -4.617 1 95.5 213 HIS B CA 1
ATOM 5628 C C . HIS B 1 213 ? -9 -29.562 -4.473 1 95.5 213 HIS B C 1
ATOM 5630 O O . HIS B 1 213 ? -7.812 -29.891 -4.473 1 95.5 213 HIS B O 1
ATOM 5636 N N . GLN B 1 214 ? -9.953 -30.391 -4.363 1 92.94 214 GLN B N 1
ATOM 5637 C CA . GLN B 1 214 ? -9.711 -31.812 -4.227 1 92.94 214 GLN B CA 1
ATOM 5638 C C . GLN B 1 214 ? -9 -32.375 -5.457 1 92.94 214 GLN B C 1
ATOM 5640 O O . GLN B 1 214 ? -8.07 -33.188 -5.336 1 92.94 214 GLN B O 1
ATOM 5645 N N . LEU B 1 215 ? -9.523 -31.953 -6.574 1 93.38 215 LEU B N 1
ATOM 5646 C CA . LEU B 1 215 ? -8.898 -32.375 -7.816 1 93.38 215 LEU B CA 1
ATOM 5647 C C . LEU B 1 215 ? -7.426 -31.969 -7.852 1 93.38 215 LEU B C 1
ATOM 5649 O O . LEU B 1 215 ? -6.566 -32.781 -8.211 1 93.38 215 LEU B O 1
ATOM 5653 N N . GLN B 1 216 ? -7.152 -30.781 -7.469 1 93.62 216 GLN B N 1
ATOM 5654 C CA . GLN B 1 216 ? -5.789 -30.266 -7.492 1 93.62 216 GLN B CA 1
ATOM 5655 C C . GLN B 1 216 ? -4.898 -31.016 -6.512 1 93.62 216 GLN B C 1
ATOM 5657 O O . GLN B 1 216 ? -3.807 -31.469 -6.871 1 93.62 216 GLN B O 1
ATOM 5662 N N . VAL B 1 217 ? -5.328 -31.203 -5.328 1 91.69 217 VAL B N 1
ATOM 5663 C CA . VAL B 1 217 ? -4.551 -31.844 -4.27 1 91.69 217 VAL B CA 1
ATOM 5664 C C . VAL B 1 217 ? -4.254 -33.281 -4.645 1 91.69 217 VAL B C 1
ATOM 5666 O O . VAL B 1 217 ? -3.111 -33.75 -4.551 1 91.69 217 VAL B O 1
ATOM 5669 N N . HIS B 1 218 ? -5.238 -33.969 -5.117 1 90.88 218 HIS B N 1
ATOM 5670 C CA . HIS B 1 218 ? -5.082 -35.406 -5.391 1 90.88 218 HIS B CA 1
ATOM 5671 C C . HIS B 1 218 ? -4.281 -35.625 -6.668 1 90.88 218 HIS B C 1
ATOM 5673 O O . HIS B 1 218 ? -3.578 -36.625 -6.789 1 90.88 218 HIS B O 1
ATOM 5679 N N . SER B 1 219 ? -4.422 -34.75 -7.574 1 90.56 219 SER B N 1
ATOM 5680 C CA . SER B 1 219 ? -3.664 -34.906 -8.812 1 90.56 219 SER B CA 1
ATOM 5681 C C . SER B 1 219 ? -2.211 -34.5 -8.633 1 90.56 219 SER B C 1
ATOM 5683 O O . SER B 1 219 ? -1.338 -34.906 -9.398 1 90.56 219 SER B O 1
ATOM 5685 N N . GLY B 1 220 ? -1.98 -33.562 -7.688 1 89.75 220 GLY B N 1
ATOM 5686 C CA . GLY B 1 220 ? -0.647 -33.031 -7.48 1 89.75 220 GLY B CA 1
ATOM 5687 C C . GLY B 1 220 ? -0.239 -32.031 -8.547 1 89.75 220 GLY B C 1
ATOM 5688 O O . GLY B 1 220 ? 0.952 -31.781 -8.75 1 89.75 220 GLY B O 1
ATOM 5689 N N . GLN B 1 221 ? -1.235 -31.516 -9.227 1 91.44 221 GLN B N 1
ATOM 5690 C CA . GLN B 1 221 ? -0.986 -30.531 -10.273 1 91.44 221 GLN B CA 1
ATOM 5691 C C . GLN B 1 221 ? -1.485 -29.141 -9.859 1 91.44 221 GLN B C 1
ATOM 5693 O O . GLN B 1 221 ? -2.328 -29.031 -8.969 1 91.44 221 GLN B O 1
ATOM 5698 N N . LEU B 1 222 ? -0.87 -28.172 -10.508 1 94.06 222 LEU B N 1
ATOM 5699 C CA . LEU B 1 222 ? -1.448 -26.828 -10.375 1 94.06 222 LEU B CA 1
ATOM 5700 C C . LEU B 1 222 ? -2.654 -26.672 -11.289 1 94.06 222 LEU B C 1
ATOM 5702 O O . LEU B 1 222 ? -2.883 -27.5 -12.18 1 94.06 222 LEU B O 1
ATOM 5706 N N . LEU B 1 223 ? -3.393 -25.641 -11.031 1 95.56 223 LEU B N 1
ATOM 5707 C CA . LEU B 1 223 ? -4.527 -25.375 -11.906 1 95.56 223 LEU B CA 1
ATOM 5708 C C . LEU B 1 223 ? -4.055 -25.031 -13.312 1 95.56 223 LEU B C 1
ATOM 5710 O O . LEU B 1 223 ? -2.947 -24.516 -13.492 1 95.56 223 LEU B O 1
ATOM 5714 N N . PRO B 1 224 ? -4.871 -25.359 -14.258 1 93 224 PRO B N 1
ATOM 5715 C CA . PRO B 1 224 ? -4.473 -25.094 -15.633 1 93 224 PRO B CA 1
ATOM 5716 C C . PRO B 1 224 ? -4.391 -23.594 -15.938 1 93 224 PRO B C 1
ATOM 5718 O O . PRO B 1 224 ? -3.52 -23.156 -16.688 1 93 224 PRO B O 1
ATOM 5721 N N . ASP B 1 225 ? -5.27 -22.875 -15.469 1 93.25 225 ASP B N 1
ATOM 5722 C CA . ASP B 1 225 ? -5.211 -21.422 -15.578 1 93.25 225 ASP B CA 1
ATOM 5723 C C . ASP B 1 225 ? -4.66 -20.797 -14.297 1 93.25 225 ASP B C 1
ATOM 5725 O O . ASP B 1 225 ? -5.367 -20.719 -13.289 1 93.25 225 ASP B O 1
ATOM 5729 N N . LEU B 1 226 ? -3.465 -20.266 -14.477 1 94.12 226 LEU B N 1
ATOM 5730 C CA . LEU B 1 226 ? -2.82 -19.734 -13.281 1 94.12 226 LEU B CA 1
ATOM 5731 C C . LEU B 1 226 ? -3.143 -18.266 -13.102 1 94.12 226 LEU B C 1
ATOM 5733 O O . LEU B 1 226 ? -2.76 -17.656 -12.102 1 94.12 226 LEU B O 1
ATOM 5737 N N . ASN B 1 227 ? -3.775 -17.672 -14.133 1 93.75 227 ASN B N 1
ATOM 5738 C CA . ASN B 1 227 ? -4.418 -16.391 -13.898 1 93.75 227 ASN B CA 1
ATOM 5739 C C . ASN B 1 227 ? -5.734 -16.547 -13.148 1 93.75 227 ASN B C 1
ATOM 5741 O O . ASN B 1 227 ? -6.781 -16.781 -13.758 1 93.75 227 ASN B O 1
ATOM 5745 N N . LEU B 1 228 ? -5.695 -16.375 -11.922 1 94.81 228 LEU B N 1
ATOM 5746 C CA . LEU B 1 228 ? -6.785 -16.75 -11.023 1 94.81 228 LEU B CA 1
ATOM 5747 C C . LEU B 1 228 ? -7.859 -15.656 -11 1 94.81 228 LEU B C 1
ATOM 5749 O O . LEU B 1 228 ? -8.109 -15.055 -9.953 1 94.81 228 LEU B O 1
ATOM 5753 N N . LYS B 1 229 ? -8.531 -15.461 -12.008 1 91.44 229 LYS B N 1
ATOM 5754 C CA . LYS B 1 229 ? -9.508 -14.383 -12.141 1 91.44 229 LYS B CA 1
ATOM 5755 C C . LYS B 1 229 ? -10.93 -14.891 -11.914 1 91.44 229 LYS B C 1
ATOM 5757 O O . LYS B 1 229 ? -11.891 -14.117 -12.008 1 91.44 229 LYS B O 1
ATOM 5762 N N . SER B 1 230 ? -11.086 -16.172 -11.57 1 89.06 230 SER B N 1
ATOM 5763 C CA . SER B 1 230 ? -12.414 -16.781 -11.469 1 89.06 230 SER B CA 1
ATOM 5764 C C . SER B 1 230 ? -12.898 -16.812 -10.023 1 89.06 230 SER B C 1
ATOM 5766 O O . SER B 1 230 ? -13.883 -17.484 -9.711 1 89.06 230 SER B O 1
ATOM 5768 N N . GLY B 1 231 ? -12.164 -16.188 -9.18 1 90.25 231 GLY B N 1
ATOM 5769 C CA . GLY B 1 231 ? -12.555 -16.156 -7.781 1 90.25 231 GLY B CA 1
ATOM 5770 C C . GLY B 1 231 ? -11.875 -17.234 -6.953 1 90.25 231 GLY B C 1
ATOM 5771 O O . GLY B 1 231 ? -12.32 -17.547 -5.848 1 90.25 231 GLY B O 1
ATOM 5772 N N . GLU B 1 232 ? -10.883 -17.797 -7.449 1 94.56 232 GLU B N 1
ATOM 5773 C CA . GLU B 1 232 ? -10.172 -18.875 -6.773 1 94.56 232 GLU B CA 1
ATOM 5774 C C . GLU B 1 232 ? -9.609 -18.422 -5.434 1 94.56 232 GLU B C 1
ATOM 5776 O O . GLU B 1 232 ? -9.414 -19.234 -4.523 1 94.56 232 GLU B O 1
ATOM 5781 N N . VAL B 1 233 ? -9.367 -17.109 -5.355 1 94.88 233 VAL B N 1
ATOM 5782 C CA . VAL B 1 233 ? -8.727 -16.578 -4.16 1 94.88 233 VAL B CA 1
ATOM 5783 C C . VAL B 1 233 ? -9.57 -15.453 -3.562 1 94.88 233 VAL B C 1
ATOM 5785 O O . VAL B 1 233 ? -10.094 -14.609 -4.293 1 94.88 233 VAL B O 1
ATOM 5788 N N . GLN B 1 234 ? -9.727 -15.539 -2.244 1 91.44 234 GLN B N 1
ATOM 5789 C CA . GLN B 1 234 ? -10.43 -14.5 -1.496 1 91.44 234 GLN B CA 1
ATOM 5790 C C . GLN B 1 234 ? -9.555 -13.945 -0.373 1 91.44 234 GLN B C 1
ATOM 5792 O O . GLN B 1 234 ? -8.953 -14.711 0.389 1 91.44 234 GLN B O 1
ATOM 5797 N N . ARG B 1 235 ? -9.43 -12.664 -0.229 1 90.75 235 ARG B N 1
ATOM 5798 C CA . ARG B 1 235 ? -8.656 -12.023 0.828 1 90.75 235 ARG B CA 1
ATOM 5799 C C . ARG B 1 235 ? -9.375 -12.117 2.168 1 90.75 235 ARG B C 1
ATOM 5801 O O . ARG B 1 235 ? -10.594 -11.945 2.234 1 90.75 235 ARG B O 1
ATOM 5808 N N . VAL B 1 236 ? -8.555 -12.422 3.145 1 88.62 236 VAL B N 1
ATOM 5809 C CA . VAL B 1 236 ? -9.055 -12.43 4.516 1 88.62 236 VAL B CA 1
ATOM 5810 C C . VAL B 1 236 ? -8.625 -11.148 5.23 1 88.62 236 VAL B C 1
ATOM 5812 O O . VAL B 1 236 ? -7.438 -10.93 5.461 1 88.62 236 VAL B O 1
ATOM 5815 N N . GLY B 1 237 ? -9.523 -10.133 5.477 1 79.25 237 GLY B N 1
ATOM 5816 C CA . GLY B 1 237 ? -9.219 -8.891 6.164 1 79.25 237 GLY B CA 1
ATOM 5817 C C . GLY B 1 237 ? -8.914 -7.742 5.219 1 79.25 237 GLY B C 1
ATOM 5818 O O . GLY B 1 237 ? -8.727 -7.953 4.02 1 79.25 237 GLY B O 1
ATOM 5819 N N . THR B 1 238 ? -8.836 -6.547 5.734 1 78.44 238 THR B N 1
ATOM 5820 C CA . THR B 1 238 ? -8.688 -5.359 4.902 1 78.44 238 THR B CA 1
ATOM 5821 C C . THR B 1 238 ? -7.262 -4.82 4.98 1 78.44 238 THR B C 1
ATOM 5823 O O . THR B 1 238 ? -6.863 -3.975 4.176 1 78.44 238 THR B O 1
ATOM 5826 N N . HIS B 1 239 ? -6.434 -5.383 5.852 1 77.31 239 HIS B N 1
ATOM 5827 C CA . HIS B 1 239 ? -5.082 -4.855 6.023 1 77.31 239 HIS B CA 1
ATOM 5828 C C . HIS B 1 239 ? -4.035 -5.941 5.793 1 77.31 239 HIS B C 1
ATOM 5830 O O . HIS B 1 239 ? -4.285 -7.117 6.066 1 77.31 239 HIS B O 1
ATOM 5836 N N . PRO B 1 240 ? -2.916 -5.555 5.281 1 83.56 240 PRO B N 1
ATOM 5837 C CA . PRO B 1 240 ? -1.83 -6.523 5.129 1 83.56 240 PRO B CA 1
ATOM 5838 C C . PRO B 1 240 ? -1.302 -7.035 6.469 1 83.56 240 PRO B C 1
ATOM 5840 O O . PRO B 1 240 ? -1.3 -6.297 7.457 1 83.56 240 PRO B O 1
ATOM 5843 N N . VAL B 1 241 ? -0.948 -8.289 6.504 1 81.62 241 VAL B N 1
ATOM 5844 C CA . VAL B 1 241 ? -0.4 -8.906 7.711 1 81.62 241 VAL B CA 1
ATOM 5845 C C . VAL B 1 241 ? 1.091 -8.594 7.816 1 81.62 241 VAL B C 1
ATOM 5847 O O . VAL B 1 241 ? 1.651 -8.578 8.914 1 81.62 241 VAL B O 1
ATOM 5850 N N . SER B 1 242 ? 1.727 -8.477 6.703 1 78.12 242 SER B N 1
ATOM 5851 C CA . SER B 1 242 ? 3.141 -8.125 6.617 1 78.12 242 SER B CA 1
ATOM 5852 C C . SER B 1 242 ? 3.471 -7.496 5.266 1 78.12 242 SER B C 1
ATOM 5854 O O . SER B 1 242 ? 2.594 -7.34 4.414 1 78.12 242 SER B O 1
ATOM 5856 N N . GLY B 1 243 ? 4.605 -6.965 5.262 1 70.94 243 GLY B N 1
ATOM 5857 C CA . GLY B 1 243 ? 5 -6.426 3.973 1 70.94 243 GLY B CA 1
ATOM 5858 C C . GLY B 1 243 ? 6.285 -5.617 4.031 1 70.94 243 GLY B C 1
ATOM 5859 O O . GLY B 1 243 ? 6.926 -5.539 5.078 1 70.94 243 GLY B O 1
ATOM 5860 N N . SER B 1 244 ? 6.777 -5.434 2.861 1 66.06 244 SER B N 1
ATOM 5861 C CA . SER B 1 244 ? 7.906 -4.539 2.631 1 66.06 244 SER B CA 1
ATOM 5862 C C . SER B 1 244 ? 7.492 -3.34 1.779 1 66.06 244 SER B C 1
ATOM 5864 O O . SER B 1 244 ? 6.309 -3.145 1.509 1 66.06 244 SER B O 1
ATOM 5866 N N . ALA B 1 245 ? 8.438 -2.436 1.513 1 62.62 245 ALA B N 1
ATOM 5867 C CA . ALA B 1 245 ? 8.18 -1.299 0.633 1 62.62 245 ALA B CA 1
ATOM 5868 C C . ALA B 1 245 ? 7.723 -1.765 -0.746 1 62.62 245 ALA B C 1
ATOM 5870 O O . ALA B 1 245 ? 6.895 -1.111 -1.386 1 62.62 245 ALA B O 1
ATOM 5871 N N . ALA B 1 246 ? 8.133 -2.941 -1.095 1 66.12 246 ALA B N 1
ATOM 5872 C CA . ALA B 1 246 ? 7.895 -3.395 -2.463 1 66.12 246 ALA B CA 1
ATOM 5873 C C . ALA B 1 246 ? 6.691 -4.332 -2.527 1 66.12 246 ALA B C 1
ATOM 5875 O O . ALA B 1 246 ? 6.125 -4.551 -3.602 1 66.12 246 ALA B O 1
ATOM 5876 N N . MET B 1 247 ? 6.312 -4.84 -1.371 1 78.75 247 MET B N 1
ATOM 5877 C CA . MET B 1 247 ? 5.293 -5.887 -1.405 1 78.75 247 MET B CA 1
ATOM 5878 C C . MET B 1 247 ? 4.426 -5.84 -0.153 1 78.75 247 MET B C 1
ATOM 5880 O O . MET B 1 247 ? 4.91 -5.516 0.933 1 78.75 247 MET B O 1
ATOM 5884 N N . ASP B 1 248 ? 3.121 -6.094 -0.306 1 82.75 248 ASP B N 1
ATOM 5885 C CA . ASP B 1 248 ? 2.193 -6.328 0.797 1 82.75 248 ASP B CA 1
ATOM 5886 C C . ASP B 1 248 ? 1.723 -7.781 0.819 1 82.75 248 ASP B C 1
ATOM 5888 O O . ASP B 1 248 ? 1.434 -8.359 -0.23 1 82.75 248 ASP B O 1
ATOM 5892 N N . ILE B 1 249 ? 1.774 -8.336 1.977 1 90 249 ILE B N 1
ATOM 5893 C CA . ILE B 1 249 ? 1.316 -9.719 2.107 1 90 249 ILE B CA 1
ATOM 5894 C C . ILE B 1 249 ? -0.01 -9.75 2.863 1 90 249 ILE B C 1
ATOM 5896 O O . ILE B 1 249 ? -0.1 -9.258 3.992 1 90 249 ILE B O 1
ATOM 5900 N N . TYR B 1 250 ? -1.038 -10.305 2.232 1 91.56 250 TYR B N 1
ATOM 5901 C CA . TYR B 1 250 ? -2.348 -10.516 2.838 1 91.56 250 TYR B CA 1
ATOM 5902 C C . TYR B 1 250 ? -2.598 -12 3.088 1 91.56 250 TYR B C 1
ATOM 5904 O O . TYR B 1 250 ? -2.037 -12.852 2.396 1 91.56 250 TYR B O 1
ATOM 5912 N N . GLU B 1 251 ? -3.365 -12.219 4.094 1 93.75 251 GLU B N 1
ATOM 5913 C CA . GLU B 1 251 ? -3.91 -13.562 4.262 1 93.75 251 GLU B CA 1
ATOM 5914 C C . GLU B 1 251 ? -5.121 -13.781 3.363 1 93.75 251 GLU B C 1
ATOM 5916 O O . GLU B 1 251 ? -5.941 -12.875 3.186 1 93.75 251 GLU B O 1
ATOM 5921 N N . GLY B 1 252 ? -5.156 -14.977 2.789 1 95.12 252 GLY B N 1
ATOM 5922 C CA . GLY B 1 252 ? -6.285 -15.289 1.934 1 95.12 252 GLY B CA 1
ATOM 5923 C C . GLY B 1 252 ? -6.723 -16.734 2.035 1 95.12 252 GLY B C 1
ATOM 5924 O O . GLY B 1 252 ? -6.129 -17.516 2.781 1 95.12 252 GLY B O 1
ATOM 5925 N N . LEU B 1 253 ? -7.844 -16.953 1.349 1 95.38 253 LEU B N 1
ATOM 5926 C CA . LEU B 1 253 ? -8.383 -18.312 1.235 1 95.38 253 LEU B CA 1
ATOM 5927 C C . LEU B 1 253 ? -8.414 -18.766 -0.22 1 95.38 253 LEU B C 1
ATOM 5929 O O . LEU B 1 253 ? -8.969 -18.078 -1.078 1 95.38 253 LEU B O 1
ATOM 5933 N N . TYR B 1 254 ? -7.734 -19.859 -0.509 1 96.38 254 TYR B N 1
ATOM 5934 C CA . TYR B 1 254 ? -7.652 -20.484 -1.829 1 96.38 254 TYR B CA 1
ATOM 5935 C C . TYR B 1 254 ? -8.695 -21.578 -1.981 1 96.38 254 TYR B C 1
ATOM 5937 O O . TYR B 1 254 ? -8.719 -22.531 -1.196 1 96.38 254 TYR B O 1
ATOM 5945 N N . LEU B 1 255 ? -9.57 -21.344 -2.975 1 96.25 255 LEU B N 1
ATOM 5946 C CA . LEU B 1 255 ? -10.664 -22.266 -3.275 1 96.25 255 LEU B CA 1
ATOM 5947 C C . LEU B 1 255 ? -11.477 -22.578 -2.025 1 96.25 255 LEU B C 1
ATOM 5949 O O . LEU B 1 255 ? -11.914 -23.719 -1.826 1 96.25 255 LEU B O 1
ATOM 5953 N N . GLN B 1 256 ? -11.484 -21.656 -1.074 1 91.44 256 GLN B N 1
ATOM 5954 C CA . GLN B 1 256 ? -12.266 -21.656 0.158 1 91.44 256 GLN B CA 1
ATOM 5955 C C . GLN B 1 256 ? -11.82 -22.781 1.085 1 91.44 256 GLN B C 1
ATOM 5957 O O . GLN B 1 256 ? -12.57 -23.203 1.968 1 91.44 256 GLN B O 1
ATOM 5962 N N . ARG B 1 257 ? -10.688 -23.328 0.854 1 93.19 257 ARG B N 1
ATOM 5963 C CA . ARG B 1 257 ? -10.281 -24.5 1.611 1 93.19 257 ARG B CA 1
ATOM 5964 C C . ARG B 1 257 ? -8.914 -24.297 2.254 1 93.19 257 ARG B C 1
ATOM 5966 O O . ARG B 1 257 ? -8.664 -24.766 3.361 1 93.19 257 ARG B O 1
ATOM 5973 N N . GLU B 1 258 ? -8.133 -23.609 1.589 1 95.69 258 GLU B N 1
ATOM 5974 C CA . GLU B 1 258 ? -6.738 -23.547 2.018 1 95.69 258 GLU B CA 1
ATOM 5975 C C . GLU B 1 258 ? -6.309 -22.109 2.285 1 95.69 258 GLU B C 1
ATOM 5977 O O . GLU B 1 258 ? -6.629 -21.203 1.512 1 95.69 258 GLU B O 1
ATOM 5982 N N . LYS B 1 259 ? -5.598 -21.922 3.447 1 95.31 259 LYS B N 1
ATOM 5983 C CA . LYS B 1 259 ? -5.027 -20.609 3.748 1 95.31 259 LYS B CA 1
ATOM 5984 C C . LYS B 1 259 ? -3.832 -20.312 2.848 1 95.31 259 LYS B C 1
ATOM 5986 O O . LYS B 1 259 ? -2.98 -21.172 2.631 1 95.31 259 LYS B O 1
ATOM 5991 N N . VAL B 1 260 ? -3.801 -19.109 2.32 1 97.31 260 VAL B N 1
ATOM 5992 C CA . VAL B 1 260 ? -2.73 -18.766 1.393 1 97.31 260 VAL B CA 1
ATOM 5993 C C . VAL B 1 260 ? -2.217 -17.359 1.705 1 97.31 260 VAL B C 1
ATOM 5995 O O . VAL B 1 260 ? -2.871 -16.594 2.422 1 97.31 260 VAL B O 1
ATOM 5998 N N . ALA B 1 261 ? -0.995 -17.078 1.239 1 95.62 261 ALA B N 1
ATOM 5999 C CA . ALA B 1 261 ? -0.417 -15.734 1.228 1 95.62 261 ALA B CA 1
ATOM 6000 C C . ALA B 1 261 ? -0.648 -15.055 -0.116 1 95.62 261 ALA B C 1
ATOM 6002 O O . ALA B 1 261 ? -0.281 -15.586 -1.165 1 95.62 261 ALA B O 1
ATOM 6003 N N . ILE B 1 262 ? -1.354 -13.938 -0.049 1 95.25 262 ILE B N 1
ATOM 6004 C CA . ILE B 1 262 ? -1.536 -13.094 -1.223 1 95.25 262 ILE B CA 1
ATOM 6005 C C . ILE B 1 262 ? -0.493 -11.977 -1.221 1 95.25 262 ILE B C 1
ATOM 6007 O O . ILE B 1 262 ? -0.562 -11.055 -0.403 1 95.25 262 ILE B O 1
ATOM 6011 N N . L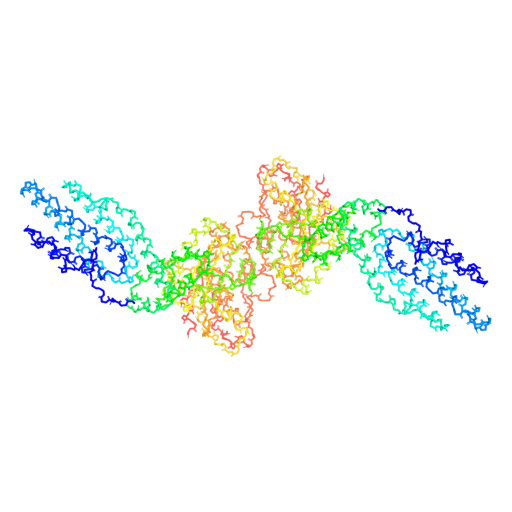YS B 1 263 ? 0.47 -11.984 -2.1 1 93.38 263 LYS B N 1
ATOM 6012 C CA . LYS B 1 263 ? 1.562 -11.016 -2.164 1 93.38 263 LYS B CA 1
ATOM 6013 C C . LYS B 1 263 ? 1.308 -9.977 -3.252 1 93.38 263 LYS B C 1
ATOM 6015 O O . LYS B 1 263 ? 1.388 -10.281 -4.441 1 93.38 263 LYS B O 1
ATOM 6020 N N . ILE B 1 264 ? 1.042 -8.828 -2.887 1 89.94 264 ILE B N 1
ATOM 6021 C CA . ILE B 1 264 ? 0.81 -7.734 -3.822 1 89.94 264 ILE B CA 1
ATOM 6022 C C . ILE B 1 264 ? 2.145 -7.133 -4.254 1 89.94 264 ILE B C 1
ATOM 6024 O O . ILE B 1 264 ? 2.947 -6.719 -3.414 1 89.94 264 ILE B O 1
ATOM 6028 N N . ILE B 1 265 ? 2.357 -7.117 -5.543 1 87.31 265 ILE B N 1
ATOM 6029 C CA . ILE B 1 265 ? 3.602 -6.594 -6.094 1 87.31 265 ILE B CA 1
ATOM 6030 C C . ILE B 1 265 ? 3.424 -5.125 -6.469 1 87.31 265 ILE B C 1
ATOM 6032 O O . ILE B 1 265 ? 3.094 -4.805 -7.613 1 87.31 265 ILE B O 1
ATOM 6036 N N . ARG B 1 266 ? 3.906 -4.262 -5.656 1 79.25 266 ARG B N 1
ATOM 6037 C CA . ARG B 1 266 ? 3.643 -2.834 -5.809 1 79.25 266 ARG B CA 1
ATOM 6038 C C . ARG B 1 266 ? 4.602 -2.205 -6.812 1 79.25 266 ARG B C 1
ATOM 6040 O O . ARG B 1 266 ? 4.352 -1.104 -7.312 1 79.25 266 ARG B O 1
ATOM 6047 N N . ALA B 1 267 ? 5.617 -2.896 -7.121 1 77.25 267 ALA B N 1
ATOM 6048 C CA . ALA B 1 267 ? 6.625 -2.379 -8.047 1 77.25 267 ALA B CA 1
ATOM 6049 C C . ALA B 1 267 ? 6.098 -2.365 -9.477 1 77.25 267 ALA B C 1
ATOM 6051 O O . ALA B 1 267 ? 6.672 -1.705 -10.352 1 77.25 267 ALA B O 1
ATOM 6052 N N . VAL B 1 268 ? 4.961 -3.053 -9.672 1 80.44 268 VAL B N 1
ATOM 6053 C CA . VAL B 1 268 ? 4.434 -3.199 -11.023 1 80.44 268 VAL B CA 1
ATOM 6054 C C . VAL B 1 268 ? 2.949 -2.84 -11.039 1 80.44 268 VAL B C 1
ATOM 6056 O O . VAL B 1 268 ? 2.209 -3.188 -10.117 1 80.44 268 VAL B O 1
ATOM 6059 N N . ASN B 1 269 ? 2.613 -2.127 -12.086 1 82.38 269 ASN B N 1
ATOM 6060 C CA . ASN B 1 269 ? 1.19 -1.883 -12.297 1 82.38 269 ASN B CA 1
ATOM 6061 C C . ASN B 1 269 ? 0.547 -2.99 -13.125 1 82.38 269 ASN B C 1
ATOM 6063 O O . ASN B 1 269 ? 1.185 -3.551 -14.023 1 82.38 269 ASN B O 1
ATOM 6067 N N . ALA B 1 270 ? -0.708 -3.223 -12.789 1 87.25 270 ALA B N 1
ATOM 6068 C CA . ALA B 1 270 ? -1.473 -4.164 -13.602 1 87.25 270 ALA B CA 1
ATOM 6069 C C . ALA B 1 270 ? -1.772 -3.584 -14.984 1 87.25 270 ALA B C 1
ATOM 6071 O O . ALA B 1 270 ? -2.406 -2.533 -15.094 1 87.25 270 ALA B O 1
ATOM 6072 N N . CYS B 1 271 ? -1.241 -4.141 -16 1 90.06 271 CYS B N 1
ATOM 6073 C CA . CYS B 1 271 ? -1.438 -3.73 -17.391 1 90.06 271 CYS B CA 1
ATOM 6074 C C . CYS B 1 271 ? -1.219 -4.902 -18.344 1 90.06 271 CYS B C 1
ATOM 6076 O O . CYS B 1 271 ? -1.028 -6.039 -17.891 1 90.06 271 CYS B O 1
ATOM 6078 N N . GLU B 1 272 ? -1.345 -4.668 -19.578 1 90.62 272 GLU B N 1
ATOM 6079 C CA . GLU B 1 272 ? -1.197 -5.727 -20.578 1 90.62 272 GLU B CA 1
ATOM 6080 C C . GLU B 1 272 ? 0.226 -6.281 -20.578 1 90.62 272 GLU B C 1
ATOM 6082 O O . GLU B 1 272 ? 0.43 -7.48 -20.766 1 90.62 272 GLU B O 1
ATOM 6087 N N . GLN B 1 273 ? 1.095 -5.395 -20.312 1 89.88 273 GLN B N 1
ATOM 6088 C CA . GLN B 1 273 ? 2.494 -5.805 -20.312 1 89.88 273 GLN B CA 1
ATOM 6089 C C . GLN B 1 273 ? 2.785 -6.746 -19.141 1 89.88 273 GLN B C 1
ATOM 6091 O O . GLN B 1 273 ? 3.447 -7.773 -19.328 1 89.88 273 GLN B O 1
ATOM 6096 N N . SER B 1 274 ? 2.348 -6.34 -18.016 1 91.25 274 SER B N 1
ATOM 6097 C CA . SER B 1 274 ? 2.551 -7.203 -16.859 1 91.25 274 SER B CA 1
ATOM 6098 C C . SER B 1 274 ? 1.821 -8.531 -17.016 1 91.25 274 SER B C 1
ATOM 6100 O O . SER B 1 274 ? 2.336 -9.586 -16.625 1 91.25 274 SER B O 1
ATOM 6102 N N . LEU B 1 275 ? 0.661 -8.523 -17.641 1 92.12 275 LEU B N 1
ATOM 6103 C CA . LEU B 1 275 ? -0.097 -9.742 -17.875 1 92.12 275 LEU B CA 1
ATOM 6104 C C . LEU B 1 275 ? 0.678 -10.703 -18.766 1 92.12 275 LEU B C 1
ATOM 6106 O O . LEU B 1 275 ? 0.776 -11.898 -18.469 1 92.12 275 LEU B O 1
ATOM 6110 N N . ARG B 1 276 ? 1.158 -10.219 -19.797 1 92.38 276 ARG B N 1
ATOM 6111 C CA . ARG B 1 276 ? 1.94 -11.023 -20.719 1 92.38 276 ARG B CA 1
ATOM 6112 C C . ARG B 1 276 ? 3.162 -11.625 -20.031 1 92.38 276 ARG B C 1
ATOM 6114 O O . ARG B 1 276 ? 3.48 -12.797 -20.234 1 92.38 276 ARG B O 1
ATOM 6121 N N . ARG B 1 277 ? 3.768 -10.797 -19.25 1 91.94 277 ARG B N 1
ATOM 6122 C CA . ARG B 1 277 ? 4.992 -11.25 -18.594 1 91.94 277 ARG B CA 1
ATOM 6123 C C . ARG B 1 277 ? 4.691 -12.32 -17.547 1 91.94 277 ARG B C 1
ATOM 6125 O O . ARG B 1 277 ? 5.426 -13.305 -17.438 1 91.94 277 ARG B O 1
ATOM 6132 N N . PHE B 1 278 ? 3.701 -12.148 -16.797 1 91.88 278 PHE B N 1
ATOM 6133 C CA . PHE B 1 278 ? 3.316 -13.156 -15.812 1 91.88 278 PHE B CA 1
ATOM 6134 C C . PHE B 1 278 ? 2.891 -14.445 -16.5 1 91.88 278 PHE B C 1
ATOM 6136 O O . PHE B 1 278 ? 3.184 -15.539 -16 1 91.88 278 PHE B O 1
ATOM 6143 N N . ASN B 1 279 ? 2.256 -14.352 -17.594 1 91.69 279 ASN B N 1
ATOM 6144 C CA . ASN B 1 279 ? 1.824 -15.539 -18.328 1 91.69 279 ASN B CA 1
ATOM 6145 C C . ASN B 1 279 ? 3.014 -16.359 -18.828 1 91.69 279 ASN B C 1
ATOM 6147 O O . ASN B 1 279 ? 2.928 -17.578 -18.922 1 91.69 279 ASN B O 1
ATOM 6151 N N . ARG B 1 280 ? 4.016 -15.672 -19.047 1 90.06 280 ARG B N 1
ATOM 6152 C CA . ARG B 1 280 ? 5.234 -16.375 -19.422 1 90.06 280 ARG B CA 1
ATOM 6153 C C . ARG B 1 280 ? 5.863 -17.062 -18.219 1 90.06 280 ARG B C 1
ATOM 6155 O O . ARG B 1 280 ? 6.383 -18.188 -18.328 1 90.06 280 ARG B O 1
ATOM 6162 N N . GLU B 1 281 ? 5.805 -16.438 -17.109 1 90.31 281 GLU B N 1
ATOM 6163 C CA . GLU B 1 281 ? 6.434 -16.938 -15.891 1 90.31 281 GLU B CA 1
ATOM 6164 C C . GLU B 1 281 ? 5.688 -18.156 -15.352 1 90.31 281 GLU B C 1
ATOM 6166 O O . GLU B 1 281 ? 6.289 -19.031 -14.727 1 90.31 281 GLU B O 1
ATOM 6171 N N . VAL B 1 282 ? 4.418 -18.203 -15.609 1 90.31 282 VAL B N 1
ATOM 6172 C CA . VAL B 1 282 ? 3.586 -19.266 -15.07 1 90.31 282 VAL B CA 1
ATOM 6173 C C . VAL B 1 282 ? 4.07 -20.609 -15.586 1 90.31 282 VAL B C 1
ATOM 6175 O O . VAL B 1 282 ? 4.008 -21.625 -14.875 1 90.31 282 VAL B O 1
ATOM 6178 N N . LYS B 1 283 ? 4.562 -20.625 -16.719 1 90.94 283 LYS B N 1
ATOM 6179 C CA . LYS B 1 283 ? 5.09 -21.875 -17.281 1 90.94 283 LYS B CA 1
ATOM 6180 C C . LYS B 1 283 ? 6.281 -22.375 -16.469 1 90.94 283 LYS B C 1
ATOM 6182 O O . LYS B 1 283 ? 6.395 -23.578 -16.203 1 90.94 283 LYS B O 1
ATOM 6187 N N . ILE B 1 284 ? 7.117 -21.453 -16.125 1 92.69 284 ILE B N 1
ATOM 6188 C CA . ILE B 1 284 ? 8.297 -21.781 -15.336 1 92.69 284 ILE B CA 1
ATOM 6189 C C . ILE B 1 284 ? 7.863 -22.281 -13.953 1 92.69 284 ILE B C 1
ATOM 6191 O O . ILE B 1 284 ? 8.398 -23.266 -13.453 1 92.69 284 ILE B O 1
ATOM 6195 N N . TRP B 1 285 ? 6.914 -21.641 -13.367 1 93.31 285 TRP B N 1
ATOM 6196 C CA . TRP B 1 285 ? 6.387 -22.047 -12.062 1 93.31 285 TRP B CA 1
ATOM 6197 C C . TRP B 1 285 ? 5.871 -23.484 -12.102 1 93.31 285 TRP B C 1
ATOM 6199 O O . TRP B 1 285 ? 6.18 -24.281 -11.219 1 93.31 285 TRP B O 1
ATOM 6209 N N . ASN B 1 286 ? 5.137 -23.688 -13.156 1 92.44 286 ASN B N 1
ATOM 6210 C CA . ASN B 1 286 ? 4.551 -25.016 -13.32 1 92.44 286 ASN B CA 1
ATOM 6211 C C . ASN B 1 286 ? 5.621 -26.094 -13.508 1 92.44 286 ASN B C 1
ATOM 6213 O O . ASN B 1 286 ? 5.523 -27.172 -12.93 1 92.44 286 ASN B O 1
ATOM 6217 N N . GLU B 1 287 ? 6.582 -25.844 -14.297 1 93.88 287 GLU B N 1
ATOM 6218 C CA . GLU B 1 287 ? 7.664 -26.797 -14.547 1 93.88 287 GLU B CA 1
ATOM 6219 C C . GLU B 1 287 ? 8.422 -27.125 -13.258 1 93.88 287 GLU B C 1
ATOM 6221 O O . GLU B 1 287 ? 8.719 -28.281 -12.984 1 93.88 287 GLU B O 1
ATOM 6226 N N . ILE B 1 288 ? 8.719 -26.156 -12.523 1 95.88 288 ILE B N 1
ATOM 6227 C CA . ILE B 1 288 ? 9.445 -26.344 -11.273 1 95.88 288 ILE B CA 1
ATOM 6228 C C . ILE B 1 288 ? 8.586 -27.141 -10.297 1 95.88 288 ILE B C 1
ATOM 6230 O O . ILE B 1 288 ? 9.086 -28.047 -9.609 1 95.88 288 ILE B O 1
ATOM 6234 N N . TYR B 1 289 ? 7.32 -26.812 -10.273 1 95.19 289 TYR B N 1
ATOM 6235 C CA . TYR B 1 289 ? 6.434 -27.547 -9.375 1 95.19 289 TYR B CA 1
ATOM 6236 C C . TYR B 1 289 ? 6.371 -29.016 -9.758 1 95.19 289 TYR B C 1
ATOM 6238 O O . TYR B 1 289 ? 6.336 -29.891 -8.883 1 95.19 289 TYR B O 1
ATOM 6246 N N . GLN B 1 290 ? 6.309 -29.266 -11.008 1 91.38 290 GLN B N 1
ATOM 6247 C CA . GLN B 1 290 ? 6.254 -30.641 -11.477 1 91.38 290 GLN B CA 1
ATOM 6248 C C . GLN B 1 290 ? 7.512 -31.422 -11.07 1 91.38 290 GLN B C 1
ATOM 6250 O O . GLN B 1 290 ? 7.445 -32.594 -10.773 1 91.38 290 GLN B O 1
ATOM 6255 N N . MET B 1 291 ? 8.531 -30.719 -11.023 1 93.44 291 MET B N 1
ATOM 6256 C CA . MET B 1 291 ? 9.812 -31.344 -10.703 1 93.44 291 MET B CA 1
ATOM 6257 C C . MET B 1 291 ? 10 -31.453 -9.195 1 93.44 291 MET B C 1
ATOM 6259 O O . MET B 1 291 ? 10.445 -32.469 -8.695 1 93.44 291 MET B O 1
ATOM 6263 N N . ASP B 1 292 ? 9.695 -30.422 -8.477 1 95.5 292 ASP B N 1
ATOM 6264 C CA . ASP B 1 292 ? 10.047 -30.266 -7.07 1 95.5 292 ASP B CA 1
ATOM 6265 C C . ASP B 1 292 ? 8.859 -30.625 -6.168 1 95.5 292 ASP B C 1
ATOM 6267 O O . ASP B 1 292 ? 9.047 -31.047 -5.031 1 95.5 292 ASP B O 1
ATOM 6271 N N . HIS B 1 293 ? 7.676 -30.438 -6.637 1 94.06 293 HIS B N 1
ATOM 6272 C CA . HIS B 1 293 ? 6.418 -30.703 -5.945 1 94.06 293 HIS B CA 1
ATOM 6273 C C . HIS B 1 293 ? 6.387 -30.031 -4.578 1 94.06 293 HIS B C 1
ATOM 6275 O O . HIS B 1 293 ? 5.906 -30.609 -3.604 1 94.06 293 HIS B O 1
ATOM 6281 N N . GLY B 1 294 ? 7.062 -28.953 -4.48 1 94.62 294 GLY B N 1
ATOM 6282 C CA . GLY B 1 294 ? 6.992 -28.172 -3.262 1 94.62 294 GLY B CA 1
ATOM 6283 C C . GLY B 1 294 ? 7.926 -28.672 -2.174 1 94.62 294 GLY B C 1
ATOM 6284 O O . GLY B 1 294 ? 7.773 -28.312 -1.005 1 94.62 294 GLY B O 1
ATOM 6285 N N . LYS B 1 295 ? 8.828 -29.5 -2.566 1 96.62 295 LYS B N 1
ATOM 6286 C CA . LYS B 1 295 ? 9.742 -30.062 -1.582 1 96.62 295 LYS B CA 1
ATOM 6287 C C . LYS B 1 295 ? 10.766 -29.031 -1.128 1 96.62 295 LYS B C 1
ATOM 6289 O O . LYS B 1 295 ? 11.062 -28.922 0.064 1 96.62 295 LYS B O 1
ATOM 6294 N N . HIS B 1 296 ? 11.352 -28.281 -2.115 1 98 296 HIS B N 1
ATOM 6295 C CA . HIS B 1 296 ? 12.391 -27.312 -1.815 1 98 296 HIS B CA 1
ATOM 6296 C C . HIS B 1 296 ? 11.984 -25.906 -2.258 1 98 296 HIS B C 1
ATOM 6298 O O . HIS B 1 296 ? 12.594 -24.922 -1.841 1 98 296 HIS B O 1
ATOM 6304 N N . ILE B 1 297 ? 10.992 -25.844 -3.078 1 98.25 297 ILE B N 1
ATOM 6305 C CA . ILE B 1 297 ? 10.547 -24.578 -3.643 1 98.25 297 ILE B CA 1
ATOM 6306 C C . ILE B 1 297 ? 9.094 -24.312 -3.242 1 98.25 297 ILE B C 1
ATOM 6308 O O . ILE B 1 297 ? 8.234 -25.188 -3.402 1 98.25 297 ILE B O 1
ATOM 6312 N N . LEU B 1 298 ? 8.82 -23.141 -2.66 1 97.81 298 LEU B N 1
ATOM 6313 C CA . LEU B 1 298 ? 7.449 -22.75 -2.359 1 97.81 298 LEU B CA 1
ATOM 6314 C C . LEU B 1 298 ? 6.629 -22.625 -3.637 1 97.81 298 LEU B C 1
ATOM 6316 O O . LEU B 1 298 ? 6.977 -21.844 -4.527 1 97.81 298 LEU B O 1
ATOM 6320 N N . PRO B 1 299 ? 5.617 -23.344 -3.775 1 95.88 299 PRO B N 1
ATOM 6321 C CA . PRO B 1 299 ? 4.82 -23.297 -5.004 1 95.88 299 PRO B CA 1
ATOM 6322 C C . PRO B 1 299 ? 4.133 -21.953 -5.207 1 95.88 299 PRO B C 1
ATOM 6324 O O . PRO B 1 299 ? 3.736 -21.312 -4.234 1 95.88 299 PRO B O 1
ATOM 6327 N N . PHE B 1 300 ? 4.012 -21.594 -6.445 1 95.75 300 PHE B N 1
ATOM 6328 C CA . PHE B 1 300 ? 3.119 -20.516 -6.855 1 95.75 300 PHE B CA 1
ATOM 6329 C C . PHE B 1 300 ? 1.813 -21.078 -7.41 1 95.75 300 PHE B C 1
ATOM 6331 O O . PHE B 1 300 ? 1.804 -21.719 -8.461 1 95.75 300 PHE B O 1
ATOM 6338 N N . TYR B 1 301 ? 0.738 -20.781 -6.68 1 96.31 301 TYR B N 1
ATOM 6339 C CA . TYR B 1 301 ? -0.555 -21.297 -7.121 1 96.31 301 TYR B CA 1
ATOM 6340 C C . TYR B 1 301 ? -1.08 -20.5 -8.312 1 96.31 301 TYR B C 1
ATOM 6342 O O . TYR B 1 301 ? -1.898 -21 -9.086 1 96.31 301 TYR B O 1
ATOM 6350 N N . GLY B 1 302 ? -0.642 -19.328 -8.445 1 96.06 302 GLY B N 1
ATOM 6351 C CA . GLY B 1 302 ? -1.075 -18.484 -9.547 1 96.06 302 GLY B CA 1
ATOM 6352 C C . GLY B 1 302 ? -0.92 -17 -9.258 1 96.06 302 GLY B C 1
ATOM 6353 O O . GLY B 1 302 ? -0.232 -16.609 -8.312 1 96.06 302 GLY B O 1
ATOM 6354 N N . PHE B 1 303 ? -1.431 -16.203 -10.203 1 95.38 303 PHE B N 1
ATOM 6355 C CA . PHE B 1 303 ? -1.411 -14.75 -10.086 1 95.38 303 PHE B CA 1
ATOM 6356 C C . PHE B 1 303 ? -2.75 -14.156 -10.508 1 95.38 303 PHE B C 1
ATOM 6358 O O . PHE B 1 303 ? -3.615 -14.867 -11.023 1 95.38 303 PHE B O 1
ATOM 6365 N N . CYS B 1 304 ? -2.975 -12.938 -10.172 1 94.75 304 CYS B N 1
ATOM 6366 C CA . CYS B 1 304 ? -4.156 -12.219 -10.633 1 94.75 304 CYS B CA 1
ATOM 6367 C C . CYS B 1 304 ? -3.875 -10.719 -10.734 1 94.75 304 CYS B C 1
ATOM 6369 O O . CYS B 1 304 ? -2.994 -10.203 -10.047 1 94.75 304 CYS B O 1
ATOM 6371 N N . GLN B 1 305 ? -4.5 -9.984 -11.625 1 90.94 305 GLN B N 1
ATOM 6372 C CA . GLN B 1 305 ? -4.285 -8.547 -11.758 1 90.94 305 GLN B CA 1
ATOM 6373 C C . GLN B 1 305 ? -5.609 -7.801 -11.906 1 90.94 305 GLN B C 1
ATOM 6375 O O . GLN B 1 305 ? -5.633 -6.641 -12.32 1 90.94 305 GLN B O 1
ATOM 6380 N N . ASN B 1 306 ? -6.688 -8.406 -11.57 1 81.75 306 ASN B N 1
ATOM 6381 C CA . ASN B 1 306 ? -7.984 -7.77 -11.797 1 81.75 306 ASN B CA 1
ATOM 6382 C C . ASN B 1 306 ? -8.539 -7.16 -10.516 1 81.75 306 ASN B C 1
ATOM 6384 O O . ASN B 1 306 ? -9.703 -6.762 -10.469 1 81.75 306 ASN B O 1
ATOM 6388 N N . ASP B 1 307 ? -7.863 -7.172 -9.5 1 79.12 307 ASP B N 1
ATOM 6389 C CA . ASP B 1 307 ? -8.305 -6.703 -8.195 1 79.12 307 ASP B CA 1
ATOM 6390 C C . ASP B 1 307 ? -7.523 -5.465 -7.762 1 79.12 307 ASP B C 1
ATOM 6392 O O . ASP B 1 307 ? -6.941 -5.441 -6.676 1 79.12 307 ASP B O 1
ATOM 6396 N N . GLY B 1 308 ? -7.488 -4.473 -8.586 1 77.75 308 GLY B N 1
ATOM 6397 C CA . GLY B 1 308 ? -6.773 -3.26 -8.219 1 77.75 308 GLY B CA 1
ATOM 6398 C C . GLY B 1 308 ? -5.672 -2.9 -9.203 1 77.75 308 GLY B C 1
ATOM 6399 O O . GLY B 1 308 ? -5.574 -3.492 -10.273 1 77.75 308 GLY B O 1
ATOM 6400 N N . PRO B 1 309 ? -4.82 -1.95 -8.719 1 83.81 309 PRO B N 1
ATOM 6401 C CA . PRO B 1 309 ? -3.82 -1.421 -9.648 1 83.81 309 PRO B CA 1
ATOM 6402 C C . PRO B 1 309 ? -2.559 -2.279 -9.711 1 83.81 309 PRO B C 1
ATOM 6404 O O . PRO B 1 309 ? -1.729 -2.1 -10.609 1 83.81 309 PRO B O 1
ATOM 6407 N N . TYR B 1 310 ? -2.43 -3.209 -8.797 1 87.12 310 TYR B N 1
ATOM 6408 C CA . TYR B 1 310 ? -1.214 -4.012 -8.742 1 87.12 310 TYR B CA 1
ATOM 6409 C C . TYR B 1 310 ? -1.533 -5.496 -8.883 1 87.12 310 TYR B C 1
ATOM 6411 O O . TYR B 1 310 ? -2.545 -5.973 -8.367 1 87.12 310 TYR B O 1
ATOM 6419 N N . PRO B 1 311 ? -0.633 -6.215 -9.57 1 92.12 311 PRO B N 1
ATOM 6420 C CA . PRO B 1 311 ? -0.799 -7.668 -9.594 1 92.12 311 PRO B CA 1
ATOM 6421 C C . PRO B 1 311 ? -0.424 -8.328 -8.273 1 92.12 311 PRO B C 1
ATOM 6423 O O . PRO B 1 311 ? 0.28 -7.73 -7.453 1 92.12 311 PRO B O 1
ATOM 6426 N N . TYR B 1 312 ? -0.961 -9.477 -8.07 1 93.19 312 TYR B N 1
ATOM 6427 C CA . TYR B 1 312 ? -0.563 -10.234 -6.887 1 93.19 312 TYR B CA 1
ATOM 6428 C C . TYR B 1 312 ? -0.318 -11.695 -7.234 1 93.19 312 TYR B C 1
ATOM 6430 O O . TYR B 1 312 ? -0.805 -12.188 -8.258 1 93.19 312 TYR B O 1
ATOM 6438 N N . MET B 1 313 ? 0.479 -12.312 -6.457 1 94.88 313 MET B N 1
ATOM 6439 C CA . MET B 1 313 ? 0.796 -13.734 -6.562 1 94.88 313 MET B CA 1
ATOM 6440 C C . MET B 1 313 ? 0.295 -14.5 -5.34 1 94.88 313 MET B C 1
ATOM 6442 O O . MET B 1 313 ? 0.196 -13.93 -4.25 1 94.88 313 MET B O 1
ATOM 6446 N N . VAL B 1 314 ? 0.022 -15.797 -5.555 1 96.44 314 VAL B N 1
ATOM 6447 C CA . VAL B 1 314 ? -0.593 -16.594 -4.504 1 96.44 314 VAL B CA 1
ATOM 6448 C C . VAL B 1 314 ? 0.289 -17.797 -4.188 1 96.44 314 VAL B C 1
ATOM 6450 O O . VAL B 1 314 ? 0.704 -18.531 -5.094 1 96.44 314 VAL B O 1
ATOM 6453 N N . SER B 1 315 ? 0.63 -17.969 -2.932 1 97 315 SER B N 1
ATOM 6454 C CA . SER B 1 315 ? 1.373 -19.125 -2.436 1 97 315 SER B CA 1
ATOM 6455 C C . SER B 1 315 ? 0.777 -19.656 -1.134 1 97 315 SER B C 1
ATOM 6457 O O . SER B 1 315 ? 0.065 -18.922 -0.436 1 97 315 SER B O 1
ATOM 6459 N N . PRO B 1 316 ? 1.014 -20.953 -0.865 1 96.25 316 PRO B N 1
ATOM 6460 C CA . PRO B 1 316 ? 0.515 -21.469 0.41 1 96.25 316 PRO B CA 1
ATOM 6461 C C . PRO B 1 316 ? 1.029 -20.688 1.611 1 96.25 316 PRO B C 1
ATOM 6463 O O . PRO B 1 316 ? 2.178 -20.234 1.613 1 96.25 316 PRO B O 1
ATOM 6466 N N . TRP B 1 317 ? 0.161 -20.562 2.613 1 95.06 317 TRP B N 1
ATOM 6467 C CA . TRP B 1 317 ? 0.55 -19.922 3.865 1 95.06 317 TRP B CA 1
ATOM 6468 C C . TRP B 1 317 ? 1.519 -20.797 4.648 1 95.06 317 TRP B C 1
ATOM 6470 O O . TRP B 1 317 ? 1.264 -22 4.852 1 95.06 317 TRP B O 1
ATOM 6480 N N . MET B 1 318 ? 2.584 -20.281 5.031 1 94.81 318 MET B N 1
ATOM 6481 C CA . MET B 1 318 ? 3.557 -21 5.859 1 94.81 318 MET B CA 1
ATOM 6482 C C . MET B 1 318 ? 3.523 -20.484 7.297 1 94.81 318 MET B C 1
ATOM 6484 O O . MET B 1 318 ? 3.99 -19.375 7.574 1 94.81 318 MET B O 1
ATOM 6488 N N . LYS B 1 319 ? 3.141 -21.281 8.188 1 91.69 319 LYS B N 1
ATOM 6489 C CA . LYS B 1 319 ? 2.9 -20.891 9.57 1 91.69 319 LYS B CA 1
ATOM 6490 C C . LYS B 1 319 ? 4.191 -20.438 10.25 1 91.69 319 LYS B C 1
ATOM 6492 O O . LYS B 1 319 ? 4.184 -19.531 11.078 1 91.69 319 LYS B O 1
ATOM 6497 N N . ASN B 1 320 ? 5.332 -21.094 9.914 1 94.88 320 ASN B N 1
ATOM 6498 C CA . ASN B 1 320 ? 6.598 -20.812 10.578 1 94.88 320 ASN B CA 1
ATOM 6499 C C . ASN B 1 320 ? 7.23 -19.531 10.039 1 94.88 320 ASN B C 1
ATOM 6501 O O . ASN B 1 320 ? 8.234 -19.047 10.578 1 94.88 320 ASN B O 1
ATOM 6505 N N . GLY B 1 321 ? 6.715 -19.016 8.945 1 93.62 321 GLY B N 1
ATOM 6506 C CA . GLY B 1 321 ? 7.207 -17.766 8.383 1 93.62 321 GLY B CA 1
ATOM 6507 C C . GLY B 1 321 ? 8.555 -17.922 7.703 1 93.62 321 GLY B C 1
ATOM 6508 O O . GLY B 1 321 ? 8.867 -18.969 7.156 1 93.62 321 GLY B O 1
ATOM 6509 N N . SER B 1 322 ? 9.289 -16.812 7.723 1 95.62 322 SER B N 1
ATOM 6510 C CA . SER B 1 322 ? 10.602 -16.797 7.078 1 95.62 322 SER B CA 1
ATOM 6511 C C . SER B 1 322 ? 11.617 -17.609 7.883 1 95.62 322 SER B C 1
ATOM 6513 O O . SER B 1 322 ? 11.438 -17.812 9.086 1 95.62 322 SER B O 1
ATOM 6515 N N . VAL B 1 323 ? 12.609 -18.016 7.219 1 98.19 323 VAL B N 1
ATOM 6516 C CA . VAL B 1 323 ? 13.633 -18.828 7.867 1 98.19 323 VAL B CA 1
ATOM 6517 C C . VAL B 1 323 ? 14.281 -18.047 9 1 98.19 323 VAL B C 1
ATOM 6519 O O . VAL B 1 323 ? 14.648 -18.625 10.031 1 98.19 323 VAL B O 1
ATOM 6522 N N . ILE B 1 324 ? 14.391 -16.75 8.906 1 96.69 324 ILE B N 1
ATOM 6523 C CA . ILE B 1 324 ? 15.008 -15.914 9.93 1 96.69 324 ILE B CA 1
ATOM 6524 C C . ILE B 1 324 ? 14.125 -15.875 11.172 1 96.69 324 ILE B C 1
ATOM 6526 O O . ILE B 1 324 ? 14.617 -16.031 12.297 1 96.69 324 ILE B O 1
ATOM 6530 N N . ASN B 1 325 ? 12.875 -15.688 10.938 1 94.44 325 ASN B N 1
ATOM 6531 C CA . ASN B 1 325 ? 11.953 -15.734 12.07 1 94.44 325 ASN B CA 1
ATOM 6532 C C . ASN B 1 325 ? 11.953 -17.094 12.742 1 94.44 325 ASN B C 1
ATOM 6534 O O . ASN B 1 325 ? 11.906 -17.188 13.969 1 94.44 325 ASN B O 1
ATOM 6538 N N . TYR B 1 326 ? 11.992 -18.078 11.984 1 97 326 TYR B N 1
ATOM 6539 C CA . TYR B 1 326 ? 11.945 -19.453 12.484 1 97 326 TYR B CA 1
ATOM 6540 C C . TYR B 1 326 ? 13.156 -19.75 13.359 1 97 326 TYR B C 1
ATOM 6542 O O . TYR B 1 326 ? 13.016 -20.266 14.469 1 97 326 TYR B O 1
ATOM 6550 N N . VAL B 1 327 ? 14.328 -19.406 12.867 1 97.94 327 VAL B N 1
ATOM 6551 C CA . VAL B 1 327 ? 15.539 -19.766 13.609 1 97.94 327 VAL B CA 1
ATOM 6552 C C . VAL B 1 327 ? 15.641 -18.922 14.867 1 97.94 327 VAL B C 1
ATOM 6554 O O . VAL B 1 327 ? 16.156 -19.375 15.891 1 97.94 327 VAL B O 1
ATOM 6557 N N . LYS B 1 328 ? 15.211 -17.672 14.867 1 96.56 328 LYS B N 1
ATOM 6558 C CA . LYS B 1 328 ? 15.219 -16.828 16.062 1 96.56 328 LYS B CA 1
ATOM 6559 C C . LYS B 1 328 ? 14.266 -17.359 17.125 1 96.56 328 LYS B C 1
ATOM 6561 O O . LYS B 1 328 ? 14.578 -17.312 18.312 1 96.56 328 LYS B O 1
ATOM 6566 N N . SER B 1 329 ? 13.18 -17.922 16.688 1 96 329 SER B N 1
ATOM 6567 C CA . SER B 1 329 ? 12.148 -18.391 17.609 1 96 329 SER B CA 1
ATOM 6568 C C . SER B 1 329 ? 12.453 -19.812 18.094 1 96 329 SER B C 1
ATOM 6570 O O . SER B 1 329 ? 11.992 -20.203 19.172 1 96 329 SER B O 1
ATOM 6572 N N . ASN B 1 330 ? 13.234 -20.562 17.344 1 96.56 330 ASN B N 1
ATOM 6573 C CA . ASN B 1 330 ? 13.438 -21.984 17.641 1 96.56 330 ASN B CA 1
ATOM 6574 C C . ASN B 1 330 ? 14.914 -22.328 17.734 1 96.56 330 ASN B C 1
ATOM 6576 O O . ASN B 1 330 ? 15.297 -23.469 17.453 1 96.56 330 ASN B O 1
ATOM 6580 N N . ASP B 1 331 ? 15.703 -21.469 18.078 1 96.19 331 ASP B N 1
ATOM 6581 C CA . ASP B 1 331 ? 17.156 -21.547 17.984 1 96.19 331 ASP B CA 1
ATOM 6582 C C . ASP B 1 331 ? 17.656 -22.891 18.516 1 96.19 331 ASP B C 1
ATOM 6584 O O . ASP B 1 331 ? 18.406 -23.594 17.844 1 96.19 331 ASP B O 1
ATOM 6588 N N . ASN B 1 332 ? 17.188 -23.297 19.641 1 94.12 332 ASN B N 1
ATOM 6589 C CA . ASN B 1 332 ? 17.734 -24.484 20.328 1 94.12 332 ASN B CA 1
ATOM 6590 C C . ASN B 1 332 ? 17.188 -25.766 19.719 1 94.12 332 ASN B C 1
ATOM 6592 O O . ASN B 1 332 ? 17.734 -26.844 19.953 1 94.12 332 ASN B O 1
ATOM 6596 N N . GLN B 1 333 ? 16.203 -25.703 18.859 1 95.44 333 GLN B N 1
ATOM 6597 C CA . GLN B 1 333 ? 15.562 -26.891 18.312 1 95.44 333 GLN B CA 1
ATOM 6598 C C . GLN B 1 333 ? 15.898 -27.078 16.844 1 95.44 333 GLN B C 1
ATOM 6600 O O . GLN B 1 333 ? 15.57 -28.109 16.25 1 95.44 333 GLN B O 1
ATOM 6605 N N . VAL B 1 334 ? 16.609 -26.188 16.312 1 97.19 334 VAL B N 1
ATOM 6606 C CA . VAL B 1 334 ? 16.844 -26.188 14.867 1 97.19 334 VAL B CA 1
ATOM 6607 C C . VAL B 1 334 ? 18.047 -27.047 14.547 1 97.19 334 VAL B C 1
ATOM 6609 O O . VAL B 1 334 ? 19.094 -26.938 15.195 1 97.19 334 VAL B O 1
ATOM 6612 N N . ASP B 1 335 ? 17.906 -27.969 13.641 1 97.06 335 ASP B N 1
ATOM 6613 C CA . ASP B 1 335 ? 19.031 -28.625 13 1 97.06 335 ASP B CA 1
ATOM 6614 C C . ASP B 1 335 ? 19.594 -27.766 11.867 1 97.06 335 ASP B C 1
ATOM 6616 O O . ASP B 1 335 ? 19.203 -27.922 10.711 1 97.06 335 ASP B O 1
ATOM 6620 N N . TYR B 1 336 ? 20.578 -26.969 12.188 1 97.56 336 TYR B N 1
ATOM 6621 C CA . TYR B 1 336 ? 21.078 -25.969 11.266 1 97.56 336 TYR B CA 1
ATOM 6622 C C . TYR B 1 336 ? 21.75 -26.609 10.062 1 97.56 336 TYR B C 1
ATOM 6624 O O . TYR B 1 336 ? 21.688 -26.094 8.945 1 97.56 336 TYR B O 1
ATOM 6632 N N . ARG B 1 337 ? 22.438 -27.656 10.273 1 95.25 337 ARG B N 1
ATOM 6633 C CA . ARG B 1 337 ? 23.094 -28.344 9.156 1 95.25 337 ARG B CA 1
ATOM 6634 C C . ARG B 1 337 ? 22.078 -28.812 8.125 1 95.25 337 ARG B C 1
ATOM 6636 O O . ARG B 1 337 ? 22.266 -28.625 6.922 1 95.25 337 ARG B O 1
ATOM 6643 N N . LYS B 1 338 ? 21.047 -29.406 8.633 1 96.38 338 LYS B N 1
ATOM 6644 C CA . LYS B 1 338 ? 19.984 -29.859 7.75 1 96.38 338 LYS B CA 1
ATOM 6645 C C . LYS B 1 338 ? 19.297 -28.688 7.055 1 96.38 338 LYS B C 1
ATOM 6647 O O . LYS B 1 338 ? 18.984 -28.75 5.867 1 96.38 338 LYS B O 1
ATOM 6652 N N . LEU B 1 339 ? 19.094 -27.688 7.812 1 97.88 339 LEU B N 1
ATOM 6653 C CA . LEU B 1 339 ? 18.438 -26.5 7.293 1 97.88 339 LEU B CA 1
ATOM 6654 C C . LEU B 1 339 ? 19.25 -25.875 6.16 1 97.88 339 LEU B C 1
ATOM 6656 O O . LEU B 1 339 ? 18.719 -25.578 5.094 1 97.88 339 LEU B O 1
ATOM 6660 N N . VAL B 1 340 ? 20.562 -25.688 6.352 1 97.81 340 VAL B N 1
ATOM 6661 C CA . VAL B 1 340 ? 21.453 -25.078 5.367 1 97.81 340 VAL B CA 1
ATOM 6662 C C . VAL B 1 340 ? 21.531 -25.969 4.125 1 97.81 340 VAL B C 1
ATOM 6664 O O . VAL B 1 340 ? 21.453 -25.469 2.996 1 97.81 340 VAL B O 1
ATOM 6667 N N . LYS B 1 341 ? 21.609 -27.188 4.328 1 96.94 341 LYS B N 1
ATOM 6668 C CA . LYS B 1 341 ? 21.609 -28.125 3.205 1 96.94 341 LYS B CA 1
ATOM 6669 C C . LYS B 1 341 ? 20.328 -28.016 2.391 1 96.94 341 LYS B C 1
ATOM 6671 O O . LYS B 1 341 ? 20.375 -28 1.158 1 96.94 341 LYS B O 1
ATOM 6676 N N . GLY B 1 342 ? 19.234 -28 3.113 1 97.88 342 GLY B N 1
ATOM 6677 C CA . GLY B 1 342 ? 17.953 -27.859 2.443 1 97.88 342 GLY B CA 1
ATOM 6678 C C . GLY B 1 342 ? 17.859 -26.609 1.596 1 97.88 342 GLY B C 1
ATOM 6679 O O . GLY B 1 342 ? 17.297 -26.625 0.496 1 97.88 342 GLY B O 1
ATOM 6680 N N . ILE B 1 343 ? 18.406 -25.5 2.088 1 98.56 343 ILE B N 1
ATOM 6681 C CA . ILE B 1 343 ? 18.422 -24.25 1.347 1 98.56 343 ILE B CA 1
ATOM 6682 C C . ILE B 1 343 ? 19.25 -24.406 0.074 1 98.56 343 ILE B C 1
ATOM 6684 O O . ILE B 1 343 ? 18.812 -24 -1.009 1 98.56 343 ILE B O 1
ATOM 6688 N N . MET B 1 344 ? 20.406 -25.016 0.214 1 98.38 344 MET B N 1
ATOM 6689 C CA . MET B 1 344 ? 21.266 -25.234 -0.939 1 98.38 344 MET B CA 1
ATOM 6690 C C . MET B 1 344 ? 20.594 -26.125 -1.97 1 98.38 344 MET B C 1
ATOM 6692 O O . MET B 1 344 ? 20.703 -25.891 -3.174 1 98.38 344 MET B O 1
ATOM 6696 N N . GLU B 1 345 ? 19.922 -27.094 -1.506 1 98.06 345 GLU B N 1
ATOM 6697 C CA . GLU B 1 345 ? 19.219 -28 -2.402 1 98.06 345 GLU B CA 1
ATOM 6698 C C . GLU B 1 345 ? 18.109 -27.281 -3.156 1 98.06 345 GLU B C 1
ATOM 6700 O O . GLU B 1 345 ? 17.828 -27.594 -4.312 1 98.06 345 GLU B O 1
ATOM 6705 N N . GLY B 1 346 ? 17.438 -26.391 -2.465 1 98.5 346 GLY B N 1
ATOM 6706 C CA . GLY B 1 346 ? 16.469 -25.562 -3.15 1 98.5 346 GLY B CA 1
ATOM 6707 C C . GLY B 1 346 ? 17.062 -24.75 -4.281 1 98.5 346 GLY B C 1
ATOM 6708 O O . GLY B 1 346 ? 16.5 -24.688 -5.375 1 98.5 346 GLY B O 1
ATOM 6709 N N . VAL B 1 347 ? 18.219 -24.125 -4.039 1 98.5 347 VAL B N 1
ATOM 6710 C CA . VAL B 1 347 ? 18.906 -23.344 -5.062 1 98.5 347 VAL B CA 1
ATOM 6711 C C . VAL B 1 347 ? 19.328 -24.266 -6.211 1 98.5 347 VAL B C 1
ATOM 6713 O O . VAL B 1 347 ? 19.281 -23.875 -7.379 1 98.5 347 VAL B O 1
ATOM 6716 N N . GLN B 1 348 ? 19.688 -25.422 -5.844 1 98.31 348 GLN B N 1
ATOM 6717 C CA . GLN B 1 348 ? 20.078 -26.406 -6.852 1 98.31 348 GLN B CA 1
ATOM 6718 C C . GLN B 1 348 ? 18.938 -26.703 -7.809 1 98.31 348 GLN B C 1
ATOM 6720 O O . GLN B 1 348 ? 19.141 -26.844 -9.016 1 98.31 348 GLN B O 1
ATOM 6725 N N . VAL B 1 349 ? 17.75 -26.859 -7.316 1 97.94 349 VAL B N 1
ATOM 6726 C CA . VAL B 1 349 ? 16.578 -27.109 -8.156 1 97.94 349 VAL B CA 1
ATOM 6727 C C . VAL B 1 349 ? 16.469 -26.016 -9.219 1 97.94 349 VAL B C 1
ATOM 6729 O O . VAL B 1 349 ? 16.297 -26.297 -10.406 1 97.94 349 VAL B O 1
ATOM 6732 N N . LEU B 1 350 ? 16.578 -24.766 -8.828 1 97.94 350 LEU B N 1
ATOM 6733 C CA . LEU B 1 350 ? 16.469 -23.641 -9.75 1 97.94 350 LEU B CA 1
ATOM 6734 C C . LEU B 1 350 ? 17.594 -23.656 -10.773 1 97.94 350 LEU B C 1
ATOM 6736 O O . LEU B 1 350 ? 17.344 -23.531 -11.969 1 97.94 350 LEU B O 1
ATOM 6740 N N . HIS B 1 351 ? 18.812 -23.859 -10.266 1 98 351 HIS B N 1
ATOM 6741 C CA . HIS B 1 351 ? 20 -23.688 -11.094 1 98 351 HIS B CA 1
ATOM 6742 C C . HIS B 1 351 ? 20.156 -24.844 -12.078 1 98 351 HIS B C 1
ATOM 6744 O O . HIS B 1 351 ? 20.906 -24.75 -13.055 1 98 351 HIS B O 1
ATOM 6750 N N . THR B 1 352 ? 19.453 -25.891 -11.859 1 96.31 352 THR B N 1
ATOM 6751 C CA . THR B 1 352 ? 19.594 -27.047 -12.734 1 96.31 352 THR B CA 1
ATOM 6752 C C . THR B 1 352 ? 18.453 -27.109 -13.75 1 96.31 352 THR B C 1
ATOM 6754 O O . THR B 1 352 ? 18.375 -28.047 -14.555 1 96.31 352 THR B O 1
ATOM 6757 N N . MET B 1 353 ? 17.562 -26.172 -13.617 1 95.25 353 MET B N 1
ATOM 6758 C CA . MET B 1 353 ? 16.562 -26.062 -14.672 1 95.25 353 MET B CA 1
ATOM 6759 C C . MET B 1 353 ? 17.234 -25.781 -16.016 1 95.25 353 MET B C 1
ATOM 6761 O O . MET B 1 353 ? 18.406 -25.406 -16.078 1 95.25 353 MET B O 1
ATOM 6765 N N . GLN B 1 354 ? 16.469 -26.016 -17.125 1 93.62 354 GLN B N 1
ATOM 6766 C CA . GLN B 1 354 ? 16.953 -25.75 -18.469 1 93.62 354 GLN B CA 1
ATOM 6767 C C . GLN B 1 354 ? 16 -24.828 -19.234 1 93.62 354 GLN B C 1
ATOM 6769 O O . GLN B 1 354 ? 14.945 -25.266 -19.688 1 93.62 354 GLN B O 1
ATOM 6774 N N . PRO B 1 355 ? 16.469 -23.641 -19.469 1 93.81 355 PRO B N 1
ATOM 6775 C CA . PRO B 1 355 ? 17.672 -22.984 -18.969 1 93.81 355 PRO B CA 1
ATOM 6776 C C . PRO B 1 355 ? 17.641 -22.75 -17.453 1 93.81 355 PRO B C 1
ATOM 6778 O O . PRO B 1 355 ? 16.562 -22.812 -16.844 1 93.81 355 PRO B O 1
ATOM 6781 N N . PRO B 1 356 ? 18.812 -22.453 -16.859 1 95.75 356 PRO B N 1
ATOM 6782 C CA . PRO B 1 356 ? 18.828 -22.219 -15.406 1 95.75 356 PRO B CA 1
ATOM 6783 C C . PRO B 1 356 ? 17.953 -21.031 -14.992 1 95.75 356 PRO B C 1
ATOM 6785 O O . PRO B 1 356 ? 17.859 -20.047 -15.719 1 95.75 356 PRO B O 1
ATOM 6788 N N . VAL B 1 357 ? 17.344 -21.266 -13.914 1 95.88 357 VAL B N 1
ATOM 6789 C CA . VAL B 1 357 ? 16.516 -20.203 -13.359 1 95.88 357 VAL B CA 1
ATOM 6790 C C . VAL B 1 357 ? 17.297 -19.469 -12.258 1 95.88 357 VAL B C 1
ATOM 6792 O O . VAL B 1 357 ? 17.781 -20.094 -11.312 1 95.88 357 VAL B O 1
ATOM 6795 N N . VAL B 1 358 ? 17.453 -18.188 -12.438 1 95.81 358 VAL B N 1
ATOM 6796 C CA . VAL B 1 358 ? 18.094 -17.328 -11.445 1 95.81 358 VAL B CA 1
ATOM 6797 C C . VAL B 1 358 ? 17.062 -16.828 -10.445 1 95.81 358 VAL B C 1
ATOM 6799 O O . VAL B 1 358 ? 15.992 -16.359 -10.828 1 95.81 358 VAL B O 1
ATOM 6802 N N . HIS B 1 359 ? 17.328 -17 -9.133 1 96.56 359 HIS B N 1
ATOM 6803 C CA . HIS B 1 359 ? 16.422 -16.484 -8.117 1 96.56 359 HIS B CA 1
ATOM 6804 C C . HIS B 1 359 ? 16.375 -14.953 -8.164 1 96.56 359 HIS B C 1
ATOM 6806 O O . HIS B 1 359 ? 15.297 -14.367 -8.227 1 96.56 359 HIS B O 1
ATOM 6812 N N . GLY B 1 360 ? 17.578 -14.32 -8.031 1 93.94 360 GLY B N 1
ATOM 6813 C CA . GLY B 1 360 ? 17.75 -12.891 -8.234 1 93.94 360 GLY B CA 1
ATOM 6814 C C . GLY B 1 360 ? 17.625 -12.086 -6.957 1 93.94 360 GLY B C 1
ATOM 6815 O O . GLY B 1 360 ? 18 -10.914 -6.918 1 93.94 360 GLY B O 1
ATOM 6816 N N . ASP B 1 361 ? 17.125 -12.625 -5.863 1 93.19 361 ASP B N 1
ATOM 6817 C CA . ASP B 1 361 ? 16.984 -11.914 -4.59 1 93.19 361 ASP B CA 1
ATOM 6818 C C . ASP B 1 361 ? 17.016 -12.891 -3.416 1 93.19 361 ASP B C 1
ATOM 6820 O O . ASP B 1 361 ? 16.141 -12.852 -2.549 1 93.19 361 ASP B O 1
ATOM 6824 N N . LEU B 1 362 ? 18 -13.711 -3.424 1 96.69 362 LEU B N 1
ATOM 6825 C CA . LEU B 1 362 ? 18.141 -14.695 -2.361 1 96.69 362 LEU B CA 1
ATOM 6826 C C . LEU B 1 362 ? 18.531 -14.031 -1.047 1 96.69 362 LEU B C 1
ATOM 6828 O O . LEU B 1 362 ? 19.547 -13.352 -0.975 1 96.69 362 LEU B O 1
ATOM 6832 N N . LYS B 1 363 ? 17.734 -14.203 -0.019 1 96.12 363 LYS B N 1
ATOM 6833 C CA . LYS B 1 363 ? 17.938 -13.742 1.353 1 96.12 363 LYS B CA 1
ATOM 6834 C C . LYS B 1 363 ? 17.016 -14.484 2.32 1 96.12 363 LYS B C 1
ATOM 6836 O O . LYS B 1 363 ? 16.125 -15.227 1.896 1 96.12 363 LYS B O 1
ATOM 6841 N N . GLY B 1 364 ? 17.25 -14.344 3.559 1 96.62 364 GLY B N 1
ATOM 6842 C CA . GLY B 1 364 ? 16.516 -15.086 4.566 1 96.62 364 GLY B CA 1
ATOM 6843 C C . GLY B 1 364 ? 15.016 -14.859 4.488 1 96.62 364 GLY B C 1
ATOM 6844 O O . GLY B 1 364 ? 14.234 -15.789 4.703 1 96.62 364 GLY B O 1
ATOM 6845 N N . ASN B 1 365 ? 14.57 -13.664 4.102 1 92.19 365 ASN B N 1
ATOM 6846 C CA . ASN B 1 365 ? 13.156 -13.32 4.051 1 92.19 365 ASN B CA 1
ATOM 6847 C C . ASN B 1 365 ? 12.461 -13.992 2.871 1 92.19 365 ASN B C 1
ATOM 6849 O O . ASN B 1 365 ? 11.227 -14.047 2.822 1 92.19 365 ASN B O 1
ATOM 6853 N N . ASN B 1 366 ? 13.234 -14.508 1.936 1 94.81 366 ASN B N 1
ATOM 6854 C CA . ASN B 1 366 ? 12.672 -15.188 0.768 1 94.81 366 ASN B CA 1
ATOM 6855 C C . ASN B 1 366 ? 12.812 -16.703 0.872 1 94.81 366 ASN B C 1
ATOM 6857 O O . ASN B 1 366 ? 12.867 -17.391 -0.145 1 94.81 366 ASN B O 1
ATOM 6861 N N . ILE B 1 367 ? 12.992 -17.156 2.064 1 98.25 367 ILE B N 1
ATOM 6862 C CA . ILE B 1 367 ? 12.969 -18.562 2.41 1 98.25 367 ILE B CA 1
ATOM 6863 C C . ILE B 1 367 ? 11.969 -18.812 3.543 1 98.25 367 ILE B C 1
ATOM 6865 O O . ILE B 1 367 ? 12.078 -18.203 4.609 1 98.25 367 ILE B O 1
ATOM 6869 N N . VAL B 1 368 ? 11.031 -19.672 3.275 1 97.81 368 VAL B N 1
ATOM 6870 C CA . VAL B 1 368 ? 10.039 -19.969 4.305 1 97.81 368 VAL B CA 1
ATOM 6871 C C . VAL B 1 368 ? 10.25 -21.406 4.809 1 97.81 368 VAL B C 1
ATOM 6873 O O . VAL B 1 368 ? 10.984 -22.172 4.199 1 97.81 368 VAL B O 1
ATOM 6876 N N . VAL B 1 369 ? 9.68 -21.656 5.98 1 98.06 369 VAL B N 1
ATOM 6877 C CA . VAL B 1 369 ? 9.852 -22.969 6.598 1 98.06 369 VAL B CA 1
ATOM 6878 C C . VAL B 1 369 ? 8.492 -23.641 6.762 1 98.06 369 VAL B C 1
ATOM 6880 O O . VAL B 1 369 ? 7.559 -23.047 7.309 1 98.06 369 VAL B O 1
ATOM 6883 N N . ASP B 1 370 ? 8.438 -24.875 6.305 1 96.5 370 ASP B N 1
ATOM 6884 C CA . ASP B 1 370 ? 7.16 -25.578 6.395 1 96.5 370 ASP B CA 1
ATOM 6885 C C . ASP B 1 370 ? 6.984 -26.219 7.766 1 96.5 370 ASP B C 1
ATOM 6887 O O . ASP B 1 370 ? 7.773 -25.984 8.68 1 96.5 370 ASP B O 1
ATOM 6891 N N . ASN B 1 371 ? 5.926 -26.969 7.938 1 93.81 371 ASN B N 1
ATOM 6892 C CA . ASN B 1 371 ? 5.555 -27.547 9.227 1 93.81 371 ASN B CA 1
ATOM 6893 C C . ASN B 1 371 ? 6.512 -28.672 9.633 1 93.81 371 ASN B C 1
ATOM 6895 O O . ASN B 1 371 ? 6.527 -29.078 10.797 1 93.81 371 ASN B O 1
ATOM 6899 N N . TYR B 1 372 ? 7.301 -29.141 8.781 1 94.44 372 TYR B N 1
ATOM 6900 C CA . TYR B 1 372 ? 8.242 -30.219 9.055 1 94.44 372 TYR B CA 1
ATOM 6901 C C . TYR B 1 372 ? 9.664 -29.672 9.203 1 94.44 372 TYR B C 1
ATOM 6903 O O . TYR B 1 372 ? 10.633 -30.438 9.125 1 94.44 372 TYR B O 1
ATOM 6911 N N . ALA B 1 373 ? 9.797 -28.328 9.242 1 95.88 373 ALA B N 1
ATOM 6912 C CA . ALA B 1 373 ? 11.055 -27.609 9.461 1 95.88 373 ALA B CA 1
ATOM 6913 C C . ALA B 1 373 ? 11.938 -27.656 8.219 1 95.88 373 ALA B C 1
ATOM 6915 O O . ALA B 1 373 ? 13.164 -27.625 8.32 1 95.88 373 ALA B O 1
ATOM 6916 N N . ASN B 1 374 ? 11.305 -27.906 7.078 1 97.38 374 ASN B N 1
ATOM 6917 C CA . ASN B 1 374 ? 12.039 -27.844 5.816 1 97.38 374 ASN B CA 1
ATOM 6918 C C . ASN B 1 374 ? 12.008 -26.438 5.219 1 97.38 374 ASN B C 1
ATOM 6920 O O . ASN B 1 374 ? 10.953 -25.797 5.207 1 97.38 374 ASN B O 1
ATOM 6924 N N . PRO B 1 375 ? 13.172 -25.984 4.766 1 98.5 375 PRO B N 1
ATOM 6925 C CA . PRO B 1 375 ? 13.18 -24.672 4.094 1 98.5 375 PRO B CA 1
ATOM 6926 C C . PRO B 1 375 ? 12.664 -24.75 2.654 1 98.5 375 PRO B C 1
ATOM 6928 O O . PRO B 1 375 ? 12.953 -25.719 1.943 1 98.5 375 PRO B O 1
ATOM 6931 N N . LEU B 1 376 ? 11.898 -23.828 2.236 1 98.69 376 LEU B N 1
ATOM 6932 C CA . LEU B 1 376 ? 11.422 -23.672 0.866 1 98.69 376 LEU B CA 1
ATOM 6933 C C . LEU B 1 376 ? 11.828 -22.312 0.298 1 98.69 376 LEU B C 1
ATOM 6935 O O . LEU B 1 376 ? 11.562 -21.281 0.911 1 98.69 376 LEU B O 1
ATOM 6939 N N . ILE B 1 377 ? 12.484 -22.312 -0.863 1 98.5 377 ILE B N 1
ATOM 6940 C CA . ILE B 1 377 ? 12.844 -21.078 -1.544 1 98.5 377 ILE B CA 1
ATOM 6941 C C . ILE B 1 377 ? 11.586 -20.406 -2.076 1 98.5 377 ILE B C 1
ATOM 6943 O O . ILE B 1 377 ? 10.773 -21.031 -2.76 1 98.5 377 ILE B O 1
ATOM 6947 N N . ALA B 1 378 ? 11.43 -19.141 -1.713 1 96.56 378 ALA B N 1
ATOM 6948 C CA . ALA B 1 378 ? 10.258 -18.375 -2.135 1 96.56 378 ALA B CA 1
ATOM 6949 C C . ALA B 1 378 ? 10.656 -17.234 -3.055 1 96.56 378 ALA B C 1
ATOM 6951 O O . ALA B 1 378 ? 11.828 -16.859 -3.123 1 96.56 378 ALA B O 1
ATOM 6952 N N . ASP B 1 379 ? 9.742 -16.734 -3.873 1 92.19 379 ASP B N 1
ATOM 6953 C CA . ASP B 1 379 ? 9.797 -15.492 -4.648 1 92.19 379 ASP B CA 1
ATOM 6954 C C . ASP B 1 379 ? 10.945 -15.531 -5.66 1 92.19 379 ASP B C 1
ATOM 6956 O O . ASP B 1 379 ? 11.594 -14.516 -5.906 1 92.19 379 ASP B O 1
ATOM 6960 N N . PHE B 1 380 ? 11.219 -16.734 -6.129 1 94.44 380 PHE B N 1
ATOM 6961 C CA . PHE B 1 380 ? 12.227 -16.812 -7.176 1 94.44 380 PHE B CA 1
ATOM 6962 C C . PHE B 1 380 ? 11.742 -16.141 -8.453 1 94.44 380 PHE B C 1
ATOM 6964 O O . PHE B 1 380 ? 10.547 -16.172 -8.766 1 94.44 380 PHE B O 1
ATOM 6971 N N . GLY B 1 381 ? 12.633 -15.469 -9.125 1 89.31 381 GLY B N 1
ATOM 6972 C CA . GLY B 1 381 ? 12.359 -14.938 -10.453 1 89.31 381 GLY B CA 1
ATOM 6973 C C . GLY B 1 381 ? 11.602 -13.625 -10.422 1 89.31 381 GLY B C 1
ATOM 6974 O O . GLY B 1 381 ? 11.469 -12.953 -11.445 1 89.31 381 GLY B O 1
ATOM 6975 N N . LEU B 1 382 ? 11.125 -13.18 -9.328 1 86.81 382 LEU B N 1
ATOM 6976 C CA . LEU B 1 382 ? 10.336 -11.953 -9.211 1 86.81 382 LEU B CA 1
ATOM 6977 C C . LEU B 1 382 ? 11.172 -10.734 -9.586 1 86.81 382 LEU B C 1
ATOM 6979 O O . LEU B 1 382 ? 10.656 -9.781 -10.18 1 86.81 382 LEU B O 1
ATOM 6983 N N . SER B 1 383 ? 12.406 -10.734 -9.188 1 85.19 383 SER B N 1
ATOM 6984 C CA . SER B 1 383 ? 13.305 -9.633 -9.516 1 85.19 383 SER B CA 1
ATOM 6985 C C . SER B 1 383 ? 13.391 -9.422 -11.023 1 85.19 383 SER B C 1
ATOM 6987 O O . SER B 1 383 ? 13.305 -8.281 -11.5 1 85.19 383 SER B O 1
ATOM 6989 N N . GLN B 1 384 ? 13.445 -10.469 -11.703 1 84.94 384 GLN B N 1
ATOM 6990 C CA . GLN B 1 384 ? 13.523 -10.398 -13.156 1 84.94 384 GLN B CA 1
ATOM 6991 C C . GLN B 1 384 ? 12.195 -9.961 -13.766 1 84.94 384 GLN B C 1
ATOM 6993 O O . GLN B 1 384 ? 12.172 -9.203 -14.734 1 84.94 384 GLN B O 1
ATOM 6998 N N . ILE B 1 385 ? 11.148 -10.445 -13.234 1 85.38 385 ILE B N 1
ATOM 6999 C CA . ILE B 1 385 ? 9.82 -10.078 -13.703 1 85.38 385 ILE B CA 1
ATOM 7000 C C . ILE B 1 385 ? 9.625 -8.562 -13.57 1 85.38 385 ILE B C 1
ATOM 7002 O O . ILE B 1 385 ? 9.203 -7.906 -14.523 1 85.38 385 ILE B O 1
ATOM 7006 N N . VAL B 1 386 ? 10 -8.062 -12.469 1 83.62 386 VAL B N 1
ATOM 7007 C CA . VAL B 1 386 ? 9.844 -6.637 -12.195 1 83.62 386 VAL B CA 1
ATOM 7008 C C . VAL B 1 386 ? 10.703 -5.828 -13.164 1 83.62 386 VAL B C 1
ATOM 7010 O O . VAL B 1 386 ? 10.242 -4.848 -13.75 1 83.62 386 VAL B O 1
ATOM 7013 N N . GLU B 1 387 ? 11.891 -6.262 -13.336 1 82.56 387 GLU B N 1
ATOM 7014 C CA . GLU B 1 387 ? 12.797 -5.574 -14.25 1 82.56 387 GLU B CA 1
ATOM 7015 C C . GLU B 1 387 ? 12.242 -5.57 -15.672 1 82.56 387 GLU B C 1
ATOM 7017 O O . GLU B 1 387 ? 12.281 -4.547 -16.359 1 82.56 387 GLU B O 1
ATOM 7022 N N . ASP B 1 388 ? 11.758 -6.684 -16.062 1 84.12 388 ASP B N 1
ATOM 7023 C CA . ASP B 1 388 ? 11.273 -6.832 -17.438 1 84.12 388 ASP B CA 1
ATOM 7024 C C . ASP B 1 388 ? 10.047 -5.949 -17.672 1 84.12 388 ASP B C 1
ATOM 7026 O O . ASP B 1 388 ? 9.883 -5.398 -18.766 1 84.12 388 ASP B O 1
ATOM 7030 N N . ILE B 1 389 ? 9.234 -5.887 -16.75 1 84 389 ILE B N 1
ATOM 7031 C CA . ILE B 1 389 ? 7.988 -5.148 -16.906 1 84 389 ILE B CA 1
ATOM 7032 C C . ILE B 1 389 ? 8.266 -3.648 -16.844 1 84 389 ILE B C 1
ATOM 7034 O O . ILE B 1 389 ? 7.742 -2.883 -17.656 1 84 389 ILE B O 1
ATOM 7038 N N . THR B 1 390 ? 9.07 -3.225 -15.867 1 76.88 390 THR B N 1
ATOM 7039 C CA . THR B 1 390 ? 9.25 -1.8 -15.617 1 76.88 390 THR B CA 1
ATOM 7040 C C . THR B 1 390 ? 10.344 -1.225 -16.516 1 76.88 390 THR B C 1
ATOM 7042 O O . THR B 1 390 ? 10.406 -0.012 -16.734 1 76.88 390 THR B O 1
ATOM 7045 N N . GLY B 1 391 ? 11.2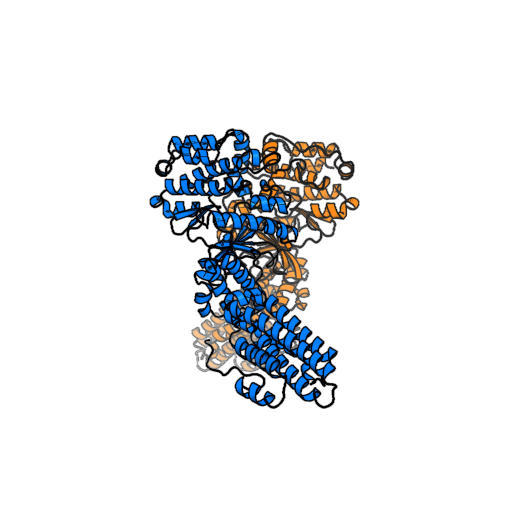03 -2.061 -16.953 1 75 391 GLY B N 1
ATOM 7046 C CA . GLY B 1 391 ? 12.352 -1.606 -17.719 1 75 391 GLY B CA 1
ATOM 7047 C C . GLY B 1 391 ? 13.438 -0.995 -16.859 1 75 391 GLY B C 1
ATOM 7048 O O . GLY B 1 391 ? 14.469 -0.548 -17.359 1 75 391 GLY B O 1
ATOM 7049 N N . ILE B 1 392 ? 13.227 -0.956 -15.578 1 73.31 392 ILE B N 1
ATOM 7050 C CA . ILE B 1 392 ? 14.188 -0.408 -14.625 1 73.31 392 ILE B CA 1
ATOM 7051 C C . ILE B 1 392 ? 14.945 -1.546 -13.945 1 73.31 392 ILE B C 1
ATOM 7053 O O . ILE B 1 392 ? 14.359 -2.57 -13.594 1 73.31 392 ILE B O 1
ATOM 7057 N N . PRO B 1 393 ? 16.25 -1.382 -13.883 1 72.38 393 PRO B N 1
ATOM 7058 C CA . PRO B 1 393 ? 17 -2.414 -13.164 1 72.38 393 PRO B CA 1
ATOM 7059 C C . PRO B 1 393 ? 16.406 -2.713 -11.789 1 72.38 393 PRO B C 1
ATOM 7061 O O . PRO B 1 393 ? 15.961 -1.798 -11.094 1 72.38 393 PRO B O 1
ATOM 7064 N N . PHE B 1 394 ? 16.422 -3.949 -11.492 1 70.62 394 PHE B N 1
ATOM 7065 C CA . PHE B 1 394 ? 15.836 -4.395 -10.227 1 70.62 394 PHE B CA 1
ATOM 7066 C C . PHE B 1 394 ? 16.453 -3.641 -9.055 1 70.62 394 PHE B C 1
ATOM 7068 O O . PHE B 1 394 ? 15.758 -3.291 -8.102 1 70.62 394 PHE B O 1
ATOM 7075 N N . THR B 1 395 ? 17.719 -3.412 -9.117 1 70.06 395 THR B N 1
ATOM 7076 C CA . THR B 1 395 ? 18.422 -2.742 -8.031 1 70.06 395 THR B CA 1
ATOM 7077 C C . THR B 1 395 ? 17.859 -1.338 -7.812 1 70.06 395 THR B C 1
ATOM 7079 O O . THR B 1 395 ? 18.109 -0.721 -6.773 1 70.06 395 THR B O 1
ATOM 7082 N N . GLN B 1 396 ? 17.078 -0.893 -8.781 1 68.62 396 GLN B N 1
ATOM 7083 C CA . GLN B 1 396 ? 16.5 0.449 -8.68 1 68.62 396 GLN B CA 1
ATOM 7084 C C . GLN B 1 396 ? 15.008 0.396 -8.406 1 68.62 396 GLN B C 1
ATOM 7086 O O . GLN B 1 396 ? 14.359 1.435 -8.242 1 68.62 396 GLN B O 1
ATOM 7091 N N . SER B 1 397 ? 14.586 -0.775 -8.422 1 65.06 397 SER B N 1
ATOM 7092 C CA . SER B 1 397 ? 13.141 -0.902 -8.266 1 65.06 397 SER B CA 1
ATOM 7093 C C . SER B 1 397 ? 12.711 -0.569 -6.84 1 65.06 397 SER B C 1
ATOM 7095 O O . SER B 1 397 ? 13.523 -0.63 -5.91 1 65.06 397 SER B O 1
ATOM 7097 N N . ARG B 1 398 ? 11.555 -0.351 -6.695 1 61 398 ARG B N 1
ATOM 7098 C CA . ARG B 1 398 ? 10.938 0.056 -5.434 1 61 398 ARG B CA 1
ATOM 7099 C C . ARG B 1 398 ? 11.125 -1.014 -4.363 1 61 398 ARG B C 1
ATOM 7101 O O . ARG B 1 398 ? 10.836 -2.189 -4.598 1 61 398 ARG B O 1
ATOM 7108 N N . GLY B 1 399 ? 11.711 -0.603 -3.232 1 62.97 399 GLY B N 1
ATOM 7109 C CA . GLY B 1 399 ? 11.766 -1.454 -2.055 1 62.97 399 GLY B CA 1
ATOM 7110 C C . GLY B 1 399 ? 12.938 -2.412 -2.066 1 62.97 399 GLY B C 1
ATOM 7111 O O . GLY B 1 399 ? 13.094 -3.225 -1.152 1 62.97 399 GLY B O 1
ATOM 7112 N N . VAL B 1 400 ? 13.828 -2.268 -3.037 1 63.31 400 VAL B N 1
ATOM 7113 C CA . VAL B 1 400 ? 14.883 -3.258 -3.207 1 63.31 400 VAL B CA 1
ATOM 7114 C C . VAL B 1 400 ? 16.078 -2.9 -2.32 1 63.31 400 VAL B C 1
ATOM 7116 O O . VAL B 1 400 ? 16.969 -3.721 -2.113 1 63.31 400 VAL B O 1
ATOM 7119 N N . SER B 1 401 ? 16.094 -1.781 -1.721 1 69.75 401 SER B N 1
ATOM 7120 C CA . SER B 1 401 ? 17.234 -1.341 -0.935 1 69.75 401 SER B CA 1
ATOM 7121 C C . SER B 1 401 ? 17.516 -2.295 0.222 1 69.75 401 SER B C 1
ATOM 7123 O O . SER B 1 401 ? 18.656 -2.451 0.643 1 69.75 401 SER B O 1
ATOM 7125 N N . ASP B 1 402 ? 16.578 -3.09 0.479 1 75.06 402 ASP B N 1
ATOM 7126 C CA . ASP B 1 402 ? 16.672 -4.027 1.593 1 75.06 402 ASP B CA 1
ATOM 7127 C C . ASP B 1 402 ? 17.484 -5.262 1.196 1 75.06 402 ASP B C 1
ATOM 7129 O O . ASP B 1 402 ? 17.906 -6.039 2.057 1 75.06 402 ASP B O 1
ATOM 7133 N N . SER B 1 403 ? 17.75 -5.336 -0.08 1 87.69 403 SER B N 1
ATOM 7134 C CA . SER B 1 403 ? 18.391 -6.555 -0.557 1 87.69 403 SER B CA 1
ATOM 7135 C C . SER B 1 403 ? 19.859 -6.301 -0.912 1 87.69 403 SER B C 1
ATOM 7137 O O . SER B 1 403 ? 20.594 -7.242 -1.209 1 87.69 403 SER B O 1
ATOM 7139 N N . TYR B 1 404 ? 20.359 -5.137 -0.812 1 89.5 404 TYR B N 1
ATOM 7140 C CA . TYR B 1 404 ? 21.688 -4.773 -1.329 1 89.5 404 TYR B CA 1
ATOM 7141 C C . TYR B 1 404 ? 22.781 -5.527 -0.593 1 89.5 404 TYR B C 1
ATOM 7143 O O . TYR B 1 404 ? 23.797 -5.887 -1.188 1 89.5 404 TYR B O 1
ATOM 7151 N N . ARG B 1 405 ? 22.516 -5.793 0.629 1 93.56 405 ARG B N 1
ATOM 7152 C CA . ARG B 1 405 ? 23.547 -6.434 1.451 1 93.56 405 ARG B CA 1
ATOM 7153 C C . ARG B 1 405 ? 23.828 -7.848 0.961 1 93.56 405 ARG B C 1
ATOM 7155 O O . ARG B 1 405 ? 24.891 -8.414 1.256 1 93.56 405 ARG B O 1
ATOM 7162 N N . TRP B 1 406 ? 22.953 -8.406 0.201 1 96.5 406 TRP B N 1
ATOM 7163 C CA . TRP B 1 406 ? 23.094 -9.789 -0.253 1 96.5 406 TRP B CA 1
ATOM 7164 C C . TRP B 1 406 ? 23.594 -9.844 -1.692 1 96.5 406 TRP B C 1
ATOM 7166 O O . TRP B 1 406 ? 24.031 -10.891 -2.168 1 96.5 406 TRP B O 1
ATOM 7176 N N . PHE B 1 407 ? 23.547 -8.711 -2.357 1 94.56 407 PHE B N 1
ATOM 7177 C CA . PHE B 1 407 ? 23.828 -8.695 -3.789 1 94.56 407 PHE B CA 1
ATOM 7178 C C . PHE B 1 407 ? 25.328 -8.836 -4.047 1 94.56 407 PHE B C 1
ATOM 7180 O O . PHE B 1 407 ? 26.141 -8.266 -3.322 1 94.56 407 PHE B O 1
ATOM 7187 N N . ALA B 1 408 ? 25.594 -9.57 -5.102 1 96.19 408 ALA B N 1
ATOM 7188 C CA . ALA B 1 408 ? 26.969 -9.594 -5.617 1 96.19 408 ALA B CA 1
ATOM 7189 C C . ALA B 1 408 ? 27.359 -8.234 -6.176 1 96.19 408 ALA B C 1
ATOM 7191 O O . ALA B 1 408 ? 26.531 -7.504 -6.711 1 96.19 408 ALA B O 1
ATOM 7192 N N . PRO B 1 409 ? 28.625 -7.902 -6.074 1 94.56 409 PRO B N 1
ATOM 7193 C CA . PRO B 1 409 ? 29.078 -6.586 -6.531 1 94.56 409 PRO B CA 1
ATOM 7194 C C . PRO B 1 409 ? 28.719 -6.312 -7.988 1 94.56 409 PRO B C 1
ATOM 7196 O O . PRO B 1 409 ? 28.359 -5.188 -8.336 1 94.56 409 PRO B O 1
ATOM 7199 N N . GLU B 1 410 ? 28.781 -7.301 -8.883 1 93.62 410 GLU B N 1
ATOM 7200 C CA . GLU B 1 410 ? 28.547 -7.086 -10.305 1 93.62 410 GLU B CA 1
ATOM 7201 C C . GLU B 1 410 ? 27.078 -6.785 -10.586 1 93.62 410 GLU B C 1
ATOM 7203 O O . GLU B 1 410 ? 26.734 -6.27 -11.656 1 93.62 410 GLU B O 1
ATOM 7208 N N . VAL B 1 411 ? 26.188 -7.188 -9.727 1 91.88 411 VAL B N 1
ATOM 7209 C CA . VAL B 1 411 ? 24.766 -6.914 -9.883 1 91.88 411 VAL B CA 1
ATOM 7210 C C . VAL B 1 411 ? 24.5 -5.43 -9.656 1 91.88 411 VAL B C 1
ATOM 7212 O O . VAL B 1 411 ? 23.5 -4.887 -10.141 1 91.88 411 VAL B O 1
ATOM 7215 N N . CYS B 1 412 ? 25.375 -4.719 -8.938 1 90.19 412 CYS B N 1
ATOM 7216 C CA . CYS B 1 412 ? 25.156 -3.352 -8.484 1 90.19 412 CYS B CA 1
ATOM 7217 C C . CYS B 1 412 ? 25.766 -2.352 -9.453 1 90.19 412 CYS B C 1
ATOM 7219 O O . CYS B 1 412 ? 25.641 -1.14 -9.273 1 90.19 412 CYS B O 1
ATOM 7221 N N . VAL B 1 413 ? 26.484 -2.818 -10.453 1 88.81 413 VAL B N 1
ATOM 7222 C CA . VAL B 1 413 ? 27.188 -1.91 -11.352 1 88.81 413 VAL B CA 1
ATOM 7223 C C . VAL B 1 413 ? 26.984 -2.354 -12.797 1 88.81 413 VAL B C 1
ATOM 7225 O O . VAL B 1 413 ? 26.594 -3.496 -13.055 1 88.81 413 VAL B O 1
ATOM 7228 N N . GLY B 1 414 ? 27.141 -1.418 -13.633 1 83.19 414 GLY B N 1
ATOM 7229 C CA . GLY B 1 414 ? 27.109 -1.739 -15.055 1 83.19 414 GLY B CA 1
ATOM 7230 C C . GLY B 1 414 ? 25.734 -2.205 -15.523 1 83.19 414 GLY B C 1
ATOM 7231 O O . GLY B 1 414 ? 24.734 -1.529 -15.297 1 83.19 414 GLY B O 1
ATOM 7232 N N . GLN B 1 415 ? 25.766 -3.354 -16.109 1 78.56 415 GLN B N 1
ATOM 7233 C CA . GLN B 1 415 ? 24.5 -3.873 -16.609 1 78.56 415 GLN B CA 1
ATOM 7234 C C . GLN B 1 415 ? 23.703 -4.562 -15.508 1 78.56 415 GLN B C 1
ATOM 7236 O O . GLN B 1 415 ? 22.5 -4.789 -15.648 1 78.56 415 GLN B O 1
ATOM 7241 N N . GLY B 1 416 ? 24.391 -4.746 -14.391 1 79.75 416 GLY B N 1
ATOM 7242 C CA . GLY B 1 416 ? 23.719 -5.328 -13.242 1 79.75 416 GLY B CA 1
ATOM 7243 C C . GLY B 1 416 ? 23.094 -6.68 -13.539 1 79.75 416 GLY B C 1
ATOM 7244 O O . GLY B 1 416 ? 21.938 -6.922 -13.211 1 79.75 416 GLY B O 1
ATOM 7245 N N . THR B 1 417 ? 23.766 -7.566 -14.156 1 81.06 417 THR B N 1
ATOM 7246 C CA . THR B 1 417 ? 23.203 -8.805 -14.68 1 81.06 417 THR B CA 1
ATOM 7247 C C . THR B 1 417 ? 23.031 -9.836 -13.57 1 81.06 417 THR B C 1
ATOM 7249 O O . THR B 1 417 ? 23.984 -10.117 -12.836 1 81.06 417 THR B O 1
ATOM 7252 N N . LEU B 1 418 ? 21.844 -10.266 -13.391 1 88.81 418 LEU B N 1
ATOM 7253 C CA . LEU B 1 418 ? 21.578 -11.391 -12.508 1 88.81 418 LEU B CA 1
ATOM 7254 C C . LEU B 1 418 ? 22.016 -12.711 -13.141 1 88.81 418 LEU B C 1
ATOM 7256 O O . LEU B 1 418 ? 21.828 -12.906 -14.352 1 88.81 418 LEU B O 1
ATOM 7260 N N . SER B 1 419 ? 22.688 -13.578 -12.352 1 94.12 419 SER B N 1
ATOM 7261 C CA . SER B 1 419 ? 23.188 -14.859 -12.844 1 94.12 419 SER B CA 1
ATOM 7262 C C . SER B 1 419 ? 23.172 -15.922 -11.75 1 94.12 419 SER B C 1
ATOM 7264 O O . SER B 1 419 ? 22.875 -15.617 -10.594 1 94.12 419 SER B O 1
ATOM 7266 N N . VAL B 1 420 ? 23.469 -17.141 -12.164 1 97.25 420 VAL B N 1
ATOM 7267 C CA . VAL B 1 420 ? 23.578 -18.219 -11.188 1 97.25 420 VAL B CA 1
ATOM 7268 C C . VAL B 1 420 ? 24.734 -17.938 -10.234 1 97.25 420 VAL B C 1
ATOM 7270 O O . VAL B 1 420 ? 24.672 -18.281 -9.055 1 97.25 420 VAL B O 1
ATOM 7273 N N . ALA B 1 421 ? 25.766 -17.266 -10.758 1 97.69 421 ALA B N 1
ATOM 7274 C CA . ALA B 1 421 ? 26.906 -16.922 -9.922 1 97.69 421 ALA B CA 1
ATOM 7275 C C . ALA B 1 421 ? 26.531 -15.867 -8.875 1 97.69 421 ALA B C 1
ATOM 7277 O O . ALA B 1 421 ? 27.031 -15.898 -7.754 1 97.69 421 ALA B O 1
ATOM 7278 N N . SER B 1 422 ? 25.734 -14.875 -9.289 1 96.81 422 SER B N 1
ATOM 7279 C CA . SER B 1 422 ? 25.297 -13.875 -8.32 1 96.81 422 SER B CA 1
ATOM 7280 C C . SER B 1 422 ? 24.422 -14.492 -7.242 1 96.81 422 SER B C 1
ATOM 7282 O O . SER B 1 422 ? 24.438 -14.062 -6.09 1 96.81 422 SER B O 1
ATOM 7284 N N . ASP B 1 423 ? 23.625 -15.531 -7.609 1 98.25 423 ASP B N 1
ATOM 7285 C CA . ASP B 1 423 ? 22.844 -16.266 -6.629 1 98.25 423 ASP B CA 1
ATOM 7286 C C . ASP B 1 423 ? 23.75 -16.953 -5.602 1 98.25 423 ASP B C 1
ATOM 7288 O O . ASP B 1 423 ? 23.406 -17.031 -4.418 1 98.25 423 ASP B O 1
ATOM 7292 N N . ILE B 1 424 ? 24.844 -17.453 -6.117 1 98.75 424 ILE B N 1
ATOM 7293 C CA . ILE B 1 424 ? 25.781 -18.141 -5.234 1 98.75 424 ILE B CA 1
ATOM 7294 C C . ILE B 1 424 ? 26.344 -17.172 -4.199 1 98.75 424 ILE B C 1
ATOM 7296 O O . ILE B 1 424 ? 26.469 -17.516 -3.021 1 98.75 424 ILE B O 1
ATOM 7300 N N . TYR B 1 425 ? 26.688 -16.016 -4.625 1 98.5 425 TYR B N 1
ATOM 7301 C CA . TYR B 1 425 ? 27.109 -14.953 -3.715 1 98.5 425 TYR B CA 1
ATOM 7302 C C . TYR B 1 425 ? 26.047 -14.68 -2.662 1 98.5 425 TYR B C 1
ATOM 7304 O O . TYR B 1 425 ? 26.344 -14.68 -1.463 1 98.5 425 TYR B O 1
ATOM 7312 N N . ALA B 1 426 ? 24.828 -14.461 -3.1 1 98.31 426 ALA B N 1
ATOM 7313 C CA . ALA B 1 426 ? 23.703 -14.156 -2.221 1 98.31 426 ALA B CA 1
ATOM 7314 C C . ALA B 1 426 ? 23.406 -15.328 -1.281 1 98.31 426 ALA B C 1
A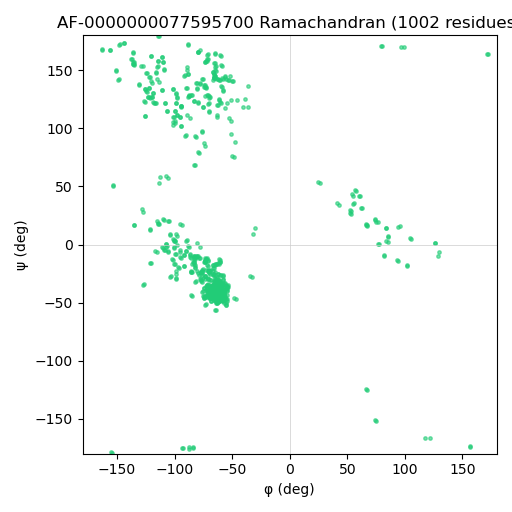TOM 7316 O O . ALA B 1 426 ? 23.031 -15.125 -0.125 1 98.31 426 ALA B O 1
ATOM 7317 N N . LEU B 1 427 ? 23.547 -16.531 -1.794 1 98.75 427 LEU B N 1
ATOM 7318 C CA . LEU B 1 427 ? 23.328 -17.719 -0.986 1 98.75 427 LEU B CA 1
ATOM 7319 C C . LEU B 1 427 ? 24.281 -17.734 0.212 1 98.75 427 LEU B C 1
ATOM 7321 O O . LEU B 1 427 ? 23.859 -18.016 1.337 1 98.75 427 LEU B O 1
ATOM 7325 N N . ALA B 1 428 ? 25.516 -17.469 -0.067 1 98.81 428 ALA B N 1
ATOM 7326 C CA . ALA B 1 428 ? 26.5 -17.453 1.01 1 98.81 428 ALA B CA 1
ATOM 7327 C C . ALA B 1 428 ? 26.156 -16.406 2.053 1 98.81 428 ALA B C 1
ATOM 7329 O O . ALA B 1 428 ? 26.312 -16.625 3.256 1 98.81 428 ALA B O 1
ATOM 7330 N N . MET B 1 429 ? 25.734 -15.227 1.6 1 98.75 429 MET B N 1
ATOM 7331 C CA . MET B 1 429 ? 25.281 -14.188 2.523 1 98.75 429 MET B CA 1
ATOM 7332 C C . MET B 1 429 ? 24.094 -14.68 3.35 1 98.75 429 MET B C 1
ATOM 7334 O O . MET B 1 429 ? 24.016 -14.391 4.547 1 98.75 429 MET B O 1
ATOM 7338 N N . THR B 1 430 ? 23.203 -15.383 2.725 1 98.69 430 THR B N 1
ATOM 7339 C CA . THR B 1 430 ? 22 -15.891 3.375 1 98.69 430 THR B CA 1
ATOM 7340 C C . THR B 1 430 ? 22.344 -16.922 4.438 1 98.69 430 THR B C 1
ATOM 7342 O O . THR B 1 430 ? 21.766 -16.922 5.527 1 98.69 430 THR B O 1
ATOM 7345 N N . ILE B 1 431 ? 23.25 -17.828 4.07 1 98.5 431 ILE B N 1
ATOM 7346 C CA . ILE B 1 431 ? 23.688 -18.844 5.027 1 98.5 431 ILE B CA 1
ATOM 7347 C C . ILE B 1 431 ? 24.297 -18.156 6.254 1 98.5 431 ILE B C 1
ATOM 7349 O O . ILE B 1 431 ? 23.984 -18.531 7.391 1 98.5 431 ILE B O 1
ATOM 7353 N N . LEU B 1 432 ? 25.156 -17.172 6.012 1 98.56 432 LEU B N 1
ATOM 7354 C CA . LEU B 1 432 ? 25.703 -16.406 7.121 1 98.56 432 LEU B CA 1
ATOM 7355 C C . LEU B 1 432 ? 24.594 -15.789 7.965 1 98.56 432 LEU B C 1
ATOM 7357 O O . LEU B 1 432 ? 24.656 -15.812 9.195 1 98.56 432 LEU B O 1
ATOM 7361 N N . GLU B 1 433 ? 23.641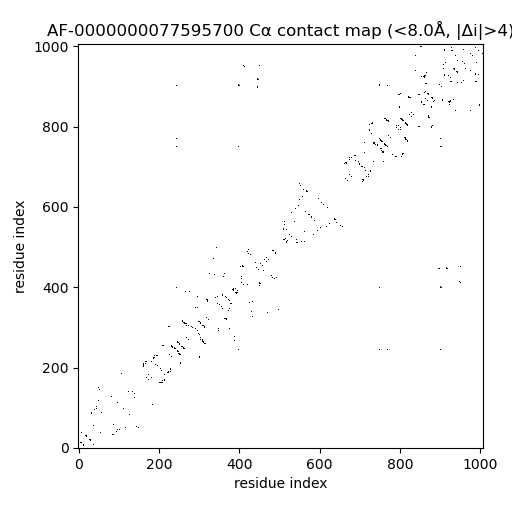 -15.195 7.336 1 98.31 433 GLU B N 1
ATOM 7362 C CA . GLU B 1 433 ? 22.484 -14.586 8 1 98.31 433 GLU B CA 1
ATOM 7363 C C . GLU B 1 433 ? 21.766 -15.594 8.883 1 98.31 433 GLU B C 1
ATOM 7365 O O . GLU B 1 433 ? 21.422 -15.289 10.023 1 98.31 433 GLU B O 1
ATOM 7370 N N . VAL B 1 434 ? 21.516 -16.781 8.367 1 98.38 434 VAL B N 1
ATOM 7371 C CA . VAL B 1 434 ? 20.781 -17.828 9.07 1 98.38 434 VAL B CA 1
ATOM 7372 C C . VAL B 1 434 ? 21.578 -18.266 10.312 1 98.38 434 VAL B C 1
ATOM 7374 O O . VAL B 1 434 ? 21 -18.453 11.391 1 98.38 434 VAL B O 1
ATOM 7377 N N . LEU B 1 435 ? 22.844 -18.391 10.188 1 98.12 435 LEU B N 1
ATOM 7378 C CA . LEU B 1 435 ? 23.672 -18.906 11.273 1 98.12 435 LEU B CA 1
ATOM 7379 C C . LEU B 1 435 ? 23.906 -17.828 12.328 1 98.12 435 LEU B C 1
ATOM 7381 O O . LEU B 1 435 ? 24.062 -18.141 13.516 1 98.12 435 LEU B O 1
ATOM 7385 N N . THR B 1 436 ? 23.922 -16.531 11.914 1 97.94 436 THR B N 1
ATOM 7386 C CA . THR B 1 436 ? 24.203 -15.461 12.859 1 97.94 436 THR B CA 1
ATOM 7387 C C . THR B 1 436 ? 22.922 -14.836 13.367 1 97.94 436 THR B C 1
ATOM 7389 O O . THR B 1 436 ? 22.922 -14.109 14.367 1 97.94 436 THR B O 1
ATOM 7392 N N . HIS B 1 437 ? 21.828 -15.039 12.633 1 97.5 437 HIS B N 1
ATOM 7393 C CA . HIS B 1 437 ? 20.531 -14.43 12.898 1 97.5 437 HIS B CA 1
ATOM 7394 C C . HIS B 1 437 ? 20.578 -12.922 12.672 1 97.5 437 HIS B C 1
ATOM 7396 O O . HIS B 1 437 ? 19.75 -12.18 13.203 1 97.5 437 HIS B O 1
ATOM 7402 N N . LYS B 1 438 ? 21.625 -12.445 11.977 1 95.62 438 LYS B N 1
ATOM 7403 C CA . LYS B 1 438 ? 21.828 -11.031 11.664 1 95.62 438 LYS B CA 1
ATOM 7404 C C . LYS B 1 438 ? 22.062 -10.82 10.172 1 95.62 438 LYS B C 1
ATOM 7406 O O . LYS B 1 438 ? 22.5 -11.734 9.469 1 95.62 438 LYS B O 1
ATOM 7411 N N . GLN B 1 439 ? 21.719 -9.641 9.703 1 94.38 439 GLN B N 1
ATOM 7412 C CA . GLN B 1 439 ? 21.984 -9.336 8.305 1 94.38 439 GLN B CA 1
ATOM 7413 C C . GLN B 1 439 ? 23.484 -9.32 8.008 1 94.38 439 GLN B C 1
ATOM 7415 O O . GLN B 1 439 ? 24.281 -9.055 8.906 1 94.38 439 GLN B O 1
ATOM 7420 N N . PRO B 1 440 ? 23.875 -9.594 6.762 1 96.12 440 PRO B N 1
ATOM 7421 C CA . PRO B 1 440 ? 25.297 -9.484 6.422 1 96.12 440 PRO B CA 1
ATOM 7422 C C . PRO B 1 440 ? 25.859 -8.094 6.668 1 96.12 440 PRO B C 1
ATOM 7424 O O . PRO B 1 440 ? 25.141 -7.098 6.5 1 96.12 440 PRO B O 1
ATOM 7427 N N . PHE B 1 441 ? 27.125 -8.047 7.137 1 95.75 441 PHE B N 1
ATOM 7428 C CA . PHE B 1 441 ? 27.766 -6.777 7.445 1 95.75 441 PHE B CA 1
ATOM 7429 C C . PHE B 1 441 ? 27 -6.023 8.531 1 95.75 441 PHE B C 1
ATOM 7431 O O . PHE B 1 441 ? 26.781 -4.816 8.414 1 95.75 441 PHE B O 1
ATOM 7438 N N . ASN B 1 442 ? 26.578 -6.742 9.484 1 92.81 442 ASN B N 1
ATOM 7439 C CA . ASN B 1 442 ? 25.703 -6.199 10.516 1 92.81 442 ASN B CA 1
ATOM 7440 C C . ASN B 1 442 ? 26.375 -5.078 11.297 1 92.81 442 ASN B C 1
ATOM 7442 O O . ASN B 1 442 ? 25.703 -4.27 11.938 1 92.81 442 ASN B O 1
ATOM 7446 N N . HIS B 1 443 ? 27.672 -4.938 11.227 1 91.88 443 HIS B N 1
ATOM 7447 C CA . HIS B 1 443 ? 28.391 -3.891 11.93 1 91.88 443 HIS B CA 1
ATOM 7448 C C . HIS B 1 443 ? 28.359 -2.572 11.164 1 91.88 443 HIS B C 1
ATOM 7450 O O . HIS B 1 443 ? 28.766 -1.534 11.68 1 91.88 443 HIS B O 1
ATOM 7456 N N . ILE B 1 444 ? 27.953 -2.676 9.992 1 91.88 444 ILE B N 1
ATOM 7457 C CA . ILE B 1 444 ? 27.812 -1.483 9.164 1 91.88 444 ILE B CA 1
ATOM 7458 C C . ILE B 1 444 ? 26.359 -1.016 9.164 1 91.88 444 ILE B C 1
ATOM 7460 O O . ILE B 1 444 ? 25.469 -1.763 8.766 1 91.88 444 I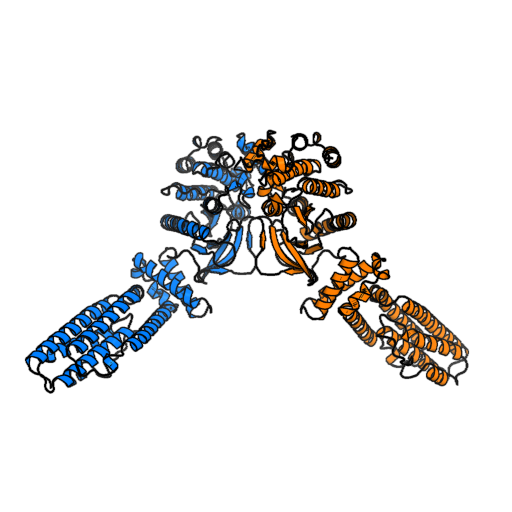LE B O 1
ATOM 7464 N N . LYS B 1 445 ? 26.188 0.195 9.469 1 85.25 445 LYS B N 1
ATOM 7465 C CA . LYS B 1 445 ? 24.844 0.731 9.672 1 85.25 445 LYS B CA 1
ATOM 7466 C C . LYS B 1 445 ? 24.125 0.931 8.336 1 85.25 445 LYS B C 1
ATOM 7468 O O . LYS B 1 445 ? 22.969 0.533 8.188 1 85.25 445 LYS B O 1
ATOM 7473 N N . HIS B 1 446 ? 24.828 1.486 7.344 1 86.62 446 HIS B N 1
ATOM 7474 C CA . HIS B 1 446 ? 24.203 1.88 6.09 1 86.62 446 HIS B CA 1
ATOM 7475 C C . HIS B 1 446 ? 24.406 0.828 5.008 1 86.62 446 HIS B C 1
ATOM 7477 O O . HIS B 1 446 ? 25.547 0.467 4.707 1 86.62 446 HIS B O 1
ATOM 7483 N N . THR B 1 447 ? 23.312 0.464 4.398 1 88.81 447 THR B N 1
ATOM 7484 C CA . THR B 1 447 ? 23.375 -0.498 3.305 1 88.81 447 THR B CA 1
ATOM 7485 C C . THR B 1 447 ? 24.234 0.044 2.156 1 88.81 447 THR B C 1
ATOM 7487 O O . THR B 1 447 ? 24.922 -0.715 1.483 1 88.81 447 THR B O 1
ATOM 7490 N N . THR B 1 448 ? 24.156 1.346 1.899 1 89 448 THR B N 1
ATOM 7491 C CA . THR B 1 448 ? 24.938 1.97 0.835 1 89 448 THR B CA 1
ATOM 7492 C C . THR B 1 448 ? 26.438 1.802 1.09 1 89 448 THR B C 1
ATOM 7494 O O . THR B 1 448 ? 27.219 1.621 0.151 1 89 448 THR B O 1
ATOM 7497 N N . GLU B 1 449 ? 26.781 1.866 2.301 1 92.19 449 GLU B N 1
ATOM 7498 C CA . GLU B 1 449 ? 28.188 1.652 2.635 1 92.19 449 GLU B CA 1
ATOM 7499 C C . GLU B 1 449 ? 28.625 0.218 2.338 1 92.19 449 GLU B C 1
ATOM 7501 O O . GLU B 1 449 ? 29.75 -0.024 1.912 1 92.19 449 GLU B O 1
ATOM 7506 N N . VAL B 1 450 ? 27.734 -0.701 2.598 1 93.19 450 VAL B N 1
ATOM 7507 C CA . VAL B 1 450 ? 28.016 -2.1 2.285 1 93.19 450 VAL B CA 1
ATOM 7508 C C . VAL B 1 450 ? 28.234 -2.26 0.782 1 93.19 450 VAL B C 1
ATOM 7510 O O . VAL B 1 450 ? 29.156 -2.967 0.354 1 93.19 450 VAL B O 1
ATOM 7513 N N . VAL B 1 451 ? 27.438 -1.598 0.001 1 92.75 451 VAL B N 1
ATOM 7514 C CA . VAL B 1 451 ? 27.547 -1.65 -1.452 1 92.75 451 VAL B CA 1
ATOM 7515 C C . VAL B 1 451 ? 28.906 -1.113 -1.885 1 92.75 451 VAL B C 1
ATOM 7517 O O . VAL B 1 451 ? 29.578 -1.711 -2.73 1 92.75 451 VAL B O 1
ATOM 7520 N N . ILE B 1 452 ? 29.344 -0.032 -1.276 1 93.81 452 ILE B N 1
ATOM 7521 C CA . ILE B 1 452 ? 30.625 0.589 -1.586 1 93.81 452 ILE B CA 1
ATOM 7522 C C . ILE B 1 452 ? 31.766 -0.363 -1.221 1 93.81 452 ILE B C 1
ATOM 7524 O O . ILE B 1 452 ? 32.656 -0.6 -2.025 1 93.81 452 ILE B O 1
ATOM 7528 N N . ARG B 1 453 ? 31.688 -0.926 -0.08 1 95.06 453 ARG B N 1
ATOM 7529 C CA . ARG B 1 453 ? 32.75 -1.791 0.435 1 95.06 453 ARG B CA 1
ATOM 7530 C C . ARG B 1 453 ? 32.812 -3.102 -0.342 1 95.06 453 ARG B C 1
ATOM 7532 O O . ARG B 1 453 ? 33.875 -3.594 -0.653 1 95.06 453 ARG B O 1
ATOM 7539 N N . SER B 1 454 ? 31.672 -3.695 -0.599 1 95.12 454 SER B N 1
ATOM 7540 C CA . SER B 1 454 ? 31.641 -4.938 -1.36 1 95.12 454 SER B CA 1
ATOM 7541 C C . SER B 1 454 ? 32.219 -4.75 -2.758 1 95.12 454 SER B C 1
ATOM 7543 O O . SER B 1 454 ? 32.875 -5.648 -3.293 1 95.12 454 SER B O 1
ATOM 7545 N N . ALA B 1 455 ? 31.922 -3.617 -3.338 1 93.62 455 ALA B N 1
ATOM 7546 C CA . ALA B 1 455 ? 32.438 -3.32 -4.668 1 93.62 455 ALA B CA 1
ATOM 7547 C C . ALA B 1 455 ? 33.969 -3.262 -4.66 1 93.62 455 ALA B C 1
ATOM 7549 O O . ALA B 1 455 ? 34.625 -3.494 -5.684 1 93.62 455 ALA B O 1
ATOM 7550 N N . ARG B 1 456 ? 34.531 -2.959 -3.463 1 94.06 456 ARG B N 1
ATOM 7551 C CA . ARG B 1 456 ? 35.969 -2.873 -3.312 1 94.06 456 ARG B CA 1
ATOM 7552 C C . ARG B 1 456 ? 36.562 -4.227 -2.928 1 94.06 456 ARG B C 1
ATOM 7554 O O . ARG B 1 456 ? 37.781 -4.344 -2.729 1 94.06 456 ARG B O 1
ATOM 7561 N N . GLY B 1 457 ? 35.719 -5.238 -2.668 1 94.94 457 GLY B N 1
ATOM 7562 C CA . GLY B 1 457 ? 36.188 -6.586 -2.395 1 94.94 457 GLY B CA 1
ATOM 7563 C C . GLY B 1 457 ? 36.094 -6.965 -0.929 1 94.94 457 GLY B C 1
ATOM 7564 O O . GLY B 1 457 ? 36.531 -8.047 -0.533 1 94.94 457 GLY B O 1
ATOM 7565 N N . ASP B 1 458 ? 35.5 -6.043 -0.145 1 96.62 458 ASP B N 1
ATOM 7566 C CA . ASP B 1 458 ? 35.344 -6.371 1.269 1 96.62 458 ASP B CA 1
ATOM 7567 C C . ASP B 1 458 ? 34.375 -7.547 1.454 1 96.62 458 ASP B C 1
ATOM 7569 O O . ASP B 1 458 ? 33.438 -7.699 0.691 1 96.62 458 ASP B O 1
ATOM 7573 N N . ARG B 1 459 ? 34.688 -8.352 2.434 1 97.19 459 ARG B N 1
ATOM 7574 C CA . ARG B 1 459 ? 33.844 -9.5 2.807 1 97.19 459 ARG B CA 1
ATOM 7575 C C . ARG B 1 459 ? 33.375 -9.375 4.25 1 97.19 459 ARG B C 1
ATOM 7577 O O . ARG B 1 459 ? 33.875 -8.555 5.012 1 97.19 459 ARG B O 1
ATOM 7584 N N . PRO B 1 460 ? 32.344 -10.125 4.598 1 97.44 460 PRO B N 1
ATOM 7585 C CA . PRO B 1 460 ? 31.906 -10.102 5.996 1 97.44 460 PRO B CA 1
ATOM 7586 C C . PRO B 1 460 ? 33 -10.531 6.965 1 97.44 460 PRO B C 1
ATOM 7588 O O . PRO B 1 460 ? 33.906 -11.297 6.59 1 97.44 460 PRO B O 1
ATOM 7591 N N . ILE B 1 461 ? 32.875 -10.016 8.203 1 96.81 461 ILE B N 1
ATOM 7592 C CA . ILE B 1 461 ? 33.812 -10.398 9.258 1 96.81 461 ILE B CA 1
ATOM 7593 C C . ILE B 1 461 ? 33.406 -11.758 9.836 1 96.81 461 ILE B C 1
ATOM 7595 O O . ILE B 1 461 ? 32.219 -12.008 10.078 1 96.81 461 ILE B O 1
ATOM 7599 N N . ARG B 1 462 ? 34.344 -12.609 10 1 97.12 462 ARG B N 1
ATOM 7600 C CA . ARG B 1 462 ? 34.062 -13.922 10.562 1 97.12 462 ARG B CA 1
ATOM 7601 C C . ARG B 1 462 ? 33.469 -13.797 11.961 1 97.12 462 ARG B C 1
ATOM 7603 O O . ARG B 1 462 ? 34.094 -13.227 12.859 1 97.12 462 ARG B O 1
ATOM 7610 N N . PRO B 1 463 ? 32.312 -14.336 12.125 1 96.56 463 PRO B N 1
ATOM 7611 C CA . PRO B 1 463 ? 31.75 -14.32 13.477 1 96.56 463 PRO B CA 1
ATOM 7612 C C . PRO B 1 463 ? 32.562 -15.164 14.461 1 96.56 463 PRO B C 1
ATOM 7614 O O . PRO B 1 463 ? 33.062 -16.234 14.102 1 96.56 463 PRO B O 1
ATOM 7617 N N . THR B 1 464 ? 32.656 -14.695 15.758 1 93.31 464 THR B N 1
ATOM 7618 C CA . THR B 1 464 ? 33.406 -15.398 16.781 1 93.31 464 THR B CA 1
ATOM 7619 C C . THR B 1 464 ? 32.5 -15.898 17.891 1 93.31 464 THR B C 1
ATOM 7621 O O . THR B 1 464 ? 32.938 -16.625 18.781 1 93.31 464 THR B O 1
ATOM 7624 N N . ASP B 1 465 ? 31.328 -15.547 17.828 1 94.31 465 ASP B N 1
ATOM 7625 C CA . ASP B 1 465 ? 30.344 -15.969 18.828 1 94.31 465 ASP B CA 1
ATOM 7626 C C . ASP B 1 465 ? 30.266 -17.5 18.891 1 94.31 465 ASP B C 1
ATOM 7628 O O . ASP B 1 465 ? 30.094 -18.156 17.859 1 94.31 465 ASP B O 1
ATOM 7632 N N . GLN B 1 466 ? 30.297 -18.078 20.047 1 94.62 466 GLN B N 1
ATOM 7633 C CA . GLN B 1 466 ? 30.281 -19.516 20.266 1 94.62 466 GLN B CA 1
ATOM 7634 C C . GLN B 1 466 ? 28.984 -20.141 19.766 1 94.62 466 GLN B C 1
ATOM 7636 O O . GLN B 1 466 ? 28.984 -21.266 19.266 1 94.62 466 GLN B O 1
ATOM 7641 N N . ARG B 1 467 ? 27.953 -19.406 19.906 1 95.56 467 ARG B N 1
ATOM 7642 C CA . ARG B 1 467 ? 26.672 -19.922 19.469 1 95.56 467 ARG B CA 1
ATOM 7643 C C . ARG B 1 467 ? 26.641 -20.109 17.953 1 95.56 467 ARG B C 1
ATOM 7645 O O . ARG B 1 467 ? 26.031 -21.062 17.453 1 95.56 467 ARG B O 1
ATOM 7652 N N . VAL B 1 468 ? 27.219 -19.266 17.234 1 97.12 468 VAL B N 1
ATOM 7653 C CA . VAL B 1 468 ? 27.281 -19.344 15.781 1 97.12 468 VAL B CA 1
ATOM 7654 C C . VAL B 1 468 ? 28.109 -20.562 15.367 1 97.12 468 VAL B C 1
ATOM 7656 O O . VAL B 1 468 ? 27.75 -21.266 14.414 1 97.12 468 VAL B O 1
ATOM 7659 N N . LEU B 1 469 ? 29.141 -20.797 16.109 1 95.62 469 LEU B N 1
ATOM 7660 C CA . LEU B 1 469 ? 29.953 -21.984 15.859 1 95.62 469 LEU B CA 1
ATOM 7661 C C . LEU B 1 469 ? 29.156 -23.266 16.109 1 95.62 469 LEU B C 1
ATOM 7663 O O . LEU B 1 469 ? 29.234 -24.219 15.336 1 95.62 469 LEU B O 1
ATOM 7667 N N . GLU B 1 470 ? 28.406 -23.219 17.156 1 95.88 470 GLU B N 1
ATOM 7668 C CA . GLU B 1 470 ? 27.562 -24.359 17.5 1 95.88 470 GLU B CA 1
ATOM 7669 C C . GLU B 1 470 ? 26.484 -24.609 16.453 1 95.88 470 GLU B C 1
ATOM 7671 O O . GLU B 1 470 ? 26.016 -25.734 16.281 1 95.88 470 GLU B O 1
ATOM 7676 N N . ARG B 1 471 ? 26.156 -23.594 15.734 1 97.06 471 ARG B N 1
ATOM 7677 C CA . ARG B 1 471 ? 25.125 -23.703 14.703 1 97.06 471 ARG B CA 1
ATOM 7678 C C . ARG B 1 471 ? 25.703 -24.281 13.414 1 97.06 471 ARG B C 1
ATOM 7680 O O . ARG B 1 471 ? 24.969 -24.594 12.477 1 97.06 471 ARG B O 1
ATOM 7687 N N . GLY B 1 472 ? 27.047 -24.359 13.398 1 94.94 472 GLY B N 1
ATOM 7688 C CA . GLY B 1 472 ? 27.609 -25.094 12.273 1 94.94 472 GLY B CA 1
ATOM 7689 C C . GLY B 1 472 ? 28.641 -24.297 11.492 1 94.94 472 GLY B C 1
ATOM 7690 O O . GLY B 1 472 ? 29.188 -24.781 10.5 1 94.94 472 GLY B O 1
ATOM 7691 N N . LEU B 1 473 ? 28.922 -23.062 11.938 1 96.88 473 LEU B N 1
ATOM 7692 C CA . LEU B 1 473 ? 29.906 -22.281 11.203 1 96.88 473 LEU B CA 1
ATOM 7693 C C . LEU B 1 473 ? 31.328 -22.719 11.578 1 96.88 473 LEU B C 1
ATOM 7695 O O . LEU B 1 473 ? 32.062 -21.969 12.242 1 96.88 473 LEU B O 1
ATOM 7699 N N . ASP B 1 474 ? 31.812 -23.75 11.055 1 94.69 474 ASP B N 1
ATOM 7700 C CA . ASP B 1 474 ? 33.156 -24.234 11.289 1 94.69 474 ASP B CA 1
ATOM 7701 C C . ASP B 1 474 ? 34.125 -23.703 10.234 1 94.69 474 ASP B C 1
ATOM 7703 O O . ASP B 1 474 ? 33.75 -22.891 9.398 1 94.69 474 ASP B O 1
ATOM 7707 N N . ASP B 1 475 ? 35.344 -24.125 10.258 1 95.88 475 ASP B N 1
ATOM 7708 C CA . ASP B 1 475 ? 36.375 -23.609 9.375 1 95.88 475 ASP B CA 1
ATOM 7709 C C . ASP B 1 475 ? 36.062 -23.953 7.918 1 95.88 475 ASP B C 1
ATOM 7711 O O . ASP B 1 475 ? 36.312 -23.156 7.016 1 95.88 475 ASP B O 1
ATOM 7715 N N . ASN B 1 476 ? 35.594 -25.125 7.73 1 95.12 476 ASN B N 1
ATOM 7716 C CA . ASN B 1 476 ? 35.281 -25.562 6.375 1 95.12 476 ASN B CA 1
ATOM 7717 C C . ASN B 1 476 ? 34.188 -24.719 5.742 1 95.12 476 ASN B C 1
ATOM 7719 O O . ASN B 1 476 ? 34.312 -24.25 4.613 1 95.12 476 ASN B O 1
ATOM 7723 N N . LEU B 1 477 ? 33.125 -24.578 6.469 1 96.75 477 LEU B N 1
ATOM 7724 C CA . LEU B 1 477 ? 32.031 -23.781 5.941 1 96.75 477 LEU B CA 1
ATOM 7725 C C . LEU B 1 477 ? 32.469 -22.344 5.715 1 96.75 477 LEU B C 1
ATOM 7727 O O . LEU B 1 477 ? 32.062 -21.719 4.719 1 96.75 477 LEU B O 1
ATOM 7731 N N . TRP B 1 478 ? 33.188 -21.797 6.621 1 97.56 478 TRP B N 1
ATOM 7732 C CA . TRP B 1 478 ? 33.656 -20.422 6.465 1 97.56 478 TRP B CA 1
ATOM 7733 C C . TRP B 1 478 ? 34.5 -20.266 5.195 1 97.56 478 TRP B C 1
ATOM 7735 O O . TRP B 1 478 ? 34.344 -19.297 4.457 1 97.56 478 TRP B O 1
ATOM 7745 N N . MET B 1 479 ? 35.375 -21.219 4.973 1 97.25 479 MET B N 1
ATOM 7746 C CA . MET B 1 479 ? 36.188 -21.203 3.762 1 97.25 479 MET B CA 1
ATOM 7747 C C . MET B 1 479 ? 35.312 -21.234 2.514 1 97.25 479 MET B C 1
ATOM 7749 O O . MET B 1 479 ? 35.562 -20.5 1.56 1 97.25 479 MET B O 1
ATOM 7753 N N . LEU B 1 480 ? 34.344 -22.047 2.514 1 97.44 480 LEU B N 1
ATOM 7754 C CA . LEU B 1 480 ? 33.406 -22.156 1.376 1 97.44 480 LEU B CA 1
ATOM 7755 C C . LEU B 1 480 ? 32.688 -20.844 1.148 1 97.44 480 LEU B C 1
ATOM 7757 O O . LEU B 1 480 ? 32.531 -20.391 0.009 1 97.44 480 LEU B O 1
ATOM 7761 N N . LEU B 1 481 ? 32.156 -20.25 2.24 1 98.31 481 LEU B N 1
ATOM 7762 C CA . LEU B 1 481 ? 31.469 -18.969 2.121 1 98.31 481 LEU B CA 1
ATOM 7763 C C . LEU B 1 481 ? 32.375 -17.906 1.511 1 98.31 481 LEU B C 1
ATOM 7765 O O . LEU B 1 481 ? 31.953 -17.141 0.642 1 98.31 481 LEU B O 1
ATOM 7769 N N . ASN B 1 482 ? 33.562 -17.891 1.9 1 98.31 482 ASN B N 1
ATOM 7770 C CA . ASN B 1 482 ? 34.5 -16.922 1.381 1 98.31 482 ASN B CA 1
ATOM 7771 C C . ASN B 1 482 ? 34.75 -17.109 -0.117 1 98.31 482 ASN B C 1
ATOM 7773 O O . ASN B 1 482 ? 34.875 -16.125 -0.852 1 98.31 482 ASN B O 1
ATOM 7777 N N . GLN B 1 483 ? 34.812 -18.344 -0.538 1 98.12 483 GLN B N 1
ATOM 7778 C CA . GLN B 1 483 ? 34.969 -18.609 -1.964 1 98.12 483 GLN B CA 1
ATOM 7779 C C . GLN B 1 483 ? 33.75 -18.109 -2.754 1 98.12 483 GLN B C 1
ATOM 7781 O O . GLN B 1 483 ? 33.906 -17.625 -3.877 1 98.12 483 GLN B O 1
ATOM 7786 N N . CYS B 1 484 ? 32.594 -18.234 -2.174 1 98.56 484 CYS B N 1
ATOM 7787 C CA . CYS B 1 484 ? 31.375 -17.781 -2.816 1 98.56 484 CYS B CA 1
ATOM 7788 C C . CYS B 1 484 ? 31.375 -16.266 -2.953 1 98.56 484 CYS B C 1
ATOM 7790 O O . CYS B 1 484 ? 30.703 -15.719 -3.836 1 98.56 484 CYS B O 1
ATOM 7792 N N . TRP B 1 485 ? 32.125 -15.539 -2.08 1 98.44 485 TRP B N 1
ATOM 7793 C CA . TRP B 1 485 ? 32.094 -14.078 -2.057 1 98.44 485 TRP B CA 1
ATOM 7794 C C . TRP B 1 485 ? 33.25 -13.516 -2.895 1 98.44 485 TRP B C 1
ATOM 7796 O O . TRP B 1 485 ? 33.625 -12.344 -2.754 1 98.44 485 TRP B O 1
ATOM 7806 N N . ALA B 1 486 ? 33.812 -14.352 -3.754 1 97.88 486 ALA B N 1
ATOM 7807 C CA . ALA B 1 486 ? 34.812 -13.852 -4.676 1 97.88 486 ALA B CA 1
ATOM 7808 C C . ALA B 1 486 ? 34.312 -12.664 -5.477 1 97.88 486 ALA B C 1
ATOM 7810 O O . ALA B 1 486 ? 33.156 -12.648 -5.895 1 97.88 486 ALA B O 1
ATOM 7811 N N . LEU B 1 487 ? 35.125 -11.719 -5.711 1 96.25 487 LEU B N 1
ATOM 7812 C CA . LEU B 1 487 ? 34.75 -10.508 -6.422 1 96.25 487 LEU B CA 1
ATOM 7813 C C . LEU B 1 487 ? 34.375 -10.82 -7.863 1 96.25 487 LEU B C 1
ATOM 7815 O O . LEU B 1 487 ? 33.375 -10.305 -8.375 1 96.25 487 LEU B O 1
ATOM 7819 N N . GLU B 1 488 ? 35.188 -11.688 -8.484 1 95.38 488 GLU B N 1
ATOM 7820 C CA . GLU B 1 488 ? 34.875 -12.094 -9.852 1 95.38 488 GLU B CA 1
ATOM 7821 C C . GLU B 1 488 ? 33.906 -13.266 -9.883 1 95.38 488 GLU B C 1
ATOM 7823 O O . GLU B 1 488 ? 34.156 -14.305 -9.258 1 95.38 488 GLU B O 1
ATOM 7828 N N . ALA B 1 489 ? 32.906 -13.156 -10.586 1 95.88 489 ALA B N 1
ATOM 7829 C CA . ALA B 1 489 ? 31.828 -14.141 -10.641 1 95.88 489 ALA B CA 1
ATOM 7830 C C . ALA B 1 489 ? 32.344 -15.508 -11.062 1 95.88 489 ALA B C 1
ATOM 7832 O O . ALA B 1 489 ? 31.891 -16.547 -10.578 1 95.88 489 ALA B O 1
ATOM 7833 N N . THR B 1 490 ? 33.312 -15.539 -11.914 1 96.06 490 THR B N 1
ATOM 7834 C CA . THR B 1 490 ? 33.844 -16.781 -12.477 1 96.06 490 THR B CA 1
ATOM 7835 C C . THR B 1 490 ? 34.625 -17.562 -11.43 1 96.06 490 THR B C 1
ATOM 7837 O O . THR B 1 490 ? 34.906 -18.75 -11.609 1 96.06 490 THR B O 1
ATOM 7840 N N . ASP B 1 491 ? 35.031 -16.922 -10.375 1 97.44 491 ASP B N 1
ATOM 7841 C CA . ASP B 1 491 ? 35.844 -17.562 -9.352 1 97.44 491 ASP B CA 1
ATOM 7842 C C . ASP B 1 491 ? 34.969 -18.25 -8.297 1 97.44 491 ASP B C 1
ATOM 7844 O O . ASP B 1 491 ? 35.5 -18.906 -7.398 1 97.44 491 ASP B O 1
ATOM 7848 N N . ARG B 1 492 ? 33.688 -18.141 -8.43 1 97.94 492 ARG B N 1
ATOM 7849 C CA . ARG B 1 492 ? 32.781 -18.703 -7.441 1 97.94 492 ARG B CA 1
ATOM 7850 C C . ARG B 1 492 ? 32.406 -20.141 -7.82 1 97.94 492 ARG B C 1
ATOM 7852 O O . ARG B 1 492 ? 32.25 -20.453 -9 1 97.94 492 ARG B O 1
ATOM 7859 N N . PRO B 1 493 ? 32.219 -20.969 -6.832 1 97.94 493 PRO B N 1
ATOM 7860 C CA . PRO B 1 493 ? 31.781 -22.328 -7.133 1 97.94 493 PRO B CA 1
ATOM 7861 C C . PRO B 1 493 ? 30.328 -22.375 -7.594 1 97.94 493 PRO B C 1
ATOM 7863 O O . PRO B 1 493 ? 29.578 -21.406 -7.414 1 97.94 493 PRO B O 1
ATOM 7866 N N . ASP B 1 494 ? 29.984 -23.438 -8.258 1 97.69 494 ASP B N 1
ATOM 7867 C CA . ASP B 1 494 ? 28.578 -23.641 -8.562 1 97.69 494 ASP B CA 1
ATOM 7868 C C . ASP B 1 494 ? 27.859 -24.391 -7.438 1 97.69 494 ASP B C 1
ATOM 7870 O O . ASP B 1 494 ? 28.5 -24.797 -6.465 1 97.69 494 ASP B O 1
ATOM 7874 N N . ILE B 1 495 ? 26.641 -24.484 -7.52 1 98.19 495 ILE B N 1
ATOM 7875 C CA . ILE B 1 495 ? 25.812 -25 -6.426 1 98.19 495 ILE B CA 1
ATOM 7876 C C . ILE B 1 495 ? 26.141 -26.469 -6.199 1 98.19 495 ILE B C 1
ATOM 7878 O O . ILE B 1 495 ? 26.125 -26.953 -5.059 1 98.19 495 ILE B O 1
ATOM 7882 N N . GLN B 1 496 ? 26.422 -27.266 -7.219 1 96.44 496 GLN B N 1
ATOM 7883 C CA . GLN B 1 496 ? 26.766 -28.688 -7.078 1 96.44 496 GLN B CA 1
ATOM 7884 C C . GLN B 1 496 ? 28.047 -28.875 -6.289 1 96.44 496 GLN B C 1
ATOM 7886 O O . GLN B 1 496 ? 28.125 -29.719 -5.402 1 96.44 496 GLN B O 1
ATOM 7891 N N . GLU B 1 497 ? 29 -28.078 -6.645 1 96 497 GLU B N 1
ATOM 7892 C CA . GLU B 1 497 ? 30.266 -28.125 -5.934 1 96 497 GLU B CA 1
ATOM 7893 C C . GLU B 1 497 ? 30.094 -27.781 -4.461 1 96 497 GLU B C 1
ATOM 7895 O O . GLU B 1 497 ? 30.703 -28.406 -3.592 1 96 497 GLU B O 1
ATOM 7900 N N . LEU B 1 498 ? 29.297 -26.781 -4.176 1 96.06 498 LEU B N 1
ATOM 7901 C CA . LEU B 1 498 ? 29.078 -26.344 -2.805 1 96.06 498 LEU B CA 1
ATOM 7902 C C . LEU B 1 498 ? 28.438 -27.453 -1.97 1 96.06 498 LEU B C 1
ATOM 7904 O O . LEU B 1 498 ? 28.859 -27.688 -0.836 1 96.06 498 LEU B O 1
ATOM 7908 N N . ILE B 1 499 ? 27.438 -28.125 -2.525 1 96.12 499 ILE B N 1
ATOM 7909 C CA . ILE B 1 499 ? 26.734 -29.188 -1.806 1 96.12 499 ILE B CA 1
ATOM 7910 C C . ILE B 1 499 ? 27.688 -30.359 -1.556 1 96.12 499 ILE B C 1
ATOM 7912 O O . ILE B 1 499 ? 27.703 -30.922 -0.461 1 96.12 499 ILE B O 1
ATOM 7916 N N . GLN B 1 500 ? 28.516 -30.672 -2.494 1 94.62 500 GLN B N 1
ATOM 7917 C CA . GLN B 1 500 ? 29.453 -31.781 -2.371 1 94.62 500 GLN B CA 1
ATOM 7918 C C . GLN B 1 500 ? 30.484 -31.5 -1.285 1 94.62 500 GLN B C 1
ATOM 7920 O O . GLN B 1 500 ? 30.875 -32.406 -0.543 1 94.62 500 GLN B O 1
ATOM 7925 N N . ARG B 1 501 ? 30.891 -30.328 -1.188 1 91.75 501 ARG B N 1
ATOM 7926 C CA . ARG B 1 501 ? 31.969 -29.969 -0.258 1 91.75 501 ARG B CA 1
ATOM 7927 C C . ARG B 1 501 ? 31.422 -29.766 1.152 1 91.75 501 ARG B C 1
ATOM 7929 O O . ARG B 1 501 ? 32.188 -29.766 2.123 1 91.75 501 ARG B O 1
ATOM 7936 N N . LEU B 1 502 ? 30.172 -29.547 1.274 1 87.44 502 LEU B N 1
ATOM 7937 C CA . LEU B 1 502 ? 29.562 -29.406 2.592 1 87.44 502 LEU B CA 1
ATOM 7938 C C . LEU B 1 502 ? 29.422 -30.766 3.271 1 87.44 502 LEU B C 1
ATOM 7940 O O . LEU B 1 502 ? 29.406 -30.844 4.5 1 87.44 502 LEU B O 1
ATOM 7944 N N . GLN B 1 503 ? 29.266 -31.859 2.432 1 73.75 503 GLN B N 1
ATOM 7945 C CA . GLN B 1 503 ? 29.172 -33.219 2.959 1 73.75 503 GLN B CA 1
ATOM 7946 C C . GLN B 1 503 ? 30.531 -33.719 3.479 1 73.75 503 GLN B C 1
ATOM 7948 O O . GLN B 1 503 ? 30.594 -34.406 4.488 1 73.75 503 GLN B O 1
#

Solvent-accessible surface area (backbone atoms only — not comparable to full-atom values): 53144 Å² total; per-residue (Å²): 131,73,83,66,84,67,72,45,54,50,90,85,30,38,54,66,53,49,50,57,73,48,61,85,46,85,85,43,61,66,45,47,52,38,51,39,48,35,40,53,43,51,70,53,33,66,46,55,43,51,45,44,50,51,52,45,35,49,54,51,49,50,53,50,29,48,62,65,47,57,77,79,60,59,73,68,59,50,50,53,48,48,52,50,51,36,51,52,41,47,51,50,36,54,53,46,52,52,54,40,68,54,44,52,71,57,24,60,71,38,43,67,61,53,50,51,51,50,51,51,48,53,48,52,51,45,51,54,40,61,74,62,64,36,66,68,57,69,64,70,72,57,44,63,65,56,48,54,52,24,50,50,50,30,50,50,48,52,51,52,52,54,16,36,58,79,45,36,61,68,66,56,31,66,76,44,48,70,34,60,66,60,45,43,47,46,47,39,49,49,47,53,54,30,44,76,38,48,86,66,70,39,71,56,34,53,14,33,25,44,29,48,46,50,43,32,64,73,54,72,47,76,64,69,62,35,67,46,75,36,60,43,58,42,75,52,74,94,61,64,78,45,66,56,34,26,30,38,29,27,43,23,30,39,33,81,73,37,63,22,33,35,36,33,35,65,67,42,62,48,46,71,63,42,50,55,52,49,59,57,46,49,55,54,48,49,53,48,35,72,72,47,67,50,64,23,37,55,53,67,64,29,31,39,46,84,78,57,65,34,27,31,38,31,27,71,54,48,90,50,34,28,42,48,58,36,44,72,74,35,54,93,77,57,59,45,64,61,38,52,48,34,46,53,51,24,52,39,57,36,54,66,36,89,73,59,44,45,40,68,67,55,38,44,82,34,22,31,21,45,97,83,67,42,33,20,44,35,76,60,38,47,44,55,52,50,19,67,62,68,70,44,57,44,81,58,36,45,30,35,57,77,49,49,65,30,52,32,50,60,42,42,30,75,86,33,62,77,38,66,49,40,40,37,22,5,44,36,36,26,52,50,19,62,50,64,74,42,62,57,53,67,88,51,81,35,48,57,35,46,49,42,39,37,61,74,59,53,70,71,77,81,83,77,54,65,67,32,40,73,44,56,59,43,70,68,53,49,52,52,38,52,40,27,60,39,74,52,58,85,68,30,64,53,63,69,57,52,56,61,70,71,106,133,73,84,69,85,67,74,45,53,50,90,85,32,38,53,65,54,50,51,60,73,48,61,85,47,84,84,44,60,65,46,48,52,38,50,40,48,35,39,55,43,53,69,52,35,64,45,55,43,51,44,45,50,50,51,46,35,49,54,52,49,50,52,51,28,48,61,67,46,59,77,82,61,60,72,69,60,50,52,53,47,49,51,52,52,36,52,51,42,46,52,48,36,54,53,47,52,53,53,40,68,54,44,52,71,56,23,60,72,38,42,67,60,53,50,51,52,51,51,51,49,54,51,51,51,45,51,55,39,58,74,63,64,36,65,68,56,70,65,69,73,57,44,63,64,56,47,53,52,24,50,51,51,32,49,51,50,52,52,52,52,54,16,36,59,80,45,35,60,68,65,56,31,64,76,46,47,70,34,61,65,59,43,42,47,45,47,40,49,50,46,54,53,30,45,75,39,48,86,66,71,40,72,57,33,53,14,34,27,45,28,46,45,50,44,32,64,72,53,72,46,76,63,70,63,35,67,46,77,35,60,43,59,42,76,52,77,93,60,64,78,45,69,58,34,26,31,39,29,28,45,23,29,40,32,81,73,39,63,22,34,37,36,34,36,65,68,40,61,47,45,72,63,42,49,54,51,50,60,57,46,49,54,53,47,50,52,48,36,72,72,48,68,51,63,24,38,54,53,66,65,30,32,40,45,84,80,56,65,34,28,32,38,32,26,73,55,48,90,51,34,29,43,49,58,37,45,73,75,34,55,92,75,57,59,44,62,60,38,53,49,35,46,52,52,24,51,39,58,35,55,68,36,89,72,58,45,45,40,67,67,53,39,44,81,34,22,30,20,46,96,83,67,44,33,20,44,35,75,60,39,48,44,55,50,51,20,67,62,68,69,43,57,44,81,56,35,45,28,35,58,77,49,49,64,29,53,33,50,60,42,41,30,74,85,33,64,77,37,67,48,40,39,36,21,5,44,35,37,26,53,50,18,62,51,65,72,40,63,58,53,67,89,50,81,34,48,58,35,47,50,42,41,38,63,72,58,56,71,71,78,82,82,77,55,65,67,31,43,72,44,58,59,43,71,67,53,50,53,51,39,53,41,26,60,39,77,52,58,86,68,31,64,54,64,67,56,53,57,60,70,70,108

Sequence (1006 aa):
MGPRGALAVSLGKTAAQIAADFAPIPGLMGAVELLCGIVQLCENVTSNRHAAFQLRDRCHTMLLAFKDSQQGATSGKINEALNAVEDCLLDIKTKMDGWTKIGTIKGFTRQREIQQDIERCHEAISDCVAKFQLVSHMELHQWQHQFEVTAKQDHDETCAYLAEIQNGQQLTQQDIMQNTELTRQLMGMVQQLMQKSNEDHDRTFSGLSSNLHQLQVHSGQLLPDLNLKSGEVQRVGTHPVSGSAAMDIYEGLYLQREKVAIKIIRAVNACEQSLRRFNREVKIWNEIYQMDHGKHILPFYGFCQNDGPYPYMVSPWMKNGSVINYVKSNDNQVDYRKLVKGIMEGVQVLHTMQPPVVHGDLKGNNIVVDNYANPLIADFGLSQIVEDITGIPFTQSRGVSDSYRWFAPEVCVGQGTLSVASDIYALAMTILEVLTHKQPFNHIKHTTEVVIRSARGDRPIRPTDQRVLERGLDDNLWMLLNQCWALEATDRPDIQELIQRLQMGPRGALAVSLGKTAAQIAADFAPIPGLMGAVELLCGIVQLCENVTSNRHAAFQLRDRCHTMLLAFKDSQQGATSGKINEALNAVEDCLLDIKTKMDGWTKIGTIKGFTRQREIQQDIERCHEAISDCVAKFQLVSHMELHQWQHQFEVTAKQDHDETCAYLAEIQNGQQLTQQDIMQNTELTRQLMGMVQQLMQKSNEDHDRTFSGLSSNLHQLQVHSGQLLPDLNLKSGEVQRVGTHPVSGSAAMDIYEGLYLQREKVAIKIIRAVNACEQSLRRFNREVKIWNEIYQMDHGKHILPFYGFCQNDGPYPYMVSPWMKNGSVINYVKSNDNQVDYRKLVKGIMEGVQVLHTMQPPVVHGDLKGNNIVVDNYANPLIADFGLSQIVEDITGIPFTQSRGVSDSYRWFAPEVCVGQGTLSVASDIYALAMTILEVLTHKQPFNHIKHTTEVVIRSARGDRPIRPTDQRVLERGLDDNLWMLLNQCWALEATDRPDIQELIQRLQ

Organism: Pleurotus ostreatus (NCBI:txid5322)

Secondary structure (DSSP, 8-state):
--------EETTEEHHHHHHHHTTSTT-HHHHHHHHHHHHHHTT--SSHHHHHHHHHHHHHHHHHHHHHTTT--HHHHHHHHHHHHHHHHHHHHHHHHHHHS-HHHHHHTHHHHHHHHHHHHHHHHHHHHHTT----HHHH-HHHHHHHHHHHHHHHHHHHHH-GGGHHHHT-HHHHH-HHHHHHHHHHHHHHHHHHTTTT-HHHHHHHHHHHHHHHHHT---S--B--SS-EEEESSS-SEE-SSEEEEEEEETTTEEEEEEEETTS--SHHHHHHHHHHHHHHHHHHHHHTTSSB----EEE-SSSSS-EEEEE--TT-BHHHHHHHSGGG--HHHHHHHHHHHHHHHHTSSSPPP-S--SGGGEEE-TTS-EEE-STTHHHHHHHHH-S-GGGSTTGGGGGGGS-GGGGSTT----HHHHHHHHHHHHHHHHHTS-TTTT-S-HHHHHHHHHTT--PPPP--HHHHHTT--HHHHHHHHHHT-SSGGGSPPHHHHHHHH-/--------EETTEEHHHHHHHHTTSTTTHHHHHHHHHHHHHHTT--SSHHHHHHHHHHHHHHHHHHHHHTTT--HHHHHHHHHHHHHHHHHHHHHHHHHHHS-HHHHHHTHHHHHHHHHHHHHHHHHHHHHTT----HHHH-HHHHHHHHHHHHHHHHHHHHH-GGGHHHHT-HHHHH-HHHHHHHHHHHHHHHHHHTTTT-HHHHHHHHHHHHHHHHHT---S--B--SS-EEEESSS-SEE-SSEEEEEEEETTTEEEEEEEETTS--SHHHHHHHHHHHHHHHHHHHHHTTSSB----EEE-SSSSS-EEEEE--TT-BHHHHHHHSGGG--HHHHHHHHHHHHHHHHTSSSPPP-S--SGGGEEE-TTS-EEE-STTHHHHHHHHH-S-GGGSTTGGGGGGGS-GGGSSTT----HHHHHHHHHHHHHHHHHTS-TTTT-S-HHHHHHHHHTT--PPPP--HHHHHTT--HHHHHHHHHHT-SSGGGSPPHHHHHHHH-

Foldseek 3Di:
DPLDPDALDAPRDHLVRQCVVCVVPPPCNLLSVLLNLLSVLLSLQQALNLLSNLLSNLLSQLSVLLVVQPVPDDPVLNVVLSVLSSVLSNVSSVLSNVRSPCDNLSCLLCRVVNLVVSVVSLVSSVVSCVVSVRVHDPCSVPCVVVSVVSSVVSVVVSLVLLLAQVCLVVCLDPVQLVPLVSLQSSLVVLLVSLQVVVPPCDSSNLSSLNSSVSSCVSSLAAHPAQANPSPQKDFDDDAFPDDFQQWGWTWIAGSNPAIKIKIWGNLAWDDPLLVVLQVVVVVVLRVLCVVCVQQAAFGWNHKYRPPDGTIITITGDAPCAFLLSNCVVQVPPDLLLQALLSNLVQLVSQQPDVPHFFQQQDARNQWGAHPVRGIHGHNGPVLVSSCSRVVDHSCPTTRCLVRLLLFALCLVDDPNDGDQLRSLSSSLQRSLCSLVSAHFPNVDDHSVVSSVQLNVVDGGDDDDDPSSVVSPPDPQSVVLSSQSSGNDSVSHDGSVVSSVSSD/DPLDPDALDAPRHHLVRQCVVCVVPPPCNLLSVLLNLLSVLLSLQQALSLLSNLLSNLLSLLSVLLVVQPVPDDPVLNVVLSVLSSVLSNVSSVLSNVRSPCDNLSCLLCRVVNLVVSVVSLVSSVVSCVVSVRVDDPCSVPCVVVSVVSSVVSVVVSLVLLLAQVCLVVCLDPVQLVPLVSLQSSLVVLLVSLLVVVPPCDSSNLSSLNSSVSSCVSSLAAHPAQANNSPQKAFDDDAFPDDFQQWGWTWIAGSNPAIKIKIWGNLDWDDPLLVVLQVVVVVVLRVLCVVCVQQAAFGWNHKYRPPDGTIITITGDAPCAFLLSNCVVQVVPDLLLQQLLSNLVQLVSQQPDVPHFFQQQDARNQWGAHPVRGIHGHNGPVLVSSCSRVVDHSCPTTRCLVRLLLFALCLVDDPNDGDQLRSLSSSLQRSLCSLVSAHFPNVDDHSVVSSVCLNVVDGGDDDDDVSSVVSPPDPQSVVLSSQSSGNDSVSHDGSVVSSVSSD

pLDDT: mean 89.52, std 10.14, range [29.7, 98.81]

Nearest PDB structures (foldseek):
  2g15-assembly1_A  TM=7.807E-01  e=3.912E-11  Homo sapiens
  6vbz-assembly2_B  TM=7.338E-01  e=1.956E-11  Rattus norvegicus
  8i2n-assembly1_A  TM=7.260E-01  e=1.575E-11  Homo sapiens
  4iti-assembly1_A  TM=7.509E-01  e=4.823E-10  Homo sapiens
  8b9e-assembly1_A  TM=7.681E-01  e=7.383E-09  Homo sapiens

Radius of gyration: 42.9 Å; Cα contacts (8 Å, |Δi|>4): 1593; chains: 2; bounding box: 86×101×122 Å

InterPro domains:
  IPR000719 Protein kinase domain [PS50011] (235-503)
  IPR000719 Protein kinase domain [SM00220] (250-500)
  IPR001245 Serine-threonine/tyrosine-protein kinase, catalytic domain [PF07714] (249-502)
  IPR008271 Serine/threonine-protein kinase, active site [PS00108] (357-369)
  IPR011009 Protein kinase-like domain superfamily [SSF56112] (249-502)
  IPR036537 Adaptor protein Cbl, N-terminal domain superfamily [G3DSA:1.20.930.20] (26-137)
  IPR051681 Serine/Threonine Kinases and Pseudokinases [PTHR44329] (233-502)
  IPR059179 MLKL-like, MCAfunc domain [cd21037] (30-157)